Protein AF-0000000080265530 (afdb_homodimer)

Organism: Malassezia sympodialis (strain ATCC 42132) (NCBI:txid1230383)

InterPro domains:
  IPR001155 NADH:flavin oxidoreductase/NADH oxidase, N-terminal [PF00724] (51-397)
  IPR013785 Aldolase-type TIM barrel [G3DSA:3.20.20.70] (36-413)
  IPR044152 NADPH dehydrogenase YqjM-like [PTHR43303] (31-415)

Structure (mmCIF, N/CA/C/O backbone):
data_AF-0000000080265530-model_v1
#
loop_
_entity.id
_entity.type
_entity.pdbx_description
1 polymer 'Similar to S.cerevisiae protein OYE3 (Conserved NADPH oxidoreductase containing flavin mononucleotide (FMN))'
#
loop_
_atom_site.group_PDB
_atom_site.id
_atom_site.type_symbol
_atom_site.label_atom_id
_atom_site.label_alt_id
_atom_site.label_comp_id
_atom_site.label_asym_id
_atom_site.label_entity_id
_atom_site.label_seq_id
_atom_site.pdbx_PDB_ins_code
_atom_site.Cartn_x
_atom_site.Cartn_y
_atom_site.Cartn_z
_atom_site.occupancy
_atom_site.B_iso_or_equiv
_atom_site.auth_seq_id
_atom_site.auth_comp_id
_atom_site.auth_asym_id
_atom_site.auth_atom_id
_atom_site.pdbx_PDB_model_num
ATOM 1 N N . MET A 1 1 ? -15.281 5.633 -20.438 1 56.56 1 MET A N 1
ATOM 2 C CA . MET A 1 1 ? -15.18 5.59 -18.984 1 56.56 1 MET A CA 1
ATOM 3 C C . MET A 1 1 ? -13.984 6.391 -18.5 1 56.56 1 MET A C 1
ATOM 5 O O . MET A 1 1 ? -12.953 6.457 -19.188 1 56.56 1 MET A O 1
ATOM 9 N N . SER A 1 2 ? -14.195 7.227 -17.547 1 81.25 2 SER A N 1
ATOM 10 C CA . SER A 1 2 ? -13.133 8.133 -17.109 1 81.25 2 SER A CA 1
ATOM 11 C C . SER A 1 2 ? -11.992 7.379 -16.453 1 81.25 2 SER A C 1
ATOM 13 O O . SER A 1 2 ? -12.211 6.344 -15.82 1 81.25 2 SER A O 1
ATOM 15 N N . MET A 1 3 ? -10.828 7.59 -16.953 1 92 3 MET A N 1
ATOM 16 C CA . MET A 1 3 ? -9.609 6.992 -16.406 1 92 3 MET A CA 1
ATOM 17 C C . MET A 1 3 ? -8.992 7.895 -15.344 1 92 3 MET A C 1
ATOM 19 O O . MET A 1 3 ? -9.336 9.078 -15.25 1 92 3 MET A O 1
ATOM 23 N N . LEU A 1 4 ? -8.227 7.293 -14.531 1 92.88 4 LEU A N 1
ATOM 24 C CA . LEU A 1 4 ? -7.504 8.078 -13.531 1 92.88 4 LEU A CA 1
ATOM 25 C C . LEU A 1 4 ? -6.629 9.133 -14.203 1 92.88 4 LEU A C 1
ATOM 27 O O . LEU A 1 4 ? -5.887 8.828 -15.141 1 92.88 4 LEU A O 1
ATOM 31 N N . ALA A 1 5 ? -6.734 10.297 -13.703 1 94.81 5 ALA A N 1
ATOM 32 C CA . ALA A 1 5 ? -5.965 11.422 -14.234 1 94.81 5 ALA A CA 1
ATOM 33 C C . ALA A 1 5 ? -4.617 11.547 -13.539 1 94.81 5 ALA A C 1
ATOM 35 O O . ALA A 1 5 ? -4.238 12.633 -13.094 1 94.81 5 ALA A O 1
ATOM 36 N N . ILE A 1 6 ? -3.893 10.57 -13.406 1 94.94 6 ILE A N 1
ATOM 37 C CA . ILE A 1 6 ? -2.547 10.477 -12.852 1 94.94 6 ILE A CA 1
ATOM 38 C C . ILE A 1 6 ? -1.551 10.141 -13.953 1 94.94 6 ILE A C 1
ATOM 40 O O . ILE A 1 6 ? -1.743 9.172 -14.703 1 94.94 6 ILE A O 1
ATOM 44 N N . SER A 1 7 ? -0.504 10.938 -14.023 1 92.94 7 SER A N 1
ATOM 45 C CA . SER A 1 7 ? 0.516 10.695 -15.047 1 92.94 7 SER A CA 1
ATOM 46 C C . SER A 1 7 ? 1.612 9.773 -14.523 1 92.94 7 SER A C 1
ATOM 48 O O . SER A 1 7 ? 2.221 10.055 -13.484 1 92.94 7 SER A O 1
ATOM 50 N N . PRO A 1 8 ? 1.859 8.773 -15.25 1 89 8 PRO A N 1
ATOM 51 C CA . PRO A 1 8 ? 2.979 7.918 -14.852 1 89 8 PRO A CA 1
ATOM 52 C C . PRO A 1 8 ? 4.336 8.57 -15.094 1 89 8 PRO A C 1
ATOM 54 O O . PRO A 1 8 ? 5.359 8.078 -14.609 1 89 8 PRO A O 1
ATOM 57 N N . SER A 1 9 ? 4.344 9.648 -15.781 1 82.75 9 SER A N 1
ATOM 58 C CA . SER A 1 9 ? 5.594 10.344 -16.078 1 82.75 9 SER A CA 1
ATOM 59 C C . SER A 1 9 ? 6.066 11.156 -14.875 1 82.75 9 SER A C 1
ATOM 61 O O . SER A 1 9 ? 7.215 11.602 -14.828 1 82.75 9 SER A O 1
ATOM 63 N N . TYR A 1 10 ? 5.109 11.344 -14 1 77.56 10 TYR A N 1
ATOM 64 C CA . TYR A 1 10 ? 5.484 12.016 -12.766 1 77.56 10 TYR A CA 1
ATOM 65 C C . TYR A 1 10 ? 6.09 11.031 -11.773 1 77.56 10 TYR A C 1
ATOM 67 O O . TYR A 1 10 ? 5.367 10.305 -11.086 1 77.56 10 TYR A O 1
ATOM 75 N N . TYR A 1 11 ? 7.496 10.852 -11.945 1 71.12 11 TYR A N 1
ATOM 76 C CA . TYR A 1 11 ? 8.18 9.844 -11.141 1 71.12 11 TYR A CA 1
ATOM 77 C C . TYR A 1 11 ? 8.914 10.492 -9.977 1 71.12 11 TYR A C 1
ATOM 79 O O . TYR A 1 11 ? 9.43 11.602 -10.102 1 71.12 11 TYR A O 1
ATOM 87 N N . ALA A 1 12 ? 8.734 9.859 -8.797 1 75.62 12 ALA A N 1
ATOM 88 C CA . ALA A 1 12 ? 9.633 10.18 -7.684 1 75.62 12 ALA A CA 1
ATOM 89 C C . ALA A 1 12 ? 10.898 9.336 -7.734 1 75.62 12 ALA A C 1
ATOM 91 O O . ALA A 1 12 ? 11.016 8.344 -7.016 1 75.62 12 ALA A O 1
ATOM 92 N N . PRO A 1 13 ? 11.758 9.727 -8.648 1 73.19 13 PRO A N 1
ATOM 93 C CA . PRO A 1 13 ? 12.883 8.82 -8.891 1 73.19 13 PRO A CA 1
ATOM 94 C C . PRO A 1 13 ? 13.852 8.758 -7.715 1 73.19 13 PRO A C 1
ATOM 96 O O . PRO A 1 13 ? 14.117 9.773 -7.066 1 73.19 13 PRO A O 1
ATOM 99 N N . ARG A 1 14 ? 14.25 7.598 -7.5 1 77.12 14 ARG A N 1
ATOM 100 C CA . ARG A 1 14 ? 15.359 7.398 -6.57 1 77.12 14 ARG A CA 1
ATOM 101 C C . ARG A 1 14 ? 16.672 7.859 -7.184 1 77.12 14 ARG A C 1
ATOM 103 O O . ARG A 1 14 ? 17 7.496 -8.32 1 77.12 14 ARG A O 1
ATOM 110 N N . PRO A 1 15 ? 17.391 8.633 -6.43 1 79.31 15 PRO A N 1
ATOM 111 C CA . PRO A 1 15 ? 18.719 8.977 -6.93 1 79.31 15 PRO A CA 1
ATOM 112 C C . PRO A 1 15 ? 19.609 7.754 -7.133 1 79.31 15 PRO A C 1
ATOM 114 O O . PRO A 1 15 ? 19.547 6.805 -6.352 1 79.31 15 PRO A O 1
ATOM 117 N N . ASP A 1 16 ? 20.469 7.816 -8.102 1 78.94 16 ASP A N 1
ATOM 118 C CA . ASP A 1 16 ? 21.312 6.691 -8.484 1 78.94 16 ASP A CA 1
ATOM 119 C C . ASP A 1 16 ? 22.25 6.289 -7.34 1 78.94 16 ASP A C 1
ATOM 121 O O . ASP A 1 16 ? 22.625 5.125 -7.219 1 78.94 16 ASP A O 1
ATOM 125 N N . GLU A 1 17 ? 22.547 7.227 -6.605 1 82.44 17 GLU A N 1
ATOM 126 C CA . GLU A 1 17 ? 23.5 6.977 -5.531 1 82.44 17 GLU A CA 1
ATOM 127 C C . GLU A 1 17 ? 22.844 6.203 -4.383 1 82.44 17 GLU A C 1
ATOM 129 O O . GLU A 1 17 ? 23.547 5.664 -3.521 1 82.44 17 GLU A O 1
ATOM 134 N N . ARG A 1 18 ? 21.625 6.102 -4.426 1 86.62 18 ARG A N 1
ATOM 135 C CA . ARG A 1 18 ? 20.922 5.395 -3.352 1 86.62 18 ARG A CA 1
ATOM 136 C C . ARG A 1 18 ? 20.656 3.945 -3.736 1 86.62 18 ARG A C 1
ATOM 138 O O . ARG A 1 18 ? 20.328 3.654 -4.887 1 86.62 18 ARG A O 1
ATOM 145 N N . LEU A 1 19 ? 20.75 3.1 -2.781 1 89.5 19 LEU A N 1
ATOM 146 C CA . LEU A 1 19 ? 20.438 1.692 -2.994 1 89.5 19 LEU A CA 1
ATOM 147 C C . LEU A 1 19 ? 18.953 1.501 -3.26 1 89.5 19 LEU A C 1
ATOM 149 O O . LEU A 1 19 ? 18.125 2.27 -2.762 1 89.5 19 LEU A O 1
ATOM 153 N N . PRO A 1 20 ? 18.656 0.453 -4.031 1 91.56 20 PRO A N 1
ATOM 154 C CA . PRO A 1 20 ? 17.25 0.121 -4.195 1 91.56 20 PRO A CA 1
ATOM 155 C C . PRO A 1 20 ? 16.562 -0.226 -2.875 1 91.56 20 PRO A C 1
ATOM 157 O O . PRO A 1 20 ? 17.188 -0.802 -1.983 1 91.56 20 PRO A O 1
ATOM 160 N N . VAL A 1 21 ? 15.312 0.054 -2.832 1 92.5 21 VAL A N 1
ATOM 161 C CA . VAL A 1 21 ? 14.539 -0.255 -1.637 1 92.5 21 VAL A CA 1
ATOM 162 C C . VAL A 1 21 ? 14.594 -1.756 -1.359 1 92.5 21 VAL A C 1
ATOM 164 O O . VAL A 1 21 ? 14.367 -2.568 -2.26 1 92.5 21 VAL A O 1
ATOM 167 N N . GLY A 1 22 ? 14.914 -2.174 -0.126 1 94.06 22 GLY A N 1
ATOM 168 C CA . GLY A 1 22 ? 14.992 -3.578 0.243 1 94.06 22 GLY A CA 1
ATOM 169 C C . GLY A 1 22 ? 16.375 -4.164 0.092 1 94.06 22 GLY A C 1
ATOM 170 O O . GLY A 1 22 ? 16.609 -5.324 0.446 1 94.06 22 GLY A O 1
ATOM 171 N N . ALA A 1 23 ? 17.281 -3.414 -0.454 1 95.19 23 ALA A N 1
ATOM 172 C CA . ALA A 1 23 ? 18.656 -3.879 -0.631 1 95.19 23 ALA A CA 1
ATOM 173 C C . ALA A 1 23 ? 19.484 -3.635 0.626 1 95.19 23 ALA A C 1
ATOM 175 O O . ALA A 1 23 ? 19.156 -2.762 1.434 1 95.19 23 ALA A O 1
ATOM 176 N N . VAL A 1 24 ? 20.438 -4.422 0.794 1 92.5 24 VAL A N 1
ATOM 177 C CA . VAL A 1 24 ? 21.422 -4.258 1.85 1 92.5 24 VAL A CA 1
ATOM 178 C C . VAL A 1 24 ? 22.812 -4.051 1.231 1 92.5 24 VAL A C 1
ATOM 180 O O . VAL A 1 24 ? 23.188 -4.773 0.308 1 92.5 24 VAL A O 1
ATOM 183 N N . ASP A 1 25 ? 23.453 -3.018 1.673 1 87.38 25 ASP A N 1
ATOM 184 C CA . ASP A 1 25 ? 24.828 -2.805 1.262 1 87.38 25 ASP A CA 1
ATOM 185 C C . ASP A 1 25 ? 25.781 -3.68 2.072 1 87.38 25 ASP A C 1
ATOM 187 O O . ASP A 1 25 ? 26 -3.438 3.262 1 87.38 25 ASP A O 1
ATOM 191 N N . PRO A 1 26 ? 26.422 -4.512 1.409 1 84.12 26 PRO A N 1
ATOM 192 C CA . PRO A 1 26 ? 27.344 -5.375 2.15 1 84.12 26 PRO A CA 1
ATOM 193 C C . PRO A 1 26 ? 28.453 -4.594 2.846 1 84.12 26 PRO A C 1
ATOM 195 O O . PRO A 1 26 ? 28.969 -5.035 3.875 1 84.12 26 PRO A O 1
ATOM 198 N N . LYS A 1 27 ? 28.859 -3.404 2.365 1 83.31 27 LYS A N 1
ATOM 199 C CA . LYS A 1 27 ? 29.938 -2.604 2.93 1 83.31 27 LYS A CA 1
ATOM 200 C C . LYS A 1 27 ? 29.516 -1.943 4.238 1 83.31 27 LYS A C 1
ATOM 202 O O . LYS A 1 27 ? 30.344 -1.487 5.016 1 83.31 27 LYS A O 1
ATOM 207 N N . SER A 1 28 ? 28.141 -1.927 4.383 1 81.38 28 SER A N 1
ATOM 208 C CA . SER A 1 28 ? 27.625 -1.289 5.59 1 81.38 28 SER A CA 1
ATOM 209 C C . SER A 1 28 ? 27.594 -2.264 6.762 1 81.38 28 SER A C 1
ATOM 211 O O . SER A 1 28 ? 27.359 -1.864 7.906 1 81.38 28 SER A O 1
ATOM 213 N N . LEU A 1 29 ? 27.906 -3.52 6.48 1 86.88 29 LEU A N 1
ATOM 214 C CA . LEU A 1 29 ? 27.891 -4.535 7.527 1 86.88 29 LEU A CA 1
ATOM 215 C C . LEU A 1 29 ? 29.203 -4.531 8.312 1 86.88 29 LEU A C 1
ATOM 217 O O . LEU A 1 29 ? 30.25 -4.191 7.766 1 86.88 29 LEU A O 1
ATOM 221 N N . PRO A 1 30 ? 29.047 -4.809 9.641 1 84.31 30 PRO A N 1
ATOM 222 C CA . PRO A 1 30 ? 30.281 -4.891 10.422 1 84.31 30 PRO A CA 1
ATOM 223 C C . PRO A 1 30 ? 31.281 -5.891 9.852 1 84.31 30 PRO A C 1
ATOM 225 O O . PRO A 1 30 ? 30.891 -6.812 9.133 1 84.31 30 PRO A O 1
ATOM 228 N N . GLU A 1 31 ? 32.562 -5.621 10.234 1 83.75 31 GLU A N 1
ATOM 229 C CA . GLU A 1 31 ? 33.625 -6.512 9.766 1 83.75 31 GLU A CA 1
ATOM 230 C C . GLU A 1 31 ? 33.375 -7.949 10.203 1 83.75 31 GLU A C 1
ATOM 232 O O . GLU A 1 31 ? 33 -8.195 11.359 1 83.75 31 GLU A O 1
ATOM 237 N N . GLY A 1 32 ? 33.438 -8.883 9.367 1 82.25 32 GLY A N 1
ATOM 238 C CA . GLY A 1 32 ? 33.281 -10.289 9.68 1 82.25 32 GLY A CA 1
ATOM 239 C C . GLY A 1 32 ? 31.844 -10.781 9.531 1 82.25 32 GLY A C 1
ATOM 240 O O . GLY A 1 32 ? 31.578 -11.984 9.578 1 82.25 32 GLY A O 1
ATOM 241 N N . VAL A 1 33 ? 30.891 -9.883 9.422 1 83.75 33 VAL A N 1
ATOM 242 C CA . VAL A 1 33 ? 29.5 -10.289 9.273 1 83.75 33 VAL A CA 1
ATOM 243 C C . VAL A 1 33 ? 29.156 -10.422 7.797 1 83.75 33 VAL A C 1
ATOM 245 O O . VAL A 1 33 ? 29.297 -9.469 7.027 1 83.75 33 VAL A O 1
ATOM 248 N N . GLU A 1 34 ? 28.828 -11.617 7.469 1 88.19 34 GLU A N 1
ATOM 249 C CA . GLU A 1 34 ? 28.438 -11.859 6.082 1 88.19 34 GLU A CA 1
ATOM 250 C C . GLU A 1 34 ? 26.969 -11.5 5.848 1 88.19 34 GLU A C 1
ATOM 252 O O . GLU A 1 34 ? 26.125 -11.734 6.711 1 88.19 34 GLU A O 1
ATOM 257 N N . CYS A 1 35 ? 26.703 -10.977 4.707 1 93.31 35 CYS A N 1
ATOM 258 C CA . CYS A 1 35 ? 25.328 -10.688 4.32 1 93.31 35 CYS A CA 1
ATOM 259 C C . CYS A 1 35 ? 24.516 -11.969 4.164 1 93.31 35 CYS A C 1
ATOM 261 O O . CYS A 1 35 ? 24.938 -12.883 3.449 1 93.31 35 CYS A O 1
ATOM 263 N N . PRO A 1 36 ? 23.453 -12.055 4.871 1 95.62 36 PRO A N 1
ATOM 264 C CA . PRO A 1 36 ? 22.609 -13.234 4.656 1 95.62 36 PRO A CA 1
ATOM 265 C C . PRO A 1 36 ? 22.266 -13.453 3.188 1 95.62 36 PRO A C 1
ATOM 267 O O . PRO A 1 36 ? 22.109 -12.492 2.434 1 95.62 36 PRO A O 1
ATOM 270 N N . LEU A 1 37 ? 22.125 -14.727 2.762 1 97.56 37 LEU A N 1
ATOM 271 C CA . LEU A 1 37 ? 21.812 -15.062 1.377 1 97.56 37 LEU A CA 1
ATOM 272 C C . LEU A 1 37 ? 20.531 -14.383 0.932 1 97.56 37 LEU A C 1
ATOM 274 O O . LEU A 1 37 ? 20.406 -13.945 -0.217 1 97.56 37 LEU A O 1
ATOM 278 N N . LEU A 1 38 ? 19.578 -14.281 1.828 1 97.94 38 LEU A N 1
ATOM 279 C CA . LEU A 1 38 ? 18.281 -13.695 1.545 1 97.94 38 LEU A CA 1
ATOM 280 C C . LEU A 1 38 ? 18.422 -12.281 0.992 1 97.94 38 LEU A C 1
ATOM 282 O O . LEU A 1 38 ? 17.609 -11.836 0.183 1 97.94 38 LEU A O 1
ATOM 286 N N . PHE A 1 39 ? 19.516 -11.586 1.372 1 97.19 39 PHE A N 1
ATOM 287 C CA . PHE A 1 39 ? 19.656 -10.18 1.01 1 97.19 39 PHE A CA 1
ATOM 288 C C . PHE A 1 39 ? 20.859 -9.977 0.109 1 97.19 39 PHE A C 1
ATOM 290 O O . PHE A 1 39 ? 21.266 -8.844 -0.162 1 97.19 39 PHE A O 1
ATOM 297 N N . GLN A 1 40 ? 21.5 -11.031 -0.302 1 96.38 40 GLN A N 1
ATOM 298 C CA . GLN A 1 40 ? 22.578 -10.914 -1.289 1 96.38 40 GLN A CA 1
ATOM 299 C C . GLN A 1 40 ? 22 -10.664 -2.684 1 96.38 40 GLN A C 1
ATOM 301 O O . GLN A 1 40 ? 21.047 -11.32 -3.098 1 96.38 40 GLN A O 1
ATOM 306 N N . HIS A 1 41 ? 22.562 -9.664 -3.262 1 95.19 41 HIS A N 1
ATOM 307 C CA . HIS A 1 41 ? 22.203 -9.469 -4.664 1 95.19 41 HIS A CA 1
ATOM 308 C C . HIS A 1 41 ? 22.469 -10.734 -5.477 1 95.19 41 HIS A C 1
ATOM 310 O O . HIS A 1 41 ? 23.547 -11.328 -5.359 1 95.19 41 HIS A O 1
ATOM 316 N N . THR A 1 42 ? 21.469 -11.133 -6.23 1 96.56 42 THR A N 1
ATOM 317 C CA . THR A 1 42 ? 21.594 -12.414 -6.926 1 96.56 42 THR A CA 1
ATOM 318 C C . THR A 1 42 ? 21.156 -12.281 -8.383 1 96.56 42 THR A C 1
ATOM 320 O O . THR A 1 42 ? 20.094 -11.727 -8.672 1 96.56 42 THR A O 1
ATOM 323 N N . GLU A 1 43 ? 21.953 -12.812 -9.219 1 96.88 43 GLU A N 1
ATOM 324 C CA . GLU A 1 43 ? 21.641 -12.812 -10.641 1 96.88 43 GLU A CA 1
ATOM 325 C C . GLU A 1 43 ? 20.656 -13.93 -10.984 1 96.88 43 GLU A C 1
ATOM 327 O O . GLU A 1 43 ? 20.766 -15.047 -10.477 1 96.88 43 GLU A O 1
ATOM 332 N N . VAL A 1 44 ? 19.688 -13.648 -11.789 1 97.25 44 VAL A N 1
ATOM 333 C CA . VAL A 1 44 ? 18.719 -14.586 -12.328 1 97.25 44 VAL A CA 1
ATOM 334 C C . VAL A 1 44 ? 18.672 -14.477 -13.844 1 97.25 44 VAL A C 1
ATOM 336 O O . VAL A 1 44 ? 18.734 -13.375 -14.398 1 97.25 44 VAL A O 1
ATOM 339 N N . PRO A 1 45 ? 18.625 -15.656 -14.484 1 97.75 45 PRO A N 1
ATOM 340 C CA . PRO A 1 45 ? 18.469 -15.594 -15.945 1 97.75 45 PRO A CA 1
ATOM 341 C C . PRO A 1 45 ? 17.156 -14.945 -16.375 1 97.75 45 PRO A C 1
ATOM 343 O O . PRO A 1 45 ? 16.125 -15.125 -15.711 1 97.75 45 PRO A O 1
ATOM 346 N N . SER A 1 46 ? 17.203 -14.242 -17.438 1 97.75 46 SER A N 1
ATOM 347 C CA . SER A 1 46 ? 16.062 -13.68 -18.141 1 97.75 46 SER A CA 1
ATOM 348 C C . SER A 1 46 ? 16.188 -13.891 -19.656 1 97.75 46 SER A C 1
ATOM 350 O O . SER A 1 46 ? 16.375 -12.93 -20.406 1 97.75 46 SER A O 1
ATOM 352 N N . GLY A 1 47 ? 15.961 -15.148 -20.047 1 96.88 47 GLY A N 1
ATOM 353 C CA . GLY A 1 47 ? 16.297 -15.531 -21.406 1 96.88 47 GLY A CA 1
ATOM 354 C C . GLY A 1 47 ? 17.781 -15.477 -21.703 1 96.88 47 GLY A C 1
ATOM 355 O O . GLY A 1 47 ? 18.578 -16.078 -20.984 1 96.88 47 GLY A O 1
ATOM 356 N N . ASN A 1 48 ? 18.078 -14.742 -22.719 1 96.25 48 ASN A N 1
ATOM 357 C CA . ASN A 1 48 ? 19.469 -14.609 -23.109 1 96.25 48 ASN A CA 1
ATOM 358 C C . ASN A 1 48 ? 20.172 -13.523 -22.297 1 96.25 48 ASN A C 1
ATOM 360 O O . ASN A 1 48 ? 21.375 -13.289 -22.469 1 96.25 48 ASN A O 1
ATOM 364 N N . SER A 1 49 ? 19.453 -12.922 -21.422 1 95.44 49 SER A N 1
ATOM 365 C CA . SER A 1 49 ? 20 -11.891 -20.547 1 95.44 49 SER A CA 1
ATOM 366 C C . SER A 1 49 ? 20 -12.328 -19.094 1 95.44 49 SER A C 1
ATOM 368 O O . SER A 1 49 ? 19.734 -13.5 -18.797 1 95.44 49 SER A O 1
ATOM 370 N N . THR A 1 50 ? 20.516 -11.445 -18.25 1 96.56 50 THR A N 1
ATOM 371 C CA . THR A 1 50 ? 20.484 -11.664 -16.797 1 96.56 50 THR A CA 1
ATOM 372 C C . THR A 1 50 ? 20 -10.414 -16.078 1 96.56 50 THR A C 1
ATOM 374 O O . THR A 1 50 ? 20.156 -9.297 -16.562 1 96.56 50 THR A O 1
ATOM 377 N N . VAL A 1 51 ? 19.359 -10.641 -15.039 1 97.06 51 VAL A N 1
ATOM 378 C CA . VAL A 1 51 ? 18.938 -9.539 -14.18 1 97.06 51 VAL A CA 1
ATOM 379 C C . VAL A 1 51 ? 19.453 -9.766 -12.758 1 97.06 51 VAL A C 1
ATOM 381 O O . VAL A 1 51 ? 19.5 -10.898 -12.281 1 97.06 51 VAL A O 1
ATOM 384 N N . THR A 1 52 ? 19.859 -8.68 -12.125 1 96.62 52 THR A N 1
ATOM 385 C CA . THR A 1 52 ? 20.281 -8.758 -10.734 1 96.62 52 THR A CA 1
ATOM 386 C C . THR A 1 52 ? 19.141 -8.352 -9.797 1 96.62 52 THR A C 1
ATOM 388 O O . THR A 1 52 ? 18.609 -7.242 -9.898 1 96.62 52 THR A O 1
ATOM 391 N N . LEU A 1 53 ? 18.781 -9.242 -8.969 1 97.44 53 LEU A N 1
ATOM 392 C CA . LEU A 1 53 ? 17.75 -8.945 -7.969 1 97.44 53 LEU A CA 1
ATOM 393 C C . LEU A 1 53 ? 18.391 -8.484 -6.66 1 97.44 53 LEU A C 1
ATOM 395 O O . LEU A 1 53 ? 19.406 -9.023 -6.238 1 97.44 53 LEU A O 1
ATOM 399 N N . LYS A 1 54 ? 17.812 -7.527 -6.027 1 96.56 54 LYS A N 1
ATOM 400 C CA . LYS A 1 54 ? 18.375 -6.871 -4.852 1 96.56 54 LYS A CA 1
ATOM 401 C C . LYS A 1 54 ? 18.234 -7.754 -3.613 1 96.56 54 LYS A C 1
ATOM 403 O O . LYS A 1 54 ? 18.891 -7.508 -2.598 1 96.56 54 LYS A O 1
ATOM 408 N N . ASN A 1 55 ? 17.391 -8.656 -3.633 1 98.06 55 ASN A N 1
ATOM 409 C CA . ASN A 1 55 ? 17.219 -9.688 -2.613 1 98.06 55 ASN A CA 1
ATOM 410 C C . ASN A 1 55 ? 16.5 -10.914 -3.168 1 98.06 55 ASN A C 1
ATOM 412 O O . ASN A 1 55 ? 16.094 -10.93 -4.332 1 98.06 55 ASN A O 1
ATOM 416 N N . ARG A 1 56 ? 16.375 -11.961 -2.377 1 98.69 56 ARG A N 1
ATOM 417 C CA . ARG A 1 56 ? 15.883 -13.242 -2.861 1 98.69 56 ARG A CA 1
ATOM 418 C C . ARG A 1 56 ? 14.43 -13.461 -2.447 1 98.69 56 ARG A C 1
ATOM 420 O O . ARG A 1 56 ? 13.992 -14.602 -2.275 1 98.69 56 ARG A O 1
ATOM 427 N N . VAL A 1 57 ? 13.703 -12.375 -2.182 1 98.75 57 VAL A N 1
ATOM 428 C CA . VAL A 1 57 ? 12.32 -12.477 -1.735 1 98.75 57 VAL A CA 1
ATOM 429 C C . VAL A 1 57 ? 11.383 -12.242 -2.916 1 98.75 57 VAL A C 1
ATOM 431 O O . VAL A 1 57 ? 11.484 -11.234 -3.615 1 98.75 57 VAL A O 1
ATOM 434 N N . ILE A 1 58 ? 10.477 -13.164 -3.133 1 98.88 58 ILE A N 1
ATOM 435 C CA . ILE A 1 58 ? 9.453 -13.086 -4.168 1 98.88 58 ILE A CA 1
ATOM 436 C C . ILE A 1 58 ? 8.07 -13.008 -3.52 1 98.88 58 ILE A C 1
ATOM 438 O O . ILE A 1 58 ? 7.734 -13.82 -2.656 1 98.88 58 ILE A O 1
ATOM 442 N N . VAL A 1 59 ? 7.297 -11.992 -3.855 1 98.81 59 VAL A N 1
ATOM 443 C CA . VAL A 1 59 ? 5.879 -12.016 -3.508 1 98.81 59 VAL A CA 1
ATOM 444 C C . VAL A 1 59 ? 5.133 -12.969 -4.441 1 98.81 59 VAL A C 1
ATOM 446 O O . VAL A 1 59 ? 5.031 -12.711 -5.645 1 98.81 59 VAL A O 1
ATOM 449 N N . ALA A 1 60 ? 4.668 -14.039 -3.881 1 98.5 60 ALA A N 1
ATOM 450 C CA . ALA A 1 60 ? 3.965 -15.055 -4.664 1 98.5 60 ALA A CA 1
ATOM 451 C C . ALA A 1 60 ? 2.623 -14.523 -5.164 1 98.5 60 ALA A C 1
ATOM 453 O O . ALA A 1 60 ? 2.033 -13.633 -4.551 1 98.5 60 ALA A O 1
ATOM 454 N N . PRO A 1 61 ? 2.195 -14.984 -6.324 1 98.12 61 PRO A N 1
ATOM 455 C CA . PRO A 1 61 ? 0.881 -14.547 -6.805 1 98.12 61 PRO A CA 1
ATOM 456 C C . PRO A 1 61 ? -0.258 -14.984 -5.887 1 98.12 61 PRO A C 1
ATOM 458 O O . PRO A 1 61 ? -0.241 -16.109 -5.363 1 98.12 61 PRO A O 1
ATOM 461 N N . MET A 1 62 ? -1.161 -14.133 -5.617 1 96.56 62 MET A N 1
ATOM 462 C CA . MET A 1 62 ? -2.33 -14.375 -4.777 1 96.56 62 MET A CA 1
ATOM 463 C C . MET A 1 62 ? -3.594 -13.828 -5.434 1 96.56 62 MET A C 1
ATOM 465 O O . MET A 1 62 ? -3.705 -12.625 -5.664 1 96.56 62 MET A O 1
ATOM 469 N N . CYS A 1 63 ? -4.477 -14.672 -5.73 1 95.62 63 CYS A N 1
ATOM 470 C CA . CYS A 1 63 ? -5.73 -14.195 -6.309 1 95.62 63 CYS A CA 1
ATOM 471 C C . CYS A 1 63 ? -6.496 -13.328 -5.312 1 95.62 63 CYS A C 1
ATOM 473 O O . CYS A 1 63 ? -6.777 -13.766 -4.195 1 95.62 63 CYS A O 1
ATOM 475 N N . MET A 1 64 ? -6.824 -12.172 -5.77 1 95.12 64 MET A N 1
ATOM 476 C CA . MET A 1 64 ? -7.492 -11.227 -4.879 1 95.12 64 MET A CA 1
ATOM 477 C C . MET A 1 64 ? -8.938 -11.008 -5.301 1 95.12 64 MET A C 1
ATOM 479 O O . MET A 1 64 ? -9.711 -10.359 -4.59 1 95.12 64 MET A O 1
ATOM 483 N N . TYR A 1 65 ? -9.336 -11.469 -6.492 1 94.44 65 TYR A N 1
ATOM 484 C CA . TYR A 1 65 ? -10.711 -11.453 -6.973 1 94.44 65 TYR A CA 1
ATOM 485 C C . TYR A 1 65 ? -11.289 -10.039 -6.93 1 94.44 65 TYR A C 1
ATOM 487 O O . TYR A 1 65 ? -12.375 -9.828 -6.387 1 94.44 65 TYR A O 1
ATOM 495 N N . SER A 1 66 ? -10.594 -9.109 -7.465 1 94.81 66 SER A N 1
ATOM 496 C CA . SER A 1 66 ? -10.969 -7.703 -7.418 1 94.81 66 SER A CA 1
ATOM 497 C C . SER A 1 66 ? -10.914 -7.07 -8.805 1 94.81 66 SER A C 1
ATOM 499 O O . SER A 1 66 ? -10.391 -5.969 -8.977 1 94.81 66 SER A O 1
ATOM 501 N N . SER A 1 67 ? -11.438 -7.848 -9.742 1 95.25 67 SER A N 1
ATOM 502 C CA . SER A 1 67 ? -11.445 -7.395 -11.133 1 95.25 67 SER A CA 1
ATOM 503 C C . SER A 1 67 ? -12.852 -7.418 -11.719 1 95.25 67 SER A C 1
ATOM 505 O O . SER A 1 67 ? -13.734 -8.102 -11.195 1 95.25 67 SER A O 1
ATOM 507 N N . VAL A 1 68 ? -13.055 -6.578 -12.727 1 93.44 68 VAL A N 1
ATOM 508 C CA . VAL A 1 68 ? -14.227 -6.613 -13.594 1 93.44 68 VAL A CA 1
ATOM 509 C C . VAL A 1 68 ? -13.789 -6.859 -15.039 1 93.44 68 VAL A C 1
ATOM 511 O O . VAL A 1 68 ? -13.008 -6.094 -15.602 1 93.44 68 VAL A O 1
ATOM 514 N N . ASP A 1 69 ? -14.219 -7.949 -15.578 1 95.56 69 ASP A N 1
ATOM 515 C CA . ASP A 1 69 ? -13.93 -8.312 -16.953 1 95.56 69 ASP A CA 1
ATOM 516 C C . ASP A 1 69 ? -12.422 -8.398 -17.203 1 95.56 69 ASP A C 1
ATOM 518 O O . ASP A 1 69 ? -11.938 -7.992 -18.25 1 95.56 69 ASP A O 1
ATOM 522 N N . GLY A 1 70 ? -11.711 -8.773 -16.188 1 96.94 70 GLY A N 1
ATOM 523 C CA . GLY A 1 70 ? -10.289 -9.07 -16.328 1 96.94 70 GLY A CA 1
ATOM 524 C C . GLY A 1 70 ? -9.414 -7.844 -16.172 1 96.94 70 GLY A C 1
ATOM 525 O O . GLY A 1 70 ? -8.188 -7.938 -16.234 1 96.94 70 GLY A O 1
ATOM 526 N N . PHE A 1 71 ? -10.016 -6.617 -15.914 1 97.12 71 PHE A N 1
ATOM 527 C CA . PHE A 1 71 ? -9.234 -5.387 -15.852 1 97.12 71 PHE A CA 1
ATOM 528 C C . PHE A 1 71 ? -8.617 -5.211 -14.469 1 97.12 71 PHE A C 1
ATOM 530 O O . PHE A 1 71 ? -9.258 -5.508 -13.453 1 97.12 71 PHE A O 1
ATOM 537 N N . PRO A 1 72 ? -7.359 -4.738 -14.469 1 96.75 72 PRO A N 1
ATOM 538 C CA . PRO A 1 72 ? -6.859 -4.223 -13.188 1 96.75 72 PRO A CA 1
ATOM 539 C C . PRO A 1 72 ? -7.699 -3.068 -12.648 1 96.75 72 PRO A C 1
ATOM 541 O O . PRO A 1 72 ? -8.266 -2.297 -13.43 1 96.75 72 PRO A O 1
ATOM 544 N N . THR A 1 73 ? -7.805 -3.004 -11.398 1 95.69 73 THR A N 1
ATOM 545 C CA . THR A 1 73 ? -8.539 -1.951 -10.695 1 95.69 73 THR A CA 1
ATOM 546 C C . THR A 1 73 ? -7.598 -1.144 -9.805 1 95.69 73 THR A C 1
ATOM 548 O O . THR A 1 73 ? -6.43 -1.499 -9.641 1 95.69 73 THR A O 1
ATOM 551 N N . PRO A 1 74 ? -8.078 -0.035 -9.219 1 94.94 74 PRO A N 1
ATOM 552 C CA . PRO A 1 74 ? -7.238 0.729 -8.297 1 94.94 74 PRO A CA 1
ATOM 553 C C . PRO A 1 74 ? -6.727 -0.115 -7.129 1 94.94 74 PRO A C 1
ATOM 555 O O . PRO A 1 74 ? -5.633 0.134 -6.617 1 94.94 74 PRO A O 1
ATOM 558 N N . PHE A 1 75 ? -7.484 -1.162 -6.754 1 95.94 75 PHE A N 1
ATOM 559 C CA . PHE A 1 75 ? -7.031 -2.072 -5.707 1 95.94 75 PHE A CA 1
ATOM 560 C C . PHE A 1 75 ? -5.66 -2.646 -6.047 1 95.94 75 PHE A C 1
ATOM 562 O O . PHE A 1 75 ? -4.773 -2.695 -5.191 1 95.94 75 PHE A O 1
ATOM 569 N N . HIS A 1 76 ? -5.473 -3.004 -7.293 1 97.56 76 HIS A N 1
ATOM 570 C CA . HIS A 1 76 ? -4.25 -3.686 -7.699 1 97.56 76 HIS A CA 1
ATOM 571 C C . HIS A 1 76 ? -3.047 -2.748 -7.633 1 97.56 76 HIS A C 1
ATOM 573 O O . HIS A 1 76 ? -1.932 -3.18 -7.34 1 97.56 76 HIS A O 1
ATOM 579 N N . LEU A 1 77 ? -3.266 -1.437 -7.914 1 97.12 77 LEU A N 1
ATOM 580 C CA . LEU A 1 77 ? -2.193 -0.454 -7.801 1 97.12 77 LEU A CA 1
ATOM 581 C C . LEU A 1 77 ? -1.646 -0.412 -6.375 1 97.12 77 LEU A C 1
ATOM 583 O O . LEU A 1 77 ? -0.43 -0.47 -6.172 1 97.12 77 LEU A O 1
ATOM 587 N N . VAL A 1 78 ? -2.564 -0.395 -5.434 1 97.19 78 VAL A N 1
ATOM 588 C CA . VAL A 1 78 ? -2.201 -0.27 -4.027 1 97.19 78 VAL A CA 1
ATOM 589 C C . VAL A 1 78 ? -1.619 -1.59 -3.525 1 97.19 78 VAL A C 1
ATOM 591 O O . VAL A 1 78 ? -0.571 -1.605 -2.873 1 97.19 78 VAL A O 1
ATOM 594 N N . HIS A 1 79 ? -2.289 -2.672 -3.871 1 97.44 79 HIS A N 1
ATOM 595 C CA . HIS A 1 79 ? -1.935 -4.008 -3.408 1 97.44 79 HIS A CA 1
ATOM 596 C C . HIS A 1 79 ? -0.503 -4.363 -3.795 1 97.44 79 HIS A C 1
ATOM 598 O O . HIS A 1 79 ? 0.319 -4.676 -2.93 1 97.44 79 HIS A O 1
ATOM 604 N N . HIS A 1 80 ? -0.174 -4.234 -5.02 1 98.5 80 HIS A N 1
ATOM 605 C CA . HIS A 1 80 ? 1.166 -4.594 -5.469 1 98.5 80 HIS A CA 1
ATOM 606 C C . HIS A 1 80 ? 2.166 -3.484 -5.164 1 98.5 80 HIS A C 1
ATOM 608 O O . HIS A 1 80 ? 3.332 -3.754 -4.875 1 98.5 80 HIS A O 1
ATOM 614 N N . GLY A 1 81 ? 1.698 -2.256 -5.199 1 97.81 81 GLY A N 1
ATOM 615 C CA . GLY A 1 81 ? 2.572 -1.13 -4.918 1 97.81 81 GLY A CA 1
ATOM 616 C C . GLY A 1 81 ? 3.162 -1.17 -3.52 1 97.81 81 GLY A C 1
ATOM 617 O O . GLY A 1 81 ? 4.324 -0.811 -3.32 1 97.81 81 GLY A O 1
ATOM 618 N N . GLN A 1 82 ? 2.338 -1.581 -2.535 1 98.12 82 GLN A N 1
ATOM 619 C CA . GLN A 1 82 ? 2.824 -1.554 -1.16 1 98.12 82 GLN A CA 1
ATOM 620 C C . GLN A 1 82 ? 3.963 -2.551 -0.958 1 98.12 82 GLN A C 1
ATOM 622 O O . GLN A 1 82 ? 4.883 -2.297 -0.18 1 98.12 82 GLN A O 1
ATOM 627 N N . PHE A 1 83 ? 3.984 -3.68 -1.681 1 98.5 83 PHE A N 1
ATOM 628 C CA . PHE A 1 83 ? 5.062 -4.652 -1.553 1 98.5 83 PHE A CA 1
ATOM 629 C C . PHE A 1 83 ? 6.363 -4.094 -2.117 1 98.5 83 PHE A C 1
ATOM 631 O O . PHE A 1 83 ? 7.434 -4.285 -1.532 1 98.5 83 PHE A O 1
ATOM 638 N N . ALA A 1 84 ? 6.211 -3.387 -3.258 1 97.31 84 ALA A N 1
ATOM 639 C CA . ALA A 1 84 ? 7.371 -2.744 -3.871 1 97.31 84 ALA A CA 1
ATOM 640 C C . ALA A 1 84 ? 7.926 -1.642 -2.975 1 97.31 84 ALA A C 1
ATOM 642 O O . ALA A 1 84 ? 9.141 -1.541 -2.781 1 97.31 84 ALA A O 1
ATOM 643 N N . LEU A 1 85 ? 7.031 -0.881 -2.447 1 96.06 85 LEU A N 1
ATOM 644 C CA . LEU A 1 85 ? 7.379 0.242 -1.584 1 96.06 85 LEU A CA 1
ATOM 645 C C . LEU A 1 85 ? 8.203 -0.225 -0.388 1 96.06 85 LEU A C 1
ATOM 647 O O . LEU A 1 85 ? 9.086 0.496 0.083 1 96.06 85 LEU A O 1
ATOM 651 N N . HIS A 1 86 ? 7.938 -1.446 0.036 1 96.94 86 HIS A N 1
ATOM 652 C CA . HIS A 1 86 ? 8.57 -1.93 1.258 1 96.94 86 HIS A CA 1
ATOM 653 C C . HIS A 1 86 ? 9.648 -2.969 0.949 1 96.94 86 HIS A C 1
ATOM 655 O O . HIS A 1 86 ? 10.102 -3.682 1.846 1 96.94 86 HIS A O 1
ATOM 661 N N . GLY A 1 87 ? 10.047 -3.17 -0.306 1 96.69 87 GLY A N 1
ATOM 662 C CA . GLY A 1 87 ? 11.383 -3.699 -0.547 1 96.69 87 GLY A CA 1
ATOM 663 C C . GLY A 1 87 ? 11.375 -5.082 -1.169 1 96.69 87 GLY A C 1
ATOM 664 O O . GLY A 1 87 ? 12.422 -5.711 -1.314 1 96.69 87 GLY A O 1
ATOM 665 N N . ALA A 1 88 ? 10.219 -5.594 -1.587 1 98.19 88 ALA A N 1
ATOM 666 C CA . ALA A 1 88 ? 10.195 -6.895 -2.246 1 98.19 88 ALA A CA 1
ATOM 667 C C . ALA A 1 88 ? 11.125 -6.914 -3.459 1 98.19 88 ALA A C 1
ATOM 669 O O . ALA A 1 88 ? 11.195 -5.934 -4.203 1 98.19 88 ALA A O 1
ATOM 670 N N . GLY A 1 89 ? 11.875 -8.031 -3.617 1 98.25 89 GLY A N 1
ATOM 671 C CA . GLY A 1 89 ? 12.758 -8.148 -4.766 1 98.25 89 GLY A CA 1
ATOM 672 C C . GLY A 1 89 ? 12.008 -8.383 -6.066 1 98.25 89 GLY A C 1
ATOM 673 O O . GLY A 1 89 ? 12.305 -7.75 -7.082 1 98.25 89 GLY A O 1
ATOM 674 N N . SER A 1 90 ? 11.07 -9.273 -5.961 1 98.69 90 SER A N 1
ATOM 675 C CA . SER A 1 90 ? 10.203 -9.594 -7.09 1 98.69 90 SER A CA 1
ATOM 676 C C . SER A 1 90 ? 8.75 -9.719 -6.656 1 98.69 90 SER A C 1
ATOM 678 O O . SER A 1 90 ? 8.469 -10.094 -5.516 1 98.69 90 SER A O 1
ATOM 680 N N . ILE A 1 91 ? 7.887 -9.336 -7.539 1 98.88 91 ILE A N 1
ATOM 681 C CA . ILE A 1 91 ? 6.453 -9.445 -7.293 1 98.88 91 ILE A CA 1
ATOM 682 C C . ILE A 1 91 ? 5.773 -10.102 -8.492 1 98.88 91 ILE A C 1
ATOM 684 O O . ILE A 1 91 ? 6.027 -9.734 -9.641 1 98.88 91 ILE A O 1
ATOM 688 N N . ILE A 1 92 ? 4.961 -11.086 -8.227 1 98.94 92 ILE A N 1
ATOM 689 C CA . ILE A 1 92 ? 4.18 -11.727 -9.273 1 98.94 92 ILE A CA 1
ATOM 690 C C . ILE A 1 92 ? 2.707 -11.359 -9.125 1 98.94 92 ILE A C 1
ATOM 692 O O . ILE A 1 92 ? 2.07 -11.719 -8.125 1 98.94 92 ILE A O 1
ATOM 696 N N . VAL A 1 93 ? 2.182 -10.656 -10.062 1 98.81 93 VAL A N 1
ATOM 697 C CA . VAL A 1 93 ? 0.754 -10.352 -10.094 1 98.81 93 VAL A CA 1
ATOM 698 C C . VAL A 1 93 ? -0.05 -11.648 -10.172 1 98.81 93 VAL A C 1
ATOM 700 O O . VAL A 1 93 ? 0.355 -12.594 -10.852 1 98.81 93 VAL A O 1
ATOM 703 N N . GLU A 1 94 ? -1.138 -11.711 -9.656 1 98.38 94 GLU A N 1
ATOM 704 C CA . GLU A 1 94 ? -1.972 -12.883 -9.422 1 98.38 94 GLU A CA 1
ATOM 705 C C . GLU A 1 94 ? -2.314 -13.586 -10.734 1 98.38 94 GLU A C 1
ATOM 707 O O . GLU A 1 94 ? -2.012 -13.078 -11.812 1 98.38 94 GLU A O 1
ATOM 712 N N . ALA A 1 95 ? -2.889 -14.758 -10.555 1 98.62 95 ALA A N 1
ATOM 713 C CA . ALA A 1 95 ? -3.318 -15.555 -11.703 1 98.62 95 ALA A CA 1
ATOM 714 C C . ALA A 1 95 ? -4.266 -14.758 -12.594 1 98.62 95 ALA A C 1
ATOM 716 O O . ALA A 1 95 ? -5.328 -14.32 -12.148 1 98.62 95 ALA A O 1
ATOM 717 N N . SER A 1 96 ? -3.883 -14.617 -13.781 1 98.81 96 SER A N 1
ATOM 718 C CA . SER A 1 96 ? -4.645 -13.867 -14.773 1 98.81 96 SER A CA 1
ATOM 719 C C . SER A 1 96 ? -5.062 -14.758 -15.938 1 98.81 96 SER A C 1
ATOM 721 O O . SER A 1 96 ? -4.215 -15.383 -16.578 1 98.81 96 SER A O 1
ATOM 723 N N . GLY A 1 97 ? -6.312 -14.766 -16.219 1 98.88 97 GLY A N 1
ATOM 724 C CA . GLY A 1 97 ? -6.848 -15.664 -17.219 1 98.88 97 GLY A CA 1
ATOM 725 C C . GLY A 1 97 ? -6.375 -15.344 -18.625 1 98.88 97 GLY A C 1
ATOM 726 O O . GLY A 1 97 ? -6.379 -14.18 -19.031 1 98.88 97 GLY A O 1
ATOM 727 N N . VAL A 1 98 ? -6.027 -16.359 -19.375 1 98.94 98 VAL A N 1
ATOM 728 C CA . VAL A 1 98 ? -5.586 -16.156 -20.75 1 98.94 98 VAL A CA 1
ATOM 729 C C . VAL A 1 98 ? -6.793 -16.188 -21.688 1 98.94 98 VAL A C 1
ATOM 731 O O . VAL A 1 98 ? -6.688 -15.812 -22.859 1 98.94 98 VAL A O 1
ATOM 734 N N . THR A 1 99 ? -7.902 -16.672 -21.203 1 98.62 99 THR A N 1
ATOM 735 C CA . THR A 1 99 ? -9.219 -16.594 -21.828 1 98.62 99 THR A CA 1
ATOM 736 C C . THR A 1 99 ? -10.266 -16.141 -20.797 1 98.62 99 THR A C 1
ATOM 738 O O . THR A 1 99 ? -10.07 -16.297 -19.594 1 98.62 99 THR A O 1
ATOM 741 N N . PRO A 1 100 ? -11.352 -15.562 -21.297 1 97.81 100 PRO A N 1
ATOM 742 C CA . PRO A 1 100 ? -12.391 -15.219 -20.328 1 97.81 100 PRO A CA 1
ATOM 743 C C . PRO A 1 100 ? -12.875 -16.422 -19.531 1 97.81 100 PRO A C 1
ATOM 745 O O . PRO A 1 100 ? -13.062 -16.328 -18.312 1 97.81 100 PRO A O 1
ATOM 748 N N . ALA A 1 101 ? -12.969 -17.531 -20.141 1 97.62 101 ALA A N 1
ATOM 749 C CA . ALA A 1 101 ? -13.5 -18.734 -19.5 1 97.62 101 ALA A CA 1
ATOM 750 C C . ALA A 1 101 ? -12.414 -19.453 -18.703 1 97.62 101 ALA A C 1
ATOM 752 O O . ALA A 1 101 ? -12.711 -20.375 -17.938 1 97.62 101 ALA A O 1
ATOM 753 N N . GLY A 1 102 ? -11.18 -19.031 -18.859 1 98.12 102 GLY A N 1
ATOM 754 C CA . GLY A 1 102 ? -10.078 -19.641 -18.125 1 98.12 102 GLY A CA 1
ATOM 755 C C . GLY A 1 102 ? -9.914 -19.078 -16.719 1 98.12 102 GLY A C 1
ATOM 756 O O . GLY A 1 102 ? -9.062 -19.547 -15.969 1 98.12 102 GLY A O 1
ATOM 757 N N . ARG A 1 103 ? -10.75 -18.125 -16.375 1 98.12 103 ARG A N 1
ATOM 758 C CA . ARG A 1 103 ? -10.719 -17.531 -15.039 1 98.12 103 ARG A CA 1
ATOM 759 C C . ARG A 1 103 ? -11.367 -18.453 -14.016 1 98.12 103 ARG A C 1
ATOM 761 O O . ARG A 1 103 ? -12.242 -19.25 -14.352 1 98.12 103 ARG A O 1
ATOM 768 N N . ILE A 1 104 ? -10.906 -18.312 -12.766 1 97.44 104 ILE A N 1
ATOM 769 C CA . ILE A 1 104 ? -11.516 -19.031 -11.664 1 97.44 104 ILE A CA 1
ATOM 770 C C . ILE A 1 104 ? -12.93 -18.516 -11.422 1 97.44 104 ILE A C 1
ATOM 772 O O . ILE A 1 104 ? -13.883 -19.297 -11.359 1 97.44 104 ILE A O 1
ATOM 776 N N . SER A 1 105 ? -13.062 -17.25 -11.336 1 95.94 105 SER A N 1
ATOM 777 C CA . SER A 1 105 ? -14.32 -16.531 -11.117 1 95.94 105 SER A CA 1
ATOM 778 C C . SER A 1 105 ? -14.422 -15.297 -12 1 95.94 105 SER A C 1
ATOM 780 O O . SER A 1 105 ? -13.445 -14.914 -12.656 1 95.94 105 SER A O 1
ATOM 782 N N . SER A 1 106 ? -15.578 -14.664 -11.969 1 95 106 SER A N 1
ATOM 783 C CA . SER A 1 106 ? -15.797 -13.461 -12.773 1 95 106 SER A CA 1
ATOM 784 C C . SER A 1 106 ? -15.016 -12.273 -12.219 1 95 106 SER A C 1
ATOM 786 O O . SER A 1 106 ? -14.961 -11.219 -12.844 1 95 106 SER A O 1
ATOM 788 N N . ARG A 1 107 ? -14.281 -12.492 -11.078 1 95.44 107 ARG A N 1
ATOM 789 C CA . ARG A 1 107 ? -13.594 -11.398 -10.414 1 95.44 107 ARG A CA 1
ATOM 790 C C . ARG A 1 107 ? -12.078 -11.523 -10.578 1 95.44 107 ARG A C 1
ATOM 792 O O . ARG A 1 107 ? -11.32 -10.781 -9.953 1 95.44 107 ARG A O 1
ATOM 799 N N . ASP A 1 108 ? -11.656 -12.43 -11.445 1 97.12 108 ASP A N 1
ATOM 800 C CA . ASP A 1 108 ? -10.234 -12.641 -11.688 1 97.12 108 ASP A CA 1
ATOM 801 C C . ASP A 1 108 ? -9.695 -11.664 -12.727 1 97.12 108 ASP A C 1
ATOM 803 O O . ASP A 1 108 ? -10.422 -11.234 -13.625 1 97.12 108 ASP A O 1
ATOM 807 N N . LEU A 1 109 ? -8.43 -11.375 -12.578 1 98.06 109 LEU A N 1
ATOM 808 C CA . LEU A 1 109 ? -7.73 -10.641 -13.625 1 98.06 109 LEU A CA 1
ATOM 809 C C . LEU A 1 109 ? -7.652 -11.453 -14.906 1 98.06 109 LEU A C 1
ATOM 811 O O . LEU A 1 109 ? -7.766 -12.68 -14.875 1 98.06 109 LEU A O 1
ATOM 815 N N . GLY A 1 110 ? -7.508 -10.688 -16.016 1 98.5 110 GLY A N 1
ATOM 816 C CA . GLY A 1 110 ? -7.348 -11.328 -17.312 1 98.5 110 GLY A CA 1
ATOM 817 C C . GLY A 1 110 ? -6.332 -10.625 -18.203 1 98.5 110 GLY A C 1
ATOM 818 O O . GLY A 1 110 ? -6.016 -9.453 -17.984 1 98.5 110 GLY A O 1
ATOM 819 N N . LEU A 1 111 ? -5.828 -11.305 -19.062 1 98.69 111 LEU A N 1
ATOM 820 C CA . LEU A 1 111 ? -4.965 -10.812 -20.141 1 98.69 111 LEU A CA 1
ATOM 821 C C . LEU A 1 111 ? -5.305 -11.492 -21.453 1 98.69 111 LEU A C 1
ATOM 823 O O . LEU A 1 111 ? -4.422 -12.055 -22.109 1 98.69 111 LEU A O 1
ATOM 827 N N . TYR A 1 112 ? -6.562 -11.383 -21.859 1 98.69 112 TYR A N 1
ATOM 828 C CA . TYR A 1 112 ? -7.062 -12.156 -23 1 98.69 112 TYR A CA 1
ATOM 829 C C . TYR A 1 112 ? -7.562 -11.234 -24.109 1 98.69 112 TYR A C 1
ATOM 831 O O . TYR A 1 112 ? -8.031 -11.703 -25.141 1 98.69 112 TYR A O 1
ATOM 839 N N . LYS A 1 113 ? -7.488 -9.984 -23.953 1 98.19 113 LYS A N 1
ATOM 840 C CA . LYS A 1 113 ? -7.875 -9.078 -25.031 1 98.19 113 LYS A CA 1
ATOM 841 C C . LYS A 1 113 ? -6.984 -7.84 -25.062 1 98.19 113 LYS A C 1
ATOM 843 O O . LYS A 1 113 ? -6.328 -7.52 -24.062 1 98.19 113 LYS A O 1
ATOM 848 N N . GLU A 1 114 ? -6.984 -7.148 -26.141 1 98.31 114 GLU A N 1
ATOM 849 C CA . GLU A 1 114 ? -6.07 -6.035 -26.391 1 98.31 114 GLU A CA 1
ATOM 850 C C . GLU A 1 114 ? -6.312 -4.895 -25.406 1 98.31 114 GLU A C 1
ATOM 852 O O . GLU A 1 114 ? -5.371 -4.215 -24.984 1 98.31 114 GLU A O 1
ATOM 857 N N . GLU A 1 115 ? -7.527 -4.707 -25.016 1 96.94 115 GLU A N 1
ATOM 858 C CA . GLU A 1 115 ? -7.898 -3.613 -24.125 1 96.94 115 GLU A CA 1
ATOM 859 C C . GLU A 1 115 ? -7.23 -3.76 -22.766 1 96.94 115 GLU A C 1
ATOM 861 O O . GLU A 1 115 ? -7.109 -2.785 -22.016 1 96.94 115 GLU A O 1
ATOM 866 N N . HIS A 1 116 ? -6.812 -4.969 -22.406 1 98.12 116 HIS A N 1
ATOM 867 C CA . HIS A 1 116 ? -6.176 -5.215 -21.125 1 98.12 116 HIS A CA 1
ATOM 868 C C . HIS A 1 116 ? -4.762 -4.645 -21.094 1 98.12 116 HIS A C 1
ATOM 870 O O . HIS A 1 116 ? -4.227 -4.359 -20.016 1 98.12 116 HIS A O 1
ATOM 876 N N . VAL A 1 117 ? -4.145 -4.449 -22.219 1 98.62 117 VAL A N 1
ATOM 877 C CA . VAL A 1 117 ? -2.725 -4.125 -22.297 1 98.62 117 VAL A CA 1
ATOM 878 C C . VAL A 1 117 ? -2.471 -2.76 -21.656 1 98.62 117 VAL A C 1
ATOM 880 O O . VAL A 1 117 ? -1.596 -2.621 -20.797 1 98.62 117 VAL A O 1
ATOM 883 N N . ALA A 1 118 ? -3.256 -1.784 -21.984 1 97.81 118 ALA A N 1
ATOM 884 C CA . ALA A 1 118 ? -3.041 -0.439 -21.469 1 97.81 118 ALA A CA 1
ATOM 885 C C . ALA A 1 118 ? -3.268 -0.396 -19.953 1 97.81 118 ALA A C 1
ATOM 887 O O . ALA A 1 118 ? -2.574 0.328 -19.234 1 97.81 118 ALA A O 1
ATOM 888 N N . ALA A 1 119 ? -4.242 -1.112 -19.484 1 97.12 119 ALA A N 1
ATOM 889 C CA . ALA A 1 119 ? -4.547 -1.15 -18.062 1 97.12 119 ALA A CA 1
ATOM 890 C C . ALA A 1 119 ? -3.424 -1.824 -17.281 1 97.12 119 ALA A C 1
ATOM 892 O O . ALA A 1 119 ? -2.986 -1.314 -16.25 1 97.12 119 ALA A O 1
ATOM 893 N N . HIS A 1 120 ? -2.93 -2.896 -17.812 1 98.56 120 HIS A N 1
ATOM 894 C CA . HIS A 1 120 ? -1.816 -3.576 -17.172 1 98.56 120 HIS A CA 1
ATOM 895 C C . HIS A 1 120 ? -0.539 -2.748 -17.25 1 98.56 120 HIS A C 1
ATOM 897 O O . HIS A 1 120 ? 0.283 -2.773 -16.328 1 98.56 120 HIS A O 1
ATOM 903 N N . ALA A 1 121 ? -0.358 -2.039 -18.359 1 98.31 121 ALA A N 1
ATOM 904 C CA . ALA A 1 121 ? 0.782 -1.131 -18.453 1 98.31 121 ALA A CA 1
ATOM 905 C C . ALA A 1 121 ? 0.743 -0.089 -17.328 1 98.31 121 ALA A C 1
ATOM 907 O O . ALA A 1 121 ? 1.777 0.243 -16.75 1 98.31 121 ALA A O 1
ATOM 908 N N . SER A 1 122 ? -0.411 0.405 -17.109 1 97.19 122 SER A N 1
ATOM 909 C CA . SER A 1 122 ? -0.594 1.378 -16.031 1 97.19 122 SER A CA 1
ATOM 910 C C . SER A 1 122 ? -0.237 0.78 -14.68 1 97.19 122 SER A C 1
ATOM 912 O O . SER A 1 122 ? 0.368 1.449 -13.836 1 97.19 122 SER A O 1
ATOM 914 N N . LEU A 1 123 ? -0.628 -0.468 -14.43 1 97.69 123 LEU A N 1
ATOM 915 C CA . LEU A 1 123 ? -0.247 -1.17 -13.211 1 97.69 123 LEU A CA 1
ATOM 916 C C . LEU A 1 123 ? 1.27 -1.292 -13.102 1 97.69 123 LEU A C 1
ATOM 918 O O . LEU A 1 123 ? 1.852 -0.965 -12.062 1 97.69 123 LEU A O 1
ATOM 922 N N . VAL A 1 124 ? 1.937 -1.673 -14.18 1 97.94 124 VAL A N 1
ATOM 923 C CA . VAL A 1 124 ? 3.387 -1.828 -14.211 1 97.94 124 VAL A CA 1
ATOM 924 C C . VAL A 1 124 ? 4.059 -0.485 -13.93 1 97.94 124 VAL A C 1
ATOM 926 O O . VAL A 1 124 ? 4.957 -0.396 -13.094 1 97.94 124 VAL A O 1
ATOM 929 N N . GLN A 1 125 ? 3.561 0.526 -14.586 1 95.75 125 GLN A N 1
ATOM 930 C CA . GLN A 1 125 ? 4.152 1.853 -14.445 1 95.75 125 GLN A CA 1
ATOM 931 C C . GLN A 1 125 ? 4.004 2.369 -13.016 1 95.75 125 GLN A C 1
ATOM 933 O O . GLN A 1 125 ? 4.914 3.004 -12.484 1 95.75 125 GLN A O 1
ATOM 938 N N . THR A 1 126 ? 2.891 2.115 -12.453 1 96.06 126 THR A N 1
ATOM 939 C CA . THR A 1 126 ? 2.66 2.545 -11.078 1 96.06 126 THR A CA 1
ATOM 940 C C . THR A 1 126 ? 3.646 1.873 -10.125 1 96.06 126 THR A C 1
ATOM 942 O O . THR A 1 126 ? 4.312 2.545 -9.336 1 96.06 126 THR A O 1
ATOM 945 N N . VAL A 1 127 ? 3.771 0.575 -10.211 1 96.56 127 VAL A N 1
ATOM 946 C CA . VAL A 1 127 ? 4.637 -0.175 -9.312 1 96.56 127 VAL A CA 1
ATOM 947 C C . VAL A 1 127 ? 6.094 0.229 -9.531 1 96.56 127 VAL A C 1
ATOM 949 O O . VAL A 1 127 ? 6.836 0.448 -8.578 1 96.56 127 VAL A O 1
ATOM 952 N N . LYS A 1 128 ? 6.484 0.455 -10.766 1 93.62 128 LYS A N 1
ATOM 953 C CA . LYS A 1 128 ? 7.852 0.835 -11.109 1 93.62 128 LYS A CA 1
ATOM 954 C C . LYS A 1 128 ? 8.156 2.254 -10.641 1 93.62 128 LYS A C 1
ATOM 956 O O . LYS A 1 128 ? 9.305 2.57 -10.305 1 93.62 128 LYS A O 1
ATOM 961 N N . SER A 1 129 ? 7.16 3.047 -10.594 1 89.81 129 SER A N 1
ATOM 962 C CA . SER A 1 129 ? 7.34 4.418 -10.125 1 89.81 129 SER A CA 1
ATOM 963 C C . SER A 1 129 ? 7.656 4.449 -8.633 1 89.81 129 SER A C 1
ATOM 965 O O . SER A 1 129 ? 8.336 5.355 -8.156 1 89.81 129 SER A O 1
ATOM 967 N N . VAL A 1 130 ? 7.199 3.531 -7.953 1 89.56 130 VAL A N 1
ATOM 968 C CA . VAL A 1 130 ? 7.414 3.43 -6.512 1 89.56 130 VAL A CA 1
ATOM 969 C C . VAL A 1 130 ? 8.766 2.771 -6.234 1 89.56 130 VAL A C 1
ATOM 971 O O . VAL A 1 130 ? 9.484 3.176 -5.316 1 89.56 130 VAL A O 1
ATOM 974 N N . SER A 1 131 ? 9.039 1.76 -6.996 1 91.25 131 SER A N 1
ATOM 975 C CA . SER A 1 131 ? 10.297 1.036 -6.918 1 91.25 131 SER A CA 1
ATOM 976 C C . SER A 1 131 ? 10.766 0.58 -8.297 1 91.25 131 SER A C 1
ATOM 978 O O . SER A 1 131 ? 10.367 -0.486 -8.773 1 91.25 131 SER A O 1
ATOM 980 N N . SER A 1 132 ? 11.711 1.274 -8.836 1 87.19 132 SER A N 1
ATOM 981 C CA . SER A 1 132 ? 12.102 1.038 -10.219 1 87.19 132 SER A CA 1
ATOM 982 C C . SER A 1 132 ? 12.867 -0.272 -10.359 1 87.19 132 SER A C 1
ATOM 984 O O . SER A 1 132 ? 12.93 -0.845 -11.445 1 87.19 132 SER A O 1
ATOM 986 N N . ASP A 1 133 ? 13.359 -0.79 -9.297 1 91.25 133 ASP A N 1
ATOM 987 C CA . ASP A 1 133 ? 14.242 -1.946 -9.375 1 91.25 133 ASP A CA 1
ATOM 988 C C . ASP A 1 133 ? 13.484 -3.24 -9.094 1 91.25 133 ASP A C 1
ATOM 990 O O . ASP A 1 133 ? 14.055 -4.332 -9.188 1 91.25 133 ASP A O 1
ATOM 994 N N . VAL A 1 134 ? 12.258 -3.156 -8.742 1 96.44 134 VAL A N 1
ATOM 995 C CA . VAL A 1 134 ? 11.5 -4.367 -8.469 1 96.44 134 VAL A CA 1
ATOM 996 C C . VAL A 1 134 ? 11.312 -5.168 -9.75 1 96.44 134 VAL A C 1
ATOM 998 O O . VAL A 1 134 ? 11.047 -4.602 -10.812 1 96.44 134 VAL A O 1
ATOM 1001 N N . TYR A 1 135 ? 11.641 -6.469 -9.734 1 98.44 135 TYR A N 1
ATOM 1002 C CA . TYR A 1 135 ? 11.375 -7.367 -10.859 1 98.44 135 TYR A CA 1
ATOM 1003 C C . TYR A 1 135 ? 9.914 -7.805 -10.867 1 98.44 135 TYR A C 1
ATOM 1005 O O . TYR A 1 135 ? 9.492 -8.609 -10.031 1 98.44 135 TYR A O 1
ATOM 1013 N N . PHE A 1 136 ? 9.164 -7.234 -11.758 1 98.75 136 PHE A N 1
ATOM 1014 C CA . PHE A 1 136 ? 7.707 -7.27 -11.695 1 98.75 136 PHE A CA 1
ATOM 1015 C C . PHE A 1 136 ? 7.137 -8.125 -12.82 1 98.75 136 PHE A C 1
ATOM 1017 O O . PHE A 1 136 ? 7.359 -7.844 -14 1 98.75 136 PHE A O 1
ATOM 1024 N N . GLY A 1 137 ? 6.441 -9.242 -12.461 1 98.88 137 GLY A N 1
ATOM 1025 C CA . GLY A 1 137 ? 5.875 -10.164 -13.43 1 98.88 137 GLY A CA 1
ATOM 1026 C C . GLY A 1 137 ? 4.414 -10.484 -13.172 1 98.88 137 GLY A C 1
ATOM 1027 O O . GLY A 1 137 ? 3.797 -9.898 -12.281 1 98.88 137 GLY A O 1
ATOM 1028 N N . ILE A 1 138 ? 3.848 -11.344 -13.984 1 98.94 138 ILE A N 1
ATOM 1029 C CA . ILE A 1 138 ? 2.439 -11.711 -13.883 1 98.94 138 ILE A CA 1
ATOM 1030 C C . ILE A 1 138 ? 2.275 -13.203 -14.148 1 98.94 138 ILE A C 1
ATOM 1032 O O . ILE A 1 138 ? 2.971 -13.766 -15 1 98.94 138 ILE A O 1
ATOM 1036 N N . GLN A 1 139 ? 1.387 -13.758 -13.414 1 98.94 139 GLN A N 1
ATOM 1037 C CA . GLN A 1 139 ? 1.092 -15.172 -13.625 1 98.94 139 GLN A CA 1
ATOM 1038 C C . GLN A 1 139 ? -0.014 -15.359 -14.664 1 98.94 139 GLN A C 1
ATOM 1040 O O . GLN A 1 139 ? -1.09 -14.766 -14.539 1 98.94 139 GLN A O 1
ATOM 1045 N N . LEU A 1 140 ? 0.249 -16.094 -15.703 1 98.94 140 LEU A N 1
ATOM 1046 C CA . LEU A 1 140 ? -0.733 -16.469 -16.719 1 98.94 140 LEU A CA 1
ATOM 1047 C C . LEU A 1 140 ? -1.346 -17.828 -16.406 1 98.94 140 LEU A C 1
ATOM 1049 O O . LEU A 1 140 ? -0.623 -18.797 -16.172 1 98.94 140 LEU A O 1
ATOM 1053 N N . ALA A 1 141 ? -2.695 -17.844 -16.438 1 98.81 141 ALA A N 1
ATOM 1054 C CA . ALA A 1 141 ? -3.328 -19.047 -15.906 1 98.81 141 ALA A CA 1
ATOM 1055 C C . ALA A 1 141 ? -4.59 -19.391 -16.688 1 98.81 141 ALA A C 1
ATOM 1057 O O . ALA A 1 141 ? -5.172 -18.531 -17.359 1 98.81 141 ALA A O 1
ATOM 1058 N N . HIS A 1 142 ? -4.938 -20.578 -16.719 1 98.88 142 HIS A N 1
ATOM 1059 C CA . HIS A 1 142 ? -6.234 -21.156 -17.078 1 98.88 142 HIS A CA 1
ATOM 1060 C C . HIS A 1 142 ? -6.727 -22.109 -16 1 98.88 142 HIS A C 1
ATOM 1062 O O . HIS A 1 142 ? -6.066 -23.109 -15.703 1 98.88 142 HIS A O 1
ATOM 1068 N N . ALA A 1 143 ? -7.906 -21.859 -15.477 1 98.38 143 ALA A N 1
ATOM 1069 C CA . ALA A 1 143 ? -8.367 -22.547 -14.266 1 98.38 143 ALA A CA 1
ATOM 1070 C C . ALA A 1 143 ? -8.828 -23.969 -14.57 1 98.38 143 ALA A C 1
ATOM 1072 O O . ALA A 1 143 ? -8.961 -24.797 -13.672 1 98.38 143 ALA A O 1
ATOM 1073 N N . GLY A 1 144 ? -9.117 -24.266 -15.898 1 98.06 144 GLY A N 1
ATOM 1074 C CA . GLY A 1 144 ? -9.586 -25.609 -16.266 1 98.06 144 GLY A CA 1
ATOM 1075 C C . GLY A 1 144 ? -10.805 -26.047 -15.477 1 98.06 144 GLY A C 1
ATOM 1076 O O . GLY A 1 144 ? -11.805 -25.328 -15.43 1 98.06 144 GLY A O 1
ATOM 1077 N N . ARG A 1 145 ? -10.719 -27.141 -14.758 1 96.12 145 ARG A N 1
ATOM 1078 C CA . ARG A 1 145 ? -11.844 -27.75 -14.055 1 96.12 145 ARG A CA 1
ATOM 1079 C C . ARG A 1 145 ? -12.25 -26.922 -12.844 1 96.12 145 ARG A C 1
ATOM 1081 O O . ARG A 1 145 ? -13.305 -27.156 -12.25 1 96.12 145 ARG A O 1
ATOM 1088 N N . LYS A 1 146 ? -11.477 -25.984 -12.516 1 96.12 146 LYS A N 1
ATOM 1089 C CA . LYS A 1 146 ? -11.75 -25.156 -11.344 1 96.12 146 LYS A CA 1
ATOM 1090 C C . LYS A 1 146 ? -12.344 -23.797 -11.75 1 96.12 146 LYS A C 1
ATOM 1092 O O . LYS A 1 146 ? -12.469 -22.891 -10.922 1 96.12 146 LYS A O 1
ATOM 1097 N N . ALA A 1 147 ? -12.711 -23.688 -13.008 1 97.62 147 ALA A N 1
ATOM 1098 C CA . ALA A 1 147 ? -13.273 -22.438 -13.531 1 97.62 147 ALA A CA 1
ATOM 1099 C C . ALA A 1 147 ? -14.742 -22.312 -13.156 1 97.62 147 ALA A C 1
ATOM 1101 O O . ALA A 1 147 ? -15.375 -23.281 -12.734 1 97.62 147 ALA A O 1
ATOM 1102 N N . SER A 1 148 ? -15.266 -21.078 -13.297 1 97.56 148 SER A N 1
ATOM 1103 C CA . SER A 1 148 ? -16.656 -20.719 -13.078 1 97.56 148 SER A CA 1
ATOM 1104 C C . SER A 1 148 ? -17.094 -21.016 -11.648 1 97.56 148 SER A C 1
ATOM 1106 O O . SER A 1 148 ? -18.094 -21.688 -11.43 1 97.56 148 SER A O 1
ATOM 1108 N N . THR A 1 149 ? -16.328 -20.594 -10.758 1 95.44 149 THR A N 1
ATOM 1109 C CA . THR A 1 149 ? -16.641 -20.781 -9.352 1 95.44 149 THR A CA 1
ATOM 1110 C C . THR A 1 149 ? -16.766 -19.422 -8.648 1 95.44 149 THR A C 1
ATOM 1112 O O . THR A 1 149 ? -16.516 -18.375 -9.25 1 95.44 149 THR A O 1
ATOM 1115 N N . TYR A 1 150 ? -17.219 -19.469 -7.402 1 93.62 150 TYR A N 1
ATOM 1116 C CA . TYR A 1 150 ? -17.438 -18.266 -6.609 1 93.62 150 TYR A CA 1
ATOM 1117 C C . TYR A 1 150 ? -16.125 -17.781 -5.992 1 93.62 150 TYR A C 1
ATOM 1119 O O . TYR A 1 150 ? -15.273 -18.594 -5.602 1 93.62 150 TYR A O 1
ATOM 1127 N N . PRO A 1 151 ? -15.953 -16.422 -5.93 1 92.25 151 PRO A N 1
ATOM 1128 C CA . PRO A 1 151 ? -14.797 -15.969 -5.148 1 92.25 151 PRO A CA 1
ATOM 1129 C C . PRO A 1 151 ? -14.844 -16.438 -3.697 1 92.25 151 PRO A C 1
ATOM 1131 O O . PRO A 1 151 ? -15.93 -16.531 -3.109 1 92.25 151 PRO A O 1
ATOM 1134 N N . PRO A 1 152 ? -13.75 -16.656 -3.152 1 89.25 152 PRO A N 1
ATOM 1135 C CA . PRO A 1 152 ? -13.711 -17.266 -1.821 1 89.25 152 PRO A CA 1
ATOM 1136 C C . PRO A 1 152 ? -14.336 -16.391 -0.746 1 89.25 152 PRO A C 1
ATOM 1138 O O . PRO A 1 152 ? -14.75 -16.891 0.306 1 89.25 152 PRO A O 1
ATOM 1141 N N . TYR A 1 153 ? -14.398 -15.078 -0.916 1 85.31 153 TYR A N 1
ATOM 1142 C CA . TYR A 1 153 ? -14.984 -14.219 0.112 1 85.31 153 TYR A CA 1
ATOM 1143 C C . TYR A 1 153 ? -16.5 -14.203 0.017 1 85.31 153 TYR A C 1
ATOM 1145 O O . TYR A 1 153 ? -17.172 -13.617 0.865 1 85.31 153 TYR A O 1
ATOM 1153 N N . ASP A 1 154 ? -17.031 -14.82 -1.061 1 85.75 154 ASP A N 1
ATOM 1154 C CA . ASP A 1 154 ? -18.469 -14.969 -1.146 1 85.75 154 ASP A CA 1
ATOM 1155 C C . ASP A 1 154 ? -18.984 -15.961 -0.101 1 85.75 154 ASP A C 1
ATOM 1157 O O . ASP A 1 154 ? -18.703 -17.156 -0.176 1 85.75 154 ASP A O 1
ATOM 1161 N N . ARG A 1 155 ? -19.766 -15.547 0.812 1 79.38 155 ARG A N 1
ATOM 1162 C CA . ARG A 1 155 ? -20.25 -16.391 1.906 1 79.38 155 ARG A CA 1
ATOM 1163 C C . ARG A 1 155 ? -21.719 -16.734 1.733 1 79.38 155 ARG A C 1
ATOM 1165 O O . ARG A 1 155 ? -22.328 -17.328 2.625 1 79.38 155 ARG A O 1
ATOM 1172 N N . THR A 1 156 ? -22.203 -16.391 0.627 1 85.56 156 THR A N 1
ATOM 1173 C CA . THR A 1 156 ? -23.594 -16.719 0.361 1 85.56 156 THR A CA 1
ATOM 1174 C C . THR A 1 156 ? -23.75 -18.219 0.107 1 85.56 156 THR A C 1
ATOM 1176 O O . THR A 1 156 ? -22.906 -18.828 -0.546 1 85.56 156 THR A O 1
ATOM 1179 N N . PRO A 1 157 ? -24.75 -18.781 0.738 1 89.88 157 PRO A N 1
ATOM 1180 C CA . PRO A 1 157 ? -25 -20.188 0.424 1 89.88 157 PRO A CA 1
ATOM 1181 C C . PRO A 1 157 ? -25.375 -20.406 -1.037 1 89.88 157 PRO A C 1
ATOM 1183 O O . PRO A 1 157 ? -26.141 -19.609 -1.605 1 89.88 157 PRO A O 1
ATOM 1186 N N . HIS A 1 158 ? -24.797 -21.406 -1.57 1 91.88 158 HIS A N 1
ATOM 1187 C CA . HIS A 1 158 ? -25.109 -21.766 -2.949 1 91.88 158 HIS A CA 1
ATOM 1188 C C . HIS A 1 158 ? -25.469 -23.234 -3.068 1 91.88 158 HIS A C 1
ATOM 1190 O O . HIS A 1 158 ? -24.984 -24.062 -2.293 1 91.88 158 HIS A O 1
ATOM 1196 N N . ASP A 1 159 ? -26.266 -23.562 -4.055 1 90.62 159 ASP A N 1
ATOM 1197 C CA . ASP A 1 159 ? -26.688 -24.938 -4.281 1 90.62 159 ASP A CA 1
ATOM 1198 C C . ASP A 1 159 ? -25.578 -25.766 -4.914 1 90.62 159 ASP A C 1
ATOM 1200 O O . ASP A 1 159 ? -25.562 -27 -4.781 1 90.62 159 ASP A O 1
ATOM 1204 N N . THR A 1 160 ? -24.766 -25.141 -5.668 1 91.94 160 THR A N 1
ATOM 1205 C CA . THR A 1 160 ? -23.656 -25.797 -6.344 1 91.94 160 THR A CA 1
ATOM 1206 C C . THR A 1 160 ? -22.344 -25.109 -6 1 91.94 160 THR A C 1
ATOM 1208 O O . THR A 1 160 ? -22.312 -23.922 -5.66 1 91.94 160 THR A O 1
ATOM 1211 N N . PRO A 1 161 ? -21.281 -25.859 -6.141 1 92.69 161 PRO A N 1
ATOM 1212 C CA . PRO A 1 161 ? -19.969 -25.25 -5.895 1 92.69 161 PRO A CA 1
ATOM 1213 C C . PRO A 1 161 ? -19.453 -24.438 -7.086 1 92.69 161 PRO A C 1
ATOM 1215 O O . PRO A 1 161 ? -18.359 -23.875 -7.027 1 92.69 161 PRO A O 1
ATOM 1218 N N . TYR A 1 162 ? -20.156 -24.406 -8.133 1 95.31 162 TYR A N 1
ATOM 1219 C CA . TYR A 1 162 ? -19.812 -23.625 -9.32 1 95.31 162 TYR A CA 1
ATOM 1220 C C . TYR A 1 162 ? -20.922 -22.641 -9.656 1 95.31 162 TYR A C 1
ATOM 1222 O O . TYR A 1 162 ? -22.062 -22.781 -9.188 1 95.31 162 TYR A O 1
ATOM 1230 N N . VAL A 1 163 ? -20.594 -21.656 -10.391 1 96.31 163 VAL A N 1
ATOM 1231 C CA . VAL A 1 163 ? -21.547 -20.641 -10.805 1 96.31 163 VAL A CA 1
ATOM 1232 C C . VAL A 1 163 ? -22.203 -21.047 -12.133 1 96.31 163 VAL A C 1
ATOM 1234 O O . VAL A 1 163 ? -21.531 -21.078 -13.172 1 96.31 163 VAL A O 1
ATOM 1237 N N . PRO A 1 164 ? -23.484 -21.266 -12.117 1 94.81 164 PRO A N 1
ATOM 1238 C CA . PRO A 1 164 ? -24.172 -21.609 -13.375 1 94.81 164 PRO A CA 1
ATOM 1239 C C . PRO A 1 164 ? -24.344 -20.406 -14.289 1 94.81 164 PRO A C 1
ATOM 1241 O O . PRO A 1 164 ? -24.203 -19.266 -13.852 1 94.81 164 PRO A O 1
ATOM 1244 N N . VAL A 1 165 ? -24.594 -20.703 -15.5 1 95 165 VAL A N 1
ATOM 1245 C CA . VAL A 1 165 ? -24.797 -19.672 -16.5 1 95 165 VAL A CA 1
ATOM 1246 C C . VAL A 1 165 ? -25.922 -18.734 -16.047 1 95 165 VAL A C 1
ATOM 1248 O O . VAL A 1 165 ? -25.859 -17.531 -16.297 1 95 165 VAL A O 1
ATOM 1251 N N . SER A 1 166 ? -26.906 -19.203 -15.391 1 93.38 166 SER A N 1
ATOM 1252 C CA . SER A 1 166 ? -28.047 -18.422 -14.914 1 93.38 166 SER A CA 1
ATOM 1253 C C . SER A 1 166 ? -27.609 -17.375 -13.906 1 93.38 166 SER A C 1
ATOM 1255 O O . SER A 1 166 ? -28.266 -16.344 -13.75 1 93.38 166 SER A O 1
ATOM 1257 N N . ASP A 1 167 ? -26.469 -17.656 -13.289 1 92.56 167 ASP A N 1
ATOM 1258 C CA . ASP A 1 167 ? -25.984 -16.75 -12.266 1 92.56 167 ASP A CA 1
ATOM 1259 C C . ASP A 1 167 ? -24.734 -16 -12.734 1 92.56 167 ASP A C 1
ATOM 1261 O O . ASP A 1 167 ? -24 -15.438 -11.93 1 92.56 167 ASP A O 1
ATOM 1265 N N . GLY A 1 168 ? -24.453 -16.125 -14.016 1 93.31 168 GLY A N 1
ATOM 1266 C CA . GLY A 1 168 ? -23.375 -15.336 -14.594 1 93.31 168 GLY A CA 1
ATOM 1267 C C . GLY A 1 168 ? -22.109 -16.141 -14.805 1 93.31 168 GLY A C 1
ATOM 1268 O O . GLY A 1 168 ? -21.062 -15.586 -15.164 1 93.31 168 GLY A O 1
ATOM 1269 N N . GLY A 1 169 ? -22.172 -17.438 -14.57 1 96.12 169 GLY A N 1
ATOM 1270 C CA . GLY A 1 169 ? -21.031 -18.297 -14.797 1 96.12 169 GLY A CA 1
ATOM 1271 C C . GLY A 1 169 ? -20.922 -18.797 -16.219 1 96.12 169 GLY A C 1
ATOM 1272 O O . GLY A 1 169 ? -21.516 -18.219 -17.141 1 96.12 169 GLY A O 1
ATOM 1273 N N . TRP A 1 170 ? -20.047 -19.672 -16.469 1 96.62 170 TRP A N 1
ATOM 1274 C CA . TRP A 1 170 ? -19.828 -20.266 -17.781 1 96.62 170 TRP A CA 1
ATOM 1275 C C . TRP A 1 170 ? -19.562 -21.766 -17.672 1 96.62 170 TRP A C 1
ATOM 1277 O O . TRP A 1 170 ? -18.578 -22.266 -18.219 1 96.62 170 TRP A O 1
ATOM 1287 N N . ASP A 1 171 ? -20.375 -22.438 -17 1 90.44 171 ASP A N 1
ATOM 1288 C CA . ASP A 1 171 ? -20.266 -23.844 -16.641 1 90.44 171 ASP A CA 1
ATOM 1289 C C . ASP A 1 171 ? -20.219 -24.719 -17.891 1 90.44 171 ASP A C 1
ATOM 1291 O O . ASP A 1 171 ? -19.594 -25.781 -17.906 1 90.44 171 ASP A O 1
ATOM 1295 N N . LYS A 1 172 ? -20.734 -24.203 -18.984 1 91.25 172 LYS A N 1
ATOM 1296 C CA . LYS A 1 172 ? -20.828 -25 -20.203 1 91.25 172 LYS A CA 1
ATOM 1297 C C . LYS A 1 172 ? -19.516 -24.969 -20.984 1 91.25 172 LYS A C 1
ATOM 1299 O O . LYS A 1 172 ? -19.312 -25.766 -21.906 1 91.25 172 LYS A O 1
ATOM 1304 N N . THR A 1 173 ? -18.609 -24.094 -20.531 1 94.06 173 THR A N 1
ATOM 1305 C CA . THR A 1 173 ? -17.375 -23.922 -21.297 1 94.06 173 THR A CA 1
ATOM 1306 C C . THR A 1 173 ? -16.172 -24.266 -20.438 1 94.06 173 THR A C 1
ATOM 1308 O O . THR A 1 173 ? -15.031 -23.938 -20.797 1 94.06 173 THR A O 1
ATOM 1311 N N . VAL A 1 174 ? -16.422 -24.922 -19.328 1 97.75 174 VAL A N 1
ATOM 1312 C CA . VAL A 1 174 ? -15.328 -25.375 -18.484 1 97.75 174 VAL A CA 1
ATOM 1313 C C . VAL A 1 174 ? -14.641 -26.578 -19.109 1 97.75 174 VAL A C 1
ATOM 1315 O O . VAL A 1 174 ? -15.312 -27.516 -19.562 1 97.75 174 VAL A O 1
ATOM 1318 N N . VAL A 1 175 ? -13.328 -26.562 -19.125 1 98.56 175 VAL A N 1
ATOM 1319 C CA . VAL A 1 175 ? -12.609 -27.562 -19.906 1 98.56 175 VAL A CA 1
ATOM 1320 C C . VAL A 1 175 ? -11.562 -28.25 -19.047 1 98.56 175 VAL A C 1
ATOM 1322 O O . VAL A 1 175 ? -11.203 -27.75 -17.969 1 98.56 175 VAL A O 1
ATOM 1325 N N . SER A 1 176 ? -11.078 -29.406 -19.5 1 98.44 176 SER A N 1
ATOM 1326 C CA . SER A 1 176 ? -10.023 -30.172 -18.844 1 98.44 176 SER A CA 1
ATOM 1327 C C . SER A 1 176 ? -9.422 -31.203 -19.797 1 98.44 176 SER A C 1
ATOM 1329 O O . SER A 1 176 ? -9.891 -31.359 -20.922 1 98.44 176 SER A O 1
ATOM 1331 N N . PRO A 1 177 ? -8.242 -31.781 -19.422 1 98.69 177 PRO A N 1
ATOM 1332 C CA . PRO A 1 177 ? -7.719 -32.844 -20.25 1 98.69 177 PRO A CA 1
ATOM 1333 C C . PRO A 1 177 ? -8.656 -34.062 -20.328 1 98.69 177 PRO A C 1
ATOM 1335 O O . PRO A 1 177 ? -8.688 -34.75 -21.344 1 98.69 177 PRO A O 1
ATOM 1338 N N . SER A 1 178 ? -9.328 -34.375 -19.266 1 98.44 178 SER A N 1
ATOM 1339 C CA . SER A 1 178 ? -10.305 -35.469 -19.188 1 98.44 178 SER A CA 1
ATOM 1340 C C . SER A 1 178 ? -11.594 -35 -18.516 1 98.44 178 SER A C 1
ATOM 1342 O O . SER A 1 178 ? -11.594 -34 -17.781 1 98.44 178 SER A O 1
ATOM 1344 N N . ALA A 1 179 ? -12.672 -35.719 -18.812 1 97.94 179 ALA A N 1
ATOM 1345 C CA . ALA A 1 179 ? -13.969 -35.375 -18.234 1 97.94 179 ALA A CA 1
ATOM 1346 C C . ALA A 1 179 ? -14.086 -35.875 -16.797 1 97.94 179 ALA A C 1
ATOM 1348 O O . ALA A 1 179 ? -14.945 -36.688 -16.5 1 97.94 179 ALA A O 1
ATOM 1349 N N . ILE A 1 180 ? -13.258 -35.375 -15.938 1 96.5 180 ILE A N 1
ATOM 1350 C CA . ILE A 1 180 ? -13.203 -35.75 -14.523 1 96.5 180 ILE A CA 1
ATOM 1351 C C . ILE A 1 180 ? -13.43 -34.5 -13.656 1 96.5 180 ILE A C 1
ATOM 1353 O O . ILE A 1 180 ? -12.664 -33.531 -13.719 1 96.5 180 ILE A O 1
ATOM 1357 N N . PRO A 1 181 ? -14.5 -34.5 -12.906 1 95.38 181 PRO A N 1
ATOM 1358 C CA . PRO A 1 181 ? -14.75 -33.344 -12.047 1 95.38 181 PRO A CA 1
ATOM 1359 C C . PRO A 1 181 ? -13.648 -33.125 -11.008 1 95.38 181 PRO A C 1
ATOM 1361 O O . PRO A 1 181 ? -12.969 -34.062 -10.617 1 95.38 181 PRO A O 1
ATOM 1364 N N . TYR A 1 182 ? -13.461 -31.875 -10.57 1 94.5 182 TYR A N 1
ATOM 1365 C CA . TYR A 1 182 ? -12.469 -31.531 -9.562 1 94.5 182 TYR A CA 1
ATOM 1366 C C . TYR A 1 182 ? -12.789 -32.219 -8.234 1 94.5 182 TYR A C 1
ATOM 1368 O O . TYR A 1 182 ? -11.875 -32.656 -7.531 1 94.5 182 TYR A O 1
ATOM 1376 N N . GLY A 1 183 ? -13.992 -32.219 -7.926 1 91.25 183 GLY A N 1
ATOM 1377 C CA . GLY A 1 183 ? -14.469 -32.812 -6.68 1 91.25 183 GLY A CA 1
ATOM 1378 C C . GLY A 1 183 ? -15.945 -33.156 -6.715 1 91.25 183 GLY A C 1
ATOM 1379 O O . GLY A 1 183 ? -16.594 -33.062 -7.754 1 91.25 183 GLY A O 1
ATOM 1380 N N . GLU A 1 184 ? -16.438 -33.594 -5.547 1 89.06 184 GLU A N 1
ATOM 1381 C CA . GLU A 1 184 ? -17.844 -33.969 -5.441 1 89.06 184 GLU A CA 1
ATOM 1382 C C . GLU A 1 184 ? -18.75 -32.781 -5.688 1 89.06 184 GLU A C 1
ATOM 1384 O O . GLU A 1 184 ? -18.547 -31.719 -5.105 1 89.06 184 GLU A O 1
ATOM 1389 N N . GLY A 1 185 ? -19.656 -32.938 -6.551 1 89.75 185 GLY A N 1
ATOM 1390 C CA . GLY A 1 185 ? -20.625 -31.891 -6.809 1 89.75 185 GLY A CA 1
ATOM 1391 C C . GLY A 1 185 ? -20.156 -30.891 -7.84 1 89.75 185 GLY A C 1
ATOM 1392 O O . GLY A 1 185 ? -20.953 -30.078 -8.328 1 89.75 185 GLY A O 1
ATOM 1393 N N . HIS A 1 186 ? -18.906 -30.984 -8.203 1 91.38 186 HIS A N 1
ATOM 1394 C CA . HIS A 1 186 ? -18.391 -30.062 -9.211 1 91.38 186 HIS A CA 1
ATOM 1395 C C . HIS A 1 186 ? -18.828 -30.484 -10.609 1 91.38 186 HIS A C 1
ATOM 1397 O O . HIS A 1 186 ? -19.266 -31.609 -10.812 1 91.38 186 HIS A O 1
ATOM 1403 N N . LEU A 1 187 ? -18.719 -29.594 -11.445 1 92.56 187 LEU A N 1
ATOM 1404 C CA . LEU A 1 187 ? -19.125 -29.828 -12.82 1 92.56 187 LEU A CA 1
ATOM 1405 C C . LEU A 1 187 ? -18.219 -30.828 -13.5 1 92.56 187 LEU A C 1
ATOM 1407 O O . LEU A 1 187 ? -17.016 -30.906 -13.188 1 92.56 187 LEU A O 1
ATOM 1411 N N . VAL A 1 188 ? -18.781 -31.656 -14.391 1 96.12 188 VAL A N 1
ATOM 1412 C CA . VAL A 1 188 ? -17.984 -32.469 -15.297 1 96.12 188 VAL A CA 1
ATOM 1413 C C . VAL A 1 188 ? -17.469 -31.594 -16.453 1 96.12 188 VAL A C 1
ATOM 1415 O O . VAL A 1 188 ? -18.266 -31.094 -17.25 1 96.12 188 VAL A O 1
ATOM 1418 N N . PRO A 1 189 ? -16.234 -31.391 -16.531 1 97.75 189 PRO A N 1
ATOM 1419 C CA . PRO A 1 189 ? -15.703 -30.484 -17.562 1 97.75 189 PRO A CA 1
ATOM 1420 C C . PRO A 1 189 ? -15.719 -31.109 -18.969 1 97.75 189 PRO A C 1
ATOM 1422 O O . PRO A 1 189 ? -15.836 -32.344 -19.094 1 97.75 189 PRO A O 1
ATOM 1425 N N . HIS A 1 190 ? -15.742 -30.25 -19.938 1 97.88 190 HIS A N 1
ATOM 1426 C CA . HIS A 1 190 ? -15.57 -30.672 -21.328 1 97.88 190 HIS A CA 1
ATOM 1427 C C . HIS A 1 190 ? -14.141 -31.141 -21.578 1 97.88 190 HIS A C 1
ATOM 1429 O O . HIS A 1 190 ? -13.18 -30.422 -21.297 1 97.88 190 HIS A O 1
ATOM 1435 N N . GLU A 1 191 ? -13.945 -32.375 -22.016 1 98.5 191 GLU A N 1
ATOM 1436 C CA . GLU A 1 191 ? -12.625 -32.844 -22.406 1 98.5 191 GLU A CA 1
ATOM 1437 C C . GLU A 1 191 ? -12.141 -32.156 -23.672 1 98.5 191 GLU A C 1
ATOM 1439 O O . GLU A 1 191 ? -12.805 -32.219 -24.719 1 98.5 191 GLU A O 1
ATOM 1444 N N . LEU A 1 192 ? -11.023 -31.594 -23.641 1 98.75 192 LEU A N 1
ATOM 1445 C CA . LEU A 1 192 ? -10.508 -30.797 -24.75 1 98.75 192 LEU A CA 1
ATOM 1446 C C . LEU A 1 192 ? -10.188 -31.688 -25.953 1 98.75 192 LEU A C 1
ATOM 1448 O O . LEU A 1 192 ? -9.617 -32.781 -25.797 1 98.75 192 LEU A O 1
ATOM 1452 N N . SER A 1 193 ? -10.539 -31.188 -27.109 1 98.44 193 SER A N 1
ATOM 1453 C CA . SER A 1 193 ? -10.062 -31.797 -28.344 1 98.44 193 SER A CA 1
ATOM 1454 C C . SER A 1 193 ? -8.633 -31.391 -28.656 1 98.44 193 SER A C 1
ATOM 1456 O O . SER A 1 193 ? -8.102 -30.469 -28.031 1 98.44 193 SER A O 1
ATOM 1458 N N . LEU A 1 194 ? -8.023 -32.125 -29.578 1 98.38 194 LEU A N 1
ATOM 1459 C CA . LEU A 1 194 ? -6.668 -31.781 -29.969 1 98.38 194 LEU A CA 1
ATOM 1460 C C . LEU A 1 194 ? -6.613 -30.344 -30.5 1 98.38 194 LEU A C 1
ATOM 1462 O O . LEU A 1 194 ? -5.664 -29.609 -30.219 1 98.38 194 LEU A O 1
ATOM 1466 N N . SER A 1 195 ? -7.605 -29.953 -31.312 1 98.31 195 SER A N 1
ATOM 1467 C CA . SER A 1 195 ? -7.664 -28.609 -31.844 1 98.31 195 SER A CA 1
ATOM 1468 C C . SER A 1 195 ? -7.809 -27.578 -30.719 1 98.31 195 SER A C 1
ATOM 1470 O O . SER A 1 195 ? -7.195 -26.516 -30.766 1 98.31 195 SER A O 1
ATOM 1472 N N . GLU A 1 196 ? -8.617 -27.875 -29.734 1 98.44 196 GLU A N 1
ATOM 1473 C CA . GLU A 1 196 ? -8.82 -26.969 -28.609 1 98.44 196 GLU A CA 1
ATOM 1474 C C . GLU A 1 196 ? -7.543 -26.828 -27.781 1 98.44 196 GLU A C 1
ATOM 1476 O O . GLU A 1 196 ? -7.266 -25.766 -27.234 1 98.44 196 GLU A O 1
ATOM 1481 N N . ILE A 1 197 ? -6.797 -27.891 -27.656 1 98.75 197 ILE A N 1
ATOM 1482 C CA . ILE A 1 197 ? -5.516 -27.844 -26.969 1 98.75 197 ILE A CA 1
ATOM 1483 C C . ILE A 1 197 ? -4.57 -26.891 -27.688 1 98.75 197 ILE A C 1
ATOM 1485 O O . ILE A 1 197 ? -3.879 -26.094 -27.047 1 98.75 197 ILE A O 1
ATOM 1489 N N . ARG A 1 198 ? -4.586 -26.938 -28.984 1 98.38 198 ARG A N 1
ATOM 1490 C CA . ARG A 1 198 ? -3.773 -26 -29.766 1 98.38 198 ARG A CA 1
ATOM 1491 C C . ARG A 1 198 ? -4.219 -24.562 -29.547 1 98.38 198 ARG A C 1
ATOM 1493 O O . ARG A 1 198 ? -3.387 -23.656 -29.453 1 98.38 198 ARG A O 1
ATOM 1500 N N . ASP A 1 199 ? -5.488 -24.344 -29.484 1 98.62 199 ASP A N 1
ATOM 1501 C CA . ASP A 1 199 ? -6.02 -23.016 -29.219 1 98.62 199 ASP A CA 1
ATOM 1502 C C . ASP A 1 199 ? -5.547 -22.484 -27.859 1 98.62 199 ASP A C 1
ATOM 1504 O O . ASP A 1 199 ? -5.23 -21.312 -27.719 1 98.62 199 ASP A O 1
ATOM 1508 N N . ILE A 1 200 ? -5.539 -23.375 -26.875 1 98.5 200 ILE A N 1
ATOM 1509 C CA . ILE A 1 200 ? -5.086 -23 -25.547 1 98.5 200 ILE A CA 1
ATOM 1510 C C . ILE A 1 200 ? -3.615 -22.609 -25.594 1 98.5 200 ILE A C 1
ATOM 1512 O O . ILE A 1 200 ? -3.213 -21.625 -24.953 1 98.5 200 ILE A O 1
ATOM 1516 N N . GLU A 1 201 ? -2.867 -23.406 -26.281 1 98.56 201 GLU A N 1
ATOM 1517 C CA . GLU A 1 201 ? -1.462 -23.047 -26.469 1 98.56 201 GLU A CA 1
ATOM 1518 C C . GLU A 1 201 ? -1.317 -21.641 -27.031 1 98.56 201 GLU A C 1
ATOM 1520 O O . GLU A 1 201 ? -0.53 -20.844 -26.531 1 98.56 201 GLU A O 1
ATOM 1525 N N . ASP A 1 202 ? -2.1 -21.297 -28.047 1 98.81 202 ASP A N 1
ATOM 1526 C CA . ASP A 1 202 ? -2.082 -19.984 -28.672 1 98.81 202 ASP A CA 1
ATOM 1527 C C . ASP A 1 202 ? -2.484 -18.891 -27.672 1 98.81 202 ASP A C 1
ATOM 1529 O O . ASP A 1 202 ? -1.924 -17.797 -27.672 1 98.81 202 ASP A O 1
ATOM 1533 N N . ASP A 1 203 ? -3.445 -19.203 -26.875 1 98.88 203 ASP A N 1
ATOM 1534 C CA . ASP A 1 203 ? -3.943 -18.234 -25.906 1 98.88 203 ASP A CA 1
ATOM 1535 C C . ASP A 1 203 ? -2.852 -17.844 -24.906 1 98.88 203 ASP A C 1
ATOM 1537 O O . ASP A 1 203 ? -2.703 -16.672 -24.578 1 98.88 203 ASP A O 1
ATOM 1541 N N . PHE A 1 204 ? -2.098 -18.828 -24.422 1 98.94 204 PHE A N 1
ATOM 1542 C CA . PHE A 1 204 ? -1.003 -18.531 -23.5 1 98.94 204 PHE A CA 1
ATOM 1543 C C . PHE A 1 204 ? 0.054 -17.672 -24.172 1 98.94 204 PHE A C 1
ATOM 1545 O O . PHE A 1 204 ? 0.543 -16.703 -23.578 1 98.94 204 PHE A O 1
ATOM 1552 N N . VAL A 1 205 ? 0.39 -18 -25.375 1 98.94 205 VAL A N 1
ATOM 1553 C CA . VAL A 1 205 ? 1.423 -17.266 -26.094 1 98.94 205 VAL A CA 1
ATOM 1554 C C . VAL A 1 205 ? 0.959 -15.828 -26.344 1 98.94 205 VAL A C 1
ATOM 1556 O O . VAL A 1 205 ? 1.725 -14.883 -26.141 1 98.94 205 VAL A O 1
ATOM 1559 N N . ARG A 1 206 ? -0.289 -15.617 -26.734 1 98.94 206 ARG A N 1
ATOM 1560 C CA . ARG A 1 206 ? -0.839 -14.289 -26.953 1 98.94 206 ARG A CA 1
ATOM 1561 C C . ARG A 1 206 ? -0.882 -13.484 -25.656 1 98.94 206 ARG A C 1
ATOM 1563 O O . ARG A 1 206 ? -0.633 -12.281 -25.656 1 98.94 206 ARG A O 1
ATOM 1570 N N . ALA A 1 207 ? -1.254 -14.172 -24.594 1 98.94 207 ALA A N 1
ATOM 1571 C CA . ALA A 1 207 ? -1.28 -13.5 -23.312 1 98.94 207 ALA A CA 1
ATOM 1572 C C . ALA A 1 207 ? 0.119 -13.055 -22.891 1 98.94 207 ALA A C 1
ATOM 1574 O O . ALA A 1 207 ? 0.292 -11.969 -22.344 1 98.94 207 ALA A O 1
ATOM 1575 N N . ALA A 1 208 ? 1.099 -13.906 -23.125 1 98.94 208 ALA A N 1
ATOM 1576 C CA . ALA A 1 208 ? 2.479 -13.523 -22.828 1 98.94 208 ALA A CA 1
ATOM 1577 C C . ALA A 1 208 ? 2.893 -12.297 -23.641 1 98.94 208 ALA A C 1
ATOM 1579 O O . ALA A 1 208 ? 3.529 -11.383 -23.109 1 98.94 208 ALA A O 1
ATOM 1580 N N . ASP A 1 209 ? 2.525 -12.273 -24.891 1 98.94 209 ASP A N 1
ATOM 1581 C CA . ASP A 1 209 ? 2.807 -11.125 -25.734 1 98.94 209 ASP A CA 1
ATOM 1582 C C . ASP A 1 209 ? 2.201 -9.844 -25.156 1 98.94 209 ASP A C 1
ATOM 1584 O O . ASP A 1 209 ? 2.869 -8.812 -25.078 1 98.94 209 ASP A O 1
ATOM 1588 N N . ARG A 1 210 ? 0.956 -9.938 -24.781 1 98.94 210 ARG A N 1
ATOM 1589 C CA . ARG A 1 210 ? 0.274 -8.781 -24.203 1 98.94 210 ARG A CA 1
ATOM 1590 C C . ARG A 1 210 ? 0.942 -8.352 -22.891 1 98.94 210 ARG A C 1
ATOM 1592 O O . ARG A 1 210 ? 1.072 -7.16 -22.625 1 98.94 210 ARG A O 1
ATOM 1599 N N . ALA A 1 211 ? 1.353 -9.344 -22.062 1 98.94 211 ALA A N 1
ATOM 1600 C CA . ALA A 1 211 ? 2.025 -9.047 -20.812 1 98.94 211 ALA A CA 1
ATOM 1601 C C . ALA A 1 211 ? 3.324 -8.273 -21.047 1 98.94 211 ALA A C 1
ATOM 1603 O O . ALA A 1 211 ? 3.59 -7.273 -20.375 1 98.94 211 ALA A O 1
ATOM 1604 N N . TYR A 1 212 ? 4.117 -8.742 -22 1 98.88 212 TYR A N 1
ATOM 1605 C CA . TYR A 1 212 ? 5.395 -8.102 -22.281 1 98.88 212 TYR A CA 1
ATOM 1606 C C . TYR A 1 212 ? 5.191 -6.719 -22.891 1 98.88 212 TYR A C 1
ATOM 1608 O O . TYR A 1 212 ? 5.922 -5.773 -22.562 1 98.88 212 TYR A O 1
ATOM 1616 N N . ARG A 1 213 ? 4.18 -6.551 -23.719 1 98.81 213 ARG A N 1
ATOM 1617 C CA . ARG A 1 213 ? 3.859 -5.238 -24.266 1 98.81 213 ARG A CA 1
ATOM 1618 C C . ARG A 1 213 ? 3.395 -4.285 -23.172 1 98.81 213 ARG A C 1
ATOM 1620 O O . ARG A 1 213 ? 3.607 -3.072 -23.266 1 98.81 213 ARG A O 1
ATOM 1627 N N . ALA A 1 214 ? 2.764 -4.848 -22.141 1 98.75 214 ALA A N 1
ATOM 1628 C CA . ALA A 1 214 ? 2.311 -4.035 -21.016 1 98.75 214 ALA A CA 1
ATOM 1629 C C . ALA A 1 214 ? 3.486 -3.594 -20.156 1 98.75 214 ALA A C 1
ATOM 1631 O O . ALA A 1 214 ? 3.346 -2.709 -19.312 1 98.75 214 ALA A O 1
ATOM 1632 N N . GLY A 1 215 ? 4.637 -4.23 -20.312 1 98.44 215 GLY A N 1
ATOM 1633 C CA . GLY A 1 215 ? 5.84 -3.777 -19.625 1 98.44 215 GLY A CA 1
ATOM 1634 C C . GLY A 1 215 ? 6.285 -4.707 -18.516 1 98.44 215 GLY A C 1
ATOM 1635 O O . GLY A 1 215 ? 7.23 -4.398 -17.781 1 98.44 215 GLY A O 1
ATOM 1636 N N . TYR A 1 216 ? 5.648 -5.859 -18.328 1 98.81 216 TYR A N 1
ATOM 1637 C CA . TYR A 1 216 ? 6.098 -6.816 -17.312 1 98.81 216 TYR A CA 1
ATOM 1638 C C . TYR A 1 216 ? 7.492 -7.336 -17.641 1 98.81 216 TYR A C 1
ATOM 1640 O O . TYR A 1 216 ? 7.82 -7.574 -18.812 1 98.81 216 TYR A O 1
ATOM 1648 N N . ASP A 1 217 ? 8.273 -7.582 -16.625 1 98.69 217 ASP A N 1
ATOM 1649 C CA . ASP A 1 217 ? 9.633 -8.078 -16.781 1 98.69 217 ASP A CA 1
ATOM 1650 C C . ASP A 1 217 ? 9.641 -9.578 -17.094 1 98.69 217 ASP A C 1
ATOM 1652 O O . ASP A 1 217 ? 10.531 -10.062 -17.797 1 98.69 217 ASP A O 1
ATOM 1656 N N . PHE A 1 218 ? 8.656 -10.273 -16.594 1 98.88 218 PHE A N 1
ATOM 1657 C CA . PHE A 1 218 ? 8.562 -11.711 -16.828 1 98.88 218 PHE A CA 1
ATOM 1658 C C . PHE A 1 218 ? 7.117 -12.18 -16.734 1 98.88 218 PHE A C 1
ATOM 1660 O O . PHE A 1 218 ? 6.254 -11.453 -16.234 1 98.88 218 PHE A O 1
ATOM 1667 N N . VAL A 1 219 ? 6.855 -13.375 -17.266 1 98.94 219 VAL A N 1
ATOM 1668 C CA . VAL A 1 219 ? 5.598 -14.086 -17.062 1 98.94 219 VAL A CA 1
ATOM 1669 C C . VAL A 1 219 ? 5.859 -15.398 -16.328 1 98.94 219 VAL A C 1
ATOM 1671 O O . VAL A 1 219 ? 6.926 -16 -16.484 1 98.94 219 VAL A O 1
ATOM 1674 N N . GLN A 1 220 ? 4.953 -15.734 -15.484 1 98.94 220 GLN A N 1
ATOM 1675 C CA . GLN A 1 220 ? 4.957 -17.062 -14.859 1 98.94 220 GLN A CA 1
ATOM 1676 C C . GLN A 1 220 ? 3.797 -17.906 -15.375 1 98.94 220 GLN A C 1
ATOM 1678 O O . GLN A 1 220 ? 2.639 -17.484 -15.312 1 98.94 220 GLN A O 1
ATOM 1683 N N . ILE A 1 221 ? 4.094 -19.031 -15.914 1 98.94 221 ILE A N 1
ATOM 1684 C CA . ILE A 1 221 ? 3.064 -19.969 -16.359 1 98.94 221 ILE A CA 1
ATOM 1685 C C . ILE A 1 221 ? 2.59 -20.812 -15.188 1 98.94 221 ILE A C 1
ATOM 1687 O O . ILE A 1 221 ? 3.387 -21.531 -14.562 1 98.94 221 ILE A O 1
ATOM 1691 N N . HIS A 1 222 ? 1.319 -20.734 -14.906 1 98.88 222 HIS A N 1
ATOM 1692 C CA . HIS A 1 222 ? 0.747 -21.453 -13.773 1 98.88 222 HIS A CA 1
ATOM 1693 C C . HIS A 1 222 ? 0.447 -22.906 -14.141 1 98.88 222 HIS A C 1
ATOM 1695 O O . HIS A 1 222 ? -0.539 -23.188 -14.828 1 98.88 222 HIS A O 1
ATOM 1701 N N . SER A 1 223 ? 1.21 -23.812 -13.688 1 98.75 223 SER A N 1
ATOM 1702 C CA . SER A 1 223 ? 1.04 -25.25 -13.891 1 98.75 223 SER A CA 1
ATOM 1703 C C . SER A 1 223 ? 0.968 -25.984 -12.562 1 98.75 223 SER A C 1
ATOM 1705 O O . SER A 1 223 ? 1.608 -27.031 -12.398 1 98.75 223 SER A O 1
ATOM 1707 N N . ALA A 1 224 ? 0.231 -25.391 -11.633 1 97.94 224 ALA A N 1
ATOM 1708 C CA . ALA A 1 224 ? 0.105 -25.953 -10.297 1 97.94 224 ALA A CA 1
ATOM 1709 C C . ALA A 1 224 ? -1.343 -25.922 -9.812 1 97.94 224 ALA A C 1
ATOM 1711 O O . ALA A 1 224 ? -2.219 -25.391 -10.508 1 97.94 224 ALA A O 1
ATOM 1712 N N . HIS A 1 225 ? -1.655 -26.609 -8.727 1 95.88 225 HIS A N 1
ATOM 1713 C CA . HIS A 1 225 ? -2.842 -26.484 -7.887 1 95.88 225 HIS A CA 1
ATOM 1714 C C . HIS A 1 225 ? -4.082 -27.016 -8.602 1 95.88 225 HIS A C 1
ATOM 1716 O O . HIS A 1 225 ? -5.199 -26.578 -8.32 1 95.88 225 HIS A O 1
ATOM 1722 N N . GLY A 1 226 ? -3.852 -27.859 -9.609 1 96.31 226 GLY A N 1
ATOM 1723 C CA . GLY A 1 226 ? -4.984 -28.484 -10.266 1 96.31 226 GLY A CA 1
ATOM 1724 C C . GLY A 1 226 ? -5.602 -27.625 -11.352 1 96.31 226 GLY A C 1
ATOM 1725 O O . GLY A 1 226 ? -6.625 -27.984 -11.938 1 96.31 226 GLY A O 1
ATOM 1726 N N . TYR A 1 227 ? -5.02 -26.484 -11.594 1 97.75 227 TYR A N 1
ATOM 1727 C CA . TYR A 1 227 ? -5.445 -25.703 -12.758 1 97.75 227 TYR A CA 1
ATOM 1728 C C . TYR A 1 227 ? -5.172 -26.453 -14.047 1 97.75 227 TYR A C 1
ATOM 1730 O O . TYR A 1 227 ? -4.723 -27.609 -14.023 1 97.75 227 TYR A O 1
ATOM 1738 N N . LEU A 1 228 ? -5.453 -25.859 -15.172 1 98.75 228 LEU A N 1
ATOM 1739 C CA . LEU A 1 228 ? -5.547 -26.625 -16.406 1 98.75 228 LEU A CA 1
ATOM 1740 C C . LEU A 1 228 ? -4.23 -27.328 -16.719 1 98.75 228 LEU A C 1
ATOM 1742 O O . LEU A 1 228 ? -4.215 -28.547 -16.953 1 98.75 228 LEU A O 1
ATOM 1746 N N . LEU A 1 229 ? -3.131 -26.562 -16.703 1 98.88 229 LEU A N 1
ATOM 1747 C CA . LEU A 1 229 ? -1.853 -27.172 -17.062 1 98.88 229 LEU A CA 1
ATOM 1748 C C . LEU A 1 229 ? -1.433 -28.203 -16.016 1 98.88 229 LEU A C 1
ATOM 1750 O O . LEU A 1 229 ? -0.842 -29.234 -16.359 1 98.88 229 LEU A O 1
ATOM 1754 N N . SER A 1 230 ? -1.689 -27.938 -14.766 1 98.25 230 SER A N 1
ATOM 1755 C CA . SER A 1 230 ? -1.462 -28.906 -13.711 1 98.25 230 SER A CA 1
ATOM 1756 C C . SER A 1 230 ? -2.32 -30.156 -13.914 1 98.25 230 SER A C 1
ATOM 1758 O O . SER A 1 230 ? -1.868 -31.281 -13.664 1 98.25 230 SER A O 1
ATOM 1760 N N . SER A 1 231 ? -3.549 -30 -14.352 1 98.31 231 SER A N 1
ATOM 1761 C CA . SER A 1 231 ? -4.445 -31.109 -14.633 1 98.31 231 SER A CA 1
ATOM 1762 C C . SER A 1 231 ? -3.908 -31.984 -15.766 1 98.31 231 SER A C 1
ATOM 1764 O O . SER A 1 231 ? -4.098 -33.219 -15.758 1 98.31 231 SER A O 1
ATOM 1766 N N . PHE A 1 232 ? -3.32 -31.375 -16.734 1 98.81 232 PHE A N 1
ATOM 1767 C CA . PHE A 1 232 ? -2.68 -32.156 -17.797 1 98.81 232 PHE A CA 1
ATOM 1768 C C . PHE A 1 232 ? -1.516 -32.969 -17.234 1 98.81 232 PHE A C 1
ATOM 1770 O O . PHE A 1 232 ? -1.321 -34.125 -17.609 1 98.81 232 PHE A O 1
ATOM 1777 N N . ASN A 1 233 ? -0.727 -32.375 -16.344 1 98.56 233 ASN A N 1
ATOM 1778 C CA . ASN A 1 233 ? 0.468 -33 -15.797 1 98.56 233 ASN A CA 1
ATOM 1779 C C . ASN A 1 233 ? 0.117 -34.219 -14.961 1 98.56 233 ASN A C 1
ATOM 1781 O O . ASN A 1 233 ? 0.825 -35.219 -15 1 98.56 233 ASN A O 1
ATOM 1785 N N . SER A 1 234 ? -0.939 -34.156 -14.18 1 97.88 234 SER A N 1
ATOM 1786 C CA . SER A 1 234 ? -1.226 -35.156 -13.148 1 97.88 234 SER A CA 1
ATOM 1787 C C . SER A 1 234 ? -2.066 -36.312 -13.703 1 97.88 234 SER A C 1
ATOM 1789 O O . SER A 1 234 ? -3.137 -36.094 -14.273 1 97.88 234 SER A O 1
ATOM 1791 N N . PRO A 1 235 ? -1.682 -37.531 -13.422 1 96.88 235 PRO A N 1
ATOM 1792 C CA . PRO A 1 235 ? -2.496 -38.688 -13.867 1 96.88 235 PRO A CA 1
ATOM 1793 C C . PRO A 1 235 ? -3.828 -38.781 -13.125 1 96.88 235 PRO A C 1
ATOM 1795 O O . PRO A 1 235 ? -4.727 -39.5 -13.555 1 96.88 235 PRO A O 1
ATOM 1798 N N . LEU A 1 236 ? -3.951 -38.031 -12.055 1 95.12 236 LEU A N 1
ATOM 1799 C CA . LEU A 1 236 ? -5.211 -38.031 -11.328 1 95.12 236 LEU A CA 1
ATOM 1800 C C . LEU A 1 236 ? -6.305 -37.344 -12.133 1 95.12 236 LEU A C 1
ATOM 1802 O O . LEU A 1 236 ? -7.488 -37.656 -11.992 1 95.12 236 LEU A O 1
ATOM 1806 N N . ALA A 1 237 ? -5.875 -36.406 -12.984 1 96.69 237 ALA A N 1
ATOM 1807 C CA . ALA A 1 237 ? -6.848 -35.594 -13.703 1 96.69 237 ALA A CA 1
ATOM 1808 C C . ALA A 1 237 ? -6.77 -35.844 -15.203 1 96.69 237 ALA A C 1
ATOM 1810 O O . ALA A 1 237 ? -7.672 -35.438 -15.953 1 96.69 237 ALA A O 1
ATOM 1811 N N . ASN A 1 238 ? -5.723 -36.406 -15.656 1 98.56 238 ASN A N 1
ATOM 1812 C CA . ASN A 1 238 ? -5.492 -36.656 -17.078 1 98.56 238 ASN A CA 1
ATOM 1813 C C . ASN A 1 238 ? -5.461 -38.156 -17.375 1 98.56 238 ASN A C 1
ATOM 1815 O O . ASN A 1 238 ? -4.445 -38.812 -17.156 1 98.56 238 ASN A O 1
ATOM 1819 N N . GLN A 1 239 ? -6.492 -38.562 -18.016 1 97.88 239 GLN A N 1
ATOM 1820 C CA . GLN A 1 239 ? -6.605 -39.969 -18.391 1 97.88 239 GLN A CA 1
ATOM 1821 C C . GLN A 1 239 ? -6.719 -40.156 -19.906 1 97.88 239 GLN A C 1
ATOM 1823 O O . GLN A 1 239 ? -7.34 -41.094 -20.375 1 97.88 239 GLN A O 1
ATOM 1828 N N . ARG A 1 240 ? -6.234 -39.188 -20.531 1 98.38 240 ARG A N 1
ATOM 1829 C CA . ARG A 1 240 ? -6.207 -39.25 -22 1 98.38 240 ARG A CA 1
ATOM 1830 C C . ARG A 1 240 ? -5.336 -40.406 -22.484 1 98.38 240 ARG A C 1
ATOM 1832 O O . ARG A 1 240 ? -4.441 -40.875 -21.75 1 98.38 240 ARG A O 1
ATOM 1839 N N . THR A 1 241 ? -5.594 -40.781 -23.719 1 97.75 241 THR A N 1
ATOM 1840 C CA . THR A 1 241 ? -4.812 -41.875 -24.312 1 97.75 241 THR A CA 1
ATOM 1841 C C . THR A 1 241 ? -4.086 -41.406 -25.562 1 97.75 241 THR A C 1
ATOM 1843 O O . THR A 1 241 ? -3.436 -42.188 -26.25 1 97.75 241 THR A O 1
ATOM 1846 N N . ASP A 1 242 ? -4.168 -40.219 -25.859 1 98.12 242 ASP A N 1
ATOM 1847 C CA . ASP A 1 242 ? -3.52 -39.656 -27.047 1 98.12 242 ASP A CA 1
ATOM 1848 C C . ASP A 1 242 ? -2.172 -39.031 -26.688 1 98.12 242 ASP A C 1
ATOM 1850 O O . ASP A 1 242 ? -1.544 -39.406 -25.703 1 98.12 242 ASP A O 1
ATOM 1854 N N . LEU A 1 243 ? -1.746 -38.031 -27.531 1 97.88 243 LEU A N 1
ATOM 1855 C CA . LEU A 1 243 ? -0.404 -37.469 -27.422 1 97.88 243 LEU A CA 1
ATOM 1856 C C . LEU A 1 243 ? -0.299 -36.562 -26.203 1 97.88 243 LEU A C 1
ATOM 1858 O O . LEU A 1 243 ? 0.788 -36.094 -25.875 1 97.88 243 LEU A O 1
ATOM 1862 N N . TYR A 1 244 ? -1.343 -36.406 -25.453 1 98.69 244 TYR A N 1
ATOM 1863 C CA . TYR A 1 244 ? -1.331 -35.5 -24.312 1 98.69 244 TYR A CA 1
ATOM 1864 C C . TYR A 1 244 ? -1.684 -36.25 -23.031 1 98.69 244 TYR A C 1
ATOM 1866 O O . TYR A 1 244 ? -1.972 -35.625 -22 1 98.69 244 TYR A O 1
ATOM 1874 N N . GLY A 1 245 ? -1.683 -37.594 -22.984 1 98.06 245 GLY A N 1
ATOM 1875 C CA . GLY A 1 245 ? -1.959 -38.406 -21.812 1 98.06 245 GLY A CA 1
ATOM 1876 C C . GLY A 1 245 ? -1.063 -39.625 -21.703 1 98.06 245 GLY A C 1
ATOM 1877 O O . GLY A 1 245 ? -0.291 -39.938 -22.625 1 98.06 245 GLY A O 1
ATOM 1878 N N . GLY A 1 246 ? -1.156 -40.344 -2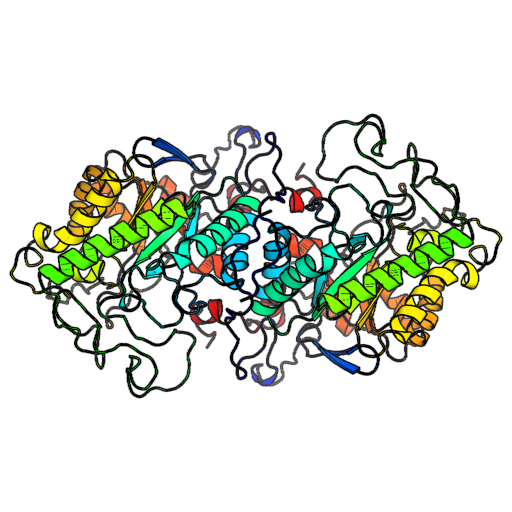0.594 1 97.19 246 GLY A N 1
ATOM 1879 C CA . GLY A 1 246 ? -0.38 -41.562 -20.375 1 97.19 246 GLY A CA 1
ATOM 1880 C C . GLY A 1 246 ? 0.991 -41.281 -19.781 1 97.19 246 GLY A C 1
ATOM 1881 O O . GLY A 1 246 ? 1.115 -41.031 -18.594 1 97.19 246 GLY A O 1
ATOM 1882 N N . THR A 1 247 ? 2.031 -41.188 -20.625 1 97.62 247 THR A N 1
ATOM 1883 C CA . THR A 1 247 ? 3.408 -41.031 -20.172 1 97.62 247 THR A CA 1
ATOM 1884 C C . THR A 1 247 ? 3.658 -39.594 -19.672 1 97.62 247 THR A C 1
ATOM 1886 O O . THR A 1 247 ? 2.924 -38.688 -20.031 1 97.62 247 THR A O 1
ATOM 1889 N N . LEU A 1 248 ? 4.688 -39.438 -18.844 1 98 248 LEU A N 1
ATOM 1890 C CA . LEU A 1 248 ? 5.082 -38.125 -18.375 1 98 248 LEU A CA 1
ATOM 1891 C C . LEU A 1 248 ? 5.312 -37.188 -19.531 1 98 248 LEU A C 1
ATOM 1893 O O . LEU A 1 248 ? 4.902 -36.031 -19.484 1 98 248 LEU A O 1
ATOM 1897 N N . GLU A 1 249 ? 5.953 -37.688 -20.578 1 98.06 249 GLU A N 1
ATOM 1898 C CA . GLU A 1 249 ? 6.246 -36.906 -21.75 1 98.06 249 GLU A CA 1
ATOM 1899 C C . GLU A 1 249 ? 4.969 -36.344 -22.375 1 98.06 249 GLU A C 1
ATOM 1901 O O . GLU A 1 249 ? 4.902 -35.156 -22.719 1 98.06 249 GLU A O 1
ATOM 1906 N N . ASN A 1 250 ? 3.975 -37.219 -22.516 1 98.62 250 ASN A N 1
ATOM 1907 C CA . ASN A 1 250 ? 2.717 -36.781 -23.141 1 98.62 250 ASN A CA 1
ATOM 1908 C C . ASN A 1 250 ? 1.934 -35.844 -22.234 1 98.62 250 ASN A C 1
ATOM 1910 O O . ASN A 1 250 ? 1.38 -34.844 -22.703 1 98.62 250 ASN A O 1
ATOM 1914 N N . ARG A 1 251 ? 1.941 -36.094 -20.969 1 98.75 251 ARG A N 1
ATOM 1915 C CA . ARG A 1 251 ? 1.156 -35.312 -20.031 1 98.75 251 ARG A CA 1
ATOM 1916 C C . ARG A 1 251 ? 1.74 -33.906 -19.875 1 98.75 251 ARG A C 1
ATOM 1918 O O . ARG A 1 251 ? 1.01 -32.938 -19.594 1 98.75 251 ARG A O 1
ATOM 1925 N N . THR A 1 252 ? 3.049 -33.75 -20.062 1 98.81 252 THR A N 1
ATOM 1926 C CA . THR A 1 252 ? 3.682 -32.469 -19.844 1 98.81 252 THR A CA 1
ATOM 1927 C C . THR A 1 252 ? 3.918 -31.75 -21.172 1 98.81 252 THR A C 1
ATOM 1929 O O . THR A 1 252 ? 4.488 -30.656 -21.188 1 98.81 252 THR A O 1
ATOM 1932 N N . ARG A 1 253 ? 3.49 -32.312 -22.266 1 98.81 253 ARG A N 1
ATOM 1933 C CA . ARG A 1 253 ? 3.732 -31.797 -23.609 1 98.81 253 ARG A CA 1
ATOM 1934 C C . ARG A 1 253 ? 3.146 -30.391 -23.781 1 98.81 253 ARG A C 1
ATOM 1936 O O . ARG A 1 253 ? 3.787 -29.516 -24.359 1 98.81 253 ARG A O 1
ATOM 1943 N N . LEU A 1 254 ? 1.941 -30.188 -23.312 1 98.88 254 LEU A N 1
ATOM 1944 C CA . LEU A 1 254 ? 1.287 -28.891 -23.469 1 98.88 254 LEU A CA 1
ATOM 1945 C C . LEU A 1 254 ? 2.084 -27.781 -22.781 1 98.88 254 LEU A C 1
ATOM 1947 O O . LEU A 1 254 ? 2.338 -26.734 -23.391 1 98.88 254 LEU A O 1
ATOM 1951 N N . LEU A 1 255 ? 2.49 -28 -21.531 1 98.94 255 LEU A N 1
ATOM 1952 C CA . LEU A 1 255 ? 3.291 -27.016 -20.812 1 98.94 255 LEU A CA 1
ATOM 1953 C C . LEU A 1 255 ? 4.594 -26.734 -21.547 1 98.94 255 LEU A C 1
ATOM 1955 O O . LEU A 1 255 ? 4.961 -25.578 -21.734 1 98.94 255 LEU A O 1
ATOM 1959 N N . LEU A 1 256 ? 5.273 -27.766 -21.969 1 98.94 256 LEU A N 1
ATOM 1960 C CA . LEU A 1 256 ? 6.562 -27.609 -22.625 1 98.94 256 LEU A CA 1
ATOM 1961 C C . LEU A 1 256 ? 6.406 -26.875 -23.953 1 98.94 256 LEU A C 1
ATOM 1963 O O . LEU A 1 256 ? 7.246 -26.047 -24.312 1 98.94 256 LEU A O 1
ATOM 1967 N N . ASN A 1 257 ? 5.328 -27.219 -24.719 1 98.88 257 ASN A N 1
ATOM 1968 C CA . ASN A 1 257 ? 5.059 -26.484 -25.953 1 98.88 257 ASN A CA 1
ATOM 1969 C C . ASN A 1 257 ? 4.883 -25 -25.703 1 98.88 257 ASN A C 1
ATOM 1971 O O . ASN A 1 257 ? 5.449 -24.172 -26.422 1 98.88 257 ASN A O 1
ATOM 1975 N N . ILE A 1 258 ? 4.113 -24.656 -24.688 1 98.94 258 ILE A N 1
ATOM 1976 C CA . ILE A 1 258 ? 3.848 -23.266 -24.344 1 98.94 258 ILE A CA 1
ATOM 1977 C C . ILE A 1 258 ? 5.156 -22.562 -23.984 1 98.94 258 ILE A C 1
ATOM 1979 O O . ILE A 1 258 ? 5.449 -21.484 -24.5 1 98.94 258 ILE A O 1
ATOM 1983 N N . VAL A 1 259 ? 5.945 -23.188 -23.172 1 98.88 259 VAL A N 1
ATOM 1984 C CA . VAL A 1 259 ? 7.211 -22.641 -22.703 1 98.88 259 VAL A CA 1
ATOM 1985 C C . VAL A 1 259 ? 8.148 -22.406 -23.875 1 98.88 259 VAL A C 1
ATOM 1987 O O . VAL A 1 259 ? 8.727 -21.328 -24.016 1 98.88 259 VAL A O 1
ATOM 1990 N N . ARG A 1 260 ? 8.289 -23.391 -24.719 1 98.88 260 ARG A N 1
ATOM 1991 C CA . ARG A 1 260 ? 9.195 -23.297 -25.859 1 98.88 260 ARG A CA 1
ATOM 1992 C C . ARG A 1 260 ? 8.773 -22.172 -26.812 1 98.88 260 ARG A C 1
ATOM 1994 O O . ARG A 1 260 ? 9.609 -21.422 -27.297 1 98.88 260 ARG A O 1
ATOM 2001 N N . ARG A 1 261 ? 7.496 -22.094 -27.062 1 98.88 261 ARG A N 1
ATOM 2002 C CA . ARG A 1 261 ? 6.996 -21.078 -27.984 1 98.88 261 ARG A CA 1
ATOM 2003 C C . ARG A 1 261 ? 7.195 -19.672 -27.438 1 98.88 261 ARG A C 1
ATOM 2005 O O . ARG A 1 261 ? 7.582 -18.766 -28.156 1 98.88 261 ARG A O 1
ATOM 2012 N N . ILE A 1 262 ? 6.906 -19.484 -26.156 1 98.94 262 ILE A N 1
ATOM 2013 C CA . ILE A 1 262 ? 7.102 -18.172 -25.547 1 98.94 262 ILE A CA 1
ATOM 2014 C C . ILE A 1 262 ? 8.586 -17.812 -25.547 1 98.94 262 ILE A C 1
ATOM 2016 O O . ILE A 1 262 ? 8.953 -16.688 -25.891 1 98.94 262 ILE A O 1
ATOM 2020 N N . ARG A 1 263 ? 9.453 -18.75 -25.203 1 98.81 263 ARG A N 1
ATOM 2021 C CA . ARG A 1 263 ? 10.891 -18.484 -25.188 1 98.81 263 ARG A CA 1
ATOM 2022 C C . ARG A 1 263 ? 11.391 -18.141 -26.578 1 98.81 263 ARG A C 1
ATOM 2024 O O . ARG A 1 263 ? 12.203 -17.234 -26.75 1 98.81 263 ARG A O 1
ATOM 2031 N N . GLU A 1 264 ? 10.938 -18.859 -27.547 1 98.62 264 GLU A N 1
ATOM 2032 C CA . GLU A 1 264 ? 11.336 -18.578 -28.922 1 98.62 264 GLU A CA 1
ATOM 2033 C C . GLU A 1 264 ? 10.938 -17.172 -29.359 1 98.62 264 GLU A C 1
ATOM 2035 O O . GLU A 1 264 ? 11.711 -16.484 -30.016 1 98.62 264 GLU A O 1
ATOM 2040 N N . GLN A 1 265 ? 9.758 -16.797 -29.016 1 98.62 265 GLN A N 1
ATOM 2041 C CA . GLN A 1 265 ? 9.234 -15.5 -29.438 1 98.62 265 GLN A CA 1
ATOM 2042 C C . GLN A 1 265 ? 9.867 -14.375 -28.625 1 98.62 265 GLN A C 1
ATOM 2044 O O . GLN A 1 265 ? 10.047 -13.266 -29.125 1 98.62 265 GLN A O 1
ATOM 2049 N N . PHE A 1 266 ? 10.219 -14.633 -27.391 1 98.56 266 PHE A N 1
ATOM 2050 C CA . PHE A 1 266 ? 10.758 -13.625 -26.484 1 98.56 266 PHE A CA 1
ATOM 2051 C C . PHE A 1 266 ? 12.047 -14.109 -25.828 1 98.56 266 PHE A C 1
ATOM 2053 O O . PHE A 1 266 ? 12.102 -14.32 -24.625 1 98.56 266 PHE A O 1
ATOM 2060 N N . PRO A 1 267 ? 13.109 -14.164 -26.469 1 98.31 267 PRO A N 1
ATOM 2061 C CA . PRO A 1 267 ? 14.352 -14.789 -26.016 1 98.31 267 PRO A CA 1
ATOM 2062 C C . PRO A 1 267 ? 15.039 -13.984 -24.906 1 98.31 267 PRO A C 1
ATOM 2064 O O . PRO A 1 267 ? 15.938 -14.492 -24.234 1 98.31 267 PRO A O 1
ATOM 2067 N N . ASP A 1 268 ? 14.602 -12.703 -24.703 1 97.56 268 ASP A N 1
ATOM 2068 C CA . ASP A 1 268 ? 15.312 -11.852 -23.766 1 97.56 268 ASP A CA 1
ATOM 2069 C C . ASP A 1 268 ? 14.414 -11.461 -22.594 1 97.56 268 ASP A C 1
ATOM 2071 O O . ASP A 1 268 ? 14.742 -10.547 -21.828 1 97.56 268 ASP A O 1
ATOM 2075 N N . LYS A 1 269 ? 13.203 -12.062 -22.484 1 98.19 269 LYS A N 1
ATOM 2076 C CA . LYS A 1 269 ? 12.266 -11.766 -21.406 1 98.19 269 LYS A CA 1
ATOM 2077 C C . LYS A 1 269 ? 12.234 -12.898 -20.375 1 98.19 269 LYS A C 1
ATOM 2079 O O . LYS A 1 269 ? 12.578 -14.039 -20.688 1 98.19 269 LYS A O 1
ATOM 2084 N N . GLY A 1 270 ? 11.945 -12.547 -19.156 1 98.81 270 GLY A N 1
ATOM 2085 C CA . GLY A 1 270 ? 11.852 -13.562 -18.109 1 98.81 270 GLY A CA 1
ATOM 2086 C C . GLY A 1 270 ? 10.703 -14.523 -18.312 1 98.81 270 GLY A C 1
ATOM 2087 O O . GLY A 1 270 ? 9.617 -14.125 -18.734 1 98.81 270 GLY A O 1
ATOM 2088 N N . LEU A 1 271 ? 10.938 -15.805 -18.078 1 98.94 271 LEU A N 1
ATOM 2089 C CA . LEU A 1 271 ? 9.945 -16.859 -18.188 1 98.94 271 LEU A CA 1
ATOM 2090 C C . LEU A 1 271 ? 10.039 -17.828 -17.016 1 98.94 271 LEU A C 1
ATOM 2092 O O . LEU A 1 271 ? 11.023 -18.547 -16.859 1 98.94 271 LEU A O 1
ATOM 2096 N N . TRP A 1 272 ? 9.023 -17.734 -16.125 1 98.94 272 TRP A N 1
ATOM 2097 C CA . TRP A 1 272 ? 8.945 -18.562 -14.93 1 98.94 272 TRP A CA 1
ATOM 2098 C C . TRP A 1 272 ? 7.828 -19.594 -15.039 1 98.94 272 TRP A C 1
ATOM 2100 O O . TRP A 1 272 ? 6.949 -19.484 -15.898 1 98.94 272 TRP A O 1
ATOM 2110 N N . VAL A 1 273 ? 7.875 -20.688 -14.266 1 98.94 273 VAL A N 1
ATOM 2111 C CA . VAL A 1 273 ? 6.824 -21.688 -14.18 1 98.94 273 VAL A CA 1
ATOM 2112 C C . VAL A 1 273 ? 6.543 -22.016 -12.719 1 98.94 273 VAL A C 1
ATOM 2114 O O . VAL A 1 273 ? 7.465 -22.125 -11.914 1 98.94 273 VAL A O 1
ATOM 2117 N N . ARG A 1 274 ? 5.328 -22.031 -12.383 1 98.88 274 ARG A N 1
ATOM 2118 C CA . ARG A 1 274 ? 4.93 -22.594 -11.094 1 98.88 274 ARG A CA 1
ATOM 2119 C C . ARG A 1 274 ? 4.461 -24.047 -11.25 1 98.88 274 ARG A C 1
ATOM 2121 O O . ARG A 1 274 ? 3.668 -24.344 -12.141 1 98.88 274 ARG A O 1
ATOM 2128 N N . LEU A 1 275 ? 4.914 -24.922 -10.375 1 98.56 275 LEU A N 1
ATOM 2129 C CA . LEU A 1 275 ? 4.684 -26.359 -10.516 1 98.56 275 LEU A CA 1
ATOM 2130 C C . LEU A 1 275 ? 4.387 -26.984 -9.156 1 98.56 275 LEU A C 1
ATOM 2132 O O . LEU A 1 275 ? 4.938 -26.562 -8.141 1 98.56 275 LEU A O 1
ATOM 2136 N N . ASN A 1 276 ? 3.492 -27.953 -9.148 1 97.25 276 ASN A N 1
ATOM 2137 C CA . ASN A 1 276 ? 3.367 -28.812 -7.969 1 97.25 276 ASN A CA 1
ATOM 2138 C C . ASN A 1 276 ? 4.605 -29.672 -7.77 1 97.25 276 ASN A C 1
ATOM 2140 O O . ASN A 1 276 ? 5.094 -30.297 -8.711 1 97.25 276 ASN A O 1
ATOM 2144 N N . GLY A 1 277 ? 5.07 -29.656 -6.531 1 97.25 277 GLY A N 1
ATOM 2145 C CA . GLY A 1 277 ? 6.051 -30.672 -6.207 1 97.25 277 GLY A CA 1
ATOM 2146 C C . GLY A 1 277 ? 5.457 -32.062 -6.141 1 97.25 277 GLY A C 1
ATOM 2147 O O . GLY A 1 277 ? 6.098 -33.031 -6.539 1 97.25 277 GLY A O 1
ATOM 2148 N N . THR A 1 278 ? 4.266 -32.094 -5.66 1 95.5 278 THR A N 1
ATOM 2149 C CA . THR A 1 278 ? 3.486 -33.312 -5.555 1 95.5 278 THR A CA 1
ATOM 2150 C C . THR A 1 278 ? 1.993 -33.031 -5.488 1 95.5 278 THR A C 1
ATOM 2152 O O . THR A 1 278 ? 1.602 -31.891 -5.184 1 95.5 278 THR A O 1
ATOM 2155 N N . ASP A 1 279 ? 1.248 -34.062 -5.863 1 94.31 279 ASP A N 1
ATOM 2156 C CA . ASP A 1 279 ? -0.194 -33.938 -5.676 1 94.31 279 ASP A CA 1
ATOM 2157 C C . ASP A 1 279 ? -0.58 -34.125 -4.211 1 94.31 279 ASP A C 1
ATOM 2159 O O . ASP A 1 279 ? -1.68 -33.75 -3.799 1 94.31 279 ASP A O 1
ATOM 2163 N N . GLY A 1 280 ? 0.253 -34.719 -3.438 1 88.88 280 GLY A N 1
ATOM 2164 C CA . GLY A 1 280 ? 0.056 -34.875 -2.002 1 88.88 280 GLY A CA 1
ATOM 2165 C C . GLY A 1 280 ? -0.785 -36.062 -1.629 1 88.88 280 GLY A C 1
ATOM 2166 O O . GLY A 1 280 ? -1.381 -36.094 -0.551 1 88.88 280 GLY A O 1
ATOM 2167 N N . LEU A 1 281 ? -0.917 -37 -2.484 1 85.81 281 LEU A N 1
ATOM 2168 C CA . LEU A 1 281 ? -1.657 -38.219 -2.168 1 85.81 281 LEU A CA 1
ATOM 2169 C C . LEU A 1 281 ? -0.979 -39 -1.04 1 85.81 281 LEU A C 1
ATOM 2171 O O . LEU A 1 281 ? 0.246 -39.156 -1.03 1 85.81 281 LEU A O 1
ATOM 2175 N N . PRO A 1 282 ? -1.86 -39.375 -0.136 1 83.44 282 PRO A N 1
ATOM 2176 C CA . PRO A 1 282 ? -1.282 -40.219 0.928 1 83.44 282 PRO A CA 1
ATOM 2177 C C . PRO A 1 282 ? -0.652 -41.5 0.401 1 83.44 282 PRO A C 1
ATOM 2179 O O . PRO A 1 282 ? -1.076 -42 -0.634 1 83.44 282 PRO A O 1
ATOM 2182 N N . GLU A 1 283 ? 0.315 -41.938 1.15 1 79.62 283 GLU A N 1
ATOM 2183 C CA . GLU A 1 283 ? 1.062 -43.125 0.738 1 79.62 283 GLU A CA 1
ATOM 2184 C C . GLU A 1 283 ? 0.139 -44.344 0.578 1 79.62 283 GLU A C 1
ATOM 2186 O O . GLU A 1 283 ? 0.387 -45.219 -0.258 1 79.62 283 GLU A O 1
ATOM 2191 N N . GLU A 1 284 ? -0.978 -44.312 1.321 1 85.44 284 GLU A N 1
ATOM 2192 C CA . GLU A 1 284 ? -1.883 -45.469 1.306 1 85.44 284 GLU A CA 1
ATOM 2193 C C . GLU A 1 284 ? -2.76 -45.469 0.056 1 85.44 284 GLU A C 1
ATOM 2195 O O . GLU A 1 284 ? -3.369 -46.469 -0.286 1 85.44 284 GLU A O 1
ATOM 2200 N N . ASP A 1 285 ? -2.787 -44.312 -0.558 1 85.88 285 ASP A N 1
ATOM 2201 C CA . ASP A 1 285 ? -3.57 -44.219 -1.784 1 85.88 285 ASP A CA 1
ATOM 2202 C C . ASP A 1 285 ? -2.82 -44.812 -2.975 1 85.88 285 ASP A C 1
ATOM 2204 O O . ASP A 1 285 ? -1.69 -44.406 -3.266 1 85.88 285 ASP A O 1
ATOM 2208 N N . GLU A 1 286 ? -3.412 -45.719 -3.742 1 85.81 286 GLU A N 1
ATOM 2209 C CA . GLU A 1 286 ? -2.756 -46.469 -4.805 1 85.81 286 GLU A CA 1
ATOM 2210 C C . GLU A 1 286 ? -2.875 -45.75 -6.148 1 85.81 286 GLU A C 1
ATOM 2212 O O . GLU A 1 286 ? -2.289 -46.188 -7.141 1 85.81 286 GLU A O 1
ATOM 2217 N N . ARG A 1 287 ? -3.627 -44.875 -6.074 1 89.62 287 ARG A N 1
ATOM 2218 C CA . ARG A 1 287 ? -3.779 -44.156 -7.336 1 89.62 287 ARG A CA 1
ATOM 2219 C C . ARG A 1 287 ? -2.471 -43.5 -7.754 1 89.62 287 ARG A C 1
ATOM 2221 O O . ARG A 1 287 ? -1.724 -43 -6.906 1 89.62 287 ARG A O 1
ATOM 2228 N N . GLU A 1 288 ? -2.217 -43.469 -9.07 1 93.5 288 GLU A N 1
ATOM 2229 C CA . GLU A 1 288 ? -1.065 -42.75 -9.594 1 93.5 288 GLU A CA 1
ATOM 2230 C C . GLU A 1 288 ? -1.281 -41.25 -9.508 1 93.5 288 GLU A C 1
ATOM 2232 O O . GLU A 1 288 ? -2.373 -40.75 -9.797 1 93.5 288 GLU A O 1
ATOM 2237 N N . SER A 1 289 ? -0.226 -40.594 -9.102 1 94.56 289 SER A N 1
ATOM 2238 C CA . SER A 1 289 ? -0.302 -39.125 -8.945 1 94.56 289 SER A CA 1
ATOM 2239 C C . SER A 1 289 ? 1.045 -38.469 -9.227 1 94.56 289 SER A C 1
ATOM 2241 O O . SER A 1 289 ? 2.061 -39.156 -9.359 1 94.56 289 SER A O 1
ATOM 2243 N N . TRP A 1 290 ? 0.984 -37.25 -9.438 1 96.56 290 TRP A N 1
ATOM 2244 C CA . TRP A 1 290 ? 2.219 -36.469 -9.586 1 96.56 290 TRP A CA 1
ATOM 2245 C C . TRP A 1 290 ? 3.068 -36.562 -8.32 1 96.56 290 TRP A C 1
ATOM 2247 O O . TRP A 1 290 ? 2.561 -36.406 -7.211 1 96.56 290 TRP A O 1
ATOM 2257 N N . ASN A 1 291 ? 4.348 -36.844 -8.477 1 95.31 291 ASN A N 1
ATOM 2258 C CA . ASN A 1 291 ? 5.234 -37.031 -7.332 1 95.31 291 ASN A CA 1
ATOM 2259 C C . ASN A 1 291 ? 6.582 -36.344 -7.551 1 95.31 291 ASN A C 1
ATOM 2261 O O . ASN A 1 291 ? 6.777 -35.656 -8.547 1 95.31 291 ASN A O 1
ATOM 2265 N N . TYR A 1 292 ? 7.504 -36.531 -6.613 1 96.75 292 TYR A N 1
ATOM 2266 C CA . TYR A 1 292 ? 8.773 -35.812 -6.629 1 96.75 292 TYR A CA 1
ATOM 2267 C C . TYR A 1 292 ? 9.648 -36.281 -7.789 1 96.75 292 TYR A C 1
ATOM 2269 O O . TYR A 1 292 ? 10.422 -35.5 -8.344 1 96.75 292 TYR A O 1
ATOM 2277 N N . GLU A 1 293 ? 9.539 -37.531 -8.164 1 97.19 293 GLU A N 1
ATOM 2278 C CA . GLU A 1 293 ? 10.281 -38.031 -9.32 1 97.19 293 GLU A CA 1
ATOM 2279 C C . GLU A 1 293 ? 9.836 -37.312 -10.602 1 97.19 293 GLU A C 1
ATOM 2281 O O . GLU A 1 293 ? 10.664 -37 -11.453 1 97.19 293 GLU A O 1
ATOM 2286 N N . ASP A 1 294 ? 8.539 -37.188 -10.727 1 98.19 294 ASP A N 1
ATOM 2287 C CA . ASP A 1 294 ? 8.008 -36.438 -11.867 1 98.19 294 ASP A CA 1
ATOM 2288 C C . ASP A 1 294 ? 8.547 -35 -11.891 1 98.19 294 ASP A C 1
ATOM 2290 O O . ASP A 1 294 ? 8.922 -34.5 -12.953 1 98.19 294 ASP A O 1
ATOM 2294 N N . THR A 1 295 ? 8.531 -34.375 -10.727 1 98.62 295 THR A N 1
ATOM 2295 C CA . THR A 1 295 ? 9.031 -33.031 -10.602 1 98.62 295 THR A CA 1
ATOM 2296 C C . THR A 1 295 ? 10.484 -32.938 -11.039 1 98.62 295 THR A C 1
ATOM 2298 O O . THR A 1 295 ? 10.859 -32.031 -11.781 1 98.62 295 THR A O 1
ATOM 2301 N N . THR A 1 296 ? 11.289 -33.844 -10.562 1 98.75 296 THR A N 1
ATOM 2302 C CA . THR A 1 296 ? 12.695 -33.875 -10.945 1 98.75 296 THR A CA 1
ATOM 2303 C C . THR A 1 296 ? 12.844 -34 -12.461 1 98.75 296 THR A C 1
ATOM 2305 O O . THR A 1 296 ? 13.609 -33.25 -13.078 1 98.75 296 THR A O 1
ATOM 2308 N N . ALA A 1 297 ? 12.094 -34.906 -13.023 1 98.69 297 ALA A N 1
ATOM 2309 C CA . ALA A 1 297 ? 12.172 -35.156 -14.461 1 98.69 297 ALA A CA 1
ATOM 2310 C C . ALA A 1 297 ? 11.75 -33.906 -15.258 1 98.69 297 ALA A C 1
ATOM 2312 O O . ALA A 1 297 ? 12.43 -33.531 -16.203 1 98.69 297 ALA A O 1
ATOM 2313 N N . LEU A 1 298 ? 10.648 -33.344 -14.891 1 98.81 298 LEU A N 1
ATOM 2314 C CA . LEU A 1 298 ? 10.148 -32.188 -15.633 1 98.81 298 LEU A CA 1
ATOM 2315 C C . LEU A 1 298 ? 11.055 -30.984 -15.445 1 98.81 298 LEU A C 1
ATOM 2317 O O . LEU A 1 298 ? 11.211 -30.172 -16.359 1 98.81 298 LEU A O 1
ATOM 2321 N N . ALA A 1 299 ? 11.609 -30.812 -14.266 1 98.81 299 ALA A N 1
ATOM 2322 C CA . ALA A 1 299 ? 12.523 -29.688 -14.008 1 98.81 299 ALA A CA 1
ATOM 2323 C C . ALA A 1 299 ? 13.656 -29.672 -15.023 1 98.81 299 ALA A C 1
ATOM 2325 O O . ALA A 1 299 ? 14.016 -28.609 -15.547 1 98.81 299 ALA A O 1
ATOM 2326 N N . SER A 1 300 ? 14.211 -30.812 -15.25 1 98.56 300 SER A N 1
ATOM 2327 C CA . SER A 1 300 ? 15.289 -30.922 -16.234 1 98.56 300 SER A CA 1
ATOM 2328 C C . SER A 1 300 ? 14.82 -30.469 -17.609 1 98.56 300 SER A C 1
ATOM 2330 O O . SER A 1 300 ? 15.547 -29.766 -18.312 1 98.56 300 SER A O 1
ATOM 2332 N N . LEU A 1 301 ? 13.656 -30.875 -18.016 1 98.69 301 LEU A N 1
ATOM 2333 C CA . LEU A 1 301 ? 13.102 -30.516 -19.312 1 98.69 301 LEU A CA 1
ATOM 2334 C C . LEU A 1 301 ? 12.82 -29.016 -19.391 1 98.69 301 LEU A C 1
ATOM 2336 O O . LEU A 1 301 ? 13.07 -28.391 -20.422 1 98.69 301 LEU A O 1
ATOM 2340 N N . LEU A 1 302 ? 12.273 -28.453 -18.359 1 98.88 302 LEU A N 1
ATOM 2341 C CA . LEU A 1 302 ? 11.977 -27.016 -18.312 1 98.88 302 LEU A CA 1
ATOM 2342 C C . LEU A 1 302 ? 13.266 -26.203 -18.375 1 98.88 302 LEU A C 1
ATOM 2344 O O . LEU A 1 302 ? 13.305 -25.156 -19.016 1 98.88 302 LEU A O 1
ATOM 2348 N N . ASP A 1 303 ? 14.281 -26.641 -17.641 1 98.69 303 ASP A N 1
ATOM 2349 C CA . ASP A 1 303 ? 15.586 -26 -17.703 1 98.69 303 ASP A CA 1
ATOM 2350 C C . ASP A 1 303 ? 16.094 -25.953 -19.141 1 98.69 303 ASP A C 1
ATOM 2352 O O . ASP A 1 303 ? 16.516 -24.891 -19.609 1 98.69 303 ASP A O 1
ATOM 2356 N N . SER A 1 304 ? 15.992 -27.078 -19.844 1 98.06 304 SER A N 1
ATOM 2357 C CA . SER A 1 304 ? 16.453 -27.172 -21.219 1 98.06 304 SER A CA 1
ATOM 2358 C C . SER A 1 304 ? 15.602 -26.312 -22.141 1 98.06 304 SER A C 1
ATOM 2360 O O . SER A 1 304 ? 16.094 -25.812 -23.156 1 98.06 304 SER A O 1
ATOM 2362 N N . ALA A 1 305 ? 14.344 -26.125 -21.781 1 98.44 305 ALA A N 1
ATOM 2363 C CA . ALA A 1 305 ? 13.414 -25.359 -22.594 1 98.44 305 ALA A CA 1
ATOM 2364 C C . ALA A 1 305 ? 13.594 -23.859 -22.375 1 98.44 305 ALA A C 1
ATOM 2366 O O . ALA A 1 305 ? 12.977 -23.047 -23.062 1 98.44 305 ALA A O 1
ATOM 2367 N N . GLY A 1 306 ? 14.406 -23.438 -21.406 1 98.19 306 GLY A N 1
ATOM 2368 C CA . GLY A 1 306 ? 14.773 -22.031 -21.25 1 98.19 306 GLY A CA 1
ATOM 2369 C C . GLY A 1 306 ? 13.992 -21.344 -20.156 1 98.19 306 GLY A C 1
ATOM 2370 O O . GLY A 1 306 ? 13.891 -20.109 -20.156 1 98.19 306 GLY A O 1
ATOM 2371 N N . VAL A 1 307 ? 13.367 -22.078 -19.281 1 98.81 307 VAL A N 1
ATOM 2372 C CA . VAL A 1 307 ? 12.719 -21.484 -18.125 1 98.81 307 VAL A CA 1
ATOM 2373 C C . VAL A 1 307 ? 13.781 -20.891 -17.188 1 98.81 307 VAL A C 1
ATOM 2375 O O . VAL A 1 307 ? 14.852 -21.469 -17.016 1 98.81 307 VAL A O 1
ATOM 2378 N N . ASP A 1 308 ? 13.469 -19.734 -16.594 1 98.88 308 ASP A N 1
ATOM 2379 C CA . ASP A 1 308 ? 14.461 -19.016 -15.797 1 98.88 308 ASP A CA 1
ATOM 2380 C C . ASP A 1 308 ? 14.289 -19.328 -14.312 1 98.88 308 ASP A C 1
ATOM 2382 O O . ASP A 1 308 ? 15.266 -19.281 -13.547 1 98.88 308 ASP A O 1
ATOM 2386 N N . MET A 1 309 ? 13.094 -19.562 -13.875 1 98.88 309 MET A N 1
ATOM 2387 C CA . MET A 1 309 ? 12.758 -19.812 -12.477 1 98.88 309 MET A CA 1
ATOM 2388 C C . MET A 1 309 ? 11.625 -20.828 -12.367 1 98.88 309 MET A C 1
ATOM 2390 O O . MET A 1 309 ? 10.602 -20.688 -13.039 1 98.88 309 MET A O 1
ATOM 2394 N N . LEU A 1 310 ? 11.82 -21.844 -11.633 1 98.88 310 LEU A N 1
ATOM 2395 C CA . LEU A 1 310 ? 10.789 -22.812 -11.273 1 98.88 310 LEU A CA 1
ATOM 2396 C C . LEU A 1 310 ? 10.32 -22.609 -9.836 1 98.88 310 LEU A C 1
ATOM 2398 O O . LEU A 1 310 ? 11.094 -22.812 -8.898 1 98.88 310 LEU A O 1
ATOM 2402 N N . ASP A 1 311 ? 9.109 -22.156 -9.68 1 98.81 311 ASP A N 1
ATOM 2403 C CA . ASP A 1 311 ? 8.508 -21.906 -8.375 1 98.81 311 ASP A CA 1
ATOM 2404 C C . ASP A 1 311 ? 7.688 -23.094 -7.914 1 98.81 311 ASP A C 1
ATOM 2406 O O . ASP A 1 311 ? 6.668 -23.438 -8.523 1 98.81 311 ASP A O 1
ATOM 2410 N N . ILE A 1 312 ? 8.062 -23.703 -6.766 1 98.56 312 ILE A N 1
ATOM 2411 C CA . ILE A 1 312 ? 7.48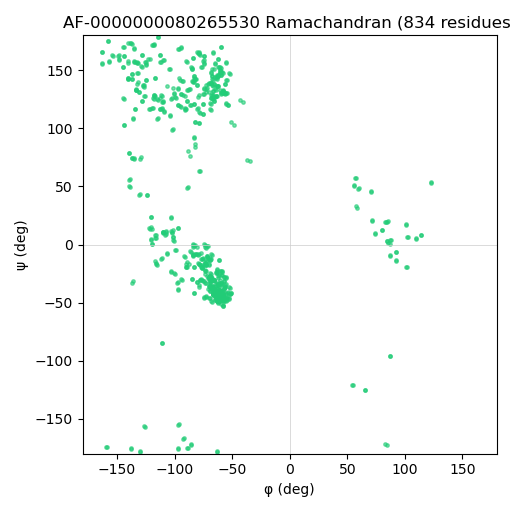8 -24.969 -6.363 1 98.56 312 ILE A CA 1
ATOM 2412 C C . ILE A 1 312 ? 6.449 -24.75 -5.266 1 98.56 312 ILE A C 1
ATOM 2414 O O . ILE A 1 312 ? 6.73 -24.078 -4.266 1 98.56 312 ILE A O 1
ATOM 2418 N N . SER A 1 313 ? 5.305 -25.234 -5.512 1 96.06 313 SER A N 1
ATOM 2419 C CA . SER A 1 313 ? 4.203 -25.375 -4.566 1 96.06 313 SER A CA 1
ATOM 2420 C C . SER A 1 313 ? 3.697 -26.812 -4.504 1 96.06 313 SER A C 1
ATOM 2422 O O . SER A 1 313 ? 4.484 -27.75 -4.609 1 96.06 313 SER A O 1
ATOM 2424 N N . SER A 1 314 ? 2.393 -27.016 -4.055 1 91.12 314 SER A N 1
ATOM 2425 C CA . SER A 1 314 ? 1.862 -28.375 -4.039 1 91.12 314 SER A CA 1
ATOM 2426 C C . SER A 1 314 ? 0.342 -28.375 -3.932 1 91.12 314 SER A C 1
ATOM 2428 O O . SER A 1 314 ? -0.254 -27.391 -3.479 1 91.12 314 SER A O 1
ATOM 2430 N N . GLY A 1 315 ? -0.145 -29.438 -4.41 1 88.38 315 GLY A N 1
ATOM 2431 C CA . GLY A 1 315 ? -1.524 -29.766 -4.098 1 88.38 315 GLY A CA 1
ATOM 2432 C C . GLY A 1 315 ? -2.527 -29.094 -5.012 1 88.38 315 GLY A C 1
ATOM 2433 O O . GLY A 1 315 ? -2.191 -28.703 -6.137 1 88.38 315 GLY A O 1
ATOM 2434 N N . GLY A 1 316 ? -3.803 -29.234 -4.676 1 89.19 316 GLY A N 1
ATOM 2435 C CA . GLY A 1 316 ? -4.918 -28.562 -5.328 1 89.19 316 GLY A CA 1
ATOM 2436 C C . GLY A 1 316 ? -5.457 -29.328 -6.52 1 89.19 316 GLY A C 1
ATOM 2437 O O . GLY A 1 316 ? -6.355 -28.859 -7.215 1 89.19 316 GLY A O 1
ATOM 2438 N N . THR A 1 317 ? -4.93 -30.516 -6.777 1 90.75 317 THR A N 1
ATOM 2439 C CA . THR A 1 317 ? -5.316 -31.281 -7.957 1 90.75 317 THR A CA 1
ATOM 2440 C C . THR A 1 317 ? -6.656 -31.969 -7.734 1 90.75 317 THR A C 1
ATOM 2442 O O . THR A 1 317 ? -7.445 -32.125 -8.664 1 90.75 317 THR A O 1
ATOM 2445 N N . VAL A 1 318 ? -6.82 -32.406 -6.508 1 86.69 318 VAL A N 1
ATOM 2446 C CA . VAL A 1 318 ? -8.094 -33 -6.145 1 86.69 318 VAL A CA 1
ATOM 2447 C C . VAL A 1 318 ? -8.609 -32.406 -4.844 1 86.69 318 VAL A C 1
ATOM 2449 O O . VAL A 1 318 ? -7.828 -32.125 -3.93 1 86.69 318 VAL A O 1
ATOM 2452 N N . GLY A 1 319 ? -9.867 -32.156 -4.758 1 78.75 319 GLY A N 1
ATOM 2453 C CA . GLY A 1 319 ? -10.492 -31.438 -3.656 1 78.75 319 GLY A CA 1
ATOM 2454 C C . GLY A 1 319 ? -10.273 -32.094 -2.312 1 78.75 319 GLY A C 1
ATOM 2455 O O . GLY A 1 319 ? -10.234 -31.422 -1.279 1 78.75 319 GLY A O 1
ATOM 2456 N N . GLN A 1 320 ? -10.016 -33.281 -2.297 1 71.94 320 GLN A N 1
ATOM 2457 C CA . GLN A 1 320 ? -9.984 -34.062 -1.06 1 71.94 320 GLN A CA 1
ATOM 2458 C C . GLN A 1 320 ? -8.594 -34.031 -0.436 1 71.94 320 GLN A C 1
ATOM 2460 O O . GLN A 1 320 ? -8.438 -34.344 0.746 1 71.94 320 GLN A O 1
ATOM 2465 N N . ILE A 1 321 ? -7.652 -33.719 -1.137 1 71.31 321 ILE A N 1
ATOM 2466 C CA . ILE A 1 321 ? -6.285 -33.781 -0.628 1 71.31 321 ILE A CA 1
ATOM 2467 C C . ILE A 1 321 ? -5.934 -32.469 0.084 1 71.31 321 ILE A C 1
ATOM 2469 O O . ILE A 1 321 ? -5.984 -31.406 -0.517 1 71.31 321 ILE A O 1
ATOM 2473 N N . LYS A 1 322 ? -5.602 -32.656 1.391 1 71.31 322 LYS A N 1
ATOM 2474 C CA . LYS A 1 322 ? -5.246 -31.484 2.184 1 71.31 322 LYS A CA 1
ATOM 2475 C C . LYS A 1 322 ? -3.805 -31.578 2.676 1 71.31 322 LYS A C 1
ATOM 2477 O O . LYS A 1 322 ? -3.354 -32.625 3.104 1 71.31 322 LYS A O 1
ATOM 2482 N N . PHE A 1 323 ? -3.066 -30.594 2.436 1 76.5 323 PHE A N 1
ATOM 2483 C CA . PHE A 1 323 ? -1.71 -30.484 2.963 1 76.5 323 PHE A CA 1
ATOM 2484 C C . PHE A 1 323 ? -1.716 -29.859 4.348 1 76.5 323 PHE A C 1
ATOM 2486 O O . PHE A 1 323 ? -2.471 -28.906 4.598 1 76.5 323 PHE A O 1
ATOM 2493 N N . LEU A 1 324 ? -0.978 -30.469 5.238 1 75.06 324 LEU A N 1
ATOM 2494 C CA . LEU A 1 324 ? -0.744 -29.781 6.504 1 75.06 324 LEU A CA 1
ATOM 2495 C C . LEU A 1 324 ? 0.277 -28.656 6.336 1 75.06 324 LEU A C 1
ATOM 2497 O O . LEU A 1 324 ? 1.404 -28.906 5.898 1 75.06 324 LEU A O 1
ATOM 2501 N N . SER A 1 325 ? -0.152 -27.5 6.648 1 80.5 325 SER A N 1
ATOM 2502 C CA . SER A 1 325 ? 0.709 -26.344 6.469 1 80.5 325 SER A CA 1
ATOM 2503 C C . SER A 1 325 ? 1.669 -26.172 7.645 1 80.5 325 SER A C 1
ATOM 2505 O O . SER A 1 325 ? 1.291 -25.656 8.695 1 80.5 325 SER A O 1
ATOM 2507 N N . THR A 1 326 ? 2.824 -26.734 7.539 1 86.06 326 THR A N 1
ATOM 2508 C CA . THR A 1 326 ? 3.928 -26.531 8.469 1 86.06 326 THR A CA 1
ATOM 2509 C C . THR A 1 326 ? 5.07 -25.781 7.805 1 86.06 326 THR A C 1
ATOM 2511 O O . THR A 1 326 ? 5.141 -25.703 6.578 1 86.06 326 THR A O 1
ATOM 2514 N N . PRO A 1 327 ? 5.844 -25.172 8.617 1 90.44 327 PRO A N 1
ATOM 2515 C CA . PRO A 1 327 ? 6.953 -24.438 8 1 90.44 327 PRO A CA 1
ATOM 2516 C C . PRO A 1 327 ? 7.789 -25.312 7.066 1 90.44 327 PRO A C 1
ATOM 2518 O O . PRO A 1 327 ? 8.305 -26.344 7.48 1 90.44 327 PRO A O 1
ATOM 2521 N N . GLY A 1 328 ? 7.844 -24.922 5.824 1 93.31 328 GLY A N 1
ATOM 2522 C CA . GLY A 1 328 ? 8.703 -25.578 4.848 1 93.31 328 GLY A CA 1
ATOM 2523 C C . GLY A 1 328 ? 8.07 -26.812 4.242 1 93.31 328 GLY A C 1
ATOM 2524 O O . GLY A 1 328 ? 8.758 -27.641 3.635 1 93.31 328 GLY A O 1
ATOM 2525 N N . TYR A 1 329 ? 6.754 -26.969 4.32 1 91.44 329 TYR A N 1
ATOM 2526 C CA . TYR A 1 329 ? 6.102 -28.203 3.91 1 91.44 329 TYR A CA 1
ATOM 2527 C C . TYR A 1 329 ? 6.195 -28.391 2.4 1 91.44 329 TYR A C 1
ATOM 2529 O O . TYR A 1 329 ? 6 -29.5 1.895 1 91.44 329 TYR A O 1
ATOM 2537 N N . GLN A 1 330 ? 6.586 -27.391 1.688 1 94.81 330 GLN A N 1
ATOM 2538 C CA . GLN A 1 330 ? 6.703 -27.5 0.238 1 94.81 330 GLN A CA 1
ATOM 2539 C C . GLN A 1 330 ? 8.164 -27.562 -0.191 1 94.81 330 GLN A C 1
ATOM 2541 O O . GLN A 1 330 ? 8.469 -27.797 -1.363 1 94.81 330 GLN A O 1
ATOM 2546 N N . VAL A 1 331 ? 9.117 -27.375 0.698 1 96.94 331 VAL A N 1
ATOM 2547 C CA . VAL A 1 331 ? 10.547 -27.281 0.426 1 96.94 331 VAL A CA 1
ATOM 2548 C C . VAL A 1 331 ? 11.039 -28.594 -0.176 1 96.94 331 VAL A C 1
ATOM 2550 O O . VAL A 1 331 ? 11.891 -28.609 -1.066 1 96.94 331 VAL A O 1
ATOM 2553 N N . PRO A 1 332 ? 10.492 -29.766 0.209 1 96.81 332 PRO A N 1
ATOM 2554 C CA . PRO A 1 332 ? 10.938 -31.016 -0.408 1 96.81 332 PRO A CA 1
ATOM 2555 C C . PRO A 1 332 ? 10.734 -31.031 -1.922 1 96.81 332 PRO A C 1
ATOM 2557 O O . PRO A 1 332 ? 11.531 -31.625 -2.646 1 96.81 332 PRO A O 1
ATOM 2560 N N . GLY A 1 333 ? 9.719 -30.422 -2.41 1 97.81 333 GLY A N 1
ATOM 2561 C CA . GLY A 1 333 ? 9.531 -30.297 -3.848 1 97.81 333 GLY A CA 1
ATOM 2562 C C . GLY A 1 333 ? 10.625 -29.484 -4.52 1 97.81 333 GLY A C 1
ATOM 2563 O O . GLY A 1 333 ? 11.055 -29.828 -5.629 1 97.81 333 GLY A O 1
ATOM 2564 N N . ALA A 1 334 ? 11.008 -28.438 -3.898 1 98.69 334 ALA A N 1
ATOM 2565 C CA . ALA A 1 334 ? 12.102 -27.625 -4.418 1 98.69 334 ALA A CA 1
ATOM 2566 C C . ALA A 1 334 ? 13.406 -28.406 -4.449 1 98.69 334 ALA A C 1
ATOM 2568 O O . ALA A 1 334 ? 14.172 -28.312 -5.414 1 98.69 334 ALA A O 1
ATOM 2569 N N . VAL A 1 335 ? 13.633 -29.141 -3.387 1 98.56 335 VAL A N 1
ATOM 2570 C CA . VAL A 1 335 ? 14.82 -29.984 -3.33 1 98.56 335 VAL A CA 1
ATOM 2571 C C . VAL A 1 335 ? 14.805 -30.984 -4.488 1 98.56 335 VAL A C 1
ATOM 2573 O O . VAL A 1 335 ? 15.82 -31.203 -5.145 1 98.56 335 VAL A O 1
ATOM 2576 N N . ALA A 1 336 ? 13.641 -31.578 -4.691 1 98.5 336 ALA A N 1
ATOM 2577 C CA . ALA A 1 336 ? 13.492 -32.5 -5.809 1 98.5 336 ALA A CA 1
ATOM 2578 C C . ALA A 1 336 ? 13.828 -31.828 -7.133 1 98.5 336 ALA A C 1
ATOM 2580 O O . ALA A 1 336 ? 14.562 -32.375 -7.957 1 98.5 336 ALA A O 1
ATOM 2581 N N . ALA A 1 337 ? 13.297 -30.688 -7.379 1 98.69 337 ALA A N 1
ATOM 2582 C CA . ALA A 1 337 ? 13.555 -29.953 -8.609 1 98.69 337 ALA A CA 1
ATOM 2583 C C . ALA A 1 337 ? 15.047 -29.672 -8.781 1 98.69 337 ALA A C 1
ATOM 2585 O O . ALA A 1 337 ? 15.602 -29.859 -9.867 1 98.69 337 ALA A O 1
ATOM 2586 N N . LYS A 1 338 ? 15.688 -29.281 -7.766 1 98.19 338 LYS A N 1
ATOM 2587 C CA . LYS A 1 338 ? 17.094 -28.922 -7.816 1 98.19 338 LYS A CA 1
ATOM 2588 C C . LYS A 1 338 ? 17.969 -30.141 -8.055 1 98.19 338 LYS A C 1
ATOM 2590 O O . LYS A 1 338 ? 19.078 -30.031 -8.586 1 98.19 338 LYS A O 1
ATOM 2595 N N . SER A 1 339 ? 17.5 -31.219 -7.609 1 97.94 339 SER A N 1
ATOM 2596 C CA . SER A 1 339 ? 18.266 -32.469 -7.77 1 97.94 339 SER A CA 1
ATOM 2597 C C . SER A 1 339 ? 18.344 -32.875 -9.234 1 97.94 339 SER A C 1
ATOM 2599 O O . SER A 1 339 ? 19.109 -33.781 -9.586 1 97.94 339 SER A O 1
ATOM 2601 N N . ALA A 1 340 ? 17.641 -32.25 -10.094 1 96.81 340 ALA A N 1
ATOM 2602 C CA . ALA A 1 340 ? 17.562 -32.562 -11.516 1 96.81 340 ALA A CA 1
ATOM 2603 C C . ALA A 1 340 ? 18.844 -32.156 -12.242 1 96.81 340 ALA A C 1
ATOM 2605 O O . ALA A 1 340 ? 19 -32.438 -13.438 1 96.81 340 ALA A O 1
ATOM 2606 N N . GLY A 1 341 ? 19.828 -31.547 -11.617 1 95.75 341 GLY A N 1
ATOM 2607 C CA . GLY A 1 341 ? 21.047 -31.109 -12.258 1 95.75 341 GLY A CA 1
ATOM 2608 C C . GLY A 1 341 ? 20.844 -29.922 -13.188 1 95.75 341 GLY A C 1
ATOM 2609 O O . GLY A 1 341 ? 21.297 -29.922 -14.328 1 95.75 341 GLY A O 1
ATOM 2610 N N . LEU A 1 342 ? 20.141 -28.953 -12.734 1 97.31 342 LEU A N 1
ATOM 2611 C CA . LEU A 1 342 ? 19.766 -27.781 -13.508 1 97.31 342 LEU A CA 1
ATOM 2612 C C . LEU A 1 342 ? 21 -26.984 -13.914 1 97.31 342 LEU A C 1
ATOM 2614 O O . LEU A 1 342 ? 21.953 -26.859 -13.141 1 97.31 342 LEU A O 1
ATOM 2618 N N . LYS A 1 343 ? 21.016 -26.422 -15.07 1 95.5 343 LYS A N 1
ATOM 2619 C CA . LYS A 1 343 ? 22.172 -25.688 -15.609 1 95.5 343 LYS A CA 1
ATOM 2620 C C . LYS A 1 343 ? 22.016 -24.188 -15.383 1 95.5 343 LYS A C 1
ATOM 2622 O O . LYS A 1 343 ? 23 -23.5 -15.109 1 95.5 343 LYS A O 1
ATOM 2627 N N . ARG A 1 344 ? 20.797 -23.688 -15.516 1 96 344 ARG A N 1
ATOM 2628 C CA . ARG A 1 344 ? 20.625 -22.234 -15.484 1 96 344 ARG A CA 1
ATOM 2629 C C . ARG A 1 344 ? 19.406 -21.859 -14.641 1 96 344 ARG A C 1
ATOM 2631 O O . ARG A 1 344 ? 19.422 -20.828 -13.953 1 96 344 ARG A O 1
ATOM 2638 N N . MET A 1 345 ? 18.422 -22.688 -14.664 1 98.38 345 MET A N 1
ATOM 2639 C CA . MET A 1 345 ? 17.141 -22.391 -14.047 1 98.38 345 MET A CA 1
ATOM 2640 C C . MET A 1 345 ? 17.266 -22.312 -12.531 1 98.38 345 MET A C 1
ATOM 2642 O O . MET A 1 345 ? 17.906 -23.156 -11.914 1 98.38 345 MET A O 1
ATOM 2646 N N . LYS A 1 346 ? 16.812 -21.219 -11.93 1 98.75 346 LYS A N 1
ATOM 2647 C CA . LYS A 1 346 ? 16.734 -21.109 -10.469 1 98.75 346 LYS A CA 1
ATOM 2648 C C . LYS A 1 346 ? 15.445 -21.734 -9.945 1 98.75 346 LYS A C 1
ATOM 2650 O O . LYS A 1 346 ? 14.508 -21.984 -10.703 1 98.75 346 LYS A O 1
ATOM 2655 N N . VAL A 1 347 ? 15.445 -22.062 -8.641 1 98.88 347 VAL A N 1
ATOM 2656 C CA . VAL A 1 347 ? 14.289 -22.703 -8.016 1 98.88 347 VAL A CA 1
ATOM 2657 C C . VAL A 1 347 ? 13.852 -21.906 -6.793 1 98.88 347 VAL A C 1
ATOM 2659 O O . VAL A 1 347 ? 14.688 -21.516 -5.973 1 98.88 347 VAL A O 1
ATOM 2662 N N . SER A 1 348 ? 12.594 -21.562 -6.711 1 98.75 348 SER A N 1
ATOM 2663 C CA . SER A 1 348 ? 12 -20.984 -5.512 1 98.75 348 SER A CA 1
ATOM 2664 C C . SER A 1 348 ? 10.984 -21.922 -4.879 1 98.75 348 SER A C 1
ATOM 2666 O O . SER A 1 348 ? 10.555 -22.891 -5.504 1 98.75 348 SER A O 1
ATOM 2668 N N . SER A 1 349 ? 10.672 -21.641 -3.621 1 97.81 349 SER A N 1
ATOM 2669 C CA . SER A 1 349 ? 9.664 -22.406 -2.893 1 97.81 349 SER A CA 1
ATOM 2670 C C . SER A 1 349 ? 8.758 -21.5 -2.08 1 97.81 349 SER A C 1
ATOM 2672 O O . SER A 1 349 ? 9.195 -20.469 -1.579 1 97.81 349 SER A O 1
ATOM 2674 N N . VAL A 1 350 ? 7.516 -21.891 -2.059 1 95.88 350 VAL A N 1
ATOM 2675 C CA . VAL A 1 350 ? 6.621 -21.375 -1.031 1 95.88 350 VAL A CA 1
ATOM 2676 C C . VAL A 1 350 ? 6.527 -22.359 0.128 1 95.88 350 VAL A C 1
ATOM 2678 O O . VAL A 1 350 ? 7.312 -23.312 0.209 1 95.88 350 VAL A O 1
ATOM 2681 N N . GLY A 1 351 ? 5.648 -22.078 1.158 1 92.62 351 GLY A N 1
ATOM 2682 C CA . GLY A 1 351 ? 5.418 -23.078 2.188 1 92.62 351 GLY A CA 1
ATOM 2683 C C . GLY A 1 351 ? 5.723 -22.578 3.586 1 92.62 351 GLY A C 1
ATOM 2684 O O . GLY A 1 351 ? 6.527 -23.188 4.305 1 92.62 351 GLY A O 1
ATOM 2685 N N . CYS A 1 352 ? 5.133 -21.5 3.928 1 90.62 352 CYS A N 1
ATOM 2686 C CA . CYS A 1 352 ? 5.246 -20.953 5.273 1 90.62 352 CYS A CA 1
ATOM 2687 C C . CYS A 1 352 ? 6.703 -20.719 5.652 1 90.62 352 CYS A C 1
ATOM 2689 O O . CYS A 1 352 ? 7.156 -21.172 6.703 1 90.62 352 CYS A O 1
ATOM 2691 N N . LEU A 1 353 ? 7.398 -19.953 4.902 1 93.31 353 LEU A N 1
ATOM 2692 C CA . LEU A 1 353 ? 8.836 -19.812 5.051 1 93.31 353 LEU A CA 1
ATOM 2693 C C . LEU A 1 353 ? 9.172 -18.516 5.781 1 93.31 353 LEU A C 1
ATOM 2695 O O . LEU A 1 353 ? 10.352 -18.172 5.961 1 93.31 353 LEU A O 1
ATOM 2699 N N . GLN A 1 354 ? 8.195 -17.797 6.27 1 89.62 354 GLN A N 1
ATOM 2700 C CA . GLN A 1 354 ? 8.344 -16.406 6.691 1 89.62 354 GLN A CA 1
ATOM 2701 C C . GLN A 1 354 ? 8.898 -16.328 8.109 1 89.62 354 GLN A C 1
ATOM 2703 O O . GLN A 1 354 ? 9.43 -15.281 8.508 1 89.62 354 GLN A O 1
ATOM 2708 N N . GLY A 1 355 ? 8.797 -17.375 8.836 1 90.5 355 GLY A N 1
ATOM 2709 C CA . GLY A 1 355 ? 8.992 -17.281 10.273 1 90.5 355 GLY A CA 1
ATOM 2710 C C . GLY A 1 355 ? 10.422 -17.562 10.703 1 90.5 355 GLY A C 1
ATOM 2711 O O . GLY A 1 355 ? 11.359 -17.375 9.922 1 90.5 355 GLY A O 1
ATOM 2712 N N . GLY A 1 356 ? 10.453 -17.734 12.023 1 89.69 356 GLY A N 1
ATOM 2713 C CA . GLY A 1 356 ? 11.727 -18.094 12.633 1 89.69 356 GLY A CA 1
ATOM 2714 C C . GLY A 1 356 ? 11.969 -19.594 12.688 1 89.69 356 GLY A C 1
ATOM 2715 O O . GLY A 1 356 ? 11.32 -20.359 11.977 1 89.69 356 GLY A O 1
ATOM 2716 N N . THR A 1 357 ? 13.039 -19.875 13.312 1 86 357 THR A N 1
ATOM 2717 C CA . THR A 1 357 ? 13.375 -21.281 13.547 1 86 357 THR A CA 1
ATOM 2718 C C . THR A 1 357 ? 12.883 -21.719 14.922 1 86 357 THR A C 1
ATOM 2720 O O . THR A 1 357 ? 12.281 -20.938 15.656 1 86 357 THR A O 1
ATOM 2723 N N . GLU A 1 358 ? 12.945 -22.969 15.133 1 81.94 358 GLU A N 1
ATOM 2724 C CA . GLU A 1 358 ? 12.555 -23.5 16.438 1 81.94 358 GLU A CA 1
ATOM 2725 C C . GLU A 1 358 ? 13.289 -22.781 17.562 1 81.94 358 GLU A C 1
ATOM 2727 O O . GLU A 1 358 ? 12.711 -22.531 18.625 1 81.94 358 GLU A O 1
ATOM 2732 N N . GLU A 1 359 ? 14.492 -22.438 17.359 1 84 359 GLU A N 1
ATOM 2733 C CA . GLU A 1 359 ? 15.328 -21.781 18.359 1 84 359 GLU A CA 1
ATOM 2734 C C . GLU A 1 359 ? 14.922 -20.328 18.547 1 84 359 GLU A C 1
ATOM 2736 O O . GLU A 1 359 ? 15 -19.797 19.656 1 84 359 GLU A O 1
ATOM 2741 N N . ASN A 1 360 ? 14.461 -19.703 17.469 1 88.25 360 ASN A N 1
ATOM 2742 C CA . ASN A 1 360 ? 14.023 -18.312 17.469 1 88.25 360 ASN A CA 1
ATOM 2743 C C . ASN A 1 360 ? 12.766 -18.125 16.625 1 88.25 360 ASN A C 1
ATOM 2745 O O . ASN A 1 360 ? 12.82 -17.531 15.547 1 88.25 360 ASN A O 1
ATOM 2749 N N . PRO A 1 361 ? 11.656 -18.469 17.172 1 82.69 361 PRO A N 1
ATOM 2750 C CA . PRO A 1 361 ? 10.43 -18.547 16.375 1 82.69 361 PRO A CA 1
ATOM 2751 C C . PRO A 1 361 ? 9.914 -17.188 15.938 1 82.69 361 PRO A C 1
ATOM 2753 O O . PRO A 1 361 ? 9.188 -17.078 14.945 1 82.69 361 PRO A O 1
ATOM 2756 N N . ASP A 1 362 ? 10.352 -16.109 16.547 1 81.81 362 ASP A N 1
ATOM 2757 C CA . ASP A 1 362 ? 9.75 -14.797 16.297 1 81.81 362 ASP A CA 1
ATOM 2758 C C . ASP A 1 362 ? 10.633 -13.961 15.375 1 81.81 362 ASP A C 1
ATOM 2760 O O . ASP A 1 362 ? 10.375 -12.766 15.18 1 81.81 362 ASP A O 1
ATOM 2764 N N . ALA A 1 363 ? 11.586 -14.57 14.797 1 89.06 363 ALA A N 1
ATOM 2765 C CA . ALA A 1 363 ? 12.508 -13.828 13.938 1 89.06 363 ALA A CA 1
ATOM 2766 C C . ALA A 1 363 ? 12.164 -14.031 12.469 1 89.06 363 ALA A C 1
ATOM 2768 O O . ALA A 1 363 ? 12.562 -15.031 11.859 1 89.06 363 ALA A O 1
ATOM 2769 N N . PRO A 1 364 ? 11.453 -13.016 11.922 1 93.25 364 PRO A N 1
ATOM 2770 C CA . PRO A 1 364 ? 11.133 -13.172 10.5 1 93.25 364 PRO A CA 1
ATOM 2771 C C . PRO A 1 364 ? 12.375 -13.344 9.633 1 93.25 364 PRO A C 1
ATOM 2773 O O . PRO A 1 364 ? 13.391 -12.688 9.867 1 93.25 364 PRO A O 1
ATOM 2776 N N . GLY A 1 365 ? 12.336 -14.312 8.773 1 96.12 365 GLY A N 1
ATOM 2777 C CA . GLY A 1 365 ? 13.391 -14.453 7.781 1 96.12 365 GLY A CA 1
ATOM 2778 C C . GLY A 1 365 ? 14.406 -15.523 8.141 1 96.12 365 GLY A C 1
ATOM 2779 O O . GLY A 1 365 ? 15.164 -15.977 7.281 1 96.12 365 GLY A O 1
ATOM 2780 N N . LEU A 1 366 ? 14.484 -15.93 9.414 1 96.25 366 LEU A N 1
ATOM 2781 C CA . LEU A 1 366 ? 15.484 -16.906 9.828 1 96.25 366 LEU A CA 1
ATOM 2782 C C . LEU A 1 366 ? 15.266 -18.25 9.125 1 96.25 366 LEU A C 1
ATOM 2784 O O . LEU A 1 366 ? 16.219 -18.875 8.672 1 96.25 366 LEU A O 1
ATOM 2788 N N . PHE A 1 367 ? 14.039 -18.703 9.102 1 96.44 367 PHE A N 1
ATOM 2789 C CA . PHE A 1 367 ? 13.742 -19.969 8.438 1 96.44 367 PHE A CA 1
ATOM 2790 C C . PHE A 1 367 ? 14.039 -19.875 6.949 1 96.44 367 PHE A C 1
ATOM 2792 O O . PHE A 1 367 ? 14.586 -20.812 6.359 1 96.44 367 PHE A O 1
ATOM 2799 N N . ALA A 1 368 ? 13.617 -18.797 6.344 1 98 368 ALA A N 1
ATOM 2800 C CA . ALA A 1 368 ? 13.93 -18.562 4.934 1 98 368 ALA A CA 1
ATOM 2801 C C . ALA A 1 368 ? 15.43 -18.625 4.684 1 98 368 ALA A C 1
ATOM 2803 O O . ALA A 1 368 ? 15.883 -19.266 3.729 1 98 368 ALA A O 1
ATOM 2804 N N . GLU A 1 369 ? 16.188 -17.938 5.512 1 97.38 369 GLU A N 1
ATOM 2805 C CA . GLU A 1 369 ? 17.641 -17.938 5.41 1 97.38 369 GLU A CA 1
ATOM 2806 C C . GLU A 1 369 ? 18.203 -19.359 5.527 1 97.38 369 GLU A C 1
ATOM 2808 O O . GLU A 1 369 ? 19.109 -19.734 4.785 1 97.38 369 GLU A O 1
ATOM 2813 N N . LYS A 1 370 ? 17.688 -20.109 6.461 1 96.75 370 LYS A N 1
ATOM 2814 C CA . LYS A 1 370 ? 18.109 -21.484 6.637 1 96.75 370 LYS A CA 1
ATOM 2815 C C . LYS A 1 370 ? 17.875 -22.297 5.363 1 96.75 370 LYS A C 1
ATOM 2817 O O . LYS A 1 370 ? 18.766 -23.047 4.934 1 96.75 370 LYS A O 1
ATOM 2822 N N . VAL A 1 371 ? 16.719 -22.172 4.723 1 97.75 371 VAL A N 1
ATOM 2823 C CA . VAL A 1 371 ? 16.375 -22.875 3.498 1 97.75 371 VAL A CA 1
ATOM 2824 C C . VAL A 1 371 ? 17.375 -22.531 2.396 1 97.75 371 VAL A C 1
ATOM 2826 O O . VAL A 1 371 ? 17.797 -23.422 1.643 1 97.75 371 VAL A O 1
ATOM 2829 N N . LEU A 1 372 ? 17.781 -21.297 2.299 1 98.38 372 LEU A N 1
ATOM 2830 C CA . LEU A 1 372 ? 18.734 -20.828 1.298 1 98.38 372 LEU A CA 1
ATOM 2831 C C . LEU A 1 372 ? 20.125 -21.391 1.587 1 98.38 372 LEU A C 1
ATOM 2833 O O . LEU A 1 372 ? 20.812 -21.875 0.68 1 98.38 372 LEU A O 1
ATOM 2837 N N . GLN A 1 373 ? 20.562 -21.344 2.818 1 97.56 373 GLN A N 1
ATOM 2838 C CA . GLN A 1 373 ? 21.891 -21.797 3.215 1 97.56 373 GLN A CA 1
ATOM 2839 C C . GLN A 1 373 ? 22.047 -23.297 2.963 1 97.56 373 GLN A C 1
ATOM 2841 O O . GLN A 1 373 ? 23.141 -23.766 2.617 1 97.56 373 GLN A O 1
ATOM 2846 N N . GLU A 1 374 ? 20.984 -23.969 3.145 1 97.62 374 GLU A N 1
ATOM 2847 C CA . GLU A 1 374 ? 21 -25.406 2.928 1 97.62 374 GLU A CA 1
ATOM 2848 C C . GLU A 1 374 ? 20.969 -25.75 1.44 1 97.62 374 GLU A C 1
ATOM 2850 O O . GLU A 1 374 ? 21.172 -26.906 1.055 1 97.62 374 GLU A O 1
ATOM 2855 N N . GLY A 1 375 ? 20.688 -24.781 0.61 1 97.75 375 GLY A N 1
ATOM 2856 C CA . GLY A 1 375 ? 20.641 -24.984 -0.828 1 97.75 375 GLY A CA 1
ATOM 2857 C C . GLY A 1 375 ? 19.344 -25.609 -1.299 1 97.75 375 GLY A C 1
ATOM 2858 O O . GLY A 1 375 ? 19.25 -26.062 -2.436 1 97.75 375 GLY A O 1
ATOM 2859 N N . SER A 1 376 ? 18.359 -25.641 -0.43 1 98.12 376 SER A N 1
ATOM 2860 C CA . SER A 1 376 ? 17.094 -26.266 -0.753 1 98.12 376 SER A CA 1
ATOM 2861 C C . SER A 1 376 ? 16.328 -25.484 -1.809 1 98.12 376 SER A C 1
ATOM 2863 O O . SER A 1 376 ? 15.547 -26.047 -2.572 1 98.12 376 SER A O 1
ATOM 2865 N N . ALA A 1 377 ? 16.516 -24.219 -1.86 1 98.44 377 ALA A N 1
ATOM 2866 C CA . ALA A 1 377 ? 15.953 -23.297 -2.85 1 98.44 377 ALA A CA 1
ATOM 2867 C C . ALA A 1 377 ? 16.906 -22.125 -3.119 1 98.44 377 ALA A C 1
ATOM 2869 O O . ALA A 1 377 ? 17.797 -21.859 -2.318 1 98.44 377 ALA A O 1
ATOM 2870 N N . ASP A 1 378 ? 16.75 -21.484 -4.219 1 98.62 378 ASP A N 1
ATOM 2871 C CA . ASP A 1 378 ? 17.562 -20.328 -4.559 1 98.62 378 ASP A CA 1
ATOM 2872 C C . ASP A 1 378 ? 16.875 -19.031 -4.152 1 98.62 378 ASP A C 1
ATOM 2874 O O . ASP A 1 378 ? 17.531 -18.016 -3.902 1 98.62 378 ASP A O 1
ATOM 2878 N N . PHE A 1 379 ? 15.57 -19.016 -4.148 1 98.75 379 PHE A N 1
ATOM 2879 C CA . PHE A 1 379 ? 14.734 -17.875 -3.795 1 98.75 379 PHE A CA 1
ATOM 2880 C C . PHE A 1 379 ? 13.586 -18.297 -2.887 1 98.75 379 PHE A C 1
ATOM 2882 O O . PHE A 1 379 ? 13.242 -19.484 -2.83 1 98.75 379 PHE A O 1
ATOM 2889 N N . ILE A 1 380 ? 13.062 -17.359 -2.143 1 98.75 380 ILE A N 1
ATOM 2890 C CA . ILE A 1 380 ? 11.984 -17.578 -1.188 1 98.75 380 ILE A CA 1
ATOM 2891 C C . ILE A 1 380 ? 10.719 -16.859 -1.668 1 98.75 380 ILE A C 1
ATOM 2893 O O . ILE A 1 380 ? 10.703 -15.633 -1.782 1 98.75 380 ILE A O 1
ATOM 2897 N N . ALA A 1 381 ? 9.688 -17.578 -1.959 1 98.62 381 ALA A N 1
ATOM 2898 C CA . ALA A 1 381 ? 8.391 -17 -2.326 1 98.62 381 ALA A CA 1
ATOM 2899 C C . ALA A 1 381 ? 7.43 -17.016 -1.141 1 98.62 381 ALA A C 1
ATOM 2901 O O . ALA A 1 381 ? 7.293 -18.031 -0.453 1 98.62 381 ALA A O 1
ATOM 2902 N N . LEU A 1 382 ? 6.832 -15.891 -0.867 1 97.81 382 LEU A N 1
ATOM 2903 C CA . LEU A 1 382 ? 5.898 -15.711 0.242 1 97.81 382 LEU A CA 1
ATOM 2904 C C . LEU A 1 382 ? 4.578 -15.117 -0.245 1 97.81 382 LEU A C 1
ATOM 2906 O O . LEU A 1 382 ? 4.57 -14.234 -1.105 1 97.81 382 LEU A O 1
ATOM 2910 N N . GLY A 1 383 ? 3.5 -15.625 0.204 1 96.06 383 GLY A N 1
ATOM 2911 C CA . GLY A 1 383 ? 2.189 -15.094 -0.133 1 96.06 383 GLY A CA 1
ATOM 2912 C C . GLY A 1 383 ? 1.491 -14.438 1.042 1 96.06 383 GLY A C 1
ATOM 2913 O O . GLY A 1 383 ? 1.718 -13.258 1.322 1 96.06 383 GLY A O 1
ATOM 2914 N N . ARG A 1 384 ? 0.817 -15.164 1.854 1 93.38 384 ARG A N 1
ATOM 2915 C CA . ARG A 1 384 ? -0.127 -14.727 2.877 1 93.38 384 ARG A CA 1
ATOM 2916 C C . ARG A 1 384 ? 0.538 -13.773 3.865 1 93.38 384 ARG A C 1
ATOM 2918 O O . ARG A 1 384 ? -0.091 -12.828 4.336 1 93.38 384 ARG A O 1
ATOM 2925 N N . VAL A 1 385 ? 1.769 -14.016 4.234 1 94.62 385 VAL A N 1
ATOM 2926 C CA . VAL A 1 385 ? 2.416 -13.172 5.23 1 94.62 385 VAL A CA 1
ATOM 2927 C C . VAL A 1 385 ? 2.457 -11.727 4.73 1 94.62 385 VAL A C 1
ATOM 2929 O O . VAL A 1 385 ? 2.334 -10.789 5.52 1 94.62 385 VAL A O 1
ATOM 2932 N N . PHE A 1 386 ? 2.582 -11.484 3.434 1 96.69 386 PHE A N 1
ATOM 2933 C CA . PHE A 1 386 ? 2.682 -10.141 2.877 1 96.69 386 PHE A CA 1
ATOM 2934 C C . PHE A 1 386 ? 1.355 -9.398 3.012 1 96.69 386 PHE A C 1
ATOM 2936 O O . PHE A 1 386 ? 1.325 -8.164 3.02 1 96.69 386 PHE A O 1
ATOM 2943 N N . LEU A 1 387 ? 0.242 -10.125 3.053 1 95.56 387 LEU A N 1
ATOM 2944 C CA . LEU A 1 387 ? -1.063 -9.492 3.191 1 95.56 387 LEU A CA 1
ATOM 2945 C C . LEU A 1 387 ? -1.217 -8.859 4.57 1 95.56 387 LEU A C 1
ATOM 2947 O O . LEU A 1 387 ? -1.901 -7.848 4.723 1 95.56 387 LEU A O 1
ATOM 2951 N N . ARG A 1 388 ? -0.517 -9.422 5.562 1 91.69 388 ARG A N 1
ATOM 2952 C CA . ARG A 1 388 ? -0.598 -8.922 6.934 1 91.69 388 ARG A CA 1
ATOM 2953 C C . ARG A 1 388 ? 0.633 -8.094 7.285 1 91.69 388 ARG A C 1
ATOM 2955 O O . ARG A 1 388 ? 0.602 -7.293 8.227 1 91.69 388 ARG A O 1
ATOM 2962 N N . GLN A 1 389 ? 1.646 -8.391 6.566 1 94.62 389 GLN A N 1
ATOM 2963 C CA . GLN A 1 389 ? 2.92 -7.738 6.848 1 94.62 389 GLN A CA 1
ATOM 2964 C C . GLN A 1 389 ? 3.615 -7.312 5.555 1 94.62 389 GLN A C 1
ATOM 2966 O O . GLN A 1 389 ? 4.664 -7.852 5.203 1 94.62 389 GLN A O 1
ATOM 2971 N N . PRO A 1 390 ? 3.092 -6.242 4.949 1 97.12 390 PRO A N 1
ATOM 2972 C CA . PRO A 1 390 ? 3.721 -5.801 3.701 1 97.12 390 PRO A CA 1
ATOM 2973 C C . PRO A 1 390 ? 5.18 -5.387 3.889 1 97.12 390 PRO A C 1
ATOM 2975 O O . PRO A 1 390 ? 5.93 -5.301 2.916 1 97.12 390 PRO A O 1
ATOM 2978 N N . THR A 1 391 ? 5.641 -5.195 5.145 1 96.5 391 THR A N 1
ATOM 2979 C CA . THR A 1 391 ? 6.992 -4.75 5.473 1 96.5 391 THR A CA 1
ATOM 2980 C C . THR A 1 391 ? 7.883 -5.941 5.816 1 96.5 391 THR A C 1
ATOM 2982 O O . THR A 1 391 ? 8.93 -5.777 6.445 1 96.5 391 THR A O 1
ATOM 2985 N N . TRP A 1 392 ? 7.461 -7.125 5.508 1 97.19 392 TRP A N 1
ATOM 2986 C CA . TRP A 1 392 ? 8.156 -8.336 5.926 1 97.19 392 TRP A CA 1
ATOM 2987 C C . TRP A 1 392 ? 9.641 -8.258 5.574 1 97.19 392 TRP A C 1
ATOM 2989 O O . TRP A 1 392 ? 10.492 -8.664 6.367 1 97.19 392 TRP A O 1
ATOM 2999 N N . VAL A 1 393 ? 9.992 -7.754 4.391 1 97.62 393 VAL A N 1
ATOM 3000 C CA . VAL A 1 393 ? 11.383 -7.676 3.947 1 97.62 393 VAL A CA 1
ATOM 3001 C C . VAL A 1 393 ? 12.18 -6.805 4.91 1 97.62 393 VAL A C 1
ATOM 3003 O O . VAL A 1 393 ? 13.297 -7.164 5.305 1 97.62 393 VAL A O 1
ATOM 3006 N N . GLU A 1 394 ? 11.609 -5.684 5.281 1 95 394 GLU A N 1
ATOM 3007 C CA . GLU A 1 394 ? 12.25 -4.797 6.246 1 95 394 GLU A CA 1
ATOM 3008 C C . GLU A 1 394 ? 12.43 -5.484 7.598 1 95 394 GLU A C 1
ATOM 3010 O O . GLU A 1 394 ? 13.492 -5.371 8.219 1 95 394 GLU A O 1
ATOM 3015 N N . ASP A 1 395 ? 11.438 -6.191 8.023 1 94.75 395 ASP A N 1
ATOM 3016 C CA . ASP A 1 395 ? 11.469 -6.887 9.305 1 94.75 395 ASP A CA 1
ATOM 3017 C C . ASP A 1 395 ? 12.5 -8.008 9.297 1 94.75 395 ASP A C 1
ATOM 3019 O O . ASP A 1 395 ? 13.211 -8.219 10.281 1 94.75 395 ASP A O 1
ATOM 3023 N N . ALA A 1 396 ? 12.516 -8.719 8.219 1 96.75 396 ALA A N 1
ATOM 3024 C CA . ALA A 1 396 ? 13.492 -9.797 8.078 1 96.75 396 ALA A CA 1
ATOM 3025 C C . ALA A 1 396 ? 14.914 -9.258 8.125 1 96.75 396 ALA A C 1
ATOM 3027 O O . ALA A 1 396 ? 15.797 -9.852 8.758 1 96.75 396 ALA A O 1
ATOM 3028 N N . ALA A 1 397 ? 15.148 -8.164 7.457 1 95 397 ALA A N 1
ATOM 3029 C CA . ALA A 1 397 ? 16.469 -7.547 7.484 1 95 397 ALA A CA 1
ATOM 3030 C C . ALA A 1 397 ? 16.875 -7.168 8.906 1 95 397 ALA A C 1
ATOM 3032 O O . ALA A 1 397 ? 18 -7.434 9.336 1 95 397 ALA A O 1
ATOM 3033 N N . ARG A 1 398 ? 15.977 -6.574 9.602 1 91.88 398 ARG A N 1
ATOM 3034 C CA . ARG A 1 398 ? 16.25 -6.199 10.984 1 91.88 398 ARG A CA 1
ATOM 3035 C C . ARG A 1 398 ? 16.562 -7.43 11.836 1 91.88 398 ARG A C 1
ATOM 3037 O O . ARG A 1 398 ? 17.484 -7.402 12.656 1 91.88 398 ARG A O 1
ATOM 3044 N N . ALA A 1 399 ? 15.789 -8.43 11.625 1 92.94 399 ALA A N 1
ATOM 3045 C CA . ALA A 1 399 ? 15.953 -9.648 12.414 1 92.94 399 ALA A CA 1
ATOM 3046 C C . ALA A 1 399 ? 17.281 -10.328 12.102 1 92.94 399 ALA A C 1
ATOM 3048 O O . ALA A 1 399 ? 17.969 -10.812 13 1 92.94 399 ALA A O 1
ATOM 3049 N N . LEU A 1 400 ? 17.656 -10.375 10.836 1 93.31 400 LEU A N 1
ATOM 3050 C CA . LEU A 1 400 ? 18.828 -11.133 10.398 1 93.31 400 LEU A CA 1
ATOM 3051 C C . LEU A 1 400 ? 20.094 -10.312 10.547 1 93.31 400 LEU A C 1
ATOM 3053 O O . LEU A 1 400 ? 21.172 -10.859 10.789 1 93.31 400 LEU A O 1
ATOM 3057 N N . LEU A 1 401 ? 19.938 -8.945 10.43 1 91.19 401 LEU A N 1
ATOM 3058 C CA . LEU A 1 401 ? 21.141 -8.117 10.328 1 91.19 401 LEU A CA 1
ATOM 3059 C C . LEU A 1 401 ? 21.25 -7.16 11.508 1 91.19 401 LEU A C 1
ATOM 3061 O O . LEU A 1 401 ? 22.297 -6.574 11.742 1 91.19 401 LEU A O 1
ATOM 3065 N N . GLY A 1 402 ? 20.188 -7.008 12.234 1 87.12 402 GLY A N 1
ATOM 3066 C CA . GLY A 1 402 ? 20.172 -6.004 13.289 1 87.12 402 GLY A CA 1
ATOM 3067 C C . GLY A 1 402 ? 20.062 -4.586 12.75 1 87.12 402 GLY A C 1
ATOM 3068 O O . GLY A 1 402 ? 20.312 -3.625 13.484 1 87.12 402 GLY A O 1
ATOM 3069 N N . ARG A 1 403 ? 19.812 -4.5 11.414 1 86.75 403 ARG A N 1
ATOM 3070 C CA . ARG A 1 403 ? 19.672 -3.184 10.805 1 86.75 403 ARG A CA 1
ATOM 3071 C C . ARG A 1 403 ? 18.625 -3.195 9.703 1 86.75 403 ARG A C 1
ATOM 3073 O O . ARG A 1 403 ? 18.219 -4.262 9.234 1 86.75 403 ARG A O 1
ATOM 3080 N N . HIS A 1 404 ? 18.328 -2.025 9.289 1 86.44 404 HIS A N 1
ATOM 3081 C CA . HIS A 1 404 ? 17.328 -1.886 8.242 1 86.44 404 HIS A CA 1
ATOM 3082 C C . HIS A 1 404 ? 17.938 -2.061 6.855 1 86.44 404 HIS A C 1
ATOM 3084 O O . HIS A 1 404 ? 19.078 -1.646 6.617 1 86.44 404 HIS A O 1
ATOM 3090 N N . ALA A 1 405 ? 17.188 -2.74 5.973 1 91.31 405 ALA A N 1
ATOM 3091 C CA . ALA A 1 405 ? 17.484 -2.609 4.547 1 91.31 405 ALA A CA 1
ATOM 3092 C C . ALA A 1 405 ? 17.188 -1.198 4.051 1 91.31 405 ALA A C 1
ATOM 3094 O O . ALA A 1 405 ? 16.578 -0.398 4.762 1 91.31 405 ALA A O 1
ATOM 3095 N N . ALA A 1 406 ? 17.734 -0.915 2.861 1 90.06 406 ALA A N 1
ATOM 3096 C CA . ALA A 1 406 ? 17.453 0.401 2.295 1 90.06 406 ALA A CA 1
ATOM 3097 C C . ALA A 1 406 ? 15.945 0.639 2.18 1 90.06 406 ALA A C 1
ATOM 3099 O O . ALA A 1 406 ? 15.203 -0.226 1.698 1 90.06 406 ALA A O 1
ATOM 3100 N N . GLY A 1 407 ? 15.492 1.759 2.668 1 90.12 407 GLY A N 1
ATOM 3101 C CA . GLY A 1 407 ? 14.086 2.115 2.596 1 90.12 407 GLY A CA 1
ATOM 3102 C C . GLY A 1 407 ? 13.758 3.018 1.42 1 90.12 407 GLY A C 1
ATOM 3103 O O . GLY A 1 407 ? 14.656 3.486 0.721 1 90.12 407 GLY A O 1
ATOM 3104 N N . ALA A 1 408 ? 12.453 3.16 1.177 1 91.06 408 ALA A N 1
ATOM 3105 C CA . ALA A 1 408 ? 12.008 4.129 0.177 1 91.06 408 ALA A CA 1
ATOM 3106 C C . ALA A 1 408 ? 12.555 5.523 0.487 1 91.06 408 ALA A C 1
ATOM 3108 O O . ALA A 1 408 ? 12.594 5.938 1.648 1 91.06 408 ALA A O 1
ATOM 3109 N N . LEU A 1 409 ? 12.922 6.215 -0.498 1 88.69 409 LEU A N 1
ATOM 3110 C CA . LEU A 1 409 ? 13.461 7.562 -0.364 1 88.69 409 LEU A CA 1
ATOM 3111 C C . LEU A 1 409 ? 12.531 8.445 0.465 1 88.69 409 LEU A C 1
ATOM 3113 O O . LEU A 1 409 ? 12.984 9.18 1.347 1 88.69 409 LEU A O 1
ATOM 3117 N N . GLN A 1 410 ? 11.281 8.336 0.228 1 90.94 410 GLN A N 1
ATOM 3118 C CA . GLN A 1 410 ? 10.25 9.188 0.816 1 90.94 410 GLN A CA 1
ATOM 3119 C C . GLN A 1 410 ? 10.094 8.914 2.309 1 90.94 410 GLN A C 1
ATOM 3121 O O . GLN A 1 410 ? 9.609 9.766 3.057 1 90.94 410 GLN A O 1
ATOM 3126 N N . TYR A 1 411 ? 10.492 7.664 2.715 1 91 411 TYR A N 1
ATOM 3127 C CA . TYR A 1 411 ? 10.273 7.262 4.102 1 91 411 TYR A CA 1
ATOM 3128 C C . TYR A 1 411 ? 11.562 7.391 4.91 1 91 411 TYR A C 1
ATOM 3130 O O . TYR A 1 411 ? 11.523 7.547 6.133 1 91 411 TYR A O 1
ATOM 3138 N N . SER A 1 412 ? 12.688 7.348 4.309 1 80.44 412 SER A N 1
ATOM 3139 C CA . SER A 1 412 ? 13.977 7.137 4.973 1 80.44 412 SER A CA 1
ATOM 3140 C C . SER A 1 412 ? 14.414 8.383 5.73 1 80.44 412 SER A C 1
ATOM 3142 O O . SER A 1 412 ? 15.156 8.289 6.711 1 80.44 412 SER A O 1
ATOM 3144 N N . TYR A 1 413 ? 13.922 9.547 5.289 1 71.5 413 TYR A N 1
ATOM 3145 C CA . TYR A 1 413 ? 14.398 10.75 5.953 1 71.5 413 TYR A CA 1
ATOM 3146 C C . TYR A 1 413 ? 13.719 10.945 7.301 1 71.5 413 TYR A C 1
ATOM 3148 O O . TYR A 1 413 ? 14.164 11.742 8.125 1 71.5 413 TYR A O 1
ATOM 3156 N N . THR A 1 414 ? 12.711 10.086 7.551 1 72.06 414 THR A N 1
ATOM 3157 C CA . THR A 1 414 ? 11.906 10.273 8.758 1 72.06 414 THR A CA 1
ATOM 3158 C C . THR A 1 414 ? 12.508 9.5 9.93 1 72.06 414 THR A C 1
ATOM 3160 O O . THR A 1 414 ? 12.156 9.734 11.086 1 72.06 414 THR A O 1
ATOM 3163 N N . PHE A 1 415 ? 13.312 8.578 9.539 1 64.75 415 PHE A N 1
ATOM 3164 C CA . PHE A 1 415 ? 13.852 7.734 10.602 1 64.75 415 PHE A CA 1
ATOM 3165 C C . PHE A 1 415 ? 15.352 7.969 10.766 1 64.75 415 PHE A C 1
ATOM 3167 O O . PHE A 1 415 ? 16.047 8.289 9.805 1 64.75 415 PHE A O 1
ATOM 3174 N N . PRO A 1 416 ? 15.609 8.273 12.102 1 54.88 416 PRO A N 1
ATOM 3175 C CA . PRO A 1 416 ? 17.047 8.469 12.289 1 54.88 416 PRO A CA 1
ATOM 3176 C C . PRO A 1 416 ? 17.891 7.418 11.555 1 54.88 416 PRO A C 1
ATOM 3178 O O . PRO A 1 416 ? 17.453 6.27 11.414 1 54.88 416 PRO A O 1
ATOM 3181 N N . ARG A 1 417 ? 18.766 7.996 10.734 1 46.09 417 ARG A N 1
ATOM 3182 C CA . ARG A 1 417 ? 19.734 7.074 10.141 1 46.09 417 ARG A CA 1
ATOM 3183 C C . ARG A 1 417 ? 20.406 6.219 11.219 1 46.09 417 ARG A C 1
ATOM 3185 O O . ARG A 1 417 ? 20.688 6.699 12.312 1 46.09 417 ARG A O 1
ATOM 3192 N N . LEU A 1 418 ? 20 4.891 11.32 1 33.25 418 LEU A N 1
ATOM 3193 C CA . LEU A 1 418 ? 20.812 4.086 12.227 1 33.25 418 LEU A CA 1
ATOM 3194 C C . LEU A 1 418 ? 22.281 4.48 12.141 1 33.25 418 LEU A C 1
ATOM 3196 O O . LEU A 1 418 ? 22.891 4.398 11.078 1 33.25 418 LEU A O 1
ATOM 3200 N N . GLU A 1 419 ? 22.609 5.613 12.68 1 29.38 419 GLU A N 1
ATOM 3201 C CA . GLU A 1 419 ? 24.062 5.691 12.852 1 29.38 419 GLU A CA 1
ATOM 3202 C C . GLU A 1 419 ? 24.609 4.438 13.531 1 29.38 419 GLU A C 1
ATOM 3204 O O . GLU A 1 419 ? 23.953 3.852 14.391 1 29.38 419 GLU A O 1
ATOM 3209 N N . MET B 1 1 ? -0.089 14.25 -22.047 1 56.31 1 MET B N 1
ATOM 3210 C CA . MET B 1 1 ? 0.64 13.219 -21.297 1 56.31 1 MET B CA 1
ATOM 3211 C C . MET B 1 1 ? -0.268 12.039 -20.969 1 56.31 1 MET B C 1
ATOM 3213 O O . MET B 1 1 ? -1.468 12.219 -20.75 1 56.31 1 MET B O 1
ATOM 3217 N N . SER B 1 2 ? 0.197 10.867 -21.219 1 81.38 2 SER B N 1
ATOM 3218 C CA . SER B 1 2 ? -0.663 9.695 -21.062 1 81.38 2 SER B CA 1
ATOM 3219 C C . SER B 1 2 ? -1.006 9.445 -19.594 1 81.38 2 SER B C 1
ATOM 3221 O O . SER B 1 2 ? -0.207 9.75 -18.703 1 81.38 2 SER B O 1
ATOM 3223 N N . MET B 1 3 ? -2.258 9.352 -19.328 1 92.19 3 MET B N 1
ATOM 3224 C CA . MET B 1 3 ? -2.771 9.062 -18 1 92.19 3 MET B CA 1
ATOM 3225 C C . MET B 1 3 ? -2.91 7.555 -17.781 1 92.19 3 MET B C 1
ATOM 3227 O O . MET B 1 3 ? -2.879 6.781 -18.734 1 92.19 3 MET B O 1
ATOM 3231 N N . LEU B 1 4 ? -2.91 7.195 -16.562 1 93.19 4 LEU B N 1
ATOM 3232 C CA . LEU B 1 4 ? -3.133 5.793 -16.234 1 93.19 4 LEU B CA 1
ATOM 3233 C C . LEU B 1 4 ? -4.465 5.309 -16.797 1 93.19 4 LEU B C 1
ATOM 3235 O O . LEU B 1 4 ? -5.496 5.965 -16.609 1 93.19 4 LEU B O 1
ATOM 3239 N N . ALA B 1 5 ? -4.398 4.211 -17.438 1 95.12 5 ALA B N 1
ATOM 3240 C CA . ALA B 1 5 ? -5.594 3.619 -18.031 1 95.12 5 ALA B CA 1
ATOM 3241 C C . ALA B 1 5 ? -6.309 2.707 -17.047 1 95.12 5 ALA B C 1
ATOM 3243 O O . ALA B 1 5 ? -6.645 1.565 -17.375 1 95.12 5 ALA B O 1
ATOM 3244 N N . ILE B 1 6 ? -6.555 3.086 -15.914 1 95.19 6 ILE B N 1
ATOM 3245 C CA . ILE B 1 6 ? -7.297 2.426 -14.844 1 95.19 6 ILE B CA 1
ATOM 3246 C C . ILE B 1 6 ? -8.609 3.164 -14.594 1 95.19 6 ILE B C 1
ATOM 3248 O O . ILE B 1 6 ? -8.609 4.379 -14.375 1 95.19 6 ILE B O 1
ATOM 3252 N N . SER B 1 7 ? -9.695 2.412 -14.602 1 93.06 7 SER B N 1
ATOM 3253 C CA . SER B 1 7 ? -11 3.014 -14.359 1 93.06 7 SER B CA 1
ATOM 3254 C C . SER B 1 7 ? -11.367 2.951 -12.883 1 93.06 7 SER B C 1
ATOM 3256 O O . SER B 1 7 ? -11.344 1.88 -12.273 1 93.06 7 SER B O 1
ATOM 3258 N N . PRO B 1 8 ? -11.719 4.055 -12.375 1 89.38 8 PRO B N 1
ATOM 3259 C CA . PRO B 1 8 ? -12.195 4.023 -10.992 1 89.38 8 PRO B CA 1
ATOM 3260 C C . PRO B 1 8 ? -13.562 3.357 -10.852 1 89.38 8 PRO B C 1
ATOM 3262 O O . PRO B 1 8 ? -13.992 3.051 -9.734 1 89.38 8 PRO B O 1
ATOM 3265 N N . SER B 1 9 ? -14.203 3.123 -11.938 1 83.75 9 SER B N 1
ATOM 3266 C CA . SER B 1 9 ? -15.516 2.492 -11.906 1 83.75 9 SER B CA 1
ATOM 3267 C C . SER B 1 9 ? -15.406 0.987 -11.68 1 83.75 9 SER B C 1
ATOM 3269 O O . SER B 1 9 ? -16.391 0.324 -11.367 1 83.75 9 SER B O 1
ATOM 3271 N N . TYR B 1 10 ? -14.188 0.522 -11.93 1 78 10 TYR B N 1
ATOM 3272 C CA . TYR B 1 10 ? -13.938 -0.885 -11.641 1 78 10 TYR B CA 1
ATOM 3273 C C . TYR B 1 10 ? -13.633 -1.088 -10.164 1 78 10 TYR B C 1
ATOM 3275 O O . TYR B 1 10 ? -12.492 -0.904 -9.727 1 78 10 TYR B O 1
ATOM 3283 N N . TYR B 1 11 ? -14.766 -1.208 -9.359 1 72.56 11 TYR B N 1
ATOM 3284 C CA . TYR B 1 11 ? -14.594 -1.243 -7.91 1 72.56 11 TYR B CA 1
ATOM 3285 C C . TYR B 1 11 ? -14.812 -2.65 -7.371 1 72.56 11 TYR B C 1
ATOM 3287 O O . TYR B 1 11 ? -15.633 -3.406 -7.902 1 72.56 11 TYR B O 1
ATOM 3295 N N . ALA B 1 12 ? -13.922 -3.041 -6.465 1 75.75 12 ALA B N 1
ATOM 3296 C CA . ALA B 1 12 ? -14.188 -4.227 -5.656 1 75.75 12 ALA B CA 1
ATOM 3297 C C . ALA B 1 12 ? -14.969 -3.863 -4.395 1 75.75 12 ALA B C 1
ATOM 3299 O O . ALA B 1 12 ? -14.383 -3.701 -3.32 1 75.75 12 ALA B O 1
ATOM 3300 N N . PRO B 1 13 ? -16.234 -3.717 -4.586 1 73.38 13 PRO B N 1
ATOM 3301 C CA . PRO B 1 13 ? -16.984 -3.189 -3.445 1 73.38 13 PRO B CA 1
ATOM 3302 C C . PRO B 1 13 ? -17.094 -4.188 -2.295 1 73.38 13 PRO B C 1
ATOM 3304 O O . PRO B 1 13 ? -17.234 -5.391 -2.527 1 73.38 13 PRO B O 1
ATOM 3307 N N . ARG B 1 14 ? -16.938 -3.643 -1.174 1 77.12 14 ARG B N 1
ATOM 3308 C CA . ARG B 1 14 ? -17.234 -4.422 0.021 1 77.12 14 ARG B CA 1
ATOM 3309 C C . ARG B 1 14 ? -18.734 -4.664 0.155 1 77.12 14 ARG B C 1
ATOM 3311 O O . ARG B 1 14 ? -19.531 -3.727 0.056 1 77.12 14 ARG B O 1
ATOM 3318 N N . PRO B 1 15 ? -19.094 -5.887 0.399 1 79.25 15 PRO B N 1
ATOM 3319 C CA . PRO B 1 15 ? -20.5 -6.125 0.679 1 79.25 15 PRO B CA 1
ATOM 3320 C C . PRO B 1 15 ? -21 -5.383 1.92 1 79.25 15 PRO B C 1
ATOM 3322 O O . PRO B 1 15 ? -20.25 -5.254 2.898 1 79.25 15 PRO B O 1
ATOM 3325 N N . ASP B 1 16 ? -22.203 -4.977 1.896 1 78.75 16 ASP B N 1
ATOM 3326 C CA . ASP B 1 16 ? -22.797 -4.168 2.963 1 78.75 16 ASP B CA 1
ATOM 3327 C C . ASP B 1 16 ? -22.781 -4.922 4.289 1 78.75 16 ASP B C 1
ATOM 3329 O O . ASP B 1 16 ? -22.703 -4.312 5.359 1 78.75 16 ASP B O 1
ATOM 3333 N N . GLU B 1 17 ? -22.859 -6.145 4.172 1 82.12 17 GLU B N 1
ATOM 3334 C CA . GLU B 1 17 ? -22.953 -6.965 5.375 1 82.12 17 GLU B CA 1
ATOM 3335 C C . GLU B 1 17 ? -21.609 -7.062 6.082 1 82.12 17 GLU B C 1
ATOM 3337 O O . GLU B 1 17 ? -21.547 -7.465 7.242 1 82.12 17 GLU B O 1
ATOM 3342 N N . ARG B 1 18 ? -20.641 -6.66 5.449 1 86.44 18 ARG B N 1
ATOM 3343 C CA . ARG B 1 18 ? -19.312 -6.742 6.047 1 86.44 18 ARG B CA 1
ATOM 3344 C C . ARG B 1 18 ? -18.922 -5.426 6.715 1 86.44 18 ARG B C 1
ATOM 3346 O O . ARG B 1 18 ? -19.219 -4.348 6.195 1 86.44 18 ARG B O 1
ATOM 3353 N N . LEU B 1 19 ? -18.281 -5.543 7.812 1 89.25 19 LEU B N 1
ATOM 3354 C CA . LEU B 1 19 ? -17.781 -4.363 8.516 1 89.25 19 LEU B CA 1
ATOM 3355 C C . LEU B 1 19 ? -16.703 -3.66 7.703 1 89.25 19 LEU B C 1
ATOM 3357 O O . LEU B 1 19 ? -15.969 -4.305 6.953 1 89.25 19 LEU B O 1
ATOM 3361 N N . PRO B 1 20 ? -16.625 -2.352 7.902 1 91.5 20 PRO B N 1
ATOM 3362 C CA . PRO B 1 20 ? -15.508 -1.644 7.277 1 91.5 20 PRO B CA 1
ATOM 3363 C C . PRO B 1 20 ? -14.148 -2.143 7.762 1 91.5 20 PRO B C 1
ATOM 3365 O O . PRO B 1 20 ? -14.008 -2.533 8.922 1 91.5 20 PRO B O 1
ATOM 3368 N N . VAL B 1 21 ? -13.203 -2.039 6.906 1 92.5 21 VAL B N 1
ATOM 3369 C CA . VAL B 1 21 ? -11.852 -2.453 7.25 1 92.5 21 VAL B CA 1
ATOM 3370 C C . VAL B 1 21 ? -11.352 -1.646 8.445 1 92.5 21 VAL B C 1
ATOM 3372 O O . VAL B 1 21 ? -11.461 -0.417 8.461 1 92.5 21 VAL B O 1
ATOM 3375 N N . GLY B 1 22 ? -10.828 -2.299 9.492 1 93.94 22 GLY B N 1
ATOM 3376 C CA . GLY B 1 22 ? -10.32 -1.623 10.68 1 93.94 22 GLY B CA 1
ATOM 3377 C C . GLY B 1 22 ? -11.359 -1.481 11.773 1 93.94 22 GLY B C 1
ATOM 3378 O O . GLY B 1 22 ? -11.055 -1.002 12.867 1 93.94 22 GLY B O 1
ATOM 3379 N N . ALA B 1 23 ? -12.57 -1.842 11.492 1 95.12 23 ALA B N 1
ATOM 3380 C CA . ALA B 1 23 ? -13.641 -1.755 12.484 1 95.12 23 ALA B CA 1
ATOM 3381 C C . ALA B 1 23 ? -13.672 -2.998 13.375 1 95.12 23 ALA B C 1
ATOM 3383 O O . ALA B 1 23 ? -13.195 -4.062 12.969 1 95.12 23 ALA B O 1
ATOM 3384 N N . VAL B 1 24 ? -14.117 -2.818 14.516 1 92.5 24 VAL B N 1
ATOM 3385 C CA . VAL B 1 24 ? -14.367 -3.91 15.453 1 92.5 24 VAL B CA 1
ATOM 3386 C C . VAL B 1 24 ? -15.859 -3.967 15.789 1 92.5 24 VAL B C 1
ATOM 3388 O O . VAL B 1 24 ? -16.469 -2.938 16.062 1 92.5 24 VAL B O 1
ATOM 3391 N N . ASP B 1 25 ? -16.406 -5.129 15.641 1 87.31 25 ASP B N 1
ATOM 3392 C CA . ASP B 1 25 ? -17.781 -5.336 16.078 1 87.31 25 ASP B CA 1
ATOM 3393 C C . ASP B 1 25 ? -17.859 -5.562 17.578 1 87.31 25 ASP B C 1
ATOM 3395 O O . ASP B 1 25 ? -17.438 -6.605 18.078 1 87.31 25 ASP B O 1
ATOM 3399 N N . PRO B 1 26 ? -18.5 -4.691 18.188 1 84.19 26 PRO B N 1
ATOM 3400 C CA . PRO B 1 26 ? -18.594 -4.867 19.641 1 84.19 26 PRO B CA 1
ATOM 3401 C C . PRO B 1 26 ? -19.297 -6.164 20.031 1 84.19 26 PRO B C 1
ATOM 3403 O O . PRO B 1 26 ? -19.016 -6.719 21.094 1 84.19 26 PRO B O 1
ATOM 3406 N N . LYS B 1 27 ? -20.203 -6.766 19.219 1 84 27 LYS B N 1
ATOM 3407 C CA . LYS B 1 27 ? -20.953 -7.977 19.516 1 84 27 LYS B CA 1
ATOM 3408 C C . LYS B 1 27 ? -20.078 -9.219 19.422 1 84 27 LYS B C 1
ATOM 3410 O O . LYS B 1 27 ? -20.438 -10.281 19.938 1 84 27 LYS B O 1
ATOM 3415 N N . SER B 1 28 ? -18.906 -8.961 18.719 1 81.69 28 SER B N 1
ATOM 3416 C CA . SER B 1 28 ? -18.016 -10.102 18.547 1 81.69 28 SER B CA 1
ATOM 3417 C C . SER B 1 28 ? -17.078 -10.25 19.75 1 81.69 28 SER B C 1
ATOM 3419 O O . SER B 1 28 ? -16.375 -11.258 19.859 1 81.69 28 SER B O 1
ATOM 3421 N N . LEU B 1 29 ? -17.141 -9.297 20.656 1 87 29 LEU B N 1
ATOM 3422 C CA . LEU B 1 29 ? -16.281 -9.336 21.828 1 87 29 LEU B CA 1
ATOM 3423 C C . LEU B 1 29 ? -16.875 -10.227 22.922 1 87 29 LEU B C 1
ATOM 3425 O O . LEU B 1 29 ? -18.094 -10.359 23.031 1 87 29 LEU B O 1
ATOM 3429 N N . PRO B 1 30 ? -15.938 -10.914 23.641 1 84.44 30 PRO B N 1
ATOM 3430 C CA . PRO B 1 30 ? -16.438 -11.727 24.75 1 84.44 30 PRO B CA 1
ATOM 3431 C C . PRO B 1 30 ? -17.281 -10.914 25.734 1 84.44 30 PRO B C 1
ATOM 3433 O O . PRO B 1 30 ? -17.141 -9.695 25.828 1 84.44 30 PRO B O 1
ATOM 3436 N N . GLU B 1 3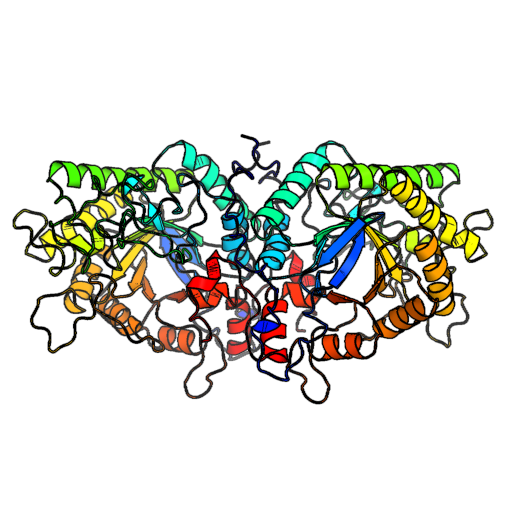1 ? -18.156 -11.695 26.438 1 84.12 31 GLU B N 1
ATOM 3437 C CA . GLU B 1 31 ? -19.016 -11.047 27.438 1 84.12 31 GLU B CA 1
ATOM 3438 C C . GLU B 1 31 ? -18.188 -10.32 28.484 1 84.12 31 GLU B C 1
ATOM 3440 O O . GLU B 1 31 ? -17.188 -10.859 28.984 1 84.12 31 GLU B O 1
ATOM 3445 N N . GLY B 1 32 ? -18.453 -9.133 28.781 1 82.38 32 GLY B N 1
ATOM 3446 C CA . GLY B 1 32 ? -17.781 -8.359 29.812 1 82.38 32 GLY B CA 1
ATOM 3447 C C . GLY B 1 32 ? -16.609 -7.555 29.281 1 82.38 32 GLY B C 1
ATOM 3448 O O . GLY B 1 32 ? -16.062 -6.711 30 1 82.38 32 GLY B O 1
ATOM 3449 N N . VAL B 1 33 ? -16.156 -7.836 28.078 1 83.88 33 VAL B N 1
ATOM 3450 C CA . VAL B 1 33 ? -15.031 -7.098 27.516 1 83.88 33 VAL B CA 1
ATOM 3451 C C . VAL B 1 33 ? -15.547 -5.891 26.734 1 83.88 33 VAL B C 1
ATOM 3453 O O . VAL B 1 33 ? -16.344 -6.039 25.797 1 83.88 33 VAL B O 1
ATOM 3456 N N . GLU B 1 34 ? -15.172 -4.766 27.219 1 88.19 34 GLU B N 1
ATOM 3457 C CA . GLU B 1 34 ? -15.57 -3.537 26.547 1 88.19 34 GLU B CA 1
ATOM 3458 C C . GLU B 1 34 ? -14.641 -3.232 25.375 1 88.19 34 GLU B C 1
ATOM 3460 O O . GLU B 1 34 ? -13.43 -3.447 25.453 1 88.19 34 GLU B O 1
ATOM 3465 N N . CYS B 1 35 ? -15.203 -2.727 24.328 1 93.38 35 CYS B N 1
ATOM 3466 C CA . CYS B 1 35 ? -14.406 -2.291 23.188 1 93.38 35 CYS B CA 1
ATOM 3467 C C . CYS B 1 35 ? -13.523 -1.104 23.547 1 93.38 35 CYS B C 1
ATOM 3469 O O . CYS B 1 35 ? -14.008 -0.103 24.078 1 93.38 35 CYS B O 1
ATOM 3471 N N . PRO B 1 36 ? -12.258 -1.263 23.344 1 95.69 36 PRO B N 1
ATOM 3472 C CA . PRO B 1 36 ? -11.406 -0.098 23.609 1 95.69 36 PRO B CA 1
ATOM 3473 C C . PRO B 1 36 ? -11.891 1.155 22.875 1 95.69 36 PRO B C 1
ATOM 3475 O O . PRO B 1 36 ? -12.43 1.063 21.766 1 95.69 36 PRO B O 1
ATOM 3478 N N . LEU B 1 37 ? -11.688 2.34 23.484 1 97.56 37 LEU B N 1
ATOM 3479 C CA . LEU B 1 37 ? -12.117 3.602 22.891 1 97.56 37 LEU B CA 1
ATOM 3480 C C . LEU B 1 37 ? -11.516 3.783 21.5 1 97.56 37 LEU B C 1
ATOM 3482 O O . LEU B 1 37 ? -12.172 4.316 20.609 1 97.56 37 LEU B O 1
ATOM 3486 N N . LEU B 1 38 ? -10.297 3.348 21.328 1 97.94 38 LEU B N 1
ATOM 3487 C CA . LEU B 1 38 ? -9.578 3.48 20.078 1 97.94 38 LEU B CA 1
ATOM 3488 C C . LEU B 1 38 ? -10.375 2.867 18.922 1 97.94 38 LEU B C 1
ATOM 3490 O O . LEU B 1 38 ? -10.281 3.33 17.781 1 97.94 38 LEU B O 1
ATOM 3494 N N . PHE B 1 39 ? -11.203 1.857 19.219 1 97.19 39 PHE B N 1
ATOM 3495 C CA . PHE B 1 39 ? -11.883 1.12 18.172 1 97.19 39 PHE B CA 1
ATOM 3496 C C . PHE B 1 39 ? -13.391 1.286 18.266 1 97.19 39 PHE B C 1
ATOM 3498 O O . PHE B 1 39 ? -14.148 0.604 17.578 1 97.19 39 PHE B O 1
ATOM 3505 N N . GLN B 1 40 ? -13.852 2.113 19.156 1 96.38 40 GLN B N 1
ATOM 3506 C CA . GLN B 1 40 ? -15.273 2.434 19.203 1 96.38 40 GLN B CA 1
ATOM 3507 C C . GLN B 1 40 ? -15.664 3.375 18.062 1 96.38 40 GLN B C 1
ATOM 3509 O O . GLN B 1 40 ? -14.961 4.355 17.797 1 96.38 40 GLN B O 1
ATOM 3514 N N . HIS B 1 41 ? -16.672 2.961 17.406 1 95.25 41 HIS B N 1
ATOM 3515 C CA . HIS B 1 41 ? -17.219 3.891 16.422 1 95.25 41 HIS B CA 1
ATOM 3516 C C . HIS B 1 41 ? -17.547 5.234 17.062 1 95.25 41 HIS B C 1
ATOM 3518 O O . HIS B 1 41 ? -18.172 5.281 18.141 1 95.25 41 HIS B O 1
ATOM 3524 N N . THR B 1 42 ? -17.078 6.289 16.438 1 96.56 42 THR B N 1
ATOM 3525 C CA . THR B 1 42 ? -17.219 7.602 17.062 1 96.56 42 THR B CA 1
ATOM 3526 C C . THR B 1 42 ? -17.719 8.625 16.047 1 96.56 42 THR B C 1
ATOM 3528 O O . THR B 1 42 ? -17.188 8.727 14.938 1 96.56 42 THR B O 1
ATOM 3531 N N . GLU B 1 43 ? -18.672 9.344 16.453 1 96.81 43 GLU B N 1
ATOM 3532 C CA . GLU B 1 43 ? -19.203 10.414 15.609 1 96.81 43 GLU B CA 1
ATOM 3533 C C . GLU B 1 43 ? -18.328 11.656 15.68 1 96.81 43 GLU B C 1
ATOM 3535 O O . GLU B 1 43 ? -17.859 12.031 16.75 1 96.81 43 GLU B O 1
ATOM 3540 N N . VAL B 1 44 ? -18.078 12.266 14.586 1 97.25 44 VAL B N 1
ATOM 3541 C CA . VAL B 1 44 ? -17.359 13.523 14.438 1 97.25 44 VAL B CA 1
ATOM 3542 C C . VAL B 1 44 ? -18.203 14.508 13.625 1 97.25 44 VAL B C 1
ATOM 3544 O O . VAL B 1 44 ? -18.844 14.125 12.648 1 97.25 44 VAL B O 1
ATOM 3547 N N . PRO B 1 45 ? -18.203 15.766 14.109 1 97.75 45 PRO B N 1
ATOM 3548 C CA . PRO B 1 45 ? -18.922 16.766 13.297 1 97.75 45 PRO B CA 1
ATOM 3549 C C . PRO B 1 45 ? -18.281 16.953 11.922 1 97.75 45 PRO B C 1
ATOM 3551 O O . PRO B 1 45 ? -17.047 16.891 11.789 1 97.75 45 PRO B O 1
ATOM 3554 N N . SER B 1 46 ? -19.078 17.203 10.961 1 97.75 46 SER B N 1
ATOM 3555 C CA . SER B 1 46 ? -18.719 17.609 9.609 1 97.75 46 SER B CA 1
ATOM 3556 C C . SER B 1 46 ? -19.594 18.766 9.125 1 97.75 46 SER B C 1
ATOM 3558 O O . SER B 1 46 ? -20.406 18.594 8.211 1 97.75 46 SER B O 1
ATOM 3560 N N . GLY B 1 47 ? -19.312 19.938 9.688 1 96.88 47 GLY B N 1
ATOM 3561 C CA . GLY B 1 47 ? -20.234 21.062 9.5 1 96.88 47 GLY B CA 1
ATOM 3562 C C . GLY B 1 47 ? -21.594 20.828 10.141 1 96.88 47 GLY B C 1
ATOM 3563 O O . GLY B 1 47 ? -21.672 20.547 11.336 1 96.88 47 GLY B O 1
ATOM 3564 N N . ASN B 1 48 ? -22.562 20.953 9.328 1 96.31 48 ASN B N 1
ATOM 3565 C CA . ASN B 1 48 ? -23.922 20.766 9.82 1 96.31 48 ASN B CA 1
ATOM 3566 C C . ASN B 1 48 ? -24.312 19.297 9.836 1 96.31 48 ASN B C 1
ATOM 3568 O O . ASN B 1 48 ? -25.422 18.938 10.266 1 96.31 48 ASN B O 1
ATOM 3572 N N . SER B 1 49 ? -23.406 18.469 9.414 1 95.44 49 SER B N 1
ATOM 3573 C CA . SER B 1 49 ? -23.641 17.016 9.422 1 95.44 49 SER B CA 1
ATOM 3574 C C . SER B 1 49 ? -22.703 16.312 10.406 1 95.44 49 SER B C 1
ATOM 3576 O O . SER B 1 49 ? -22.047 16.969 11.211 1 95.44 49 SER B O 1
ATOM 3578 N N . THR B 1 50 ? -22.891 15.008 10.477 1 96.62 50 THR B N 1
ATOM 3579 C CA . THR B 1 50 ? -22.016 14.172 11.289 1 96.62 50 THR B CA 1
ATOM 3580 C C . THR B 1 50 ? -21.531 12.953 10.508 1 96.62 50 THR B C 1
ATOM 3582 O O . THR B 1 50 ? -22.219 12.5 9.586 1 96.62 50 THR B O 1
ATOM 3585 N N . VAL B 1 51 ? -20.406 12.562 10.797 1 97.06 51 VAL B N 1
ATOM 3586 C CA . VAL B 1 51 ? -19.875 11.336 10.203 1 97.06 51 VAL B CA 1
ATOM 3587 C C . VAL B 1 51 ? -19.438 10.375 11.312 1 97.06 51 VAL B C 1
ATOM 3589 O O . VAL B 1 51 ? -18.922 10.805 12.344 1 97.06 51 VAL B O 1
ATOM 3592 N N . THR B 1 52 ? -19.688 9.102 11.086 1 96.62 52 THR B N 1
ATOM 3593 C CA . THR B 1 52 ? -19.234 8.086 12.031 1 96.62 52 THR B CA 1
ATOM 3594 C C . THR B 1 52 ? -17.922 7.469 11.562 1 96.62 52 THR B C 1
ATOM 3596 O O . THR B 1 52 ? -17.844 6.914 10.461 1 96.62 52 THR B O 1
ATOM 3599 N N . LEU B 1 53 ? -16.938 7.59 12.344 1 97.44 53 LEU B N 1
ATOM 3600 C CA . LEU B 1 53 ? -15.656 6.965 12.047 1 97.44 53 LEU B CA 1
ATOM 3601 C C . LEU B 1 53 ? -15.562 5.59 12.695 1 97.44 53 LEU B C 1
ATOM 3603 O O . LEU B 1 53 ? -16 5.402 13.828 1 97.44 53 LEU B O 1
ATOM 3607 N N . LYS B 1 54 ? -14.992 4.664 12.016 1 96.56 54 LYS B N 1
ATOM 3608 C CA . LYS B 1 54 ? -14.961 3.262 12.422 1 96.56 54 LYS B CA 1
ATOM 3609 C C . LYS B 1 54 ? -13.945 3.039 13.539 1 96.56 54 LYS B C 1
ATOM 3611 O O . LYS B 1 54 ? -13.969 2.006 14.211 1 96.56 54 LYS B O 1
ATOM 3616 N N . ASN B 1 55 ? -13.047 3.879 13.688 1 98.06 55 ASN B N 1
ATOM 3617 C CA . ASN B 1 55 ? -12.086 3.914 14.781 1 98.06 55 ASN B CA 1
ATOM 3618 C C . ASN B 1 55 ? -11.508 5.312 14.969 1 98.06 55 ASN B C 1
ATOM 3620 O O . ASN B 1 55 ? -11.828 6.23 14.219 1 98.06 55 ASN B O 1
ATOM 3624 N N . ARG B 1 56 ? -10.695 5.508 15.992 1 98.69 56 ARG B N 1
ATOM 3625 C CA . ARG B 1 56 ? -10.234 6.84 16.375 1 98.69 56 ARG B CA 1
ATOM 3626 C C . ARG B 1 56 ? -8.805 7.078 15.914 1 98.69 56 ARG B C 1
ATOM 3628 O O . ARG B 1 56 ? -8.07 7.855 16.531 1 98.69 56 ARG B O 1
ATOM 3635 N N . VAL B 1 57 ? -8.359 6.344 14.891 1 98.75 57 VAL B N 1
ATOM 3636 C CA . VAL B 1 57 ? -6.988 6.461 14.398 1 98.75 57 VAL B CA 1
ATOM 3637 C C . VAL B 1 57 ? -6.957 7.363 13.172 1 98.75 57 VAL B C 1
ATOM 3639 O O . VAL B 1 57 ? -7.695 7.133 12.203 1 98.75 57 VAL B O 1
ATOM 3642 N N . ILE B 1 58 ? -6.125 8.375 13.203 1 98.88 58 ILE B N 1
ATOM 3643 C CA . ILE B 1 58 ? -5.906 9.297 12.102 1 98.88 58 ILE B CA 1
ATOM 3644 C C . ILE B 1 58 ? -4.477 9.156 11.586 1 98.88 58 ILE B C 1
ATOM 3646 O O . ILE B 1 58 ? -3.521 9.195 12.367 1 98.88 58 ILE B O 1
ATOM 3650 N N . VAL B 1 59 ? -4.309 8.898 10.297 1 98.81 59 VAL B N 1
ATOM 3651 C CA . VAL B 1 59 ? -2.988 9.039 9.695 1 98.81 59 VAL B CA 1
ATOM 3652 C C . VAL B 1 59 ? -2.668 10.523 9.5 1 98.81 59 VAL B C 1
ATOM 3654 O O . VAL B 1 59 ? -3.316 11.203 8.703 1 98.81 59 VAL B O 1
ATOM 3657 N N . ALA B 1 60 ? -1.708 10.984 10.242 1 98.5 60 ALA B N 1
ATOM 3658 C CA . ALA B 1 60 ? -1.323 12.391 10.188 1 98.5 60 ALA B CA 1
ATOM 3659 C C . ALA B 1 60 ? -0.677 12.727 8.844 1 98.5 60 ALA B C 1
ATOM 3661 O O . ALA B 1 60 ? -0.103 11.852 8.188 1 98.5 60 ALA B O 1
ATOM 3662 N N . PRO B 1 61 ? -0.86 13.945 8.375 1 98.12 61 PRO B N 1
ATOM 3663 C CA . PRO B 1 61 ? -0.197 14.328 7.125 1 98.12 61 PRO B CA 1
ATOM 3664 C C . PRO B 1 61 ? 1.325 14.289 7.227 1 98.12 61 PRO B C 1
ATOM 3666 O O . PRO B 1 61 ? 1.89 14.672 8.258 1 98.12 61 PRO B O 1
ATOM 3669 N N . MET B 1 62 ? 1.971 13.766 6.266 1 96.62 62 MET B N 1
ATOM 3670 C CA . MET B 1 62 ? 3.424 13.656 6.184 1 96.62 62 MET B CA 1
ATOM 3671 C C . MET B 1 62 ? 3.924 14.062 4.801 1 96.62 62 MET B C 1
ATOM 3673 O O . MET B 1 62 ? 3.584 13.422 3.801 1 96.62 62 MET B O 1
ATOM 3677 N N . CYS B 1 63 ? 4.668 15.07 4.754 1 95.75 63 CYS B N 1
ATOM 3678 C CA . CYS B 1 63 ? 5.215 15.469 3.461 1 95.75 63 CYS B CA 1
ATOM 3679 C C . CYS B 1 63 ? 6.145 14.391 2.912 1 95.75 63 CYS B C 1
ATOM 3681 O O . CYS B 1 63 ? 7.094 13.984 3.586 1 95.75 63 CYS B O 1
ATOM 3683 N N . MET B 1 64 ? 5.863 14.016 1.704 1 95.12 64 MET B N 1
ATOM 3684 C CA . MET B 1 64 ? 6.637 12.938 1.099 1 95.12 64 MET B CA 1
ATOM 3685 C C . MET B 1 64 ? 7.496 13.453 -0.048 1 95.12 64 MET B C 1
ATOM 3687 O O . MET B 1 64 ? 8.328 12.719 -0.584 1 95.12 64 MET B O 1
ATOM 3691 N N . TYR B 1 65 ? 7.266 14.68 -0.51 1 94.5 65 TYR B N 1
ATOM 3692 C CA . TYR B 1 65 ? 8.086 15.352 -1.508 1 94.5 65 TYR B CA 1
ATOM 3693 C C . TYR B 1 65 ? 8.203 14.516 -2.777 1 94.5 65 TYR B C 1
ATOM 3695 O O . TYR B 1 65 ? 9.305 14.273 -3.271 1 94.5 65 TYR B O 1
ATOM 3703 N N . SER B 1 66 ? 7.121 14.086 -3.289 1 94.81 66 SER B N 1
ATOM 3704 C CA . SER B 1 66 ? 7.074 13.195 -4.441 1 94.81 66 SER B CA 1
ATOM 3705 C C . SER B 1 66 ? 6.102 13.703 -5.5 1 94.81 66 SER B C 1
ATOM 3707 O O . SER B 1 66 ? 5.309 12.93 -6.043 1 94.81 66 SER B O 1
ATOM 3709 N N . SER B 1 67 ? 6.184 15.008 -5.695 1 95.12 67 SER B N 1
ATOM 3710 C CA . SER B 1 67 ? 5.301 15.656 -6.66 1 95.12 67 SER B CA 1
ATOM 3711 C C . SER B 1 67 ? 6.09 16.453 -7.695 1 95.12 67 SER B C 1
ATOM 3713 O O . SER B 1 67 ? 7.25 16.797 -7.465 1 95.12 67 SER B O 1
ATOM 3715 N N . VAL B 1 68 ? 5.477 16.625 -8.852 1 93.44 68 VAL B N 1
ATOM 3716 C CA . VAL B 1 68 ? 5.934 17.562 -9.883 1 93.44 68 VAL B CA 1
ATOM 3717 C C . VAL B 1 68 ? 4.859 18.609 -10.148 1 93.44 68 VAL B C 1
ATOM 3719 O O . VAL B 1 68 ? 3.729 18.281 -10.508 1 93.44 68 VAL B O 1
ATOM 3722 N N . ASP B 1 69 ? 5.188 19.812 -9.891 1 95.44 69 ASP B N 1
ATOM 3723 C CA . ASP B 1 69 ? 4.285 20.938 -10.117 1 95.44 69 ASP B CA 1
ATOM 3724 C C . ASP B 1 69 ? 2.984 20.766 -9.344 1 95.44 69 ASP B C 1
ATOM 3726 O O . ASP B 1 69 ? 1.906 21.094 -9.844 1 95.44 69 ASP B O 1
ATOM 3730 N N . GLY B 1 70 ? 3.08 20.156 -8.211 1 96.81 70 GLY B N 1
ATOM 3731 C CA . GLY B 1 70 ? 1.958 20.062 -7.293 1 96.81 70 GLY B CA 1
ATOM 3732 C C . GLY B 1 70 ? 1.033 18.906 -7.578 1 96.81 70 GLY B C 1
ATOM 3733 O O . GLY B 1 70 ? 0.049 18.688 -6.863 1 96.81 70 GLY B O 1
ATOM 3734 N N . PHE B 1 71 ? 1.336 18.062 -8.633 1 97 71 PHE B N 1
ATOM 3735 C CA . PHE B 1 71 ? 0.436 16.969 -9.016 1 97 71 PHE B CA 1
ATOM 3736 C C . PHE B 1 71 ? 0.669 15.742 -8.156 1 97 71 PHE B C 1
ATOM 3738 O O . PHE B 1 71 ? 1.812 15.414 -7.832 1 97 71 PHE B O 1
ATOM 3745 N N . PRO B 1 72 ? -0.446 15.102 -7.793 1 96.5 72 PRO B N 1
ATOM 3746 C CA . PRO B 1 72 ? -0.269 13.742 -7.273 1 96.5 72 PRO B CA 1
ATOM 3747 C C . PRO B 1 72 ? 0.396 12.805 -8.281 1 96.5 72 PRO B C 1
ATOM 3749 O O . PRO B 1 72 ? 0.209 12.961 -9.492 1 96.5 72 PRO B O 1
ATOM 3752 N N . THR B 1 73 ? 1.162 11.914 -7.797 1 95.5 73 THR B N 1
ATOM 3753 C CA . THR B 1 73 ? 1.848 10.906 -8.602 1 95.5 73 THR B CA 1
ATOM 3754 C C . THR B 1 73 ? 1.39 9.5 -8.211 1 95.5 73 THR B C 1
ATOM 3756 O O . THR B 1 73 ? 0.652 9.336 -7.238 1 95.5 73 THR B O 1
ATOM 3759 N N . PRO B 1 74 ? 1.803 8.469 -8.961 1 94.94 74 PRO B N 1
ATOM 3760 C CA . PRO B 1 74 ? 1.447 7.102 -8.578 1 94.94 74 PRO B CA 1
ATOM 3761 C C . PRO B 1 74 ? 1.908 6.742 -7.168 1 94.94 74 PRO B C 1
ATOM 3763 O O . PRO B 1 74 ? 1.261 5.945 -6.488 1 94.94 74 PRO B O 1
ATOM 3766 N N . PHE B 1 75 ? 2.986 7.387 -6.703 1 95.88 75 PHE B N 1
ATOM 3767 C CA . PHE B 1 75 ? 3.443 7.172 -5.336 1 95.88 75 PHE B CA 1
ATOM 3768 C C . PHE B 1 75 ? 2.32 7.438 -4.34 1 95.88 75 PHE B C 1
ATOM 3770 O O . PHE B 1 75 ? 2.105 6.652 -3.416 1 95.88 75 PHE B O 1
ATOM 3777 N N . HIS B 1 76 ? 1.575 8.492 -4.574 1 97.5 76 HIS B N 1
ATOM 3778 C CA . HIS B 1 76 ? 0.56 8.914 -3.615 1 97.5 76 HIS B CA 1
ATOM 3779 C C . HIS B 1 76 ? -0.598 7.922 -3.568 1 97.5 76 HIS B C 1
ATOM 3781 O O . HIS B 1 76 ? -1.208 7.723 -2.516 1 97.5 76 HIS B O 1
ATOM 3787 N N . LEU B 1 77 ? -0.915 7.277 -4.723 1 97.06 77 LEU B N 1
ATOM 3788 C CA . LEU B 1 77 ? -1.955 6.258 -4.75 1 97.06 77 LEU B CA 1
ATOM 3789 C C . LEU B 1 77 ? -1.614 5.105 -3.809 1 97.06 77 LEU B C 1
ATOM 3791 O O . LEU B 1 77 ? -2.449 4.691 -3 1 97.06 77 LEU B O 1
ATOM 3795 N N . VAL B 1 78 ? -0.373 4.68 -3.885 1 97.19 78 VAL B N 1
ATOM 3796 C CA . VAL B 1 78 ? 0.082 3.533 -3.107 1 97.19 78 VAL B CA 1
ATOM 3797 C C . VAL B 1 78 ? 0.241 3.932 -1.642 1 97.19 78 VAL B C 1
ATOM 3799 O O . VAL B 1 78 ? -0.222 3.225 -0.745 1 97.19 78 VAL B O 1
ATOM 3802 N N . HIS B 1 79 ? 0.86 5.082 -1.43 1 97.5 79 HIS B N 1
ATOM 3803 C CA . HIS B 1 79 ? 1.181 5.582 -0.098 1 97.5 79 HIS B CA 1
ATOM 3804 C C . HIS B 1 79 ? -0.075 5.719 0.756 1 97.5 79 HIS B C 1
ATOM 3806 O O . HIS B 1 79 ? -0.167 5.125 1.832 1 97.5 79 HIS B O 1
ATOM 3812 N N . HIS B 1 80 ? -1.041 6.387 0.276 1 98.5 80 HIS B N 1
ATOM 3813 C CA . HIS B 1 80 ? -2.258 6.594 1.054 1 98.5 80 HIS B CA 1
ATOM 3814 C C . HIS B 1 80 ? -3.168 5.371 0.985 1 98.5 80 HIS B C 1
ATOM 3816 O O . HIS B 1 80 ? -3.861 5.051 1.954 1 98.5 80 HIS B O 1
ATOM 3822 N N . GLY B 1 81 ? -3.139 4.68 -0.135 1 97.81 81 GLY B N 1
ATOM 3823 C CA . GLY B 1 81 ? -3.969 3.498 -0.293 1 97.81 81 GLY B CA 1
ATOM 3824 C C . GLY B 1 81 ? -3.654 2.41 0.717 1 97.81 81 GLY B C 1
ATOM 3825 O O . GLY B 1 81 ? -4.559 1.729 1.206 1 97.81 81 GLY B O 1
ATOM 3826 N N . GLN B 1 82 ? -2.35 2.225 1.003 1 98.12 82 GLN B N 1
ATOM 3827 C CA . GLN B 1 82 ? -1.98 1.131 1.896 1 98.12 82 GLN B CA 1
ATOM 3828 C C . GLN B 1 82 ? -2.51 1.371 3.307 1 98.12 82 GLN B C 1
ATOM 3830 O O . GLN B 1 82 ? -2.873 0.426 4.008 1 98.12 82 GLN B O 1
ATOM 3835 N N . PHE B 1 83 ? -2.637 2.631 3.756 1 98.5 83 PHE B N 1
ATOM 3836 C CA . PHE B 1 83 ? -3.166 2.92 5.082 1 98.5 83 PHE B CA 1
ATOM 3837 C C . PHE B 1 83 ? -4.652 2.594 5.156 1 98.5 83 PHE B C 1
ATOM 3839 O O . PHE B 1 83 ? -5.125 2.045 6.152 1 98.5 83 PHE B O 1
ATOM 3846 N N . ALA B 1 84 ? -5.352 2.941 4.055 1 97.31 84 ALA B N 1
ATOM 3847 C CA . ALA B 1 84 ? -6.777 2.627 3.969 1 97.31 84 ALA B CA 1
ATOM 3848 C C . ALA B 1 84 ? -7.004 1.119 3.938 1 97.31 84 ALA B C 1
ATOM 3850 O O . ALA B 1 84 ? -7.883 0.604 4.633 1 97.31 84 ALA B O 1
ATOM 3851 N N . LEU B 1 85 ? -6.203 0.469 3.162 1 96 85 LEU B N 1
ATOM 3852 C CA . LEU B 1 85 ? -6.289 -0.977 2.988 1 96 85 LEU B CA 1
ATOM 3853 C C . LEU B 1 85 ? -6.16 -1.694 4.328 1 96 85 LEU B C 1
ATOM 3855 O O . LEU B 1 85 ? -6.781 -2.736 4.539 1 96 85 LEU B O 1
ATOM 3859 N N . HIS B 1 86 ? -5.395 -1.09 5.223 1 96.88 86 HIS B N 1
ATOM 3860 C CA . HIS B 1 86 ? -5.098 -1.766 6.48 1 96.88 86 HIS B CA 1
ATOM 3861 C C . HIS B 1 86 ? -5.852 -1.126 7.641 1 96.88 86 HIS B C 1
ATOM 3863 O O . HIS B 1 86 ? -5.527 -1.373 8.805 1 96.88 86 HIS B O 1
ATOM 3869 N N . GLY B 1 87 ? -6.82 -0.24 7.41 1 96.69 87 GLY B N 1
ATOM 3870 C CA . GLY B 1 87 ? -7.875 -0.062 8.398 1 96.69 87 GLY B CA 1
ATOM 3871 C C . GLY B 1 87 ? -7.852 1.305 9.055 1 96.69 87 GLY B C 1
ATOM 3872 O O . GLY B 1 87 ? -8.602 1.558 10 1 96.69 87 GLY B O 1
ATOM 3873 N N . ALA B 1 88 ? -7.035 2.24 8.578 1 98.19 88 ALA B N 1
ATOM 3874 C CA . ALA B 1 88 ? -7.043 3.584 9.156 1 98.19 88 ALA B CA 1
ATOM 3875 C C . ALA B 1 88 ? -8.438 4.191 9.109 1 98.19 88 ALA B C 1
ATOM 3877 O O . ALA B 1 88 ? -9.164 4.023 8.125 1 98.19 88 ALA B O 1
ATOM 3878 N N . GLY B 1 89 ? -8.836 4.871 10.219 1 98.25 89 GLY B N 1
ATOM 3879 C CA . GLY B 1 89 ? -10.133 5.516 10.25 1 98.25 89 GLY B CA 1
ATOM 3880 C C . GLY B 1 89 ? -10.203 6.762 9.391 1 98.25 89 GLY B C 1
ATOM 3881 O O . GLY B 1 89 ? -11.164 6.953 8.641 1 98.25 89 GLY B O 1
ATOM 3882 N N . SER B 1 90 ? -9.172 7.535 9.523 1 98.69 90 SER B N 1
ATOM 3883 C CA . SER B 1 90 ? -9.031 8.758 8.734 1 98.69 90 SER B CA 1
ATOM 3884 C C . SER B 1 90 ? -7.602 8.914 8.219 1 98.69 90 SER B C 1
ATOM 3886 O O . SER B 1 90 ? -6.652 8.453 8.852 1 98.69 90 SER B O 1
ATOM 3888 N N . ILE B 1 91 ? -7.5 9.484 7.066 1 98.88 91 ILE B N 1
ATOM 3889 C CA . ILE B 1 91 ? -6.199 9.758 6.461 1 98.88 91 ILE B CA 1
ATOM 3890 C C . ILE B 1 91 ? -6.148 11.203 5.98 1 98.88 91 ILE B C 1
ATOM 3892 O O . ILE B 1 91 ? -7.082 11.68 5.328 1 98.88 91 ILE B O 1
ATOM 3896 N N . ILE B 1 92 ? -5.109 11.906 6.324 1 98.94 92 ILE B N 1
ATOM 3897 C CA . ILE B 1 92 ? -4.902 13.266 5.844 1 98.94 92 ILE B CA 1
ATOM 3898 C C . ILE B 1 92 ? -3.744 13.289 4.848 1 98.94 92 ILE B C 1
ATOM 3900 O O . ILE B 1 92 ? -2.598 13.016 5.211 1 98.94 92 ILE B O 1
ATOM 3904 N N . VAL B 1 93 ? -4.027 13.586 3.635 1 98.81 93 VAL B N 1
ATOM 3905 C CA . VAL B 1 93 ? -2.996 13.773 2.621 1 98.81 93 VAL B CA 1
ATOM 3906 C C . VAL B 1 93 ? -2.066 14.914 3.035 1 98.81 93 VAL B C 1
ATOM 3908 O O . VAL B 1 93 ? -2.516 15.914 3.598 1 98.81 93 VAL B O 1
ATOM 3911 N N . GLU B 1 94 ? -0.902 14.891 2.721 1 98.44 94 GLU B N 1
ATOM 3912 C CA . GLU B 1 94 ? 0.19 15.742 3.176 1 98.44 94 GLU B CA 1
ATOM 3913 C C . GLU B 1 94 ? -0.087 17.203 2.855 1 98.44 94 GLU B C 1
ATOM 3915 O O . GLU B 1 94 ? -1.06 17.531 2.168 1 98.44 94 GLU B O 1
ATOM 3920 N N . ALA B 1 95 ? 0.768 18.031 3.43 1 98.62 95 ALA B N 1
ATOM 3921 C CA . ALA B 1 95 ? 0.673 19.469 3.195 1 98.62 95 ALA B CA 1
ATOM 3922 C C . ALA B 1 95 ? 0.721 19.797 1.704 1 98.62 95 ALA B C 1
ATOM 3924 O O . ALA B 1 95 ? 1.695 19.469 1.023 1 98.62 95 ALA B O 1
ATOM 3925 N N . SER B 1 96 ? -0.283 20.406 1.264 1 98.88 96 SER B N 1
ATOM 3926 C CA . SER B 1 96 ? -0.425 20.781 -0.14 1 98.88 96 SER B CA 1
ATOM 3927 C C . SER B 1 96 ? -0.509 22.297 -0.302 1 98.88 96 SER B C 1
ATOM 3929 O O . SER B 1 96 ? -1.377 22.938 0.289 1 98.8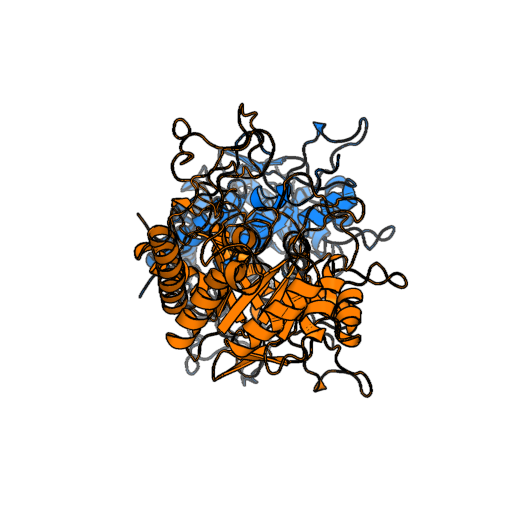8 96 SER B O 1
ATOM 3931 N N . GLY B 1 97 ? 0.348 22.812 -1.113 1 98.88 97 GLY B N 1
ATOM 3932 C CA . GLY B 1 97 ? 0.447 24.266 -1.26 1 98.88 97 GLY B CA 1
ATOM 3933 C C . GLY B 1 97 ? -0.79 24.891 -1.881 1 98.88 97 GLY B C 1
ATOM 3934 O O . GLY B 1 97 ? -1.309 24.391 -2.879 1 98.88 97 GLY B O 1
ATOM 3935 N N . VAL B 1 98 ? -1.212 25.984 -1.336 1 98.88 98 VAL B N 1
ATOM 3936 C CA . VAL B 1 98 ? -2.373 26.703 -1.869 1 98.88 98 VAL B CA 1
ATOM 3937 C C . VAL B 1 98 ? -1.929 27.672 -2.953 1 98.88 98 VAL B C 1
ATOM 3939 O O . VAL B 1 98 ? -2.756 28.188 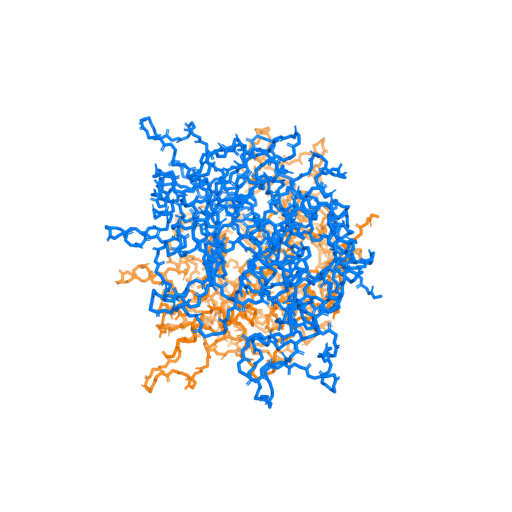-3.707 1 98.88 98 VAL B O 1
ATOM 3942 N N . THR B 1 99 ? -0.651 27.969 -3.014 1 98.62 99 THR B N 1
ATOM 3943 C CA . THR B 1 99 ? 0.03 28.672 -4.094 1 98.62 99 THR B CA 1
ATOM 3944 C C . THR B 1 99 ? 1.304 27.938 -4.5 1 98.62 99 THR B C 1
ATOM 3946 O O . THR B 1 99 ? 1.857 27.156 -3.717 1 98.62 99 THR B O 1
ATOM 3949 N N . PRO B 1 100 ? 1.729 28.172 -5.738 1 97.81 100 PRO B N 1
ATOM 3950 C CA . PRO B 1 100 ? 3 27.531 -6.102 1 97.81 100 PRO B CA 1
ATOM 3951 C C . PRO B 1 100 ? 4.141 27.922 -5.16 1 97.81 100 PRO B C 1
ATOM 3953 O O . PRO B 1 100 ? 4.938 27.062 -4.766 1 97.81 100 PRO B O 1
ATOM 3956 N N . ALA B 1 101 ? 4.152 29.125 -4.738 1 97.62 101 ALA B N 1
ATOM 3957 C CA . ALA B 1 101 ? 5.242 29.641 -3.904 1 97.62 101 ALA B CA 1
ATOM 3958 C C . ALA B 1 101 ? 5.016 29.297 -2.436 1 97.62 101 ALA B C 1
ATOM 3960 O O . ALA B 1 101 ? 5.91 29.453 -1.607 1 97.62 101 ALA B O 1
ATOM 3961 N N . GLY B 1 102 ? 3.842 28.781 -2.111 1 98.19 102 GLY B N 1
ATOM 3962 C CA . GLY B 1 102 ? 3.535 28.406 -0.741 1 98.19 102 GLY B CA 1
ATOM 3963 C C . GLY B 1 102 ? 4.035 27.031 -0.377 1 98.19 102 GLY B C 1
ATOM 3964 O O . GLY B 1 102 ? 3.895 26.594 0.769 1 98.19 102 GLY B O 1
ATOM 3965 N N . ARG B 1 103 ? 4.637 26.344 -1.343 1 98.12 103 ARG B N 1
ATOM 3966 C CA . ARG B 1 103 ? 5.199 25.016 -1.107 1 98.12 103 ARG B CA 1
ATOM 3967 C C . ARG B 1 103 ? 6.52 25.109 -0.351 1 98.12 103 ARG B C 1
ATOM 3969 O O . ARG B 1 103 ? 7.23 26.109 -0.448 1 98.12 103 ARG B O 1
ATOM 3976 N N . ILE B 1 104 ? 6.812 24.031 0.387 1 97.56 104 ILE B N 1
ATOM 3977 C CA . ILE B 1 104 ? 8.094 23.938 1.071 1 97.56 104 ILE B CA 1
ATOM 3978 C C . ILE B 1 104 ? 9.219 23.781 0.047 1 97.56 104 ILE B C 1
ATOM 3980 O O . ILE B 1 104 ? 10.203 24.531 0.075 1 97.56 104 ILE B O 1
ATOM 3984 N N . SER B 1 105 ? 9.039 22.891 -0.845 1 96 105 SER B N 1
ATOM 3985 C CA . SER B 1 105 ? 9.969 22.578 -1.925 1 96 105 SER B CA 1
ATOM 3986 C C . SER B 1 105 ? 9.234 22.375 -3.248 1 96 105 SER B C 1
ATOM 3988 O O . SER B 1 105 ? 8.008 22.328 -3.279 1 96 105 SER B O 1
ATOM 3990 N N . SER B 1 106 ? 10.008 22.234 -4.312 1 95 106 SER B N 1
ATOM 3991 C CA . SER B 1 106 ? 9.43 22.031 -5.637 1 95 106 SER B CA 1
ATOM 3992 C C . SER B 1 106 ? 8.812 20.641 -5.77 1 95 106 SER B C 1
ATOM 3994 O O . SER B 1 106 ? 8.141 20.344 -6.762 1 95 106 SER B O 1
ATOM 3996 N N . ARG B 1 107 ? 8.914 19.812 -4.688 1 95.38 107 ARG B N 1
ATOM 3997 C CA . ARG B 1 107 ? 8.445 18.438 -4.754 1 95.38 107 ARG B CA 1
ATOM 3998 C C . ARG B 1 107 ? 7.191 18.25 -3.906 1 95.38 107 ARG B C 1
ATOM 4000 O O . ARG B 1 107 ? 6.738 17.109 -3.705 1 95.38 107 ARG B O 1
ATOM 4007 N N . ASP B 1 108 ? 6.617 19.344 -3.453 1 97.12 108 ASP B N 1
ATOM 4008 C CA . ASP B 1 108 ? 5.414 19.281 -2.629 1 97.12 108 ASP B CA 1
ATOM 4009 C C . ASP B 1 108 ? 4.16 19.188 -3.494 1 97.12 108 ASP B C 1
ATOM 4011 O O . ASP B 1 108 ? 4.129 19.719 -4.613 1 97.12 108 ASP B O 1
ATOM 4015 N N . LEU B 1 109 ? 3.164 18.562 -2.922 1 98.06 109 LEU B N 1
ATOM 4016 C CA . LEU B 1 109 ? 1.838 18.609 -3.529 1 98.06 109 LEU B CA 1
ATOM 4017 C C . LEU B 1 109 ? 1.275 20.016 -3.527 1 98.06 109 LEU B C 1
ATOM 4019 O O . LEU B 1 109 ? 1.702 20.859 -2.732 1 98.06 109 LEU B O 1
ATOM 4023 N N . GLY B 1 110 ? 0.342 20.234 -4.48 1 98.5 110 GLY B N 1
ATOM 4024 C CA . GLY B 1 110 ? -0.339 21.516 -4.566 1 98.5 110 GLY B CA 1
ATOM 4025 C C . GLY B 1 110 ? -1.813 21.375 -4.898 1 98.5 110 GLY B C 1
ATOM 4026 O O . GLY B 1 110 ? -2.252 20.344 -5.414 1 98.5 110 GLY B O 1
ATOM 4027 N N . LEU B 1 111 ? -2.502 22.312 -4.574 1 98.69 111 LEU B N 1
ATOM 4028 C CA . LEU B 1 111 ? -3.904 22.5 -4.93 1 98.69 111 LEU B CA 1
ATOM 4029 C C . LEU B 1 111 ? -4.195 23.953 -5.273 1 98.69 111 LEU B C 1
ATOM 4031 O O . LEU B 1 111 ? -5.109 24.562 -4.711 1 98.69 111 LEU B O 1
ATOM 4035 N N . TYR B 1 112 ? -3.447 24.484 -6.223 1 98.69 112 TYR B N 1
ATOM 4036 C CA . TYR B 1 112 ? -3.48 25.922 -6.496 1 98.69 112 TYR B CA 1
ATOM 4037 C C . TYR B 1 112 ? -3.938 26.188 -7.926 1 98.69 112 TYR B C 1
ATOM 4039 O O . TYR B 1 112 ? -4.02 27.344 -8.344 1 98.69 112 TYR B O 1
ATOM 4047 N N . LYS B 1 113 ? -4.234 25.203 -8.68 1 98.12 113 LYS B N 1
ATOM 4048 C CA . LYS B 1 113 ? -4.762 25.438 -10.023 1 98.12 113 LYS B CA 1
ATOM 4049 C C . LYS B 1 113 ? -5.801 24.391 -10.398 1 98.12 113 LYS B C 1
ATOM 4051 O O . LYS B 1 113 ? -5.844 23.312 -9.797 1 98.12 113 LYS B O 1
ATOM 4056 N N . GLU B 1 114 ? -6.59 24.672 -11.383 1 98.31 114 GLU B N 1
ATOM 4057 C CA . GLU B 1 114 ? -7.734 23.844 -11.758 1 98.31 114 GLU B CA 1
ATOM 4058 C C . GLU B 1 114 ? -7.289 22.453 -12.219 1 98.31 114 GLU B C 1
ATOM 4060 O O . GLU B 1 114 ? -7.98 21.469 -11.977 1 98.31 114 GLU B O 1
ATOM 4065 N N . GLU B 1 115 ? -6.16 22.391 -12.836 1 96.94 115 GLU B N 1
ATOM 4066 C CA . GLU B 1 115 ? -5.652 21.141 -13.383 1 96.94 115 GLU B CA 1
ATOM 4067 C C . GLU B 1 115 ? -5.387 20.109 -12.273 1 96.94 115 GLU B C 1
ATOM 4069 O O . GLU B 1 115 ? -5.32 18.906 -12.539 1 96.94 115 GLU B O 1
ATOM 4074 N N . HIS B 1 116 ? -5.219 20.578 -11.047 1 98.06 116 HIS B N 1
ATOM 4075 C CA . HIS B 1 116 ? -4.945 19.688 -9.93 1 98.06 116 HIS B CA 1
ATOM 4076 C C . HIS B 1 116 ? -6.195 18.906 -9.523 1 98.06 116 HIS B C 1
ATOM 4078 O O . HIS B 1 116 ? -6.098 17.844 -8.914 1 98.06 116 HIS B O 1
ATOM 4084 N N . VAL B 1 117 ? -7.355 19.391 -9.844 1 98.62 117 VAL B N 1
ATOM 4085 C CA . VAL B 1 117 ? -8.609 18.859 -9.312 1 98.62 117 VAL B CA 1
ATOM 4086 C C . VAL B 1 117 ? -8.805 17.438 -9.812 1 98.62 117 VAL B C 1
ATOM 4088 O O . VAL B 1 117 ? -9.062 16.516 -9.023 1 98.62 117 VAL B O 1
ATOM 4091 N N . ALA B 1 118 ? -8.625 17.203 -11.078 1 97.75 118 ALA B N 1
ATOM 4092 C CA . ALA B 1 118 ? -8.852 15.875 -11.641 1 97.75 118 ALA B CA 1
ATOM 4093 C C . ALA B 1 118 ? -7.848 14.867 -11.086 1 97.75 118 ALA B C 1
ATOM 4095 O O . ALA B 1 118 ? -8.188 13.703 -10.859 1 97.75 118 ALA B O 1
ATOM 4096 N N . ALA B 1 119 ? -6.629 15.281 -10.914 1 97.06 119 ALA B N 1
ATOM 4097 C CA . ALA B 1 119 ? -5.59 14.406 -10.383 1 97.06 119 ALA B CA 1
ATOM 4098 C C . ALA B 1 119 ? -5.875 14.031 -8.93 1 97.06 119 ALA B C 1
ATOM 4100 O O . ALA B 1 119 ? -5.781 12.859 -8.555 1 97.06 119 ALA B O 1
ATOM 4101 N N . HIS B 1 120 ? -6.285 15 -8.172 1 98.56 120 HIS B N 1
ATOM 4102 C CA . HIS B 1 120 ? -6.637 14.727 -6.785 1 98.56 120 HIS B CA 1
ATOM 4103 C C . HIS B 1 120 ? -7.906 13.891 -6.691 1 98.56 120 HIS B C 1
ATOM 4105 O O . HIS B 1 120 ? -8.047 13.062 -5.789 1 98.56 120 HIS B O 1
ATOM 4111 N N . ALA B 1 121 ? -8.844 14.125 -7.602 1 98.31 121 ALA B N 1
ATOM 4112 C CA . ALA B 1 121 ? -10.039 13.273 -7.641 1 98.31 121 ALA B CA 1
ATOM 4113 C C . ALA B 1 121 ? -9.656 11.812 -7.859 1 98.31 121 ALA B C 1
ATOM 4115 O O . ALA B 1 121 ? -10.242 10.914 -7.242 1 98.31 121 ALA B O 1
ATOM 4116 N N . SER B 1 122 ? -8.75 11.625 -8.719 1 97.12 122 SER B N 1
ATOM 4117 C CA . SER B 1 122 ? -8.266 10.273 -8.984 1 97.12 122 SER B CA 1
ATOM 4118 C C . SER B 1 122 ? -7.641 9.648 -7.742 1 97.12 122 SER B C 1
ATOM 4120 O O . SER B 1 122 ? -7.824 8.461 -7.473 1 97.12 122 SER B O 1
ATOM 4122 N N . LEU B 1 123 ? -6.875 10.422 -6.984 1 97.69 123 LEU B N 1
ATOM 4123 C CA . LEU B 1 123 ? -6.32 9.961 -5.715 1 97.69 123 LEU B CA 1
ATOM 4124 C C . LEU B 1 123 ? -7.43 9.57 -4.746 1 97.69 123 LEU B C 1
ATOM 4126 O O . LEU B 1 123 ? -7.402 8.492 -4.16 1 97.69 123 LEU B O 1
ATOM 4130 N N . VAL B 1 124 ? -8.453 10.398 -4.625 1 97.94 124 VAL B N 1
ATOM 4131 C CA . VAL B 1 124 ? -9.586 10.148 -3.732 1 97.94 124 VAL B CA 1
ATOM 4132 C C . VAL B 1 124 ? -10.305 8.875 -4.156 1 97.94 124 VAL B C 1
ATOM 4134 O O . VAL B 1 124 ? -10.578 8 -3.326 1 97.94 124 VAL B O 1
ATOM 4137 N N . GLN B 1 125 ? -10.531 8.773 -5.434 1 95.69 125 GLN B N 1
ATOM 4138 C CA . GLN B 1 125 ? -11.266 7.621 -5.953 1 95.69 125 GLN B CA 1
ATOM 4139 C C . GLN B 1 125 ? -10.484 6.328 -5.715 1 95.69 125 GLN B C 1
ATOM 4141 O O . GLN B 1 125 ? -11.078 5.293 -5.395 1 95.69 125 GLN B O 1
ATOM 4146 N N . THR B 1 126 ? -9.227 6.395 -5.887 1 96.06 126 THR B N 1
ATOM 4147 C CA . THR B 1 126 ? -8.398 5.219 -5.664 1 96.06 126 THR B CA 1
ATOM 4148 C C . THR B 1 126 ? -8.477 4.77 -4.207 1 96.06 126 THR B C 1
ATOM 4150 O O . THR B 1 126 ? -8.734 3.596 -3.93 1 96.06 126 THR B O 1
ATOM 4153 N N . VAL B 1 127 ? -8.297 5.676 -3.289 1 96.5 127 VAL B N 1
ATOM 4154 C CA . VAL B 1 127 ? -8.289 5.34 -1.868 1 96.5 127 VAL B CA 1
ATOM 4155 C C . VAL B 1 127 ? -9.664 4.844 -1.447 1 96.5 127 VAL B C 1
ATOM 4157 O O . VAL B 1 127 ? -9.781 3.842 -0.737 1 96.5 127 VAL B O 1
ATOM 4160 N N . LYS B 1 128 ? -10.719 5.445 -1.971 1 93.56 128 LYS B N 1
ATOM 4161 C CA . LYS B 1 128 ? -12.086 5.066 -1.634 1 93.56 128 LYS B CA 1
ATOM 4162 C C . LYS B 1 128 ? -12.438 3.703 -2.221 1 93.56 128 LYS B C 1
ATOM 4164 O O . LYS B 1 128 ? -13.25 2.965 -1.649 1 93.56 128 LYS B O 1
ATOM 4169 N N . SER B 1 129 ? -11.812 3.387 -3.295 1 89.56 129 SER B N 1
ATOM 4170 C CA . SER B 1 129 ? -12.055 2.086 -3.908 1 89.56 129 SER B CA 1
ATOM 4171 C C . SER B 1 129 ? -11.484 0.958 -3.053 1 89.56 129 SER B C 1
ATOM 4173 O O . SER B 1 129 ? -12 -0.162 -3.07 1 89.56 129 SER B O 1
ATOM 4175 N N . VAL B 1 130 ? -10.516 1.221 -2.352 1 89.31 130 VAL B N 1
ATOM 4176 C CA . VAL B 1 130 ? -9.859 0.244 -1.487 1 89.31 130 VAL B CA 1
ATOM 4177 C C . VAL B 1 130 ? -10.609 0.15 -0.158 1 89.31 130 VAL B C 1
ATOM 4179 O O . VAL B 1 130 ? -10.766 -0.94 0.396 1 89.31 130 VAL B O 1
ATOM 4182 N N . SER B 1 131 ? -10.984 1.295 0.324 1 91.19 131 SER B N 1
ATOM 4183 C CA . SER B 1 131 ? -11.758 1.4 1.558 1 91.19 131 SER B CA 1
ATOM 4184 C C . SER B 1 131 ? -12.773 2.535 1.478 1 91.19 131 SER B C 1
ATOM 4186 O O . SER B 1 131 ? -12.453 3.688 1.764 1 91.19 131 SER B O 1
ATOM 4188 N N . SER B 1 132 ? -13.992 2.189 1.267 1 87.25 132 SER B N 1
ATOM 4189 C CA . SER B 1 132 ? -15.008 3.197 0.993 1 87.25 132 SER B CA 1
ATOM 4190 C C . SER B 1 132 ? -15.359 3.988 2.25 1 87.25 132 SER B C 1
ATOM 4192 O O . SER B 1 132 ? -15.867 5.109 2.166 1 87.25 132 SER B O 1
ATOM 4194 N N . ASP B 1 133 ? -15.023 3.484 3.381 1 91.19 133 ASP B N 1
ATOM 4195 C CA . ASP B 1 133 ? -15.469 4.098 4.629 1 91.19 133 ASP B CA 1
ATOM 4196 C C . ASP B 1 133 ? -14.375 4.969 5.234 1 91.19 133 ASP B C 1
ATOM 4198 O O . ASP B 1 133 ? -14.586 5.625 6.258 1 91.19 133 ASP B O 1
ATOM 4202 N N . VAL B 1 134 ? -13.234 4.992 4.668 1 96.44 134 VAL B N 1
ATOM 4203 C CA . VAL B 1 134 ? -12.164 5.82 5.211 1 96.44 134 VAL B CA 1
ATOM 4204 C C . VAL B 1 134 ? -12.516 7.297 5.055 1 96.44 134 VAL B C 1
ATOM 4206 O O . VAL B 1 134 ? -13.039 7.711 4.02 1 96.44 134 VAL B O 1
ATOM 4209 N N . TYR B 1 135 ? -12.438 8.078 6.141 1 98.44 135 TYR B N 1
ATOM 4210 C CA . TYR B 1 135 ? -12.609 9.523 6.082 1 98.44 135 TYR B CA 1
ATOM 4211 C C . TYR B 1 135 ? -11.344 10.211 5.57 1 98.44 135 TYR B C 1
ATOM 4213 O O . TYR B 1 135 ? -10.344 10.281 6.281 1 98.44 135 TYR B O 1
ATOM 4221 N N . PHE B 1 136 ? -11.398 10.633 4.344 1 98.75 136 PHE B N 1
ATOM 4222 C CA . PHE B 1 136 ? -10.203 10.992 3.59 1 98.75 136 PHE B CA 1
ATOM 4223 C C . PHE B 1 136 ? -10.148 12.492 3.338 1 98.75 136 PHE B C 1
ATOM 4225 O O . PHE B 1 136 ? -11.047 13.055 2.705 1 98.75 136 PHE B O 1
ATOM 4232 N N . GLY B 1 137 ? -9.109 13.188 3.893 1 98.88 137 GLY B N 1
ATOM 4233 C CA . GLY B 1 137 ? -8.953 14.625 3.76 1 98.88 137 GLY B CA 1
ATOM 4234 C C . GLY B 1 137 ? -7.57 15.039 3.297 1 98.88 137 GLY B C 1
ATOM 4235 O O . GLY B 1 137 ? -6.742 14.188 2.969 1 98.88 137 GLY B O 1
ATOM 4236 N N . ILE B 1 138 ? -7.348 16.328 3.188 1 98.94 138 ILE B N 1
ATOM 4237 C CA . ILE B 1 138 ? -6.082 16.875 2.711 1 98.94 138 ILE B CA 1
ATOM 4238 C C . ILE B 1 138 ? -5.715 18.109 3.521 1 98.94 138 ILE B C 1
ATOM 4240 O O . ILE B 1 138 ? -6.59 18.891 3.9 1 98.94 138 ILE B O 1
ATOM 4244 N N . GLN B 1 139 ? -4.461 18.219 3.764 1 98.94 139 GLN B N 1
ATOM 4245 C CA . GLN B 1 139 ? -3.979 19.391 4.477 1 98.94 139 GLN B CA 1
ATOM 4246 C C . GLN B 1 139 ? -3.627 20.516 3.508 1 98.94 139 GLN B C 1
ATOM 4248 O O . GLN B 1 139 ? -2.857 20.312 2.566 1 98.94 139 GLN B O 1
ATOM 4253 N N . LEU B 1 140 ? -4.219 21.672 3.676 1 98.94 140 LEU B N 1
ATOM 4254 C CA . LEU B 1 140 ? -3.904 22.875 2.914 1 98.94 140 LEU B CA 1
ATOM 4255 C C . LEU B 1 140 ? -2.895 23.734 3.66 1 98.94 140 LEU B C 1
ATOM 4257 O O . LEU B 1 140 ? -3.088 24.047 4.836 1 98.94 140 LEU B O 1
ATOM 4261 N N . ALA B 1 141 ? -1.84 24.109 2.902 1 98.81 141 ALA B N 1
ATOM 4262 C CA . ALA B 1 141 ? -0.734 24.734 3.631 1 98.81 141 ALA B CA 1
ATOM 4263 C C . ALA B 1 141 ? -0.076 25.828 2.799 1 98.81 141 ALA B C 1
ATOM 4265 O O . ALA B 1 141 ? -0.202 25.844 1.571 1 98.81 141 ALA B O 1
ATOM 4266 N N . HIS B 1 142 ? 0.487 26.75 3.42 1 98.88 142 HIS B N 1
ATOM 4267 C CA . HIS B 1 142 ? 1.46 27.719 2.924 1 98.88 142 HIS B CA 1
ATOM 4268 C C . HIS B 1 142 ? 2.699 27.766 3.814 1 98.88 142 HIS B C 1
ATOM 4270 O O . HIS B 1 142 ? 2.602 28.047 5.008 1 98.88 142 HIS B O 1
ATOM 4276 N N . ALA B 1 143 ? 3.855 27.547 3.227 1 98.38 143 ALA B N 1
ATOM 4277 C CA . ALA B 1 143 ? 5.07 27.281 3.998 1 98.38 143 ALA B CA 1
ATOM 4278 C C . ALA B 1 143 ? 5.629 28.578 4.586 1 98.38 143 ALA B C 1
ATOM 4280 O O . ALA B 1 143 ? 6.438 28.547 5.516 1 98.38 143 ALA B O 1
ATOM 4281 N N . GLY B 1 144 ? 5.211 29.781 4.012 1 98.12 144 GLY B N 1
ATOM 4282 C CA . GLY B 1 144 ? 5.727 31.047 4.508 1 98.12 144 GLY B CA 1
ATOM 4283 C C . GLY B 1 144 ? 7.242 31.125 4.508 1 98.12 144 GLY B C 1
ATOM 4284 O O . GLY B 1 144 ? 7.879 30.859 3.482 1 98.12 144 GLY B O 1
ATOM 4285 N N . ARG B 1 145 ? 7.852 31.344 5.656 1 96.19 145 ARG B N 1
ATOM 4286 C CA . ARG B 1 145 ? 9.289 31.562 5.793 1 96.19 145 ARG B CA 1
ATOM 4287 C C . ARG B 1 145 ? 10.062 30.266 5.559 1 96.19 145 ARG B C 1
ATOM 4289 O O . ARG B 1 145 ? 11.289 30.297 5.41 1 96.19 145 ARG B O 1
ATOM 4296 N N . LYS B 1 146 ? 9.391 29.203 5.477 1 96.19 146 LYS B N 1
ATOM 4297 C CA . LYS B 1 146 ? 10.047 27.906 5.301 1 96.19 146 LYS B CA 1
ATOM 4298 C C . LYS B 1 146 ? 9.938 27.438 3.857 1 96.19 146 LYS B C 1
ATOM 4300 O O . LYS B 1 146 ? 10.242 26.281 3.555 1 96.19 146 LYS B O 1
ATOM 4305 N N . ALA B 1 147 ? 9.492 28.312 2.986 1 97.69 147 ALA B N 1
ATOM 4306 C CA . ALA B 1 147 ? 9.328 27.984 1.574 1 97.69 147 ALA B CA 1
ATOM 4307 C C . ALA B 1 147 ? 10.664 28.016 0.842 1 97.69 147 ALA B C 1
ATOM 4309 O O . ALA B 1 147 ? 11.648 28.547 1.362 1 97.69 147 ALA B O 1
ATOM 4310 N N . SER B 1 148 ? 10.672 27.422 -0.359 1 97.56 148 SER B N 1
ATOM 4311 C CA . SER B 1 148 ? 11.812 27.391 -1.273 1 97.56 148 SER B CA 1
ATOM 4312 C C . SER B 1 148 ? 13.023 26.719 -0.631 1 97.56 148 SER B C 1
ATOM 4314 O O . SER B 1 148 ? 14.117 27.281 -0.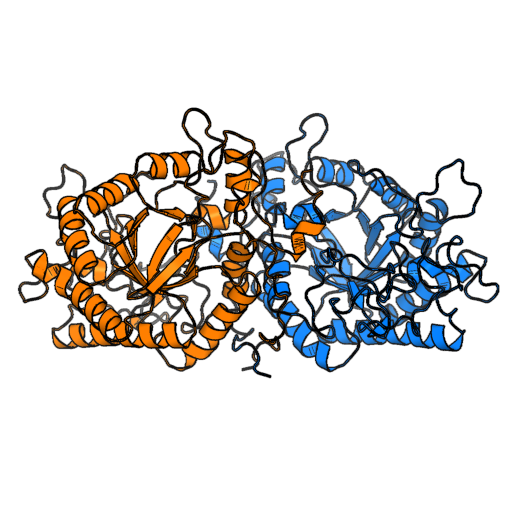619 1 97.56 148 SER B O 1
ATOM 4316 N N . THR B 1 149 ? 12.789 25.625 -0.071 1 95.5 149 THR B N 1
ATOM 4317 C CA . THR B 1 149 ? 13.867 24.844 0.542 1 95.5 149 THR B CA 1
ATOM 4318 C C . THR B 1 149 ? 14.008 23.484 -0.131 1 95.5 149 THR B C 1
ATOM 4320 O O . THR B 1 149 ? 13.211 23.125 -0.997 1 95.5 149 THR B O 1
ATOM 4323 N N . TYR B 1 150 ? 15.07 22.781 0.239 1 93.69 150 TYR B N 1
ATOM 4324 C CA . TYR B 1 150 ? 15.367 21.469 -0.341 1 93.69 150 TYR B CA 1
ATOM 4325 C C . TYR B 1 150 ? 14.555 20.375 0.335 1 93.69 150 TYR B C 1
ATOM 4327 O O . TYR B 1 150 ? 14.305 20.438 1.543 1 93.69 150 TYR B O 1
ATOM 4335 N N . PRO B 1 151 ? 14.094 19.359 -0.49 1 92.38 151 PRO B N 1
ATOM 4336 C CA . PRO B 1 151 ? 13.5 18.203 0.198 1 92.38 151 PRO B CA 1
ATOM 4337 C C . PRO B 1 151 ? 14.461 17.547 1.182 1 92.38 151 PRO B C 1
ATOM 4339 O O . PRO B 1 151 ? 15.664 17.484 0.923 1 92.38 151 PRO B O 1
ATOM 4342 N N . PRO B 1 152 ? 13.945 17.047 2.189 1 89.44 152 PRO B N 1
ATOM 4343 C CA . PRO B 1 152 ? 14.805 16.531 3.26 1 89.44 152 PRO B CA 1
ATOM 4344 C C . PRO B 1 152 ? 15.672 15.367 2.811 1 89.44 152 PRO B C 1
ATOM 4346 O O . PRO B 1 152 ? 16.703 15.086 3.424 1 89.44 152 PRO B O 1
ATOM 4349 N N . TYR B 1 153 ? 15.297 14.609 1.793 1 85.62 153 TYR B N 1
ATOM 4350 C CA . TYR B 1 153 ? 16.109 13.469 1.364 1 85.62 153 TYR B CA 1
ATOM 4351 C C . TYR B 1 153 ? 17.25 13.922 0.467 1 85.62 153 TYR B C 1
ATOM 4353 O O . TYR B 1 153 ? 18.109 13.117 0.084 1 85.62 153 TYR B O 1
ATOM 4361 N N . ASP B 1 154 ? 17.203 15.227 0.103 1 86.19 154 ASP B N 1
ATOM 4362 C CA . ASP B 1 154 ? 18.344 15.766 -0.634 1 86.19 154 ASP B CA 1
ATOM 4363 C C . ASP B 1 154 ? 19.594 15.852 0.255 1 86.19 154 ASP B C 1
ATOM 4365 O O . ASP B 1 154 ? 19.625 16.641 1.197 1 86.19 154 ASP B O 1
ATOM 4369 N N . ARG B 1 155 ? 20.609 15.148 -0.033 1 79.38 155 ARG B N 1
ATOM 4370 C CA . ARG B 1 155 ? 21.812 15.086 0.799 1 79.38 155 ARG B CA 1
ATOM 4371 C C . ARG B 1 155 ? 22.969 15.82 0.139 1 79.38 155 ARG B C 1
ATOM 4373 O O . ARG B 1 155 ? 24.109 15.758 0.624 1 79.38 155 ARG B O 1
ATOM 4380 N N . THR B 1 156 ? 22.656 16.469 -0.895 1 85.69 156 THR B N 1
ATOM 4381 C CA . THR B 1 156 ? 23.688 17.234 -1.562 1 85.69 156 THR B CA 1
ATOM 4382 C C . THR B 1 156 ? 24.062 18.469 -0.742 1 85.69 156 THR B C 1
ATOM 4384 O O . THR B 1 156 ? 23.203 19.109 -0.157 1 85.69 156 THR B O 1
ATOM 4387 N N . PRO B 1 157 ? 25.359 18.672 -0.626 1 89.94 157 PRO B N 1
ATOM 4388 C CA . PRO B 1 157 ? 25.75 19.906 0.056 1 89.94 157 PRO B CA 1
ATOM 4389 C C . PRO B 1 157 ? 25.297 21.156 -0.685 1 89.94 157 PRO B C 1
ATOM 4391 O O . PRO B 1 157 ? 25.359 21.219 -1.916 1 89.94 157 PRO B O 1
ATOM 4394 N N . HIS B 1 158 ? 24.797 22.047 0.09 1 92 158 HIS B N 1
ATOM 4395 C CA . HIS B 1 158 ? 24.375 23.328 -0.483 1 92 158 HIS B CA 1
ATOM 4396 C C . HIS B 1 158 ? 24.969 24.5 0.28 1 92 158 HIS B C 1
ATOM 4398 O O . HIS B 1 158 ? 25.234 24.406 1.481 1 92 158 HIS B O 1
ATOM 4404 N N . ASP B 1 159 ? 25.125 25.609 -0.393 1 90.69 159 ASP B N 1
ATOM 4405 C CA . ASP B 1 159 ? 25.703 26.797 0.207 1 90.69 159 ASP B CA 1
ATOM 4406 C C . ASP B 1 159 ? 24.688 27.516 1.104 1 90.69 159 ASP B C 1
ATOM 4408 O O . ASP B 1 159 ? 25.078 28.234 2.021 1 90.69 159 ASP B O 1
ATOM 4412 N N . THR B 1 160 ? 23.484 27.375 0.759 1 91.94 160 THR B N 1
ATOM 4413 C CA . THR B 1 160 ? 22.391 28 1.511 1 91.94 160 THR B CA 1
ATOM 4414 C C . THR B 1 160 ? 21.359 26.953 1.931 1 91.94 160 THR B C 1
ATOM 4416 O O . THR B 1 160 ? 21.219 25.922 1.287 1 91.94 160 THR B O 1
ATOM 4419 N N . PRO B 1 161 ? 20.625 27.281 2.961 1 92.69 161 PRO B N 1
ATOM 4420 C CA . PRO B 1 161 ? 19.578 26.359 3.379 1 92.69 161 PRO B CA 1
ATOM 4421 C C . PRO B 1 161 ? 18.297 26.516 2.553 1 92.69 161 PRO B C 1
ATOM 4423 O O . PRO B 1 161 ? 17.312 25.812 2.803 1 92.69 161 PRO B O 1
ATOM 4426 N N . TYR B 1 162 ? 18.266 27.375 1.648 1 95.38 162 TYR B N 1
ATOM 4427 C CA . TYR B 1 162 ? 17.141 27.578 0.741 1 95.38 162 TYR B CA 1
ATOM 4428 C C . TYR B 1 162 ? 17.578 27.438 -0.711 1 95.38 162 TYR B C 1
ATOM 4430 O O . TYR B 1 162 ? 18.781 27.5 -1.017 1 95.38 162 TYR B O 1
ATOM 4438 N N . VAL B 1 163 ? 16.656 27.203 -1.546 1 96.38 163 VAL B N 1
ATOM 4439 C CA . VAL B 1 163 ? 16.922 27.047 -2.973 1 96.38 163 VAL B CA 1
ATOM 4440 C C . VAL B 1 163 ? 16.812 28.391 -3.674 1 96.38 163 VAL B C 1
ATOM 4442 O O . VAL B 1 163 ? 15.711 28.953 -3.77 1 96.38 163 VAL B O 1
ATOM 4445 N N . PRO B 1 164 ? 17.891 28.875 -4.219 1 94.88 164 PRO B N 1
ATOM 4446 C CA . PRO B 1 164 ? 17.812 30.141 -4.953 1 94.88 164 PRO B CA 1
ATOM 4447 C C . PRO B 1 164 ? 17.141 30 -6.309 1 94.88 164 PRO B C 1
ATOM 4449 O O . PRO B 1 164 ? 16.984 28.875 -6.816 1 94.88 164 PRO B O 1
ATOM 4452 N N . VAL B 1 165 ? 16.734 31.094 -6.812 1 95.06 165 VAL B N 1
ATOM 4453 C CA . VAL B 1 165 ? 16.078 31.125 -8.117 1 95.06 165 VAL B CA 1
ATOM 4454 C C . VAL B 1 165 ? 16.969 30.484 -9.164 1 95.06 165 VAL B C 1
ATOM 4456 O O . VAL B 1 165 ? 16.484 29.812 -10.078 1 95.06 165 VAL B O 1
ATOM 4459 N N . SER B 1 166 ? 18.25 30.609 -9.062 1 93.44 166 SER B N 1
ATOM 4460 C CA . SER B 1 166 ? 19.203 30.047 -10.008 1 93.44 166 SER B CA 1
ATOM 4461 C C . SER B 1 166 ? 19.141 28.516 -10.016 1 93.44 166 SER B C 1
ATOM 4463 O O . SER B 1 166 ? 19.484 27.891 -11.016 1 93.44 166 SER B O 1
ATOM 4465 N N . ASP B 1 167 ? 18.656 28 -8.906 1 92.5 167 ASP B N 1
ATOM 4466 C CA . ASP B 1 167 ? 18.609 26.547 -8.773 1 92.5 167 ASP B CA 1
ATOM 4467 C C . ASP B 1 167 ? 17.156 26.047 -8.828 1 92.5 167 ASP B C 1
ATOM 4469 O O . ASP B 1 167 ? 16.875 24.906 -8.422 1 92.5 167 ASP B O 1
ATOM 4473 N N . GLY B 1 168 ? 16.266 26.922 -9.18 1 93.25 168 GLY B N 1
ATOM 4474 C CA . GLY B 1 168 ? 14.883 26.516 -9.391 1 93.25 168 GLY B CA 1
ATOM 4475 C C . GLY B 1 168 ? 13.969 26.875 -8.227 1 93.25 168 GLY B C 1
ATOM 4476 O O . GLY B 1 168 ? 12.805 26.469 -8.203 1 93.25 168 GLY B O 1
ATOM 4477 N N . GLY B 1 169 ? 14.5 27.609 -7.277 1 96.06 169 GLY B N 1
ATOM 4478 C CA . GLY B 1 169 ? 13.688 28.062 -6.152 1 96.06 169 GLY B CA 1
ATOM 4479 C C . GLY B 1 169 ? 12.945 29.344 -6.422 1 96.06 169 GLY B C 1
ATOM 4480 O O . GLY B 1 169 ? 12.766 29.734 -7.578 1 96.06 169 GLY B O 1
ATOM 4481 N N . TRP B 1 170 ? 12.344 29.875 -5.457 1 96.62 170 TRP B N 1
ATOM 4482 C CA . TRP B 1 170 ? 11.594 31.125 -5.547 1 96.62 170 TRP B CA 1
ATOM 4483 C C . TRP B 1 170 ? 11.844 32 -4.324 1 96.62 170 TRP B C 1
ATOM 4485 O O . TRP B 1 170 ? 10.898 32.469 -3.68 1 96.62 170 TRP B O 1
ATOM 4495 N N . ASP B 1 171 ? 13.031 32.188 -3.98 1 90.44 171 ASP B N 1
ATOM 4496 C CA . ASP B 1 171 ? 13.508 32.875 -2.785 1 90.44 171 ASP B CA 1
ATOM 4497 C C . ASP B 1 171 ? 13.008 34.344 -2.754 1 90.44 171 ASP B C 1
ATOM 4499 O O . ASP B 1 171 ? 12.789 34.906 -1.679 1 90.44 171 ASP B O 1
ATOM 4503 N N . LYS B 1 172 ? 12.68 34.875 -3.9 1 91.31 172 LYS B N 1
ATOM 4504 C CA . LYS B 1 172 ? 12.281 36.281 -3.975 1 91.31 172 LYS B CA 1
ATOM 4505 C C . LYS B 1 172 ? 10.805 36.438 -3.643 1 91.31 172 LYS B C 1
ATOM 4507 O O . LYS B 1 172 ? 10.344 37.562 -3.406 1 91.31 172 LYS B O 1
ATOM 4512 N N . THR B 1 173 ? 10.109 35.312 -3.521 1 94.12 173 THR B N 1
ATOM 4513 C CA . THR B 1 173 ? 8.672 35.375 -3.309 1 94.12 173 THR B CA 1
ATOM 4514 C C . THR B 1 173 ? 8.273 34.719 -2 1 94.12 173 THR B C 1
ATOM 4516 O O . THR B 1 173 ? 7.094 34.438 -1.77 1 94.12 173 THR B O 1
ATOM 4519 N N . VAL B 1 174 ? 9.258 34.469 -1.168 1 97.75 174 VAL B N 1
ATOM 4520 C CA . VAL B 1 174 ? 8.984 33.906 0.148 1 97.75 174 VAL B CA 1
ATOM 4521 C C . VAL B 1 174 ? 8.406 34.969 1.062 1 97.75 174 VAL B C 1
ATOM 4523 O O . VAL B 1 174 ? 8.922 36.094 1.122 1 97.75 174 VAL B O 1
ATOM 4526 N N . VAL B 1 175 ? 7.352 34.625 1.769 1 98.56 175 VAL B N 1
ATOM 4527 C CA . VAL B 1 175 ? 6.602 35.656 2.482 1 98.56 175 VAL B CA 1
ATOM 4528 C C . VAL B 1 175 ? 6.438 35.25 3.947 1 98.56 175 VAL B C 1
ATOM 4530 O O . VAL B 1 175 ? 6.617 34.094 4.297 1 98.56 175 VAL B O 1
ATOM 4533 N N . SER B 1 176 ? 6.102 36.219 4.793 1 98.44 176 SER B N 1
ATOM 4534 C CA . SER B 1 176 ? 5.828 36.031 6.211 1 98.44 176 SER B CA 1
ATOM 4535 C C . SER B 1 176 ? 5.086 37.219 6.805 1 98.44 176 SER B C 1
ATOM 4537 O O . SER B 1 176 ? 4.871 38.219 6.129 1 98.44 176 SER B O 1
ATOM 4539 N N . PRO B 1 177 ? 4.504 37.031 8.039 1 98.69 177 PRO B N 1
ATOM 4540 C CA . PRO B 1 177 ? 3.898 38.219 8.672 1 98.69 177 PRO B CA 1
ATOM 4541 C C . PRO B 1 177 ? 4.91 39.312 8.953 1 98.69 177 PRO B C 1
ATOM 4543 O O . PRO B 1 177 ? 4.555 40.5 8.945 1 98.69 177 PRO B O 1
ATOM 4546 N N . SER B 1 178 ? 6.125 39 9.289 1 98.5 178 SER B N 1
ATOM 4547 C CA . SER B 1 178 ? 7.215 39.938 9.531 1 98.5 178 SER B CA 1
ATOM 4548 C C . SER B 1 178 ? 8.492 39.469 8.82 1 98.5 178 SER B C 1
ATOM 4550 O O . SER B 1 178 ? 8.641 38.312 8.469 1 98.5 178 SER B O 1
ATOM 4552 N N . ALA B 1 179 ? 9.359 40.438 8.57 1 97.94 179 ALA B N 1
ATOM 4553 C CA . ALA B 1 179 ? 10.617 40.156 7.891 1 97.94 179 ALA B CA 1
ATOM 4554 C C . ALA B 1 179 ? 11.633 39.531 8.852 1 97.94 179 ALA B C 1
ATOM 4556 O O . ALA B 1 179 ? 12.695 40.125 9.094 1 97.94 179 ALA B O 1
ATOM 4557 N N . ILE B 1 180 ? 11.328 38.375 9.359 1 96.5 180 ILE B N 1
ATOM 4558 C CA . ILE B 1 180 ? 12.156 37.656 10.312 1 96.5 180 ILE B CA 1
ATOM 4559 C C . ILE B 1 180 ? 12.492 36.281 9.742 1 96.5 180 ILE B C 1
ATOM 4561 O O . ILE B 1 180 ? 11.602 35.469 9.477 1 96.5 180 ILE B O 1
ATOM 4565 N N . PRO B 1 181 ? 13.758 36.031 9.508 1 95.44 181 PRO B N 1
ATOM 4566 C CA . PRO B 1 181 ? 14.133 34.719 8.969 1 95.44 181 PRO B CA 1
ATOM 4567 C C . PRO B 1 181 ? 13.781 33.562 9.922 1 95.44 181 PRO B C 1
ATOM 4569 O O . PRO B 1 181 ? 13.703 33.781 11.133 1 95.44 181 PRO B O 1
ATOM 4572 N N . TYR B 1 182 ? 13.555 32.375 9.367 1 94.56 182 TYR B N 1
ATOM 4573 C CA . TYR B 1 182 ? 13.242 31.188 10.156 1 94.56 182 TYR B CA 1
ATOM 4574 C C . TYR B 1 182 ? 14.406 30.828 11.078 1 94.56 182 TYR B C 1
ATOM 4576 O O . TYR B 1 182 ? 14.195 30.422 12.219 1 94.56 182 TYR B O 1
ATOM 4584 N N . GLY B 1 183 ? 15.531 30.938 10.555 1 91.31 183 GLY B N 1
ATOM 4585 C CA . GLY B 1 183 ? 16.75 30.594 11.273 1 91.31 183 GLY B CA 1
ATOM 4586 C C . GLY B 1 183 ? 17.984 31.25 10.695 1 91.31 183 GLY B C 1
ATOM 4587 O O . GLY B 1 183 ? 17.891 32.062 9.766 1 91.31 183 GLY B O 1
ATOM 4588 N N . GLU B 1 184 ? 19.141 30.859 11.266 1 89.06 184 GLU B N 1
ATOM 4589 C CA . GLU B 1 184 ? 20.406 31.406 10.797 1 89.06 184 GLU B CA 1
ATOM 4590 C C . GLU B 1 184 ? 20.672 31 9.344 1 89.06 184 GLU B C 1
ATOM 4592 O O . GLU B 1 184 ? 20.562 29.828 8.992 1 89.06 184 GLU B O 1
ATOM 4597 N N . GLY B 1 185 ? 20.953 31.938 8.547 1 89.75 185 GLY B N 1
ATOM 4598 C CA . GLY B 1 185 ? 21.312 31.656 7.164 1 89.75 185 GLY B CA 1
ATOM 4599 C C . GLY B 1 185 ? 20.109 31.562 6.242 1 89.75 185 GLY B C 1
ATOM 4600 O O . GLY B 1 185 ? 20.25 31.562 5.02 1 89.75 185 GLY B O 1
ATOM 4601 N N . HIS B 1 186 ? 18.922 31.562 6.848 1 91.38 186 HIS B N 1
ATOM 4602 C CA . HIS B 1 186 ? 17.734 31.5 6.016 1 91.38 186 HIS B CA 1
ATOM 4603 C C . HIS B 1 186 ? 17.406 32.844 5.41 1 91.38 186 HIS B C 1
ATOM 4605 O O . HIS B 1 186 ? 17.922 33.875 5.855 1 91.38 186 HIS B O 1
ATOM 4611 N N . LEU B 1 187 ? 16.609 32.781 4.469 1 92.62 187 LEU B N 1
ATOM 4612 C CA . LEU B 1 187 ? 16.219 34 3.754 1 92.62 187 LEU B CA 1
ATOM 4613 C C . LEU B 1 187 ? 15.398 34.906 4.648 1 92.62 187 LEU B C 1
ATOM 4615 O O . LEU B 1 187 ? 14.648 34.438 5.508 1 92.62 187 LEU B O 1
ATOM 4619 N N . VAL B 1 188 ? 15.594 36.25 4.473 1 96.12 188 VAL B N 1
ATOM 4620 C CA . VAL B 1 188 ? 14.664 37.188 5.051 1 96.12 188 VAL B CA 1
ATOM 4621 C C . VAL B 1 188 ? 13.398 37.281 4.199 1 96.12 188 VAL B C 1
ATOM 4623 O O . VAL B 1 188 ? 13.453 37.688 3.039 1 96.12 188 VAL B O 1
ATOM 4626 N N . PRO B 1 189 ? 12.312 36.875 4.707 1 97.75 189 PRO B N 1
ATOM 4627 C CA . PRO B 1 189 ? 11.094 36.844 3.9 1 97.75 189 PRO B CA 1
ATOM 4628 C C . PRO B 1 189 ? 10.5 38.219 3.664 1 97.75 189 PRO B C 1
ATOM 4630 O O . PRO B 1 189 ? 10.828 39.188 4.383 1 97.75 189 PRO B O 1
ATOM 4633 N N . HIS B 1 190 ? 9.766 38.344 2.598 1 97.88 190 HIS B N 1
ATOM 4634 C CA . HIS B 1 190 ? 8.969 39.531 2.334 1 97.88 190 HIS B CA 1
ATOM 4635 C C . HIS B 1 190 ? 7.816 39.656 3.328 1 97.88 190 HIS B C 1
ATOM 4637 O O . HIS B 1 190 ? 7.02 38.719 3.479 1 97.88 190 HIS B O 1
ATOM 4643 N N . GLU B 1 191 ? 7.738 40.719 4.086 1 98.5 191 GLU B N 1
ATOM 4644 C CA . GLU B 1 191 ? 6.594 40.969 4.961 1 98.5 191 GLU B CA 1
ATOM 4645 C C . GLU B 1 191 ? 5.332 41.25 4.152 1 98.5 191 GLU B C 1
ATOM 4647 O O . GLU B 1 191 ? 5.297 42.188 3.34 1 98.5 191 GLU B O 1
ATOM 4652 N N . LEU B 1 192 ? 4.32 40.562 4.383 1 98.75 192 LEU B N 1
ATOM 4653 C CA . LEU B 1 192 ? 3.09 40.656 3.605 1 98.75 192 LEU B CA 1
ATOM 4654 C C . LEU B 1 192 ? 2.404 42 3.838 1 98.75 192 LEU B C 1
ATOM 4656 O O . LEU B 1 192 ? 2.326 42.469 4.973 1 98.75 192 LEU B O 1
ATOM 4660 N N . SER B 1 193 ? 1.909 42.531 2.758 1 98.44 193 SER B N 1
ATOM 4661 C CA . SER B 1 193 ? 1.011 43.688 2.871 1 98.44 193 SER B CA 1
ATOM 4662 C C . SER B 1 193 ? -0.404 43.25 3.23 1 98.44 193 SER B C 1
ATOM 4664 O O . SER B 1 193 ? -0.717 42.062 3.188 1 98.44 193 SER B O 1
ATOM 4666 N N . LEU B 1 194 ? -1.208 44.219 3.637 1 98.38 194 LEU B N 1
ATOM 4667 C CA . LEU B 1 194 ? -2.596 43.906 3.955 1 98.38 194 LEU B CA 1
ATOM 4668 C C . LEU B 1 194 ? -3.301 43.281 2.752 1 98.38 194 LEU B C 1
ATOM 4670 O O . LEU B 1 194 ? -4.09 42.344 2.902 1 98.38 194 LEU B O 1
ATOM 4674 N N . SER B 1 195 ? -3.045 43.844 1.573 1 98.38 195 SER B N 1
ATOM 4675 C CA . SER B 1 195 ? -3.643 43.281 0.356 1 98.38 195 SER B CA 1
ATOM 4676 C C . SER B 1 195 ? -3.172 41.875 0.094 1 98.38 195 SER B C 1
ATOM 4678 O O . SER B 1 195 ? -3.959 41.031 -0.327 1 98.38 195 SER B O 1
ATOM 4680 N N . GLU B 1 196 ? -1.915 41.594 0.313 1 98.44 196 GLU B N 1
ATOM 4681 C CA . GLU B 1 196 ? -1.366 40.281 0.109 1 98.44 196 GLU B CA 1
ATOM 4682 C C . GLU B 1 196 ? -1.955 39.281 1.104 1 98.44 196 GLU B C 1
ATOM 4684 O O . GLU B 1 196 ? -2.15 38.094 0.776 1 98.44 196 GLU B O 1
ATOM 4689 N N . ILE B 1 197 ? -2.209 39.719 2.309 1 98.75 197 ILE B N 1
ATOM 4690 C CA . ILE B 1 197 ? -2.85 38.875 3.311 1 98.75 197 ILE B CA 1
ATOM 4691 C C . ILE B 1 197 ? -4.242 38.469 2.834 1 98.75 197 ILE B C 1
ATOM 4693 O O . ILE B 1 197 ? -4.645 37.312 2.969 1 98.75 197 ILE B O 1
ATOM 4697 N N . ARG B 1 198 ? -4.941 39.406 2.244 1 98.38 198 ARG B N 1
ATOM 4698 C CA . ARG B 1 198 ? -6.254 39.094 1.687 1 98.38 198 ARG B CA 1
ATOM 4699 C C . ARG B 1 198 ? -6.148 38.094 0.553 1 98.38 198 ARG B C 1
ATOM 4701 O O . ARG B 1 198 ? -6.992 37.188 0.428 1 98.38 198 ARG B O 1
ATOM 4708 N N . ASP B 1 199 ? -5.164 38.219 -0.275 1 98.62 199 ASP B N 1
ATOM 4709 C CA . ASP B 1 199 ? -4.941 37.281 -1.364 1 98.62 199 ASP B CA 1
ATOM 4710 C C . ASP B 1 199 ? -4.699 35.875 -0.826 1 98.62 199 ASP B C 1
ATOM 4712 O O . ASP B 1 199 ? -5.18 34.875 -1.397 1 98.62 199 ASP B O 1
ATOM 4716 N N . ILE B 1 200 ? -3.936 35.781 0.248 1 98.5 200 ILE B N 1
ATOM 4717 C CA . ILE B 1 200 ? -3.646 34.5 0.877 1 98.5 200 ILE B CA 1
ATOM 4718 C C . ILE B 1 200 ? -4.941 33.875 1.394 1 98.5 200 ILE B C 1
ATOM 4720 O O . ILE B 1 200 ? -5.164 32.656 1.24 1 98.5 200 ILE B O 1
ATOM 4724 N N . GLU B 1 201 ? -5.711 34.719 2.023 1 98.62 201 GLU B N 1
ATOM 4725 C CA . GLU B 1 201 ? -7.02 34.25 2.469 1 98.62 201 GLU B CA 1
ATOM 4726 C C . GLU B 1 201 ? -7.809 33.625 1.313 1 98.62 201 GLU B C 1
ATOM 4728 O O . GLU B 1 201 ? -8.359 32.531 1.438 1 98.62 201 GLU B O 1
ATOM 4733 N N . ASP B 1 202 ? -7.848 34.312 0.17 1 98.81 202 ASP B N 1
ATOM 4734 C CA . ASP B 1 202 ? -8.547 33.812 -1.021 1 98.81 202 ASP B CA 1
ATOM 4735 C C . ASP B 1 202 ? -7.953 32.5 -1.518 1 98.81 202 ASP B C 1
ATOM 4737 O O . ASP B 1 202 ? -8.68 31.625 -1.966 1 98.81 202 ASP B O 1
ATOM 4741 N N . ASP B 1 203 ? -6.68 32.406 -1.474 1 98.88 203 ASP B N 1
ATOM 4742 C CA . ASP B 1 203 ? -5.996 31.219 -1.956 1 98.88 203 ASP B CA 1
ATOM 4743 C C . ASP B 1 203 ? -6.41 29.984 -1.152 1 98.88 203 ASP B C 1
ATOM 4745 O O . ASP B 1 203 ? -6.645 28.922 -1.721 1 98.88 203 ASP B O 1
ATOM 4749 N N . PHE B 1 204 ? -6.48 30.125 0.163 1 98.94 204 PHE B N 1
ATOM 4750 C CA . PHE B 1 204 ? -6.91 29.016 1.003 1 98.94 204 PHE B CA 1
ATOM 4751 C C . PHE B 1 204 ? -8.344 28.609 0.675 1 98.94 204 PHE B C 1
ATOM 4753 O O . PHE B 1 204 ? -8.648 27.422 0.563 1 98.94 204 PHE B O 1
ATOM 4760 N N . VAL B 1 205 ? -9.188 29.578 0.53 1 98.94 205 VAL B N 1
ATOM 4761 C CA . VAL B 1 205 ? -10.594 29.297 0.258 1 98.94 205 VAL B CA 1
ATOM 4762 C C . VAL B 1 205 ? -10.734 28.625 -1.102 1 98.94 205 VAL B C 1
ATOM 4764 O O . VAL B 1 205 ? -11.484 27.641 -1.241 1 98.94 205 VAL B O 1
ATOM 4767 N N . ARG B 1 206 ? -10.023 29.078 -2.121 1 98.94 206 ARG B N 1
ATOM 4768 C CA . ARG B 1 206 ? -10.062 28.469 -3.449 1 98.94 206 ARG B CA 1
ATOM 4769 C C . ARG B 1 206 ? -9.516 27.047 -3.416 1 98.94 206 ARG B C 1
ATOM 4771 O O . ARG B 1 206 ? -10.023 26.156 -4.109 1 98.94 206 ARG B O 1
ATOM 4778 N N . ALA B 1 207 ? -8.453 26.875 -2.652 1 98.94 207 ALA B N 1
ATOM 4779 C CA . ALA B 1 207 ? -7.887 25.531 -2.523 1 98.94 207 ALA B CA 1
ATOM 4780 C C . ALA B 1 207 ? -8.883 24.578 -1.861 1 98.94 207 ALA B C 1
ATOM 4782 O O . ALA B 1 207 ? -8.992 23.422 -2.256 1 98.94 207 ALA B O 1
ATOM 4783 N N . ALA B 1 208 ? -9.562 25.062 -0.852 1 98.94 208 ALA B N 1
ATOM 4784 C CA . ALA B 1 208 ? -10.594 24.25 -0.213 1 98.94 208 ALA B CA 1
ATOM 4785 C C . ALA B 1 208 ? -11.688 23.859 -1.209 1 98.94 208 ALA B C 1
ATOM 4787 O O . ALA B 1 208 ? -12.133 22.719 -1.237 1 98.94 208 ALA B O 1
ATOM 4788 N N . ASP B 1 209 ? -12.094 24.812 -2.018 1 98.94 209 ASP B N 1
ATOM 4789 C CA . ASP B 1 209 ? -13.086 24.531 -3.053 1 98.94 209 ASP B CA 1
ATOM 4790 C C . ASP B 1 209 ? -12.617 23.422 -3.992 1 98.94 209 ASP B C 1
ATOM 4792 O O . ASP B 1 209 ? -13.367 22.5 -4.297 1 98.94 209 ASP B O 1
ATOM 4796 N N . ARG B 1 210 ? -11.391 23.547 -4.445 1 98.94 210 ARG B N 1
ATOM 4797 C CA . ARG B 1 210 ? -10.828 22.547 -5.34 1 98.94 210 ARG B CA 1
ATOM 4798 C C . ARG B 1 210 ? -10.75 21.188 -4.656 1 98.94 210 ARG B C 1
ATOM 4800 O O . ARG B 1 210 ? -11.008 20.156 -5.277 1 98.94 210 ARG B O 1
ATOM 4807 N N . ALA B 1 211 ? -10.367 21.172 -3.357 1 98.94 211 ALA B N 1
ATOM 4808 C CA . ALA B 1 211 ? -10.273 19.938 -2.598 1 98.94 211 ALA B CA 1
ATOM 4809 C C . ALA B 1 211 ? -11.633 19.234 -2.523 1 98.94 211 ALA B C 1
ATOM 4811 O O . ALA B 1 211 ? -11.734 18.031 -2.756 1 98.94 211 ALA B O 1
ATOM 4812 N N . TYR B 1 212 ? -12.672 20.016 -2.213 1 98.88 212 TYR B N 1
ATOM 4813 C CA . TYR B 1 212 ? -14 19.438 -2.08 1 98.88 212 TYR B CA 1
ATOM 4814 C C . TYR B 1 212 ? -14.539 18.969 -3.432 1 98.88 212 TYR B C 1
ATOM 4816 O O . TYR B 1 212 ? -15.18 17.922 -3.527 1 98.88 212 TYR B O 1
ATOM 4824 N N . ARG B 1 213 ? -14.242 19.688 -4.492 1 98.81 213 ARG B N 1
ATOM 4825 C CA . ARG B 1 213 ? -14.633 19.266 -5.832 1 98.81 213 ARG B CA 1
ATOM 4826 C C . ARG B 1 213 ? -13.898 17.984 -6.234 1 98.81 213 ARG B C 1
ATOM 4828 O O . ARG B 1 213 ? -14.43 17.172 -6.992 1 98.81 213 ARG B O 1
ATOM 4835 N N . ALA B 1 214 ? -12.68 17.828 -5.711 1 98.75 214 ALA B N 1
ATOM 4836 C CA . ALA B 1 214 ? -11.914 16.625 -5.996 1 98.75 214 ALA B CA 1
ATOM 4837 C C . ALA B 1 214 ? -12.477 15.422 -5.242 1 98.75 214 ALA B C 1
ATOM 4839 O O . ALA B 1 214 ? -12.133 14.273 -5.535 1 98.75 214 ALA B O 1
ATOM 4840 N N . GLY B 1 215 ? -13.312 15.664 -4.234 1 98.44 215 GLY B N 1
ATOM 4841 C CA . GLY B 1 215 ? -14.008 14.578 -3.564 1 98.44 215 GLY B CA 1
ATOM 4842 C C . GLY B 1 215 ? -13.508 14.32 -2.156 1 98.44 215 GLY B C 1
ATOM 4843 O O . GLY B 1 215 ? -13.93 13.367 -1.503 1 98.44 215 GLY B O 1
ATOM 4844 N N . TYR B 1 216 ? -12.594 15.133 -1.626 1 98.81 216 TYR B N 1
ATOM 4845 C CA . TYR B 1 216 ? -12.148 14.977 -0.247 1 98.81 216 TYR B CA 1
ATOM 4846 C C . TYR B 1 216 ? -13.297 15.188 0.729 1 98.81 216 TYR B C 1
ATOM 4848 O O . TYR B 1 216 ? -14.141 16.062 0.523 1 98.81 216 TYR B O 1
ATOM 4856 N N . ASP B 1 217 ? -13.281 14.445 1.818 1 98.69 217 ASP B N 1
ATOM 4857 C CA . ASP B 1 217 ? -14.32 14.547 2.842 1 98.69 217 ASP B CA 1
ATOM 4858 C C . ASP B 1 217 ? -14.117 15.773 3.719 1 98.69 217 ASP B C 1
ATOM 4860 O O . ASP B 1 217 ? -15.078 16.359 4.227 1 98.69 217 ASP B O 1
ATOM 4864 N N . PHE B 1 218 ? -12.875 16.156 3.9 1 98.88 218 PHE B N 1
ATOM 4865 C CA . PHE B 1 218 ? -12.555 17.312 4.727 1 98.88 218 PHE B CA 1
ATOM 4866 C C . PHE B 1 218 ? -11.234 17.953 4.293 1 98.88 218 PHE B C 1
ATOM 4868 O O . PHE B 1 218 ? -10.461 17.328 3.555 1 98.88 218 PHE B O 1
ATOM 4875 N N . VAL B 1 219 ? -11.023 19.188 4.715 1 98.94 219 VAL B N 1
ATOM 4876 C CA . VAL B 1 219 ? -9.727 19.844 4.605 1 98.94 219 VAL B CA 1
ATOM 4877 C C . VAL B 1 219 ? -9.188 20.172 6 1 98.94 219 VAL B C 1
ATOM 4879 O O . VAL B 1 219 ? -9.969 20.406 6.93 1 98.94 219 VAL B O 1
ATOM 4882 N N . GLN B 1 220 ? -7.914 20.047 6.137 1 98.94 220 GLN B N 1
ATOM 4883 C CA . GLN B 1 220 ? -7.234 20.516 7.336 1 98.94 220 GLN B CA 1
ATOM 4884 C C . GLN B 1 220 ? -6.375 21.734 7.043 1 98.94 220 GLN B C 1
ATOM 4886 O O . GLN B 1 220 ? -5.531 21.719 6.148 1 98.94 220 GLN B O 1
ATOM 4891 N N . ILE B 1 221 ? -6.625 22.797 7.727 1 98.94 221 ILE B N 1
ATOM 4892 C CA . ILE B 1 221 ? -5.812 24 7.59 1 98.94 221 ILE B CA 1
ATOM 4893 C C . ILE B 1 221 ? -4.566 23.891 8.461 1 98.94 221 ILE B C 1
ATOM 4895 O O . ILE B 1 221 ? -4.672 23.734 9.68 1 98.94 221 ILE B O 1
ATOM 4899 N N . HIS B 1 222 ? -3.424 23.969 7.832 1 98.88 222 HIS B N 1
ATOM 4900 C CA . HIS B 1 222 ? -2.158 23.828 8.539 1 98.88 222 HIS B CA 1
ATOM 4901 C C . HIS B 1 222 ? -1.747 25.141 9.203 1 98.88 222 HIS B C 1
ATOM 4903 O O . HIS B 1 222 ? -1.265 26.062 8.531 1 98.88 222 HIS B O 1
ATOM 4909 N N . SER B 1 223 ? -1.871 25.25 10.461 1 98.75 223 SER B N 1
ATOM 4910 C CA . SER B 1 223 ? -1.479 26.406 11.25 1 98.75 223 SER B CA 1
ATOM 4911 C C . SER B 1 223 ? -0.495 26.016 12.352 1 98.75 223 SER B C 1
ATOM 4913 O O . SER B 1 223 ? -0.639 26.438 13.5 1 98.75 223 SER B O 1
ATOM 4915 N N . ALA B 1 224 ? 0.447 25.156 11.969 1 98 224 ALA B N 1
ATOM 4916 C CA . ALA B 1 224 ? 1.437 24.656 12.922 1 98 224 ALA B CA 1
ATOM 4917 C C . ALA B 1 224 ? 2.838 24.688 12.32 1 98 224 ALA B C 1
ATOM 4919 O O . ALA B 1 224 ? 3.012 25.047 11.148 1 98 224 ALA B O 1
ATOM 4920 N N . HIS B 1 225 ? 3.871 24.484 13.133 1 96 225 HIS B N 1
ATOM 4921 C CA . HIS B 1 225 ? 5.238 24.125 12.781 1 96 225 HIS B CA 1
ATOM 4922 C C . HIS B 1 225 ? 5.965 25.297 12.125 1 96 225 HIS B C 1
ATOM 4924 O O . HIS B 1 225 ? 6.887 25.109 11.336 1 96 225 HIS B O 1
ATOM 4930 N N . GLY B 1 226 ? 5.453 26.5 12.359 1 96.31 226 GLY B N 1
ATOM 4931 C CA . GLY B 1 226 ? 6.148 27.672 11.859 1 96.31 226 GLY B CA 1
ATOM 4932 C C . GLY B 1 226 ? 5.809 28 10.414 1 96.31 226 GLY B C 1
ATOM 4933 O O . GLY B 1 226 ? 6.379 28.922 9.828 1 96.31 226 GLY B O 1
ATOM 4934 N N . TYR B 1 227 ? 4.91 27.234 9.836 1 97.81 227 TYR B N 1
ATOM 4935 C CA . TYR B 1 227 ? 4.398 27.609 8.523 1 97.81 227 TYR B CA 1
ATOM 4936 C C . TYR B 1 227 ? 3.652 28.938 8.594 1 97.81 227 TYR B C 1
ATOM 4938 O O . TYR B 1 227 ? 3.592 29.578 9.648 1 97.81 227 TYR B O 1
ATOM 4946 N N . LEU B 1 228 ? 3.115 29.391 7.484 1 98.75 228 LEU B N 1
ATOM 4947 C CA . LEU B 1 228 ? 2.705 30.781 7.387 1 98.75 228 LEU B CA 1
ATOM 4948 C C . LEU B 1 228 ? 1.68 31.125 8.461 1 98.75 228 LEU B C 1
ATOM 4950 O O . LEU B 1 228 ? 1.846 32.094 9.195 1 98.75 228 LEU B O 1
ATOM 4954 N N . LEU B 1 229 ? 0.614 30.312 8.539 1 98.88 229 LEU B N 1
ATOM 4955 C CA . LEU B 1 229 ? -0.437 30.641 9.5 1 98.88 229 LEU B CA 1
ATOM 4956 C C . LEU B 1 229 ? 0.074 30.5 10.93 1 98.88 229 LEU B C 1
ATOM 4958 O O . LEU B 1 229 ? -0.319 31.281 11.812 1 98.88 229 LEU B O 1
ATOM 4962 N N . SER B 1 230 ? 0.897 29.531 11.18 1 98.25 230 SER B N 1
ATOM 4963 C CA . SER B 1 230 ? 1.557 29.406 12.477 1 98.25 230 SER B CA 1
ATOM 4964 C C . SER B 1 230 ? 2.443 30.625 12.766 1 98.25 230 SER B C 1
ATOM 4966 O O . SER B 1 230 ? 2.512 31.078 13.906 1 98.25 230 SER B O 1
ATOM 4968 N N . SER B 1 231 ? 3.123 31.125 11.781 1 98.38 231 SER B N 1
ATOM 4969 C CA . SER B 1 231 ? 3.967 32.312 11.922 1 98.38 231 SER B CA 1
ATOM 4970 C C . SER B 1 231 ? 3.141 33.531 12.289 1 98.38 231 SER B C 1
ATOM 4972 O O . SER B 1 231 ? 3.605 34.406 13.023 1 98.38 231 SER B O 1
ATOM 4974 N N . PHE B 1 232 ? 1.985 33.656 11.734 1 98.81 232 PHE B N 1
ATOM 4975 C CA . PHE B 1 232 ? 1.093 34.719 12.133 1 98.81 232 PHE B CA 1
ATOM 4976 C C . PHE B 1 232 ? 0.69 34.594 13.594 1 98.81 232 PHE B C 1
ATOM 4978 O O . PHE B 1 232 ? 0.624 35.594 14.328 1 98.81 232 PHE B O 1
ATOM 4985 N N . ASN B 1 233 ? 0.408 33.375 14.039 1 98.56 233 ASN B N 1
ATOM 4986 C CA . ASN B 1 233 ? -0.071 33.125 15.391 1 98.56 233 ASN B CA 1
ATOM 4987 C C . ASN B 1 233 ? 0.987 33.469 16.438 1 98.56 233 ASN B C 1
ATOM 4989 O O . ASN B 1 233 ? 0.663 34 17.5 1 98.56 233 ASN B O 1
ATOM 4993 N N . SER B 1 234 ? 2.236 33.156 16.188 1 97.88 234 SER B N 1
ATOM 4994 C CA . SER B 1 234 ? 3.291 33.219 17.188 1 97.88 234 SER B CA 1
ATOM 4995 C C . SER B 1 234 ? 3.945 34.594 17.25 1 97.88 234 SER B C 1
ATOM 4997 O O . SER B 1 234 ? 4.418 35.094 16.234 1 97.88 234 SER B O 1
ATOM 4999 N N . PRO B 1 235 ? 4.125 35.125 18.438 1 96.88 235 PRO B N 1
ATOM 5000 C CA . PRO B 1 235 ? 4.82 36.406 18.562 1 96.88 235 PRO B CA 1
ATOM 5001 C C . PRO B 1 235 ? 6.309 36.312 18.234 1 96.88 235 PRO B C 1
ATOM 5003 O O . PRO B 1 235 ? 6.969 37.312 18.047 1 96.88 235 PRO B O 1
ATOM 5006 N N . LEU B 1 236 ? 6.801 35.094 18.156 1 95.19 236 LEU B N 1
ATOM 5007 C CA . LEU B 1 236 ? 8.203 34.906 17.797 1 95.19 236 LEU B CA 1
ATOM 5008 C C . LEU B 1 236 ? 8.438 35.281 16.328 1 95.19 236 LEU B C 1
ATOM 5010 O O . LEU B 1 236 ? 9.539 35.719 15.969 1 95.19 236 LEU B O 1
ATOM 5014 N N . ALA B 1 237 ? 7.383 35.125 15.539 1 96.69 237 ALA B N 1
ATOM 5015 C CA . ALA B 1 237 ? 7.539 35.312 14.102 1 96.69 237 ALA B CA 1
ATOM 5016 C C . ALA B 1 237 ? 6.707 36.5 13.609 1 96.69 237 ALA B C 1
ATOM 5018 O O . ALA B 1 237 ? 6.906 37 12.5 1 96.69 237 ALA B O 1
ATOM 5019 N N . ASN B 1 238 ? 5.785 36.938 14.383 1 98.56 238 ASN B N 1
ATOM 5020 C CA . ASN B 1 238 ? 4.883 38.031 14.023 1 98.56 238 ASN B CA 1
ATOM 5021 C C . ASN B 1 238 ? 5.078 39.25 14.938 1 98.56 238 ASN B C 1
ATOM 5023 O O . ASN B 1 238 ? 4.582 39.281 16.062 1 98.56 238 ASN B O 1
ATOM 5027 N N . GLN B 1 239 ? 5.641 40.219 14.344 1 97.88 239 GLN B N 1
ATOM 5028 C CA . GLN B 1 239 ? 5.895 41.469 15.078 1 97.88 239 GLN B CA 1
ATOM 5029 C C . GLN B 1 239 ? 5.188 42.656 14.43 1 97.88 239 GLN B C 1
ATOM 5031 O O . GLN B 1 239 ? 5.656 43.781 14.523 1 97.88 239 GLN B O 1
ATOM 5036 N N . ARG B 1 240 ? 4.203 42.312 13.742 1 98.38 240 ARG B N 1
ATOM 5037 C CA . ARG B 1 240 ? 3.389 43.344 13.117 1 98.38 240 ARG B CA 1
ATOM 5038 C C . ARG B 1 240 ? 2.725 44.25 14.164 1 98.38 240 ARG B C 1
ATOM 5040 O O . ARG B 1 240 ? 2.529 43.812 15.305 1 98.38 240 ARG B O 1
ATOM 5047 N N . THR B 1 241 ? 2.338 45.438 13.688 1 97.75 241 THR B N 1
ATOM 5048 C CA . THR B 1 241 ? 1.673 46.375 14.594 1 97.75 241 THR B CA 1
ATOM 5049 C C . THR B 1 241 ? 0.28 46.719 14.078 1 97.75 241 THR B C 1
ATOM 5051 O O . THR B 1 241 ? -0.413 47.562 14.672 1 97.75 241 THR B O 1
ATOM 5054 N N . ASP B 1 242 ? -0.127 46.125 13.062 1 98.12 242 ASP B N 1
ATOM 5055 C CA . ASP B 1 242 ? -1.438 46.406 12.477 1 98.12 242 ASP B CA 1
ATOM 5056 C C . ASP B 1 242 ? -2.469 45.375 12.969 1 98.12 242 ASP B C 1
ATOM 5058 O O . ASP B 1 242 ? -2.314 44.781 14.047 1 98.12 242 ASP B O 1
ATOM 5062 N N . LEU B 1 243 ? -3.525 45.188 12.156 1 97.94 243 LEU B N 1
ATOM 5063 C CA . LEU B 1 243 ? -4.668 44.375 12.57 1 97.94 243 LEU B CA 1
ATOM 5064 C C . LEU B 1 243 ? -4.312 42.906 12.562 1 97.94 243 LEU B C 1
ATOM 5066 O O . LEU B 1 243 ? -5.117 42.062 12.984 1 97.94 243 LEU B O 1
ATOM 5070 N N . TYR B 1 244 ? -3.123 42.531 12.211 1 98.69 244 TYR B N 1
ATOM 5071 C CA . TYR B 1 244 ? -2.729 41.125 12.133 1 98.69 244 TYR B CA 1
ATOM 5072 C C . TYR B 1 244 ? -1.547 40.844 13.055 1 98.69 244 TYR B C 1
ATOM 5074 O O . TYR B 1 244 ? -0.909 39.781 12.945 1 98.69 244 TYR B O 1
ATOM 5082 N N . GLY B 1 245 ? -1.171 41.75 14 1 98.06 245 GLY B N 1
ATOM 5083 C CA . GLY B 1 245 ? -0.092 41.562 14.961 1 98.06 245 GLY B CA 1
ATOM 5084 C C . GLY B 1 245 ? -0.426 42.062 16.344 1 98.06 245 GLY B C 1
ATOM 5085 O O . GLY B 1 245 ? -1.47 42.688 16.547 1 98.06 245 GLY B O 1
ATOM 5086 N N . GLY B 1 246 ? 0.455 41.812 17.312 1 97.19 246 GLY B N 1
ATOM 5087 C CA . GLY B 1 246 ? 0.272 42.281 18.672 1 97.19 246 GLY B CA 1
ATOM 5088 C C . GLY B 1 246 ? -0.553 41.312 19.516 1 97.19 246 GLY B C 1
ATOM 5089 O O . GLY B 1 246 ? -0.055 40.281 19.969 1 97.19 246 GLY B O 1
ATOM 5090 N N . THR B 1 247 ? -1.876 41.562 19.625 1 97.69 247 THR B N 1
ATOM 5091 C CA . THR B 1 247 ? -2.75 40.781 20.484 1 97.69 247 THR B CA 1
ATOM 5092 C C . THR B 1 247 ? -3.039 39.438 19.875 1 97.69 247 THR B C 1
ATOM 5094 O O . THR B 1 247 ? -2.893 39.219 18.672 1 97.69 247 THR B O 1
ATOM 5097 N N . LEU B 1 248 ? -3.43 38.469 20.734 1 98 248 LEU B N 1
ATOM 5098 C CA . LEU B 1 248 ? -3.816 37.156 20.266 1 98 248 LEU B CA 1
ATOM 5099 C C . LEU B 1 248 ? -4.895 37.25 19.188 1 98 248 LEU B C 1
ATOM 5101 O O . LEU B 1 248 ? -4.84 36.531 18.188 1 98 248 LEU B O 1
ATOM 5105 N N . GLU B 1 249 ? -5.84 38.156 19.422 1 98.06 249 GLU B N 1
ATOM 5106 C CA . GLU B 1 249 ? -6.938 38.344 18.469 1 98.06 249 GLU B CA 1
ATOM 5107 C C . GLU B 1 249 ? -6.414 38.719 17.094 1 98.06 249 GLU B C 1
ATOM 5109 O O . GLU B 1 249 ? -6.855 38.188 16.078 1 98.06 249 GLU B O 1
ATOM 5114 N N . ASN B 1 250 ? -5.488 39.688 17.078 1 98.62 250 ASN B N 1
ATOM 5115 C CA . ASN B 1 250 ? -4.938 40.156 15.812 1 98.62 250 ASN B CA 1
ATOM 5116 C C . ASN B 1 250 ? -4.062 39.094 15.148 1 98.62 250 ASN B C 1
ATOM 5118 O O . ASN B 1 250 ? -4.141 38.875 13.938 1 98.62 250 ASN B O 1
ATOM 5122 N N . ARG B 1 251 ? -3.307 38.375 15.922 1 98.75 251 ARG B N 1
ATOM 5123 C CA . ARG B 1 251 ? -2.369 37.406 15.375 1 98.75 251 ARG B CA 1
ATOM 5124 C C . ARG B 1 251 ? -3.107 36.188 14.812 1 98.75 251 ARG B C 1
ATOM 5126 O O . ARG B 1 251 ? -2.625 35.562 13.875 1 98.75 251 ARG B O 1
ATOM 5133 N N . THR B 1 252 ? -4.289 35.906 15.352 1 98.75 252 THR B N 1
ATOM 5134 C CA . THR B 1 252 ? -5.004 34.719 14.906 1 98.75 252 THR B CA 1
ATOM 5135 C C . THR B 1 252 ? -6.109 35.062 13.922 1 98.75 252 THR B C 1
ATOM 5137 O O . THR B 1 252 ? -6.867 34.219 13.477 1 98.75 252 THR B O 1
ATOM 5140 N N . ARG B 1 253 ? -6.23 36.312 13.555 1 98.81 253 ARG B N 1
ATOM 5141 C CA . ARG B 1 253 ? -7.301 36.844 12.703 1 98.81 253 ARG B CA 1
ATOM 5142 C C . ARG B 1 253 ? -7.293 36.156 11.336 1 98.81 253 ARG B C 1
ATOM 5144 O O . ARG B 1 253 ? -8.344 35.781 10.812 1 98.81 253 ARG B O 1
ATOM 5151 N N . LEU B 1 254 ? -6.129 36 10.742 1 98.88 254 LEU B N 1
ATOM 5152 C CA . LEU B 1 254 ? -6.039 35.406 9.406 1 98.88 254 LEU B CA 1
ATOM 5153 C C . LEU B 1 254 ? -6.574 34 9.414 1 98.88 254 LEU B C 1
ATOM 5155 O O . LEU B 1 254 ? -7.375 33.625 8.547 1 98.88 254 LEU B O 1
ATOM 5159 N N . LEU B 1 255 ? -6.148 33.156 10.375 1 98.94 255 LEU B N 1
ATOM 5160 C CA . LEU B 1 255 ? -6.637 31.797 10.477 1 98.94 255 LEU B CA 1
ATOM 5161 C C . LEU B 1 255 ? -8.148 31.766 10.656 1 98.94 255 LEU B C 1
ATOM 5163 O O . LEU B 1 255 ? -8.844 31.016 9.969 1 98.94 255 LEU B O 1
ATOM 5167 N N . LEU B 1 256 ? -8.648 32.562 11.562 1 98.94 256 LEU B N 1
ATOM 5168 C CA . LEU B 1 256 ? -10.078 32.594 11.852 1 98.94 256 LEU B CA 1
ATOM 5169 C C . LEU B 1 256 ? -10.875 33.031 10.633 1 98.94 256 LEU B C 1
ATOM 5171 O O . LEU B 1 256 ? -11.961 32.531 10.367 1 98.94 256 LEU B O 1
ATOM 5175 N N . ASN B 1 257 ? -10.359 34.062 9.914 1 98.88 257 ASN B N 1
ATOM 5176 C CA . ASN B 1 257 ? -11.023 34.5 8.688 1 98.88 257 ASN B CA 1
ATOM 5177 C C . ASN B 1 257 ? -11.125 33.375 7.68 1 98.88 257 ASN B C 1
ATOM 5179 O O . ASN B 1 257 ? -12.188 33.156 7.086 1 98.88 257 ASN B O 1
ATOM 5183 N N . ILE B 1 258 ? -10.047 32.625 7.484 1 98.94 258 ILE B N 1
ATOM 5184 C CA . ILE B 1 258 ? -10 31.516 6.543 1 98.94 258 ILE B CA 1
ATOM 5185 C C . ILE B 1 258 ? -11.016 30.453 6.953 1 98.94 258 ILE B C 1
ATOM 5187 O O . ILE B 1 258 ? -11.82 30 6.133 1 98.94 258 ILE B O 1
ATOM 5191 N N . VAL B 1 259 ? -11.039 30.125 8.203 1 98.88 259 VAL B N 1
ATOM 5192 C CA . VAL B 1 259 ? -11.914 29.094 8.75 1 98.88 259 VAL B CA 1
ATOM 5193 C C . VAL B 1 259 ? -13.375 29.516 8.555 1 98.88 259 VAL B C 1
ATOM 5195 O O . VAL B 1 259 ? -14.188 28.734 8.055 1 98.88 259 VAL B O 1
ATOM 5198 N N . ARG B 1 260 ? -13.695 30.719 8.906 1 98.88 260 ARG B N 1
ATOM 5199 C CA . ARG B 1 260 ? -15.07 31.203 8.805 1 98.88 260 ARG B CA 1
ATOM 5200 C C . ARG B 1 260 ? -15.547 31.219 7.359 1 98.88 260 ARG B C 1
ATOM 5202 O O . ARG B 1 260 ? -16.672 30.828 7.07 1 98.88 260 ARG B O 1
ATOM 5209 N N . ARG B 1 261 ? -14.703 31.656 6.473 1 98.88 261 ARG B N 1
ATOM 5210 C CA . ARG B 1 261 ? -15.078 31.734 5.066 1 98.88 261 ARG B CA 1
ATOM 5211 C C . ARG B 1 261 ? -15.289 30.344 4.469 1 98.88 261 ARG B C 1
ATOM 5213 O O . ARG B 1 261 ? -16.234 30.141 3.709 1 98.88 261 ARG B O 1
ATOM 5220 N N . ILE B 1 262 ? -14.398 29.406 4.777 1 98.94 262 ILE B N 1
ATOM 5221 C CA . ILE B 1 262 ? -14.555 28.047 4.27 1 98.94 262 ILE B CA 1
ATOM 5222 C C . ILE B 1 262 ? -15.836 27.438 4.836 1 98.94 262 ILE B C 1
ATOM 5224 O O . ILE B 1 262 ? -16.609 26.797 4.105 1 98.94 262 ILE B O 1
ATOM 5228 N N . ARG B 1 263 ? -16.078 27.594 6.125 1 98.88 263 ARG B N 1
ATOM 5229 C CA . ARG B 1 263 ? -17.266 27.047 6.746 1 98.88 263 ARG B CA 1
ATOM 5230 C C . ARG B 1 263 ? -18.531 27.641 6.129 1 98.88 263 ARG B C 1
ATOM 5232 O O . ARG B 1 263 ? -19.5 26.922 5.867 1 98.88 263 ARG B O 1
ATOM 5239 N N . GLU B 1 264 ? -18.531 28.906 5.91 1 98.62 264 GLU B N 1
ATOM 5240 C CA . GLU B 1 264 ? -19.672 29.562 5.301 1 98.62 264 GLU B CA 1
ATOM 5241 C C . GLU B 1 264 ? -19.969 29 3.91 1 98.62 264 GLU B C 1
ATOM 5243 O O . GLU B 1 264 ? -21.125 28.781 3.549 1 98.62 264 GLU B O 1
ATOM 5248 N N . GLN B 1 265 ? -18.938 28.828 3.152 1 98.62 265 GLN B N 1
ATOM 5249 C CA . GLN B 1 265 ? -19.094 28.359 1.777 1 98.62 265 GLN B CA 1
ATOM 5250 C C . GLN B 1 265 ? -19.438 26.875 1.73 1 98.62 265 GLN B C 1
ATOM 5252 O O . GLN B 1 265 ? -20.141 26.422 0.829 1 98.62 265 GLN B O 1
ATOM 5257 N N . PHE B 1 266 ? -18.953 26.109 2.689 1 98.56 266 PHE B N 1
ATOM 5258 C CA . PHE B 1 266 ? -19.141 24.672 2.719 1 98.56 266 PHE B CA 1
ATOM 5259 C C . PHE B 1 266 ? -19.672 24.219 4.07 1 98.56 266 PHE B C 1
ATOM 5261 O O . PHE B 1 266 ? -18.984 23.516 4.816 1 98.56 266 PHE B O 1
ATOM 5268 N N . PRO B 1 267 ? -20.859 24.406 4.398 1 98.31 267 PRO B N 1
ATOM 5269 C CA . PRO B 1 267 ? -21.422 24.203 5.73 1 98.31 267 PRO B CA 1
ATOM 5270 C C . PRO B 1 267 ? -21.562 22.719 6.082 1 98.31 267 PRO B C 1
ATOM 5272 O O . PRO B 1 267 ? -21.766 22.375 7.25 1 98.31 267 PRO B O 1
ATOM 5275 N N . ASP B 1 268 ? -21.438 21.828 5.055 1 97.56 268 ASP B N 1
ATOM 5276 C CA . ASP B 1 268 ? -21.703 20.406 5.316 1 97.56 268 ASP B CA 1
ATOM 5277 C C . ASP B 1 268 ? -20.438 19.578 5.102 1 97.56 268 ASP B C 1
ATOM 5279 O O . ASP B 1 268 ? -20.5 18.344 5.027 1 97.56 268 ASP B O 1
ATOM 5283 N N . LYS B 1 269 ? -19.266 20.219 4.883 1 98.19 269 LYS B N 1
ATOM 5284 C CA . LYS B 1 269 ? -18 19.531 4.672 1 98.19 269 LYS B CA 1
ATOM 5285 C C . LYS B 1 269 ? -17.125 19.594 5.914 1 98.19 269 LYS B C 1
ATOM 5287 O O . LYS B 1 269 ? -17.266 20.5 6.734 1 98.19 269 LYS B O 1
ATOM 5292 N N . GLY B 1 270 ? -16.297 18.594 6.094 1 98.81 270 GLY B N 1
ATOM 5293 C CA . GLY B 1 270 ? -15.398 18.578 7.227 1 98.81 270 GLY B CA 1
ATOM 5294 C C . GLY B 1 270 ? -14.352 19.688 7.16 1 98.81 270 GLY B C 1
ATOM 5295 O O . GLY B 1 270 ? -13.828 19.984 6.082 1 98.81 270 GLY B O 1
ATOM 5296 N N . LEU B 1 271 ? -14.078 20.328 8.281 1 98.94 271 LEU B N 1
ATOM 5297 C CA . LEU B 1 271 ? -13.078 21.391 8.406 1 98.94 271 LEU B CA 1
ATOM 5298 C C . LEU B 1 271 ? -12.25 21.188 9.672 1 98.94 271 LEU B C 1
ATOM 5300 O O . LEU B 1 271 ? -12.766 21.328 10.781 1 98.94 271 LEU B O 1
ATOM 5304 N N . TRP B 1 272 ? -10.977 20.797 9.461 1 98.94 272 TRP B N 1
ATOM 5305 C CA . TRP B 1 272 ? -10.039 20.547 10.547 1 98.94 272 TRP B CA 1
ATOM 5306 C C . TRP B 1 272 ? -8.953 21.609 10.586 1 98.94 272 TRP B C 1
ATOM 5308 O O . TRP B 1 272 ? -8.758 22.344 9.617 1 98.94 272 TRP B O 1
ATOM 5318 N N . VAL B 1 273 ? -8.281 21.797 11.719 1 98.94 273 VAL B N 1
ATOM 5319 C CA . VAL B 1 273 ? -7.141 22.703 11.867 1 98.94 273 VAL B CA 1
ATOM 5320 C C . VAL B 1 273 ? -6.02 21.984 12.625 1 98.94 273 VAL B C 1
ATOM 5322 O O . VAL B 1 273 ? -6.277 21.266 13.594 1 98.94 273 VAL B O 1
ATOM 5325 N N . ARG B 1 274 ? -4.871 22.078 12.133 1 98.88 274 ARG B N 1
ATOM 5326 C CA . ARG B 1 274 ? -3.695 21.672 12.898 1 98.88 274 ARG B CA 1
ATOM 5327 C C . ARG B 1 274 ? -3.033 22.875 13.562 1 98.88 274 ARG B C 1
ATOM 5329 O O . ARG B 1 274 ? -2.82 23.906 12.914 1 98.88 274 ARG B O 1
ATOM 5336 N N . LEU B 1 275 ? -2.682 22.766 14.828 1 98.56 275 LEU B N 1
ATOM 5337 C CA . LEU B 1 275 ? -2.201 23.891 15.617 1 98.56 275 LEU B CA 1
ATOM 5338 C C . LEU B 1 275 ? -1.054 23.469 16.531 1 98.56 275 LEU B C 1
ATOM 5340 O O . LEU B 1 275 ? -1.034 22.344 17.031 1 98.56 275 LEU B O 1
ATOM 5344 N N . ASN B 1 276 ? -0.095 24.344 16.703 1 97.25 276 ASN B N 1
ATOM 5345 C CA . ASN B 1 276 ? 0.875 24.141 17.781 1 97.25 276 ASN B CA 1
ATOM 5346 C C . ASN B 1 276 ? 0.227 24.266 19.156 1 97.25 276 ASN B C 1
ATOM 5348 O O . ASN B 1 276 ? -0.519 25.219 19.406 1 97.25 276 ASN B O 1
ATOM 5352 N N . GLY B 1 277 ? 0.533 23.281 19.969 1 97.25 277 GLY B N 1
ATOM 5353 C CA . GLY B 1 277 ? 0.202 23.5 21.375 1 97.25 277 GLY B CA 1
ATOM 5354 C C . GLY B 1 277 ? 1.071 24.547 22.031 1 97.25 277 GLY B C 1
ATOM 5355 O O . GLY B 1 277 ? 0.598 25.312 22.875 1 97.25 277 GLY B O 1
ATOM 5356 N N . THR B 1 278 ? 2.293 24.547 21.625 1 95.5 278 THR B N 1
ATOM 5357 C CA . THR B 1 278 ? 3.289 25.516 22.078 1 95.5 278 THR B CA 1
ATOM 5358 C C . THR B 1 278 ? 4.426 25.641 21.078 1 95.5 278 THR B C 1
ATOM 5360 O O . THR B 1 278 ? 4.613 24.766 20.219 1 95.5 278 THR B O 1
ATOM 5363 N N . ASP B 1 279 ? 5.074 26.797 21.203 1 94.38 279 ASP B N 1
ATOM 5364 C CA . ASP B 1 279 ? 6.285 26.953 20.406 1 94.38 279 ASP B CA 1
ATOM 5365 C C . ASP B 1 279 ? 7.449 26.172 21.016 1 94.38 279 ASP B C 1
ATOM 5367 O O . ASP B 1 279 ? 8.453 25.906 20.344 1 94.38 279 ASP B O 1
ATOM 5371 N N . GLY B 1 280 ? 7.375 25.828 22.25 1 88.94 280 GLY B N 1
ATOM 5372 C CA . GLY B 1 280 ? 8.359 25 22.906 1 88.94 280 GLY B CA 1
ATOM 5373 C C . GLY B 1 280 ? 9.547 25.781 23.453 1 88.94 280 GLY B C 1
ATOM 5374 O O . GLY B 1 280 ? 10.625 25.219 23.641 1 88.94 280 GLY B O 1
ATOM 5375 N N . LEU B 1 281 ? 9.406 27.031 23.641 1 85.81 281 LEU B N 1
ATOM 5376 C CA . LEU B 1 281 ? 10.484 27.828 24.203 1 85.81 281 LEU B CA 1
ATOM 5377 C C . LEU B 1 281 ? 10.773 27.406 25.641 1 85.81 281 LEU B C 1
ATOM 5379 O O . LEU B 1 281 ? 9.852 27.188 26.422 1 85.81 281 LEU B O 1
ATOM 5383 N N . PRO B 1 282 ? 12.078 27.266 25.844 1 83.44 282 PRO B N 1
ATOM 5384 C CA . PRO B 1 282 ? 12.43 26.938 27.219 1 83.44 282 PRO B CA 1
ATOM 5385 C C . PRO B 1 282 ? 11.977 28.016 28.219 1 83.44 282 PRO B C 1
ATOM 5387 O O . PRO B 1 282 ? 11.883 29.188 27.859 1 83.44 282 PRO B O 1
ATOM 5390 N N . GLU B 1 283 ? 11.75 27.547 29.422 1 79.62 283 GLU B N 1
ATOM 5391 C CA . GLU B 1 283 ? 11.242 28.438 30.453 1 79.62 283 GLU B CA 1
ATOM 5392 C C . GLU B 1 283 ? 12.195 29.609 30.703 1 79.62 283 GLU B C 1
ATOM 5394 O O . GLU B 1 283 ? 11.766 30.703 31.047 1 79.62 283 GLU B O 1
ATOM 5399 N N . GLU B 1 284 ? 13.484 29.375 30.406 1 85.5 284 GLU B N 1
ATOM 5400 C CA . GLU B 1 284 ? 14.492 30.391 30.688 1 85.5 284 GLU B CA 1
ATOM 5401 C C . GLU B 1 284 ? 14.492 31.469 29.609 1 85.5 284 GLU B C 1
ATOM 5403 O O . GLU B 1 284 ? 15.031 32.562 29.812 1 85.5 284 GLU B O 1
ATOM 5408 N N . ASP B 1 285 ? 13.875 31.141 28.531 1 85.88 285 ASP B N 1
ATOM 5409 C CA . ASP B 1 285 ? 13.781 32.094 27.453 1 85.88 285 ASP B CA 1
ATOM 5410 C C . ASP B 1 285 ? 12.68 33.125 27.719 1 85.88 285 ASP B C 1
ATOM 5412 O O . ASP B 1 285 ? 11.523 32.781 27.938 1 85.88 285 ASP B O 1
ATOM 5416 N N . GLU B 1 286 ? 12.953 34.438 27.656 1 85.88 286 GLU B N 1
ATOM 5417 C CA . GLU B 1 286 ? 12.039 35.5 28.047 1 85.88 286 GLU B CA 1
ATOM 5418 C C . GLU B 1 286 ? 11.203 35.969 26.859 1 85.88 286 GLU B C 1
ATOM 5420 O O . GLU B 1 286 ? 10.305 36.781 27.016 1 85.88 286 GLU B O 1
ATOM 5425 N N . ARG B 1 287 ? 11.602 35.5 25.844 1 89.5 287 ARG B N 1
ATOM 5426 C CA . ARG B 1 287 ? 10.836 35.938 24.688 1 89.5 287 ARG B CA 1
ATOM 5427 C C . ARG B 1 287 ? 9.398 35.438 24.766 1 89.5 287 ARG B C 1
ATOM 5429 O O . ARG B 1 287 ? 9.148 34.312 25.234 1 89.5 287 ARG B O 1
ATOM 5436 N N . GLU B 1 288 ? 8.484 36.281 24.281 1 93.56 288 GLU B N 1
ATOM 5437 C CA . GLU B 1 288 ? 7.098 35.844 24.172 1 93.56 288 GLU B CA 1
ATOM 5438 C C . GLU B 1 288 ? 6.926 34.812 23.047 1 93.56 288 GLU B C 1
ATOM 5440 O O . GLU B 1 288 ? 7.5 34.969 21.969 1 93.56 288 GLU B O 1
ATOM 5445 N N . SER B 1 289 ? 6.145 33.844 23.375 1 94.5 289 SER B N 1
ATOM 5446 C CA . SER B 1 289 ? 5.914 32.75 22.406 1 94.5 289 SER B CA 1
ATOM 5447 C C . SER B 1 289 ? 4.52 32.156 22.562 1 94.5 289 SER B C 1
ATOM 5449 O O . SER B 1 289 ? 3.816 32.469 23.531 1 94.5 289 SER B O 1
ATOM 5451 N N . TRP B 1 290 ? 4.133 31.484 21.578 1 96.56 290 TRP B N 1
ATOM 5452 C CA . TRP B 1 290 ? 2.879 30.75 21.672 1 96.56 290 TRP B CA 1
ATOM 5453 C C . TRP B 1 290 ? 2.928 29.719 22.797 1 96.56 290 TRP B C 1
ATOM 5455 O O . TRP B 1 290 ? 3.9 28.969 22.922 1 96.56 290 TRP B O 1
ATOM 5465 N N . ASN B 1 291 ? 1.894 29.688 23.609 1 95.38 291 ASN B N 1
ATOM 5466 C CA . ASN B 1 291 ? 1.874 28.797 24.766 1 95.38 291 ASN B CA 1
ATOM 5467 C C . ASN B 1 291 ? 0.511 28.125 24.938 1 95.38 291 ASN B C 1
ATOM 5469 O O . ASN B 1 291 ? -0.374 28.297 24.094 1 95.38 291 ASN B O 1
ATOM 5473 N N . TYR B 1 292 ? 0.353 27.359 26.016 1 96.75 292 TYR B N 1
ATOM 5474 C CA . TYR B 1 292 ? -0.848 26.562 26.219 1 96.75 292 TYR B CA 1
ATOM 5475 C C . TYR B 1 292 ? -2.059 27.453 26.484 1 96.75 292 TYR B C 1
ATOM 5477 O O . TYR B 1 292 ? -3.182 27.109 26.109 1 96.75 292 TYR B O 1
ATOM 5485 N N . GLU B 1 293 ? -1.853 28.578 27.094 1 97.19 293 GLU B N 1
ATOM 5486 C CA . GLU B 1 293 ? -2.953 29.516 27.312 1 97.19 293 GLU B CA 1
ATOM 5487 C C . GLU B 1 293 ? -3.492 30.047 25.984 1 97.19 293 GLU B C 1
ATOM 5489 O O . GLU B 1 293 ? -4.703 30.188 25.812 1 97.19 293 GLU B O 1
ATOM 5494 N N . ASP B 1 294 ? -2.582 30.375 25.109 1 98.19 294 ASP B N 1
ATOM 5495 C CA . ASP B 1 294 ? -2.982 30.797 23.766 1 98.19 294 ASP B CA 1
ATOM 5496 C C . ASP B 1 294 ? -3.795 29.703 23.062 1 98.19 294 ASP B C 1
ATOM 5498 O O . ASP B 1 294 ? -4.805 29.984 22.422 1 98.19 294 ASP B O 1
ATOM 5502 N N . THR B 1 295 ? -3.295 28.484 23.172 1 98.62 295 THR B N 1
ATOM 5503 C CA . THR B 1 295 ? -3.971 27.328 22.578 1 98.62 295 THR B CA 1
ATOM 5504 C C . THR B 1 295 ? -5.391 27.203 23.109 1 98.62 295 THR B C 1
ATOM 5506 O O . THR B 1 295 ? -6.336 27 22.344 1 98.62 295 THR B O 1
ATOM 5509 N N . THR B 1 296 ? -5.531 27.281 24.406 1 98.75 296 THR B N 1
ATOM 5510 C CA . THR B 1 296 ? -6.848 27.203 25.031 1 98.75 296 THR B CA 1
ATOM 5511 C C . THR B 1 296 ? -7.77 28.297 24.5 1 98.75 296 THR B C 1
ATOM 5513 O O . THR B 1 296 ? -8.914 28.016 24.109 1 98.75 296 THR B O 1
ATOM 5516 N N . ALA B 1 297 ? -7.25 29.484 24.438 1 98.69 297 ALA B N 1
ATOM 5517 C CA . ALA B 1 297 ? -8.047 30.625 23.969 1 98.69 297 ALA B CA 1
ATOM 5518 C C . ALA B 1 297 ? -8.469 30.438 22.516 1 98.69 297 ALA B C 1
ATOM 5520 O O . ALA B 1 297 ? -9.633 30.656 22.172 1 98.69 297 ALA B O 1
ATOM 5521 N N . LEU B 1 298 ? -7.551 30.094 21.688 1 98.81 298 LEU B N 1
ATOM 5522 C CA . LEU B 1 298 ? -7.859 29.953 20.266 1 98.81 298 LEU B CA 1
ATOM 5523 C C . LEU B 1 298 ? -8.789 28.766 20.016 1 98.81 298 LEU B C 1
ATOM 5525 O O . LEU B 1 298 ? -9.625 28.812 19.109 1 98.81 298 LEU B O 1
ATOM 5529 N N . ALA B 1 299 ? -8.617 27.688 20.766 1 98.81 299 ALA B N 1
ATOM 5530 C CA . ALA B 1 299 ? -9.484 26.531 20.609 1 98.81 299 ALA B CA 1
ATOM 5531 C C . ALA B 1 299 ? -10.953 26.922 20.75 1 98.81 299 ALA B C 1
ATOM 5533 O O . ALA B 1 299 ? -11.797 26.469 19.984 1 98.81 299 ALA B O 1
ATOM 5534 N N . SER B 1 300 ? -11.219 27.703 21.75 1 98.56 300 SER B N 1
ATOM 5535 C CA . SER B 1 300 ? -12.586 28.172 21.953 1 98.56 300 SER B CA 1
ATOM 5536 C C . SER B 1 300 ? -13.094 28.938 20.734 1 98.56 300 SER B C 1
ATOM 5538 O O . SER B 1 300 ? -14.25 28.766 20.328 1 98.56 300 SER B O 1
ATOM 5540 N N . LEU B 1 301 ? -12.297 29.797 20.172 1 98.69 301 LEU B N 1
ATOM 5541 C CA . LEU B 1 301 ? -12.672 30.594 19.016 1 98.69 301 LEU B CA 1
ATOM 5542 C C . LEU B 1 301 ? -12.875 29.703 17.797 1 98.69 301 LEU B C 1
ATOM 5544 O O . LEU B 1 301 ? -13.805 29.922 17 1 98.69 301 LEU B O 1
ATOM 5548 N N . LEU B 1 302 ? -12.016 28.734 17.594 1 98.88 302 LEU B N 1
ATOM 5549 C CA . LEU B 1 302 ? -12.125 27.812 16.469 1 98.88 302 LEU B CA 1
ATOM 5550 C C . LEU B 1 302 ? -13.391 26.969 16.578 1 98.88 302 LEU B C 1
ATOM 5552 O O . LEU B 1 302 ? -14.047 26.688 15.578 1 98.88 302 LEU B O 1
ATOM 5556 N N . ASP B 1 303 ? -13.672 26.5 17.797 1 98.69 303 ASP B N 1
ATOM 5557 C CA . ASP B 1 303 ? -14.914 25.766 18.031 1 98.69 303 ASP B CA 1
ATOM 5558 C C . ASP B 1 303 ? -16.125 26.594 17.609 1 98.69 303 ASP B C 1
ATOM 5560 O O . ASP B 1 303 ? -17 26.094 16.891 1 98.69 303 ASP B O 1
ATOM 5564 N N . SER B 1 304 ? -16.141 27.859 18 1 98.06 304 SER B N 1
ATOM 5565 C CA . SER B 1 304 ? -17.234 28.766 17.672 1 98.06 304 SER B CA 1
ATOM 5566 C C . SER B 1 304 ? -17.297 29.031 16.172 1 98.06 304 SER B C 1
ATOM 5568 O O . SER B 1 304 ? -18.375 29.266 15.625 1 98.06 304 SER B O 1
ATOM 5570 N N . ALA B 1 305 ? -16.156 28.984 15.516 1 98.44 305 ALA B N 1
ATOM 5571 C CA . ALA B 1 305 ? -16.062 29.266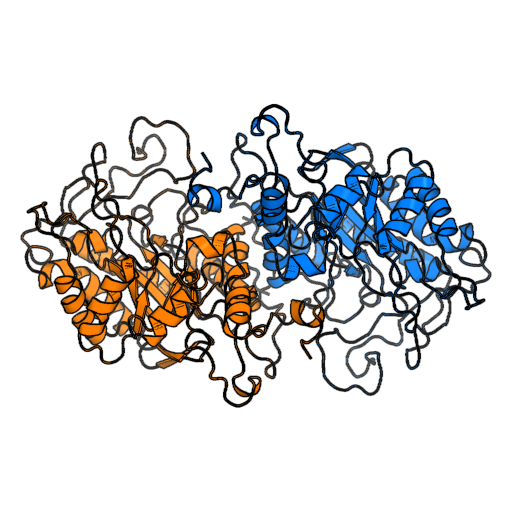 14.086 1 98.44 305 ALA B CA 1
ATOM 5572 C C . ALA B 1 305 ? -16.484 28.062 13.258 1 98.44 305 ALA B C 1
ATOM 5574 O O . ALA B 1 305 ? -16.578 28.141 12.031 1 98.44 305 ALA B O 1
ATOM 5575 N N . GLY B 1 306 ? -16.688 26.891 13.883 1 98.12 306 GLY B N 1
ATOM 5576 C CA . GLY B 1 306 ? -17.25 25.734 13.195 1 98.12 306 GLY B CA 1
ATOM 5577 C C . GLY B 1 306 ? -16.203 24.719 12.789 1 98.12 306 GLY B C 1
ATOM 5578 O O . GLY B 1 306 ? -16.438 23.906 11.898 1 98.12 306 GLY B O 1
ATOM 5579 N N . VAL B 1 307 ? -15.039 24.766 13.367 1 98.81 307 VAL B N 1
ATOM 5580 C CA . VAL B 1 307 ? -14.039 23.734 13.141 1 98.81 307 VAL B CA 1
ATOM 5581 C C . VAL B 1 307 ? -14.516 22.422 13.758 1 98.81 307 VAL B C 1
ATOM 5583 O O . VAL B 1 307 ? -15.125 22.406 14.828 1 98.81 307 VAL B O 1
ATOM 5586 N N . ASP B 1 308 ? -14.234 21.312 13.078 1 98.88 308 ASP B N 1
ATOM 5587 C CA . ASP B 1 308 ? -14.758 20.016 13.508 1 98.88 308 ASP B CA 1
ATOM 5588 C C . ASP B 1 308 ? -13.727 19.25 14.32 1 98.88 308 ASP B C 1
ATOM 5590 O O . ASP B 1 308 ? -14.086 18.438 15.18 1 98.88 308 ASP B O 1
ATOM 5594 N N . MET B 1 309 ? -12.484 19.406 14.023 1 98.88 309 MET B N 1
ATOM 5595 C CA . MET B 1 309 ? -11.375 18.703 14.656 1 98.88 309 MET B CA 1
ATOM 5596 C C . MET B 1 309 ? -10.156 19.609 14.781 1 98.88 309 MET B C 1
ATOM 5598 O O . MET B 1 309 ? -9.75 20.25 13.812 1 98.88 309 MET B O 1
ATOM 5602 N N . LEU B 1 310 ? -9.648 19.75 15.945 1 98.88 310 LEU B N 1
ATOM 5603 C CA . LEU B 1 310 ? -8.383 20.422 16.203 1 98.88 310 LEU B CA 1
ATOM 5604 C C . LEU B 1 310 ? -7.273 19.422 16.484 1 98.88 310 LEU B C 1
ATOM 5606 O O . LEU B 1 310 ? -7.305 18.719 17.484 1 98.88 310 LEU B O 1
ATOM 5610 N N . ASP B 1 311 ? -6.344 19.328 15.57 1 98.81 311 ASP B N 1
ATOM 5611 C CA . ASP B 1 311 ? -5.207 18.406 15.664 1 98.81 311 ASP B CA 1
ATOM 5612 C C . ASP B 1 311 ? -3.99 19.109 16.266 1 98.81 311 ASP B C 1
ATOM 5614 O O . ASP B 1 311 ? -3.432 20.031 15.641 1 98.81 311 ASP B O 1
ATOM 5618 N N . ILE B 1 312 ? -3.502 18.641 17.422 1 98.56 312 ILE B N 1
ATOM 5619 C CA . ILE B 1 312 ? -2.49 19.375 18.172 1 98.56 312 ILE B CA 1
ATOM 5620 C C . ILE B 1 312 ? -1.119 18.734 17.953 1 98.56 312 ILE B C 1
ATOM 5622 O O . ILE B 1 312 ? -0.958 17.531 18.109 1 98.56 312 ILE B O 1
ATOM 5626 N N . SER B 1 313 ? -0.218 19.547 17.547 1 96.12 313 SER B N 1
ATOM 5627 C CA . SER B 1 313 ? 1.213 19.266 17.469 1 96.12 313 SER B CA 1
ATOM 5628 C C . SER B 1 313 ? 2.018 20.328 18.219 1 96.12 313 SER B C 1
ATOM 5630 O O . SER B 1 313 ? 1.58 20.844 19.25 1 96.12 313 SER B O 1
ATOM 5632 N N . SER B 1 314 ? 3.352 20.5 17.828 1 91.38 314 SER B N 1
ATOM 5633 C CA . SER B 1 314 ? 4.133 21.547 18.484 1 91.38 314 SER B CA 1
ATOM 5634 C C . SER B 1 314 ? 5.395 21.875 17.688 1 91.38 314 SER B C 1
ATOM 5636 O O . SER B 1 314 ? 5.859 21.062 16.891 1 91.38 314 SER B O 1
ATOM 5638 N N . GLY B 1 315 ? 5.801 23.047 17.938 1 88.81 315 GLY B N 1
ATOM 5639 C CA . GLY B 1 315 ? 7.152 23.422 17.562 1 88.81 315 GLY B CA 1
ATOM 5640 C C . GLY B 1 315 ? 7.27 23.844 16.109 1 88.81 315 GLY B C 1
ATOM 5641 O O . GLY B 1 315 ? 6.285 24.281 15.5 1 88.81 315 GLY B O 1
ATOM 5642 N N . GLY B 1 316 ? 8.5 24.031 15.656 1 89.44 316 GLY B N 1
ATOM 5643 C CA . GLY B 1 316 ? 8.844 24.312 14.273 1 89.44 316 GLY B CA 1
ATOM 5644 C C . GLY B 1 316 ? 8.805 25.797 13.945 1 89.44 316 GLY B C 1
ATOM 5645 O O . GLY B 1 316 ? 9.016 26.188 12.789 1 89.44 316 GLY B O 1
ATOM 5646 N N . THR B 1 317 ? 8.547 26.641 14.93 1 90.94 317 THR B N 1
ATOM 5647 C CA . THR B 1 317 ? 8.398 28.062 14.68 1 90.94 317 THR B CA 1
ATOM 5648 C C . THR B 1 317 ? 9.766 28.734 14.531 1 90.94 317 THR B C 1
ATOM 5650 O O . THR B 1 317 ? 9.914 29.688 13.766 1 90.94 317 THR B O 1
ATOM 5653 N N . VAL B 1 318 ? 10.68 28.219 15.289 1 87.06 318 VAL B N 1
ATOM 5654 C CA . VAL B 1 318 ? 12.047 28.719 15.188 1 87.06 318 VAL B CA 1
ATOM 5655 C C . VAL B 1 318 ? 13.016 27.531 15.102 1 87.06 318 VAL B C 1
ATOM 5657 O O . VAL B 1 318 ? 12.836 26.516 15.773 1 87.06 318 VAL B O 1
ATOM 5660 N N . GLY B 1 319 ? 13.984 27.625 14.266 1 79.38 319 GLY B N 1
ATOM 5661 C CA . GLY B 1 319 ? 14.906 26.531 13.953 1 79.38 319 GLY B CA 1
ATOM 5662 C C . GLY B 1 319 ? 15.648 26.016 15.172 1 79.38 319 GLY B C 1
ATOM 5663 O O . GLY B 1 319 ? 16.016 24.828 15.219 1 79.38 319 GLY B O 1
ATOM 5664 N N . GLN B 1 320 ? 15.773 26.75 16.125 1 72.75 320 GLN B N 1
ATOM 5665 C CA . GLN B 1 320 ? 16.641 26.406 17.25 1 72.75 320 GLN B CA 1
ATOM 5666 C C . GLN B 1 320 ? 15.867 25.625 18.312 1 72.75 320 GLN B C 1
ATOM 5668 O O . GLN B 1 320 ? 16.484 24.984 19.172 1 72.75 320 GLN B O 1
ATOM 5673 N N . ILE B 1 321 ? 14.648 25.656 18.281 1 72 321 ILE B N 1
ATOM 5674 C CA . ILE B 1 321 ? 13.859 24.984 19.312 1 72 321 ILE B CA 1
ATOM 5675 C C . ILE B 1 321 ? 13.648 23.531 18.953 1 72 321 ILE B C 1
ATOM 5677 O O . ILE B 1 321 ? 13.078 23.219 17.891 1 72 321 ILE B O 1
ATOM 5681 N N . LYS B 1 322 ? 14.148 22.672 19.875 1 71.44 322 LYS B N 1
ATOM 5682 C CA . LYS B 1 322 ? 14.008 21.234 19.641 1 71.44 322 LYS B CA 1
ATOM 5683 C C . LYS B 1 322 ? 13.156 20.578 20.719 1 71.44 322 LYS B C 1
ATOM 5685 O O . LYS B 1 322 ? 13.281 20.906 21.906 1 71.44 322 LYS B O 1
ATOM 5690 N N . PHE B 1 323 ? 12.203 19.875 20.344 1 76.56 323 PHE B N 1
ATOM 5691 C CA . PHE B 1 323 ? 11.391 19.078 21.25 1 76.56 323 PHE B CA 1
ATOM 5692 C C . PHE B 1 323 ? 12 17.688 21.453 1 76.56 323 PHE B C 1
ATOM 5694 O O . PHE B 1 323 ? 12.5 17.078 20.516 1 76.56 323 PHE B O 1
ATOM 5701 N N . LEU B 1 324 ? 12.055 17.297 22.703 1 74.94 324 LEU B N 1
ATOM 5702 C CA . LEU B 1 324 ? 12.391 15.898 22.953 1 74.94 324 LEU B CA 1
ATOM 5703 C C . LEU B 1 324 ? 11.203 14.992 22.656 1 74.94 324 LEU B C 1
ATOM 5705 O O . LEU B 1 324 ? 10.125 15.172 23.25 1 74.94 324 LEU B O 1
ATOM 5709 N N . SER B 1 325 ? 11.414 14.109 21.781 1 80.5 325 SER B N 1
ATOM 5710 C CA . SER B 1 325 ? 10.328 13.219 21.375 1 80.5 325 SER B CA 1
ATOM 5711 C C . SER B 1 325 ? 10.18 12.047 22.344 1 80.5 325 SER B C 1
ATOM 5713 O O . SER B 1 325 ? 10.914 11.062 22.25 1 80.5 325 SER B O 1
ATOM 5715 N N . THR B 1 326 ? 9.344 12.203 23.312 1 85.94 326 THR B N 1
ATOM 5716 C CA . THR B 1 326 ? 8.938 11.133 24.234 1 85.94 326 THR B CA 1
ATOM 5717 C C . THR B 1 326 ? 7.465 10.781 24.031 1 85.94 326 THR B C 1
ATOM 5719 O O . THR B 1 326 ? 6.711 11.555 23.438 1 85.94 326 THR B O 1
ATOM 5722 N N . PRO B 1 327 ? 7.152 9.609 24.422 1 90.31 327 PRO B N 1
ATOM 5723 C CA . PRO B 1 327 ? 5.742 9.25 24.25 1 90.31 327 PRO B CA 1
ATOM 5724 C C . PRO B 1 327 ? 4.789 10.266 24.875 1 90.31 327 PRO B C 1
ATOM 5726 O O . PRO B 1 327 ? 4.883 10.555 26.062 1 90.31 327 PRO B O 1
ATOM 5729 N N . GLY B 1 328 ? 3.953 10.836 24.047 1 93.38 328 GLY B N 1
ATOM 5730 C CA . GLY B 1 328 ? 2.908 11.734 24.516 1 93.38 328 GLY B CA 1
ATOM 5731 C C . GLY B 1 328 ? 3.393 13.156 24.734 1 93.38 328 GLY B C 1
ATOM 5732 O O . GLY B 1 328 ? 2.723 13.953 25.391 1 93.38 328 GLY B O 1
ATOM 5733 N N . TYR B 1 329 ? 4.516 13.555 24.141 1 91.44 329 TYR B N 1
ATOM 5734 C CA . TYR B 1 329 ? 5.125 14.844 24.438 1 91.44 329 TYR B CA 1
ATOM 5735 C C . TYR B 1 329 ? 4.266 15.984 23.906 1 91.44 329 TYR B C 1
ATOM 5737 O O . TYR B 1 329 ? 4.43 17.141 24.328 1 91.44 329 TYR B O 1
ATOM 5745 N N . GLN B 1 330 ? 3.301 15.695 23.109 1 94.88 330 GLN B N 1
ATOM 5746 C CA . GLN B 1 330 ? 2.436 16.734 22.578 1 94.88 330 GLN B CA 1
ATOM 5747 C C . GLN B 1 330 ? 1.057 16.703 23.234 1 94.88 330 GLN B C 1
ATOM 5749 O O . GLN B 1 330 ? 0.232 17.594 23 1 94.88 330 GLN B O 1
ATOM 5754 N N . VAL B 1 331 ? 0.748 15.711 24.031 1 96.94 331 VAL B N 1
ATOM 5755 C CA . VAL B 1 331 ? -0.558 15.469 24.641 1 96.94 331 VAL B CA 1
ATOM 5756 C C . VAL B 1 331 ? -0.938 16.641 25.547 1 96.94 331 VAL B C 1
ATOM 5758 O O . VAL B 1 331 ? -2.105 17.031 25.594 1 96.94 331 VAL B O 1
ATOM 5761 N N . PRO B 1 332 ? 0.008 17.312 26.203 1 96.75 332 PRO B N 1
ATOM 5762 C CA . PRO B 1 332 ? -0.361 18.469 27.031 1 96.75 332 PRO B CA 1
ATOM 5763 C C . PRO B 1 332 ? -1.039 19.562 26.219 1 96.75 332 PRO B C 1
ATOM 5765 O O . PRO B 1 332 ? -1.914 20.266 26.734 1 96.75 332 PRO B O 1
ATOM 5768 N N . GLY B 1 333 ? -0.653 19.766 25 1 97.81 333 GLY B N 1
ATOM 5769 C CA . GLY B 1 333 ? -1.335 20.719 24.141 1 97.81 333 GLY B CA 1
ATOM 5770 C C . GLY B 1 333 ? -2.781 20.344 23.875 1 97.81 333 GLY B C 1
ATOM 5771 O O . GLY B 1 333 ? -3.65 21.219 23.828 1 97.81 333 GLY B O 1
ATOM 5772 N N . ALA B 1 334 ? -3.01 19.109 23.656 1 98.69 334 ALA B N 1
ATOM 5773 C CA . ALA B 1 334 ? -4.375 18.625 23.453 1 98.69 334 ALA B CA 1
ATOM 5774 C C . ALA B 1 334 ? -5.223 18.844 24.703 1 98.69 334 ALA B C 1
ATOM 5776 O O . ALA B 1 334 ? -6.387 19.234 24.609 1 98.69 334 ALA B O 1
ATOM 5777 N N . VAL B 1 335 ? -4.625 18.547 25.828 1 98.56 335 VAL B N 1
ATOM 5778 C CA . VAL B 1 335 ? -5.316 18.766 27.094 1 98.56 335 VAL B CA 1
ATOM 5779 C C . VAL B 1 335 ? -5.68 20.25 27.234 1 98.56 335 VAL B C 1
ATOM 5781 O O . VAL B 1 335 ? -6.797 20.578 27.641 1 98.56 335 VAL B O 1
ATOM 5784 N N . ALA B 1 336 ? -4.723 21.094 26.906 1 98.5 336 ALA B N 1
ATOM 5785 C CA . ALA B 1 336 ? -4.984 22.531 26.953 1 98.5 336 ALA B CA 1
ATOM 5786 C C . ALA B 1 336 ? -6.156 22.891 26.047 1 98.5 336 ALA B C 1
ATOM 5788 O O . ALA B 1 336 ? -7.047 23.656 26.438 1 98.5 336 ALA B O 1
ATOM 5789 N N . ALA B 1 337 ? -6.164 22.422 24.844 1 98.69 337 ALA B N 1
ATOM 5790 C CA . ALA B 1 337 ? -7.246 22.703 23.906 1 98.69 337 ALA B CA 1
ATOM 5791 C C . ALA B 1 337 ? -8.594 22.25 24.453 1 98.69 337 ALA B C 1
ATOM 5793 O O . ALA B 1 337 ? -9.586 22.969 24.375 1 98.69 337 ALA B O 1
ATOM 5794 N N . LYS B 1 338 ? -8.641 21.125 25.016 1 98.19 338 LYS B N 1
ATOM 5795 C CA . LYS B 1 338 ? -9.875 20.531 25.516 1 98.19 338 LYS B CA 1
ATOM 5796 C C . LYS B 1 338 ? -10.383 21.312 26.734 1 98.19 338 LYS B C 1
ATOM 5798 O O . LYS B 1 338 ? -11.586 21.312 27.016 1 98.19 338 LYS B O 1
ATOM 5803 N N . SER B 1 339 ? -9.484 21.859 27.422 1 97.94 339 SER B N 1
ATOM 5804 C CA . SER B 1 339 ? -9.859 22.609 28.625 1 97.94 339 SER B CA 1
ATOM 5805 C C . SER B 1 339 ? -10.625 23.875 28.266 1 97.94 339 SER B C 1
ATOM 5807 O O . SER B 1 339 ? -11.195 24.531 29.141 1 97.94 339 SER B O 1
ATOM 5809 N N . ALA B 1 340 ? -10.711 24.219 27.031 1 96.81 340 ALA B N 1
ATOM 5810 C CA . ALA B 1 340 ? -11.352 25.438 26.547 1 96.81 340 ALA B CA 1
ATOM 5811 C C . ALA B 1 340 ? -12.867 25.328 26.641 1 96.81 340 ALA B C 1
ATOM 5813 O O . ALA B 1 340 ? -13.586 26.297 26.359 1 96.81 340 ALA B O 1
ATOM 5814 N N . GLY B 1 341 ? -13.453 24.234 27.062 1 95.62 341 GLY B N 1
ATOM 5815 C CA . GLY B 1 341 ? -14.898 24.062 27.125 1 95.62 341 GLY B CA 1
ATOM 5816 C C . GLY B 1 341 ? -15.547 23.938 25.766 1 95.62 341 GLY B C 1
ATOM 5817 O O . GLY B 1 341 ? -16.531 24.625 25.484 1 95.62 341 GLY B O 1
ATOM 5818 N N . LEU B 1 342 ? -15 23.172 24.922 1 97.19 342 LEU B N 1
ATOM 5819 C CA . LEU B 1 342 ? -15.438 23 23.547 1 97.19 342 LEU B CA 1
ATOM 5820 C C . LEU B 1 342 ? -16.844 22.406 23.484 1 97.19 342 LEU B C 1
ATOM 5822 O O . LEU B 1 342 ? -17.203 21.562 24.297 1 97.19 342 LEU B O 1
ATOM 5826 N N . LYS B 1 343 ? -17.641 22.828 22.562 1 95.44 343 LYS B N 1
ATOM 5827 C CA . LYS B 1 343 ? -19.031 22.406 22.453 1 95.44 343 LYS B CA 1
ATOM 5828 C C . LYS B 1 343 ? -19.172 21.266 21.438 1 95.44 343 LYS B C 1
ATOM 5830 O O . LYS B 1 343 ? -19.984 20.359 21.641 1 95.44 343 LYS B O 1
ATOM 5835 N N . ARG B 1 344 ? -18.438 21.344 20.359 1 95.94 344 ARG B N 1
ATOM 5836 C CA . ARG B 1 344 ? -18.641 20.375 19.281 1 95.94 344 ARG B CA 1
ATOM 5837 C C . ARG B 1 344 ? -17.328 19.859 18.734 1 95.94 344 ARG B C 1
ATOM 5839 O O . ARG B 1 344 ? -17.219 18.688 18.359 1 95.94 344 ARG B O 1
ATOM 5846 N N . MET B 1 345 ? -16.328 20.703 18.766 1 98.38 345 MET B N 1
ATOM 5847 C CA . MET B 1 345 ? -15.047 20.391 18.125 1 98.38 345 MET B CA 1
ATOM 5848 C C . MET B 1 345 ? -14.336 19.266 18.859 1 98.38 345 MET B C 1
ATOM 5850 O O . MET B 1 345 ? -14.281 19.25 20.094 1 98.38 345 MET B O 1
ATOM 5854 N N . LYS B 1 346 ? -13.922 18.234 18.125 1 98.75 346 LYS B N 1
ATOM 5855 C CA . LYS B 1 346 ? -13.086 17.172 18.688 1 98.75 346 LYS B CA 1
ATOM 5856 C C . LYS B 1 346 ? -11.609 17.578 18.672 1 98.75 346 LYS B C 1
ATOM 5858 O O . LYS B 1 346 ? -11.227 18.516 17.969 1 98.75 346 LYS B O 1
ATOM 5863 N N . VAL B 1 347 ? -10.805 16.906 19.5 1 98.88 347 VAL B N 1
ATOM 5864 C CA . VAL B 1 347 ? -9.383 17.219 19.609 1 98.88 347 VAL B CA 1
ATOM 5865 C C . VAL B 1 347 ? -8.562 15.938 19.391 1 98.88 347 VAL B C 1
ATOM 5867 O O . VAL B 1 347 ? -8.867 14.891 19.969 1 98.88 347 VAL B O 1
ATOM 5870 N N . SER B 1 348 ? -7.609 15.984 18.484 1 98.75 348 SER B N 1
ATOM 5871 C CA . SER B 1 348 ? -6.633 14.914 18.312 1 98.75 348 SER B CA 1
ATOM 5872 C C . SER B 1 348 ? -5.23 15.375 18.703 1 98.75 348 SER B C 1
ATOM 5874 O O . SER B 1 348 ? -4.984 16.578 18.844 1 98.75 348 SER B O 1
ATOM 5876 N N . SER B 1 349 ? -4.363 14.414 18.922 1 97.81 349 SER B N 1
ATOM 5877 C CA . SER B 1 349 ? -2.965 14.688 19.234 1 97.81 349 SER B CA 1
ATOM 5878 C C . SER B 1 349 ? -2.029 13.75 18.484 1 97.81 349 SER B C 1
ATOM 5880 O O . SER B 1 349 ? -2.371 12.586 18.25 1 97.81 349 SER B O 1
ATOM 5882 N N . VAL B 1 350 ? -0.924 14.312 18.078 1 95.81 350 VAL B N 1
ATOM 5883 C CA . VAL B 1 350 ? 0.217 13.484 17.703 1 95.81 350 VAL B CA 1
ATOM 5884 C C . VAL B 1 350 ? 1.188 13.375 18.891 1 95.81 350 VAL B C 1
ATOM 5886 O O . VAL B 1 350 ? 0.851 13.742 20.016 1 95.81 350 VAL B O 1
ATOM 5889 N N . GLY B 1 351 ? 2.371 12.711 18.688 1 92.62 351 GLY B N 1
ATOM 5890 C CA . GLY B 1 351 ? 3.383 12.742 19.734 1 92.62 351 GLY B CA 1
ATOM 5891 C C . GLY B 1 351 ? 3.783 11.359 20.219 1 92.62 351 GLY B C 1
ATOM 5892 O O . GLY B 1 351 ? 3.699 11.055 21.406 1 92.62 351 GLY B O 1
ATOM 5893 N N . CYS B 1 352 ? 4.152 10.531 19.297 1 90.88 352 CYS B N 1
ATOM 5894 C CA . CYS B 1 352 ? 4.664 9.203 19.625 1 90.88 352 CYS B CA 1
ATOM 5895 C C . CYS B 1 352 ? 3.66 8.414 20.438 1 90.88 352 CYS B C 1
ATOM 5897 O O . CYS B 1 352 ? 4 7.875 21.5 1 90.88 352 CYS B O 1
ATOM 5899 N N . LEU B 1 353 ? 2.506 8.234 19.953 1 93.38 353 LEU B N 1
ATOM 5900 C CA . LEU B 1 353 ? 1.404 7.656 20.719 1 93.38 353 LEU B CA 1
ATOM 5901 C C . LEU B 1 353 ? 1.209 6.188 20.344 1 93.38 353 LEU B C 1
ATOM 5903 O O . LEU B 1 353 ? 0.289 5.539 20.844 1 93.38 353 LEU B O 1
ATOM 5907 N N . GLN B 1 354 ? 2.072 5.617 19.547 1 89.62 354 GLN B N 1
ATOM 5908 C CA . GLN B 1 354 ? 1.827 4.348 18.875 1 89.62 354 GLN B CA 1
ATOM 5909 C C . GLN B 1 354 ? 2.145 3.168 19.781 1 89.62 354 GLN B C 1
ATOM 5911 O O . GLN B 1 354 ? 1.681 2.049 19.547 1 89.62 354 GLN B O 1
ATOM 5916 N N . GLY B 1 355 ? 2.906 3.412 20.781 1 90.69 355 GLY B N 1
ATOM 5917 C CA . GLY B 1 355 ? 3.52 2.301 21.5 1 90.69 355 GLY B CA 1
ATOM 5918 C C . GLY B 1 355 ? 2.699 1.823 22.672 1 90.69 355 GLY B C 1
ATOM 5919 O O . GLY B 1 355 ? 1.479 1.99 22.703 1 90.69 355 GLY B O 1
ATOM 5920 N N . GLY B 1 356 ? 3.447 1.021 23.453 1 89.94 356 GLY B N 1
ATOM 5921 C CA . GLY B 1 356 ? 2.867 0.51 24.688 1 89.94 356 GLY B CA 1
ATOM 5922 C C . GLY B 1 356 ? 3.096 1.423 25.875 1 89.94 356 GLY B C 1
ATOM 5923 O O . GLY B 1 356 ? 3.414 2.602 25.703 1 89.94 356 GLY B O 1
ATOM 5924 N N . THR B 1 357 ? 2.662 0.913 26.953 1 86.38 357 THR B N 1
ATOM 5925 C CA . THR B 1 357 ? 2.889 1.61 28.219 1 86.38 357 THR B CA 1
ATOM 5926 C C . THR B 1 357 ? 4.152 1.096 28.906 1 86.38 357 THR B C 1
ATOM 5928 O O . THR B 1 357 ? 4.828 0.207 28.375 1 86.38 357 THR B O 1
ATOM 5931 N N . GLU B 1 358 ? 4.543 1.774 29.891 1 82.31 358 GLU B N 1
ATOM 5932 C CA . GLU B 1 358 ? 5.711 1.334 30.656 1 82.31 358 GLU B CA 1
ATOM 5933 C C . GLU B 1 358 ? 5.559 -0.118 31.094 1 82.31 358 GLU B C 1
ATOM 5935 O O . GLU B 1 358 ? 6.535 -0.872 31.109 1 82.31 358 GLU B O 1
ATOM 5940 N N . GLU B 1 359 ? 4.406 -0.497 31.438 1 84.38 359 GLU B N 1
ATOM 5941 C CA . GLU B 1 359 ? 4.121 -1.845 31.922 1 84.38 359 GLU B CA 1
ATOM 5942 C C . GLU B 1 359 ? 4.172 -2.861 30.781 1 84.38 359 GLU B C 1
ATOM 5944 O O . GLU B 1 359 ? 4.586 -4.004 30.984 1 84.38 359 GLU B O 1
ATOM 5949 N N . ASN B 1 360 ? 3.773 -2.408 29.578 1 88.5 360 ASN B N 1
ATOM 5950 C CA . ASN B 1 360 ? 3.758 -3.248 28.391 1 88.5 360 ASN B CA 1
ATOM 5951 C C . ASN B 1 360 ? 4.238 -2.482 27.156 1 88.5 360 ASN B C 1
ATOM 5953 O O . ASN B 1 360 ? 3.439 -2.127 26.297 1 88.5 360 ASN B O 1
ATOM 5957 N N . PRO B 1 361 ? 5.504 -2.342 27.047 1 82.81 361 PRO B N 1
ATOM 5958 C CA . PRO B 1 361 ? 6.062 -1.429 26.047 1 82.81 361 PRO B CA 1
ATOM 5959 C C . PRO B 1 361 ? 5.875 -1.935 24.609 1 82.81 361 PRO B C 1
ATOM 5961 O O . PRO B 1 361 ? 5.883 -1.142 23.672 1 82.81 361 PRO B O 1
ATOM 5964 N N . ASP B 1 362 ? 5.59 -3.211 24.422 1 82.06 362 ASP B N 1
ATOM 5965 C CA . ASP B 1 362 ? 5.586 -3.781 23.078 1 82.06 362 ASP B CA 1
ATOM 5966 C C . ASP B 1 362 ? 4.164 -3.934 22.547 1 82.06 362 ASP B C 1
ATOM 5968 O O . ASP B 1 362 ? 3.945 -4.547 21.5 1 82.06 362 ASP B O 1
ATOM 5972 N N . ALA B 1 363 ? 3.244 -3.336 23.203 1 89.12 363 ALA B N 1
ATOM 5973 C CA . ALA B 1 363 ? 1.85 -3.477 22.797 1 89.12 363 ALA B CA 1
ATOM 5974 C C . ALA B 1 363 ? 1.367 -2.232 22.047 1 89.12 363 ALA B C 1
ATOM 5976 O O . ALA B 1 363 ? 0.971 -1.245 22.672 1 89.12 363 ALA B O 1
ATOM 5977 N N . PRO B 1 364 ? 1.377 -2.361 20.703 1 93.25 364 PRO B N 1
ATOM 5978 C CA . PRO B 1 364 ? 0.89 -1.189 19.969 1 93.25 364 PRO B CA 1
ATOM 5979 C C . PRO B 1 364 ? -0.533 -0.798 20.359 1 93.25 364 PRO B C 1
ATOM 5981 O O . PRO B 1 364 ? -1.38 -1.669 20.578 1 93.25 364 PRO B O 1
ATOM 5984 N N . GLY B 1 365 ? -0.714 0.461 20.609 1 96.19 365 GLY B N 1
ATOM 5985 C CA . GLY B 1 365 ? -2.062 0.964 20.828 1 96.19 365 GLY B CA 1
ATOM 5986 C C . GLY B 1 365 ? -2.393 1.183 22.281 1 96.19 365 GLY B C 1
ATOM 5987 O O . GLY B 1 365 ? -3.352 1.885 22.609 1 96.19 365 GLY B O 1
ATOM 5988 N N . LEU B 1 366 ? -1.647 0.566 23.203 1 96.31 366 LEU B N 1
ATOM 5989 C CA . LEU B 1 366 ? -1.964 0.684 24.625 1 96.31 366 LEU B CA 1
ATOM 5990 C C . LEU B 1 366 ? -1.823 2.127 25.094 1 96.31 366 LEU B C 1
ATOM 5992 O O . LEU B 1 366 ? -2.662 2.623 25.859 1 96.31 366 LEU B O 1
ATOM 5996 N N . PHE B 1 367 ? -0.747 2.771 24.719 1 96.5 367 PHE B N 1
ATOM 5997 C CA . PHE B 1 367 ? -0.55 4.16 25.125 1 96.5 367 PHE B CA 1
ATOM 5998 C C . PHE B 1 367 ? -1.633 5.051 24.516 1 96.5 367 PHE B C 1
ATOM 6000 O O . PHE B 1 367 ? -2.146 5.949 25.188 1 96.5 367 PHE B O 1
ATOM 6007 N N . ALA B 1 368 ? -1.912 4.84 23.266 1 98 368 ALA B N 1
ATOM 6008 C CA . ALA B 1 368 ? -2.996 5.574 22.609 1 98 368 ALA B CA 1
ATOM 6009 C C . ALA B 1 368 ? -4.309 5.402 23.375 1 98 368 ALA B C 1
ATOM 6011 O O . ALA B 1 368 ? -5.031 6.375 23.609 1 98 368 ALA B O 1
ATOM 6012 N N . GLU B 1 369 ? -4.633 4.176 23.703 1 97.44 369 GLU B N 1
ATOM 6013 C CA . GLU B 1 369 ? -5.84 3.871 24.469 1 97.44 369 GLU B CA 1
ATOM 6014 C C . GLU B 1 369 ? -5.848 4.605 25.812 1 97.44 369 GLU B C 1
ATOM 6016 O O . GLU B 1 369 ? -6.879 5.137 26.219 1 97.44 369 GLU B O 1
ATOM 6021 N N . LYS B 1 370 ? -4.738 4.602 26.469 1 96.81 370 LYS B N 1
ATOM 6022 C CA . LYS B 1 370 ? -4.617 5.309 27.734 1 96.81 370 LYS B CA 1
ATOM 6023 C C . LYS B 1 370 ? -4.934 6.793 27.578 1 96.81 370 LYS B C 1
ATOM 6025 O O . LYS B 1 370 ? -5.668 7.367 28.375 1 96.81 370 LYS B O 1
ATOM 6030 N N . VAL B 1 371 ? -4.398 7.438 26.547 1 97.75 371 VAL B N 1
ATOM 6031 C CA . VAL B 1 371 ? -4.613 8.852 26.266 1 97.75 371 VAL B CA 1
ATOM 6032 C C . VAL B 1 371 ? -6.105 9.125 26.062 1 97.75 371 VAL B C 1
ATOM 6034 O O . VAL B 1 371 ? -6.629 10.133 26.547 1 97.75 371 VAL B O 1
ATOM 6037 N N . LEU B 1 372 ? -6.797 8.234 25.391 1 98.38 372 LEU B N 1
ATOM 6038 C CA . LEU B 1 372 ? -8.227 8.367 25.125 1 98.38 372 LEU B CA 1
ATOM 6039 C C . LEU B 1 372 ? -9.023 8.18 26.422 1 98.38 372 LEU B C 1
ATOM 6041 O O . LEU B 1 372 ? -9.945 8.961 26.703 1 98.38 372 LEU B O 1
ATOM 6045 N N . GLN B 1 373 ? -8.711 7.188 27.203 1 97.56 373 GLN B N 1
ATOM 6046 C CA . GLN B 1 373 ? -9.422 6.883 28.438 1 97.56 373 GLN B CA 1
ATOM 6047 C C . GLN B 1 373 ? -9.297 8.031 29.438 1 97.56 373 GLN B C 1
ATOM 6049 O O . GLN B 1 373 ? -10.227 8.305 30.188 1 97.56 373 GLN B O 1
ATOM 6054 N N . GLU B 1 374 ? -8.172 8.641 29.406 1 97.62 374 GLU B N 1
ATOM 6055 C CA . GLU B 1 374 ? -7.93 9.758 30.297 1 97.62 374 GLU B CA 1
ATOM 6056 C C . GLU B 1 374 ? -8.641 11.016 29.828 1 97.62 374 GLU B C 1
ATOM 6058 O O . GLU B 1 374 ? -8.711 12.016 30.547 1 97.62 374 GLU B O 1
ATOM 6063 N N . GLY B 1 375 ? -9.133 11.008 28.609 1 97.69 375 GLY B N 1
ATOM 6064 C CA . GLY B 1 375 ? -9.844 12.148 28.047 1 97.69 375 GLY B CA 1
ATOM 6065 C C . GLY B 1 375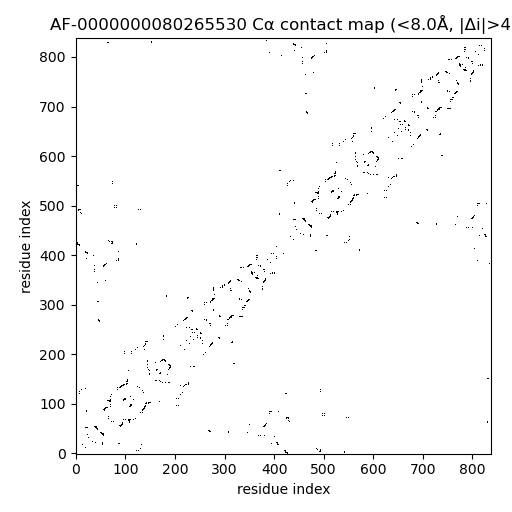 ? -8.906 13.234 27.531 1 97.69 375 GLY B C 1
ATOM 6066 O O . GLY B 1 375 ? -9.344 14.359 27.281 1 97.69 375 GLY B O 1
ATOM 6067 N N . SER B 1 376 ? -7.645 12.906 27.422 1 98.12 376 SER B N 1
ATOM 6068 C CA . SER B 1 376 ? -6.648 13.891 27 1 98.12 376 SER B CA 1
ATOM 6069 C C . SER B 1 376 ? -6.836 14.273 25.547 1 98.12 376 SER B C 1
ATOM 6071 O O . SER B 1 376 ? -6.488 15.391 25.141 1 98.12 376 SER B O 1
ATOM 6073 N N . ALA B 1 377 ? -7.344 13.414 24.75 1 98.44 377 ALA B N 1
ATOM 6074 C CA . ALA B 1 377 ? -7.684 13.617 23.344 1 98.44 377 ALA B CA 1
ATOM 6075 C C . ALA B 1 377 ? -8.891 12.766 22.938 1 98.44 377 ALA B C 1
ATOM 6077 O O . ALA B 1 377 ? -9.227 11.797 23.625 1 98.44 377 ALA B O 1
ATOM 6078 N N . ASP B 1 378 ? -9.547 13.133 21.906 1 98.62 378 ASP B N 1
ATOM 6079 C CA . ASP B 1 378 ? -10.68 12.367 21.391 1 98.62 378 ASP B CA 1
ATOM 6080 C C . ASP B 1 378 ? -10.234 11.391 20.312 1 98.62 378 ASP B C 1
ATOM 6082 O O . ASP B 1 378 ? -10.883 10.359 20.094 1 98.62 378 ASP B O 1
ATOM 6086 N N . PHE B 1 379 ? -9.211 11.711 19.578 1 98.75 379 PHE B N 1
ATOM 6087 C CA . PHE B 1 379 ? -8.648 10.906 18.5 1 98.75 379 PHE B CA 1
ATOM 6088 C C . PHE B 1 379 ? -7.129 10.867 18.594 1 98.75 379 PHE B C 1
ATOM 6090 O O . PHE B 1 379 ? -6.516 11.711 19.234 1 98.75 379 PHE B O 1
ATOM 6097 N N . ILE B 1 380 ? -6.547 9.859 18 1 98.75 380 ILE B N 1
ATOM 6098 C CA . ILE B 1 380 ? -5.105 9.625 18 1 98.75 380 ILE B CA 1
ATOM 6099 C C . ILE B 1 380 ? -4.559 9.805 16.578 1 98.75 380 ILE B C 1
ATOM 6101 O O . ILE B 1 380 ? -4.926 9.055 15.664 1 98.75 380 ILE B O 1
ATOM 6105 N N . ALA B 1 381 ? -3.707 10.758 16.359 1 98.62 381 ALA B N 1
ATOM 6106 C CA . ALA B 1 381 ? -3.037 10.953 15.078 1 98.62 381 ALA B CA 1
ATOM 6107 C C . ALA B 1 381 ? -1.618 10.398 15.109 1 98.62 381 ALA B C 1
ATOM 6109 O O . ALA B 1 381 ? -0.868 10.641 16.062 1 98.62 381 ALA B O 1
ATOM 6110 N N . LEU B 1 382 ? -1.276 9.602 14.125 1 97.81 382 LEU B N 1
ATOM 6111 C CA . LEU B 1 382 ? 0.03 8.961 14.008 1 97.81 382 LEU B CA 1
ATOM 6112 C C . LEU B 1 382 ? 0.649 9.242 12.648 1 97.81 382 LEU B C 1
ATOM 6114 O O . LEU B 1 382 ? -0.05 9.234 11.625 1 97.81 382 LEU B O 1
ATOM 6118 N N . GLY B 1 383 ? 1.88 9.555 12.602 1 96.12 383 GLY B N 1
ATOM 6119 C CA . GLY B 1 383 ? 2.594 9.766 11.352 1 96.12 383 GLY B CA 1
ATOM 6120 C C . GLY B 1 383 ? 3.625 8.688 11.062 1 96.12 383 GLY B C 1
ATOM 6121 O O . GLY B 1 383 ? 3.299 7.641 10.508 1 96.12 383 GLY B O 1
ATOM 6122 N N . ARG B 1 384 ? 4.801 8.805 11.578 1 93.5 384 ARG B N 1
ATOM 6123 C CA . ARG B 1 384 ? 6.004 8.055 11.234 1 93.5 384 ARG B CA 1
ATOM 6124 C C . ARG B 1 384 ? 5.777 6.555 11.406 1 93.5 384 ARG B C 1
ATOM 6126 O O . ARG B 1 384 ? 6.289 5.75 10.625 1 93.5 384 ARG B O 1
ATOM 6133 N N . VAL B 1 385 ? 5.066 6.141 12.43 1 94.69 385 VAL B N 1
ATOM 6134 C CA . VAL B 1 385 ? 4.887 4.715 12.664 1 94.69 385 VAL B CA 1
ATOM 6135 C C . VAL B 1 385 ? 4.207 4.066 11.461 1 94.69 385 VAL B C 1
ATOM 6137 O O . VAL B 1 385 ? 4.5 2.922 11.117 1 94.69 385 VAL B O 1
ATOM 6140 N N . PHE B 1 386 ? 3.32 4.762 10.758 1 96.81 386 PHE B N 1
ATOM 6141 C CA . PHE B 1 386 ? 2.588 4.207 9.625 1 96.81 386 PHE B CA 1
ATOM 6142 C C . PHE B 1 386 ? 3.521 3.957 8.445 1 96.81 386 PHE B C 1
ATOM 6144 O O . PHE B 1 386 ? 3.232 3.127 7.582 1 96.81 386 PHE B O 1
ATOM 6151 N N . LEU B 1 387 ? 4.617 4.707 8.352 1 95.69 387 LEU B N 1
ATOM 6152 C CA . LEU B 1 387 ? 5.562 4.523 7.254 1 95.69 387 LEU B CA 1
ATOM 6153 C C . LEU B 1 387 ? 6.281 3.184 7.375 1 95.69 387 LEU B C 1
ATOM 6155 O O . LEU B 1 387 ? 6.645 2.574 6.367 1 95.69 387 LEU B O 1
ATOM 6159 N N . ARG B 1 388 ? 6.422 2.701 8.617 1 91.88 388 ARG B N 1
ATOM 6160 C CA . ARG B 1 388 ? 7.109 1.438 8.859 1 91.88 388 ARG B CA 1
ATOM 6161 C C . ARG B 1 388 ? 6.117 0.317 9.148 1 91.88 388 ARG B C 1
ATOM 6163 O O . ARG B 1 388 ? 6.457 -0.863 9.031 1 91.88 388 ARG B O 1
ATOM 6170 N N . GLN B 1 389 ? 5 0.75 9.57 1 94.69 389 GLN B N 1
ATOM 6171 C CA . GLN B 1 389 ? 3.975 -0.214 9.961 1 94.69 389 GLN B CA 1
ATOM 6172 C C . GLN B 1 389 ? 2.602 0.208 9.445 1 94.69 389 GLN B C 1
ATOM 6174 O O . GLN B 1 389 ? 1.714 0.546 10.227 1 94.69 389 GLN B O 1
ATOM 6179 N N . PRO B 1 390 ? 2.404 0.037 8.141 1 97.12 390 PRO B N 1
ATOM 6180 C CA . PRO B 1 390 ? 1.102 0.434 7.598 1 97.12 390 PRO B CA 1
ATOM 6181 C C . PRO B 1 390 ? -0.055 -0.357 8.203 1 97.12 390 PRO B C 1
ATOM 6183 O O . PRO B 1 390 ? -1.212 0.058 8.102 1 97.12 390 PRO B O 1
ATOM 6186 N N . THR B 1 391 ? 0.216 -1.476 8.914 1 96.56 391 THR B N 1
ATOM 6187 C CA . THR B 1 391 ? -0.785 -2.354 9.508 1 96.56 391 THR B CA 1
ATOM 6188 C C . THR B 1 391 ? -0.994 -2.016 10.984 1 96.56 391 THR B C 1
ATOM 6190 O O . THR B 1 391 ? -1.517 -2.832 11.742 1 96.56 391 THR B O 1
ATOM 6193 N N . TRP B 1 392 ? -0.522 -0.88 11.422 1 97.25 392 TRP B N 1
ATOM 6194 C CA . TRP B 1 392 ? -0.526 -0.531 12.836 1 97.25 392 TRP B CA 1
ATOM 6195 C C . TRP B 1 392 ? -1.913 -0.726 13.438 1 97.25 392 TRP B C 1
ATOM 6197 O O . TRP B 1 392 ? -2.043 -1.217 14.562 1 97.25 392 TRP B O 1
ATOM 6207 N N . VAL B 1 393 ? -2.975 -0.344 12.727 1 97.62 393 VAL B N 1
ATOM 6208 C CA . VAL B 1 393 ? -4.34 -0.451 13.242 1 97.62 393 VAL B CA 1
ATOM 6209 C C . VAL B 1 393 ? -4.668 -1.912 13.531 1 97.62 393 VAL B C 1
ATOM 6211 O O . VAL B 1 393 ? -5.238 -2.229 14.578 1 97.62 393 VAL B O 1
ATOM 6214 N N . GLU B 1 394 ? -4.301 -2.777 12.625 1 94.94 394 GLU B N 1
ATOM 6215 C CA . GLU B 1 394 ? -4.508 -4.211 12.82 1 94.94 394 GLU B CA 1
ATOM 6216 C C . GLU B 1 394 ? -3.725 -4.719 14.023 1 94.94 394 GLU B C 1
ATOM 6218 O O . GLU B 1 394 ? -4.246 -5.5 14.828 1 94.94 394 GLU B O 1
ATOM 6223 N N . ASP B 1 395 ? -2.518 -4.281 14.156 1 94.75 395 ASP B N 1
ATOM 6224 C CA . ASP B 1 395 ? -1.656 -4.703 15.258 1 94.75 395 ASP B CA 1
ATOM 6225 C C . ASP B 1 395 ? -2.189 -4.199 16.594 1 94.75 395 ASP B C 1
ATOM 6227 O O . ASP B 1 395 ? -2.152 -4.918 17.594 1 94.75 395 ASP B O 1
ATOM 6231 N N . ALA B 1 396 ? -2.617 -2.979 16.594 1 96.75 396 ALA B N 1
ATOM 6232 C CA . ALA B 1 396 ? -3.189 -2.404 17.812 1 96.75 396 ALA B CA 1
ATOM 6233 C C . ALA B 1 396 ? -4.434 -3.172 18.25 1 96.75 396 ALA B C 1
ATOM 6235 O O . ALA B 1 396 ? -4.625 -3.43 19.438 1 96.75 396 ALA B O 1
ATOM 6236 N N . ALA B 1 397 ? -5.27 -3.51 17.297 1 95 397 ALA B N 1
ATOM 6237 C CA . ALA B 1 397 ? -6.461 -4.289 17.625 1 95 397 ALA B CA 1
ATOM 6238 C C . ALA B 1 397 ? -6.094 -5.629 18.25 1 95 397 ALA B C 1
ATOM 6240 O O . ALA B 1 397 ? -6.684 -6.035 19.25 1 95 397 ALA B O 1
ATOM 6241 N N . ARG B 1 398 ? -5.148 -6.281 17.672 1 91.88 398 ARG B N 1
ATOM 6242 C CA . ARG B 1 398 ? -4.703 -7.559 18.219 1 91.88 398 ARG B CA 1
ATOM 6243 C C . ARG B 1 398 ? -4.164 -7.395 19.625 1 91.88 398 ARG B C 1
ATOM 6245 O O . ARG B 1 398 ? -4.445 -8.219 20.5 1 91.88 398 ARG B O 1
ATOM 6252 N N . ALA B 1 399 ? -3.398 -6.375 19.797 1 93 399 ALA B N 1
ATOM 6253 C CA . ALA B 1 399 ? -2.779 -6.141 21.094 1 93 399 ALA B CA 1
ATOM 6254 C C . ALA B 1 399 ? -3.832 -5.809 22.141 1 93 399 ALA B C 1
ATOM 6256 O O . ALA B 1 399 ? -3.75 -6.281 23.281 1 93 399 ALA B O 1
ATOM 6257 N N . LEU B 1 400 ? -4.812 -5.004 21.797 1 93.38 400 LEU B N 1
ATOM 6258 C CA . LEU B 1 400 ? -5.781 -4.488 22.75 1 93.38 400 LEU B CA 1
ATOM 6259 C C . LEU B 1 400 ? -6.926 -5.477 22.969 1 93.38 400 LEU B C 1
ATOM 6261 O O . LEU B 1 400 ? -7.5 -5.551 24.047 1 93.38 400 LEU B O 1
ATOM 6265 N N . LEU B 1 401 ? -7.219 -6.266 21.891 1 91.25 401 LEU B N 1
ATOM 6266 C CA . LEU B 1 401 ? -8.445 -7.062 21.922 1 91.25 401 LEU B CA 1
ATOM 6267 C C . LEU B 1 401 ? -8.125 -8.555 21.891 1 91.25 401 LEU B C 1
ATOM 6269 O O . LEU B 1 401 ? -8.984 -9.383 22.172 1 91.25 401 LEU B O 1
ATOM 6273 N N . GLY B 1 402 ? -6.926 -8.883 21.531 1 87.19 402 GLY B N 1
ATOM 6274 C CA . GLY B 1 402 ? -6.59 -10.281 21.328 1 87.19 402 GLY B CA 1
ATOM 6275 C C . GLY B 1 402 ? -7.172 -10.852 20.047 1 87.19 402 GLY B C 1
ATOM 6276 O O . GLY B 1 402 ? -7.207 -12.07 19.875 1 87.19 402 GLY B O 1
ATOM 6277 N N . ARG B 1 403 ? -7.719 -9.945 19.219 1 86.75 403 ARG B N 1
ATOM 6278 C CA . ARG B 1 403 ? -8.297 -10.383 17.953 1 86.75 403 ARG B CA 1
ATOM 6279 C C . ARG B 1 403 ? -8.07 -9.344 16.859 1 86.75 403 ARG B C 1
ATOM 6281 O O . ARG B 1 403 ? -7.738 -8.188 17.141 1 86.75 403 ARG B O 1
ATOM 6288 N N . HIS B 1 404 ? -8.375 -9.773 15.703 1 86.38 404 HIS B N 1
ATOM 6289 C CA . HIS B 1 404 ? -8.188 -8.883 14.555 1 86.38 404 HIS B CA 1
ATOM 6290 C C . HIS B 1 404 ? -9.398 -7.98 14.367 1 86.38 404 HIS B C 1
ATOM 6292 O O . HIS B 1 404 ? -10.539 -8.398 14.594 1 86.38 404 HIS B O 1
ATOM 6298 N N . ALA B 1 405 ? -9.133 -6.711 14.008 1 91.19 405 ALA B N 1
ATOM 6299 C CA . ALA B 1 405 ? -10.195 -5.898 13.422 1 91.19 405 ALA B CA 1
ATOM 6300 C C . ALA B 1 405 ? -10.602 -6.434 12.047 1 91.19 405 ALA B C 1
ATOM 6302 O O . ALA B 1 405 ? -9.922 -7.301 11.492 1 91.19 405 ALA B O 1
ATOM 6303 N N . ALA B 1 406 ? -11.75 -5.945 11.586 1 89.88 406 ALA B N 1
ATOM 6304 C CA . ALA B 1 406 ? -12.18 -6.371 10.25 1 89.88 406 ALA B CA 1
ATOM 6305 C C . ALA B 1 406 ? -11.109 -6.059 9.211 1 89.88 406 ALA B C 1
ATOM 6307 O O . ALA B 1 406 ? -10.57 -4.949 9.18 1 89.88 406 ALA B O 1
ATOM 6308 N N . GLY B 1 407 ? -10.773 -7.039 8.414 1 89.94 407 GLY B N 1
ATOM 6309 C CA . GLY B 1 407 ? -9.789 -6.859 7.363 1 89.94 407 GLY B CA 1
ATOM 6310 C C . GLY B 1 407 ? -10.406 -6.574 6.004 1 89.94 407 GLY B C 1
ATOM 6311 O O . GLY B 1 407 ? -11.625 -6.648 5.848 1 89.94 407 GLY B O 1
ATOM 6312 N N . ALA B 1 408 ? -9.547 -6.16 5.074 1 91 408 ALA B N 1
ATOM 6313 C CA . ALA B 1 408 ? -9.992 -6.016 3.691 1 91 408 ALA B CA 1
ATOM 6314 C C . ALA B 1 408 ? -10.609 -7.312 3.176 1 91 408 ALA B C 1
ATOM 6316 O O . ALA B 1 408 ? -10.109 -8.398 3.463 1 91 408 ALA B O 1
ATOM 6317 N N . LEU B 1 409 ? -11.625 -7.188 2.432 1 88.56 409 LEU B N 1
ATOM 6318 C CA . LEU B 1 409 ? -12.328 -8.336 1.864 1 88.56 409 LEU B CA 1
ATOM 6319 C C . LEU B 1 409 ? -11.359 -9.266 1.141 1 88.56 409 LEU B C 1
ATOM 6321 O O . LEU B 1 409 ? -11.43 -10.484 1.302 1 88.56 409 LEU B O 1
ATOM 6325 N N . GLN B 1 410 ? -10.469 -8.711 0.407 1 90.75 410 GLN B N 1
ATOM 6326 C CA . GLN B 1 410 ? -9.539 -9.43 -0.461 1 90.75 410 GLN B CA 1
ATOM 6327 C C . GLN B 1 410 ? -8.531 -10.234 0.354 1 90.75 410 GLN B C 1
ATOM 6329 O O . GLN B 1 410 ? -7.961 -11.211 -0.141 1 90.75 410 GLN B O 1
ATOM 6334 N N . TYR B 1 411 ? -8.297 -9.766 1.612 1 90.69 411 TYR B N 1
ATOM 6335 C CA . TYR B 1 411 ? -7.262 -10.391 2.43 1 90.69 411 TYR B CA 1
ATOM 6336 C C . TYR B 1 411 ? -7.871 -11.367 3.43 1 90.69 411 TYR B C 1
ATOM 6338 O O . TYR B 1 411 ? -7.203 -12.297 3.885 1 90.69 411 TYR B O 1
ATOM 6346 N N . SER B 1 412 ? -9.078 -11.211 3.811 1 79.88 412 SER B N 1
ATOM 6347 C CA . SER B 1 412 ? -9.672 -11.852 4.977 1 79.88 412 SER B CA 1
ATOM 6348 C C . SER B 1 412 ? -9.938 -13.328 4.723 1 79.88 412 SER B C 1
ATOM 6350 O O . SER B 1 412 ? -9.984 -14.133 5.664 1 79.88 412 SER B O 1
ATOM 6352 N N . TYR B 1 413 ? -10.062 -13.688 3.447 1 70.75 413 TYR B N 1
ATOM 6353 C CA . TYR B 1 413 ? -10.383 -15.094 3.201 1 70.75 413 TYR B CA 1
ATOM 6354 C C . TYR B 1 413 ? -9.148 -15.969 3.328 1 70.75 413 TYR B C 1
ATOM 6356 O O . TYR B 1 413 ? -9.25 -17.188 3.416 1 70.75 413 TYR B O 1
ATOM 6364 N N . THR B 1 414 ? -7.992 -15.312 3.467 1 71.69 414 THR B N 1
ATOM 6365 C CA . THR B 1 414 ? -6.738 -16.062 3.469 1 71.69 414 THR B CA 1
ATOM 6366 C C . THR B 1 414 ? -6.363 -16.484 4.887 1 71.69 414 THR B C 1
ATOM 6368 O O . THR B 1 414 ? -5.508 -17.344 5.074 1 71.69 414 THR B O 1
ATOM 6371 N N . PHE B 1 415 ? -6.957 -15.789 5.777 1 63.5 415 PHE B N 1
ATOM 6372 C CA . PHE B 1 415 ? -6.582 -16.078 7.152 1 63.5 415 PHE B CA 1
ATOM 6373 C C . PHE B 1 415 ? -7.73 -16.75 7.895 1 63.5 415 PHE B C 1
ATOM 6375 O O . PHE B 1 415 ? -8.898 -16.5 7.609 1 63.5 415 PHE B O 1
ATOM 6382 N N . PRO B 1 416 ? -7.281 -17.984 8.398 1 53.97 416 PRO B N 1
ATOM 6383 C CA . PRO B 1 416 ? -8.367 -18.641 9.141 1 53.97 416 PRO B CA 1
ATOM 6384 C C . PRO B 1 416 ? -9.172 -17.656 9.992 1 53.97 416 PRO B C 1
ATOM 6386 O O . PRO B 1 416 ? -8.617 -16.672 10.508 1 53.97 416 PRO B O 1
ATOM 6389 N N . ARG B 1 417 ? -10.469 -17.672 9.68 1 45.41 417 ARG B N 1
ATOM 6390 C CA . ARG B 1 417 ? -11.336 -16.938 10.594 1 45.41 417 ARG B CA 1
ATOM 6391 C C . ARG B 1 417 ? -11.039 -17.297 12.047 1 45.41 417 ARG B C 1
ATOM 6393 O O . ARG B 1 417 ? -10.766 -18.453 12.359 1 45.41 417 ARG B O 1
ATOM 6400 N N . LEU B 1 418 ? -10.289 -16.375 12.781 1 32.19 418 LEU B N 1
ATOM 6401 C CA . LEU B 1 418 ? -10.227 -16.688 14.203 1 32.19 418 LEU B CA 1
ATOM 6402 C C . LEU B 1 418 ? -11.539 -17.312 14.68 1 32.19 418 LEU B C 1
ATOM 6404 O O . LEU B 1 418 ? -12.594 -16.688 14.578 1 32.19 418 LEU B O 1
ATOM 6408 N N . GLU B 1 419 ? -11.781 -18.516 14.297 1 28.34 419 GLU B N 1
ATOM 6409 C CA . GLU B 1 419 ? -12.828 -19.109 15.117 1 28.34 419 GLU B CA 1
ATOM 6410 C C . GLU B 1 419 ? -12.531 -18.938 16.609 1 28.34 419 GLU B C 1
ATOM 6412 O O . GLU B 1 419 ? -11.375 -18.984 17.016 1 28.34 419 GLU B O 1
#

Nearest PDB structures (foldseek):
  8uaj-assembly1_A  TM=9.584E-01  e=1.935E-41  Thermus scotoductus SA-01
  5nux-assembly1_A  TM=9.516E-01  e=1.125E-41  Thermus scotoductus
  7o0t-assembly1_A  TM=9.605E-01  e=9.265E-41  Chloroflexus aggregans DSM 9485
  5ogt-assembly1_A  TM=9.493E-01  e=5.005E-40  Thermus scotoductus SA-01
  7qfx-assembly2_G  TM=9.226E-01  e=2.872E-39  Aspergillus niger

Sequence (838 aa):
MSMLAISPSYYAPRPDERLPVGAVDPKSLPEGVECPLLFQHTEVPSGNSTVTLKNRVIVAPMCMYSSVDGFPTPFHLVHHGQFALHGAGSIIVEASGVTPAGRISSRDLGLYKEEHVAAHASLVQTVKSVSSDVYFGIQLAHAGRKASTYPPYDRTPHDTPYVPVSDGGWDKTVVSPSAIPYGEGHLVPHELSLSEIRDIEDDFVRAADRAYRAGYDFVQIHSAHGYLLSSFNSPLANQRTDLYGGTLENRTRLLLNIVRRIREQFPDKGLWVRLNGTDGLPEEDERESWNYEDTTALASLLDSAGVDMLDISSGGTVGQIKFLSTPGYQVPGAVAAKSAGLKRMKVSSVGCLQGGTEENPDAPGLFAEKVLQEGSADFIALGRVFLRQPTWVEDAARALLGRHAAGALQYSYTFPRLEMSMLAISPSYYAPRPDERLPVGAVDPKSLPEGVECPLLFQHTEVPSGNSTVTLKNRVIVAPMCMYSSVDGFPTPFHLVHHGQFALHGAGSIIVEASGVTPAGRISSRDLGLYKEEHVAAHASLVQTVKSVSSDVYFGIQLAHAGRKASTYPPYDRTPHDTPYVPVSDGGWDKTVVSPSAIPYGEGHLVPHELSLSEIRDIEDDFVRAADRAYRAGYDFVQIHSAHGYLLSSFNSPLANQRTDLYGGTLENRTRLLLNIVRRIREQFPDKGLWVRLNGTDGLPEEDERESWNYEDTTALASLLDSAGVDMLDISSGGTVGQIKFLSTPGYQVPGAVAAKSAGLKRMKVSSVGCLQGGTEENPDAPGLFAEKVLQEGSADFIALGRVFLRQPTWVEDAARALLGRHAAGALQYSYTFPRLE

Foldseek 3Di:
DDDDPDDLVPFPDDDPVFDFALADDQVPADPPDGDFLQQDFDWFAFFVDIATFRGQEEADADWPLAAAQQADDVCLLCLLQLLRQQHGREYEYHEAELDCQQDLENSGHYQPDLVRLQRLLVSVSSSCRSTVRRQYEYEYFGQALNTQADPPVDPDDDPARGHDVVRPGDLQAREACAQDHQAPRGHRHHRDDPVRLVVVLVSLLSSQVSRVSSPHQEYEYELAQQGHLVLLQWQVNHDDDDQSDDDNCNSNVSVLSSLLSNCVVPSRGAYEYEYELWQQDDPPDPDGTRHLQSLLVVLQSSLVSRHGEYEYDHHNSHPVHDDDQDACSGLVSLQSSVVSVRDHHFYEYEGNQQAADPVHGHAGCNSVSVSCVVVSGSHYYYYPVCVVPSNSSQRNCCRSRVDGGRGRPVCVVVDPDPD/DDDDPDDLVPFPDDDPVFDFALADDQVVADPPDGDFLQQDFDWFAFFVDIATFRGQEEADADWPLAAAQQADDVVLLCQLQLLRQQHGREYEYHEAELDCQQDLENSGHYQPDLVRLQRLLVSVSSSCRSTVRRQYEYEYFGQALNTQADDPVDPDDDPARGHDVVRPGDLQAREACAQDHQAPRGHRHHRDDPVRLVVVLVSLLSSQVSRVSSPHQEYEYELAQQGHLVLLQWQVNHDDDDQSDDDNCNSNVSVLSSLLSNCVVPSRGAYEYEYELWQQDDPPDPDGTRHLQSLLVVLQSSLVSRHGEYEYDHHNSHPVHDDDQDACSGLVSLQSSVVSVRDHHFYEYEGNQQAADPVHGHAGPNSVSVSCVVVSGSHYYYYPVCVVPSNSSQRNCCRSRVDGRRGRPVCVVVDPPPD

Solvent-accessible surface area (backbone atoms only — not comparable to full-atom values): 40937 Å² total; per-residue (Å²): 129,69,48,30,49,34,35,65,81,47,57,53,73,73,58,84,89,50,68,54,42,32,21,55,63,68,85,77,42,60,91,91,55,74,71,54,70,51,39,36,68,42,78,41,47,16,46,81,40,71,44,74,29,45,22,30,40,30,39,41,56,57,77,50,60,48,22,57,87,18,32,61,17,46,52,54,46,21,61,55,21,38,34,32,44,32,14,39,19,24,40,32,42,31,58,16,7,29,37,84,65,20,16,40,27,78,24,26,35,32,39,58,53,76,77,34,29,55,25,45,23,33,44,42,44,36,32,36,40,54,25,73,74,42,48,40,26,36,24,42,26,38,19,18,50,55,24,22,22,70,55,80,70,62,79,70,89,66,94,50,73,48,30,45,56,93,75,72,30,47,57,89,64,21,30,27,56,21,67,54,44,43,40,90,78,40,63,67,23,44,51,56,47,74,69,52,49,51,50,49,44,49,31,50,45,51,23,48,52,40,42,48,73,18,57,40,53,26,41,26,42,48,32,32,47,25,16,30,52,20,21,25,51,19,56,73,42,17,72,35,84,55,79,56,13,75,50,70,69,20,15,40,38,63,60,51,52,41,46,40,52,42,36,68,75,39,46,65,39,28,34,32,34,32,33,37,15,28,44,63,74,55,87,88,52,83,69,65,59,42,32,46,68,56,30,16,55,49,38,36,52,40,34,75,48,52,36,21,33,41,35,17,36,60,23,51,54,40,72,82,52,74,79,76,90,42,76,42,63,21,36,64,28,20,38,31,31,58,70,37,68,58,85,68,37,41,37,21,23,35,34,62,43,60,37,24,37,92,92,44,57,85,31,36,36,48,34,39,38,48,41,43,75,71,59,38,27,70,32,42,30,45,46,72,64,46,76,72,32,46,39,47,55,40,50,18,30,29,57,75,66,74,39,74,30,35,54,36,68,63,53,46,67,76,42,79,71,84,119,128,69,48,30,49,35,35,68,82,46,56,53,75,75,57,84,89,51,69,54,40,33,21,56,61,68,86,76,43,60,91,92,56,74,71,54,70,51,38,35,70,41,78,42,47,14,46,80,41,73,44,73,28,44,22,30,41,29,37,41,57,57,76,49,59,50,22,59,87,18,32,62,19,44,52,52,44,19,62,56,22,38,33,33,43,32,13,37,19,24,40,32,41,32,58,17,7,29,37,85,66,21,16,40,25,77,24,27,35,34,38,60,52,76,78,34,27,54,24,46,23,34,44,42,46,38,33,36,45,55,26,72,73,43,46,40,26,35,25,44,26,38,19,17,50,54,24,24,23,70,55,82,69,61,80,70,88,65,96,51,74,47,29,45,56,92,75,71,30,48,58,88,65,23,30,27,56,23,68,52,44,42,40,92,78,40,61,67,22,45,50,57,48,75,69,52,50,52,50,51,42,49,31,51,45,52,22,50,52,43,43,47,73,20,58,39,52,27,40,26,42,47,30,31,47,27,17,29,53,19,22,25,51,20,56,74,42,17,72,34,86,54,79,56,13,75,48,71,68,20,15,39,38,64,59,51,51,40,46,38,53,41,36,70,76,38,44,65,39,28,36,31,35,33,32,38,15,27,44,62,72,54,87,86,53,82,69,64,58,42,33,46,68,55,30,16,55,48,38,37,51,40,34,74,48,52,36,20,33,41,37,18,36,62,23,52,52,40,72,82,51,74,78,77,90,42,74,43,65,21,35,65,27,22,37,30,29,59,68,39,68,58,86,69,38,40,36,22,24,35,35,62,42,58,38,24,36,92,92,44,56,85,31,34,34,48,34,39,38,48,41,43,74,71,60,38,28,73,33,43,30,45,48,72,64,46,76,72,31,45,38,47,56,40,48,18,30,30,57,74,66,74,39,74,34,35,53,35,69,61,54,48,66,77,42,79,71,86,118

Secondary structure (DSSP, 8-state):
-PPP---TT---PPPTTSPPTT---GGGSPTTPPPPGGGS-EEEEETTEEEEESSSEEE--------BTBB--HHHHHHHHHHHHTT-SEEEEEEEESSGGGSSSTTSEE--STHHHHHHHHHHHHHHHH-TT-EEEEEEE--GGG-SB--TT--S--SSSB--GGGT--GGG-EESSS--SSTT---PEEPPHHHHHHHHHHHHHHHHHHHHHT-SEEEEEE-TTSHHHHHH-TTT----STTSSSHHHHTHHHHHHHHHHHHH-TTSEEEEEEES-----TT--S----HHHHHHHHHHHHHHT-SEEEEE---SSTT------TTTTHHHHHHHHTTT-SS-EEEE-SS-SS--SS-TT-TTHHHHHHHHTTS-SEEEE-HHHHH-TTHHHHHHHHHHSSPPPPPHHHHTTS----/-PPP---TT---PPPTTSPPTT---GGGSPTTPPPPGGGS-EEEEETTEEEEESSSEEE--------BTBB--HHHHHHHHHHHHTT-SEEEEEEEESSGGGSSSTTSEE--STHHHHHHHHHHHHHHHH-TT-EEEEEEE--GGG-SB--TT--S--SSSB--GGGT--GGG-EESSS--SSTT---PEEPPHHHHHHHHHHHHHHHHHHHHHT-SEEEEEE-TTSHHHHHH-TTT----STTSSSHHHHTHHHHHHHHHHHHH-TTSEEEEEEES-----TT--S----HHHHHHHHHHHHHHT-SEEEEE---SSTT------TTTTHHHHHHHHTTT-SS-EEEE-SS-SS--SS-TT-TTHHHHHHHHTTS-SEEEE-HHHHH-TTHHHHHHHHHHSSPPPPPHHHHTTS----

pLDDT: mean 93.92, std 8.25, range [28.34, 98.94]

Radius of gyration: 28.6 Å; Cα contacts (8 Å, |Δi|>4): 2165; chains: 2; bounding box: 62×93×64 Å